Protein AF-Q5T9S5-2-F1 (afdb_monomer)

Radius of gyration: 119.72 Å; Cα contacts (8 Å, |Δi|>4): 24; chains: 1; bounding box: 313×130×358 Å

Sequence (1298 aa):
MESSSSDYYNKDNEEESLLANVASLRHELKITEWSLQSLGEELSSVSPSENSDYAPNPSRSEKLILDVQPSHPGLLNYSPYENVCKISGSSTDFQKKPRDKMFSSSAPVDQEIKSLREKLNKLRQQNACLVTQNHSLMTKFESIHFELTQSRAKVSMLESAQQQAASVPILEEQIINLEAEVSAQDKVLREAENKLEQSQKMVIEKEQSLQESKEECIKLKVDLLEQTKQGKRAERQRNEALYNAEELSKAFQQYKKKVAEKLEKVQAEEEILERNLTNCEKENKRLQERCGLYKSELEILKEKLRQLKEENNNGKEKLRIMAVKNSEVMAQLTESRQSILKLESELENKDEILRDKFSLMNENRELKVRVAAQNERLDLCQQEIESSRVELRSLEKIISQLPLKRELFGFKSYLSKYQMSSFSNKEDRCIGCCEANKLVISELRIKLAIKEAEIQKLHANLTANQLSQSLITCNDSQESSKLSSLETEPVKLGGHQVESVKDQNQHTMNKQYEKERQRLVTGIEELRTKLIQIEAENSDLKVNMAHRTSQFQLIQEELLEKASNSSKLESEMTKKCSQLLTLEKQLEEKIVAYSSIAAKNAELEQELMEKNEKIRSLETNINTEHEKICLAFEKAKKIHLEQHKEMEKQIERLEAQLEKKDQQFKEQEKTMSMLQQDIICKQHHLESLDRLLTESKGEMKKENMKKDEALKALQNQVSEETIKVRQLDSALEICKEELVLHLNQLEGNKEKFEKQLKKKSEEVYCLQKELKIKNHSLQETSEQNVILQHTLQQQQQMLQQETIRNGELEDTQTKLEKQVSKLEQELQKQRESSAEKLRKMEEKCESAAHEADLKRQKVIELTGTARQVKIEMDQYKEELSKMEKEIMHLKRDGENKAMHLSQLDMILDQTKTELEKKTNAVKELEKLQHSTETELTEALQKREVLETELQNAHGELKSTLRQLQELRDVLQKAQLSLEEKYTTIKDLTAELRECKMEIEDKKQELLEMDQALKERNWELKQRAAQVTHLDMTIREHRGEMEQKIIKLEGTLEKSELELKECNKQIESLNDKLQNAKEQLREKEFIMLQNEQEISQLKKEIERTQQRMKEMESVMKEQEQYIATQYKEAIDLGQELRLTREQVQNSHTELAEARHQQVQAQREIERLSSELEDMKQLSKEKDAHGNHLAEELGASKVREAHLEARMQAEIKKLSAEVESLKEAYHMEMISHQENHAKWKISADSQKSSVQQLNEQLEKAKLELEEAQDTVSNLHQQVQDRNEVIEAANEALLTKGENV

Solvent-accessible surface area (backbone atoms only — not comparable to full-atom values): 73096 Å² total; per-residue (Å²): 135,84,90,87,81,91,82,89,90,68,66,71,63,54,57,55,48,49,51,52,48,54,53,48,51,52,50,52,50,49,53,50,51,52,51,50,49,54,52,50,60,64,74,65,74,74,87,82,91,92,85,83,90,78,88,86,88,89,84,89,85,84,84,85,91,80,89,83,86,89,84,88,89,82,89,80,84,90,86,87,90,84,84,90,89,86,88,87,86,91,85,81,89,88,84,80,86,86,86,87,84,87,84,89,91,81,76,60,70,64,49,55,52,44,54,51,51,49,53,50,46,52,56,49,50,52,49,50,51,53,52,51,52,50,51,55,52,50,56,53,54,53,51,54,55,50,53,60,52,54,53,56,63,55,53,68,63,56,70,74,65,82,80,71,88,83,56,56,73,65,52,52,54,51,46,56,53,50,51,53,48,49,54,52,48,50,51,53,48,52,57,47,50,54,51,47,53,53,50,52,52,51,49,53,55,50,52,47,57,53,49,53,53,50,54,51,53,52,48,53,53,50,52,52,50,50,49,54,53,48,50,59,48,55,51,48,53,50,52,51,52,47,51,55,50,50,53,50,47,53,52,50,52,52,47,51,50,56,49,48,61,45,49,55,49,50,49,55,51,46,56,49,49,50,56,47,49,56,47,52,50,55,48,49,51,53,49,51,52,50,52,48,50,52,50,53,53,51,50,54,50,50,51,53,53,49,50,53,49,50,52,50,50,53,49,51,48,55,50,49,56,48,51,50,50,50,50,51,52,50,48,54,50,50,52,51,49,52,52,48,52,49,54,49,52,57,44,51,55,52,50,50,55,49,50,52,51,51,50,55,47,50,50,50,50,51,49,50,51,51,50,47,57,49,46,53,52,45,51,50,49,46,49,50,47,50,44,51,51,50,45,49,60,42,37,59,64,68,87,34,68,77,86,88,89,86,92,89,90,91,93,85,92,89,92,88,85,91,84,86,90,86,83,89,87,78,91,82,87,88,84,92,72,63,62,66,50,49,51,50,51,51,50,48,47,51,49,42,53,52,50,49,51,46,49,49,48,48,42,52,49,44,50,59,59,46,77,71,72,80,76,80,84,78,82,95,76,84,82,90,85,84,92,74,79,90,84,86,86,90,79,90,83,89,79,87,79,89,82,88,81,89,86,87,53,66,75,61,45,53,64,47,49,53,55,47,50,50,52,51,49,52,63,44,50,59,49,50,52,49,49,54,49,54,53,47,52,53,48,52,51,50,50,50,48,53,52,50,52,52,50,52,50,54,53,50,51,52,50,51,50,52,50,53,52,50,52,50,50,51,60,46,50,52,52,48,50,55,52,46,57,53,49,51,50,56,47,51,57,46,52,55,50,51,50,52,50,52,50,54,47,54,52,50,52,49,51,48,51,56,49,51,52,53,47,53,56,48,54,52,50,52,49,56,51,51,50,52,49,51,56,48,50,57,50,49,54,49,52,51,53,54,50,50,55,54,50,50,54,48,49,54,57,47,50,59,48,46,55,54,46,52,54,50,48,58,52,50,51,52,53,48,50,52,50,51,52,51,48,52,57,49,47,57,49,48,56,52,49,52,50,52,53,51,50,52,55,52,51,54,51,60,53,48,53,56,50,52,54,52,50,52,56,51,51,54,56,50,54,56,53,55,53,56,50,54,58,51,49,63,57,50,50,61,60,46,58,61,47,48,66,58,46,60,67,48,52,76,52,46,66,63,50,50,61,53,49,53,58,51,50,55,54,49,52,53,51,53,50,53,49,52,53,52,50,50,56,50,48,54,54,48,53,52,48,51,54,50,49,52,51,51,51,52,51,51,50,51,52,50,49,52,50,52,50,48,51,52,47,52,56,49,47,56,54,47,50,58,46,48,58,50,51,51,52,51,50,48,52,49,48,52,56,48,52,55,51,46,51,64,45,48,57,49,50,53,52,51,46,53,53,48,50,54,51,49,52,53,50,50,52,52,58,45,51,56,49,51,54,48,54,54,50,55,50,52,51,54,53,49,58,50,52,53,50,51,54,54,50,54,51,53,52,51,53,51,50,53,54,51,50,60,50,50,56,54,52,56,54,52,54,53,64,50,51,59,55,53,58,61,55,49,68,58,49,62,61,56,47,63,61,50,56,57,61,44,56,66,46,43,61,59,36,54,59,52,44,55,53,40,49,53,53,46,50,52,46,52,50,51,50,46,50,50,48,53,51,47,54,50,49,50,50,50,48,51,55,46,48,56,48,49,49,52,51,50,50,53,53,47,50,58,48,49,58,51,47,53,52,51,52,53,50,49,52,49,52,54,50,51,49,53,50,50,51,50,52,49,54,49,52,53,49,50,53,52,48,56,50,51,59,44,55,52,49,50,54,47,51,55,47,51,59,46,47,57,52,51,50,55,52,47,54,51,50,51,52,53,49,54,52,51,48,53,51,49,50,56,50,49,53,51,52,50,53,51,50,50,54,47,54,53,49,52,52,53,46,51,51,49,50,53,50,51,53,50,51,50,58,49,50,52,55,49,51,51,52,48,53,53,50,50,48,54,48,52,52,48,51,49,53,49,50,50,52,52,47,52,52,50,53,53,53,44,52,58,43,54,52,48,49,51,50,49,50,54,47,50,53,51,47,47,52,46,47,52,46,50,50,51,48,50,47,51,48,49,51,47,48,57,49,49,48,47,47,46,54,42,52,48,49,50,47,51,45,46,51,49,47,48,47,50,43,51,39,51,47,51,45,52,48,46,47,49,42,50,48,51,43,50,50,44,46,48,52,47,46,54,52,44,54,60,56,48,59,60,58,52,58,66,59,46,69,78,56,69,77,86,67,75,97,75,78,75,88,72,71,80,67,30,72,52,32,87,61,44,64,57,60,51,46,60,49,52,44,44,57,42,63,46,41,64,49,65,65,67,66,51,59,64,90,64,47,60,58,79,62,50,94,77,75,83,77,81,86,82,91,132

Mean predicted aligned error: 26.78 Å

pLDDT: mean 74.46, std 18.1, range [29.41, 93.44]

Structure (mmCIF, N/CA/C/O backbone):
data_AF-Q5T9S5-2-F1
#
_entry.id   AF-Q5T9S5-2-F1
#
loop_
_atom_site.group_PDB
_atom_site.id
_atom_site.type_symbol
_atom_site.label_atom_id
_atom_site.label_alt_id
_atom_site.label_comp_id
_atom_site.label_asym_id
_atom_site.label_entity_id
_atom_site.label_seq_id
_atom_site.pdbx_PDB_ins_code
_atom_site.Cartn_x
_atom_site.Cartn_y
_atom_site.Cartn_z
_atom_site.occupancy
_atom_site.B_iso_or_equiv
_atom_site.auth_seq_id
_atom_site.auth_comp_id
_atom_site.auth_asym_id
_atom_site.auth_atom_id
_atom_site.pdbx_PDB_model_num
ATOM 1 N N . MET A 1 1 ? -69.196 -12.943 17.173 1.00 39.44 1 MET A N 1
ATOM 2 C CA . MET A 1 1 ? -68.949 -11.527 16.821 1.00 39.44 1 MET A CA 1
ATOM 3 C C . MET A 1 1 ? -67.801 -11.450 15.801 1.00 39.44 1 MET A C 1
ATOM 5 O O . MET A 1 1 ? -66.684 -11.137 16.180 1.00 39.44 1 MET A O 1
ATOM 9 N N . GLU A 1 2 ? -67.888 -11.870 14.537 1.00 34.00 2 GLU A N 1
ATOM 10 C CA . GLU A 1 2 ? -68.991 -12.007 13.560 1.00 34.00 2 GLU A CA 1
ATOM 11 C C . GLU A 1 2 ? -69.529 -10.703 12.950 1.00 34.00 2 GLU A C 1
ATOM 13 O O . GLU A 1 2 ? -69.873 -9.766 13.662 1.00 34.00 2 GLU A O 1
ATOM 18 N N . SER A 1 3 ? -69.705 -10.768 11.624 1.00 38.34 3 SER A N 1
ATOM 19 C CA . SER A 1 3 ? -70.664 -10.009 10.806 1.00 38.34 3 SER A CA 1
ATOM 20 C C . SER A 1 3 ? -70.425 -8.515 10.558 1.00 38.34 3 SER A C 1
ATOM 22 O O . SER A 1 3 ? -71.129 -7.665 11.096 1.00 38.34 3 SER A O 1
ATOM 24 N N . SER A 1 4 ? -69.569 -8.209 9.574 1.00 42.38 4 SER A N 1
ATOM 25 C CA . SER A 1 4 ? -69.994 -7.520 8.332 1.00 42.38 4 SER A CA 1
ATOM 26 C C . SER A 1 4 ? -68.883 -7.551 7.274 1.00 42.38 4 SER A C 1
ATOM 28 O O . SER A 1 4 ? -67.741 -7.201 7.555 1.00 42.38 4 SER A O 1
ATOM 30 N N . SER A 1 5 ? -69.207 -7.982 6.054 1.00 38.28 5 SER A N 1
ATOM 31 C CA . SER A 1 5 ? -68.308 -7.998 4.891 1.00 38.28 5 SER A CA 1
ATOM 32 C C . SER A 1 5 ? -69.130 -7.837 3.605 1.00 38.28 5 SER A C 1
ATOM 34 O O . SER A 1 5 ? -70.352 -7.954 3.654 1.00 38.28 5 SER A O 1
ATOM 36 N N . SER A 1 6 ? -68.458 -7.625 2.470 1.00 41.75 6 SER A N 1
ATOM 37 C CA . SER A 1 6 ? -69.036 -7.382 1.138 1.00 41.75 6 SER A CA 1
ATOM 38 C C . SER A 1 6 ? -69.753 -6.038 0.946 1.00 41.75 6 SER A C 1
ATOM 40 O O . SER A 1 6 ? -70.968 -5.990 0.790 1.00 41.75 6 SER A O 1
ATOM 42 N N . ASP A 1 7 ? -68.962 -4.975 0.801 1.00 47.06 7 ASP A N 1
ATOM 43 C CA . ASP A 1 7 ? -69.175 -3.973 -0.253 1.00 47.06 7 ASP A CA 1
ATOM 44 C C . ASP A 1 7 ? -67.818 -3.341 -0.642 1.00 47.06 7 ASP A C 1
ATOM 46 O O . ASP A 1 7 ? -66.817 -3.579 0.035 1.00 47.06 7 ASP A O 1
ATOM 50 N N . TYR A 1 8 ? -67.772 -2.565 -1.734 1.00 44.16 8 TYR A N 1
ATOM 51 C CA . TYR A 1 8 ? -66.565 -1.966 -2.353 1.00 44.16 8 TYR A CA 1
ATOM 52 C C . TYR A 1 8 ? -65.617 -2.889 -3.153 1.00 44.16 8 TYR A C 1
ATOM 54 O O . TYR A 1 8 ? -64.402 -2.863 -2.980 1.00 44.16 8 TYR A O 1
ATOM 62 N N . TYR A 1 9 ? -66.155 -3.562 -4.173 1.00 45.06 9 TYR A N 1
ATOM 63 C CA . TYR A 1 9 ? -65.416 -3.844 -5.417 1.00 45.06 9 TYR A CA 1
ATOM 64 C C . TYR A 1 9 ? -66.117 -3.132 -6.587 1.00 45.06 9 TYR A C 1
ATOM 66 O O . TYR A 1 9 ? -67.040 -3.693 -7.168 1.00 45.06 9 TYR A O 1
ATOM 74 N N . ASN A 1 10 ? -65.741 -1.871 -6.867 1.00 50.25 10 ASN A N 1
ATOM 75 C CA . ASN A 1 10 ? -66.150 -1.116 -8.078 1.00 50.25 10 ASN A CA 1
ATOM 76 C C . ASN A 1 10 ? -65.540 0.303 -8.232 1.00 50.25 10 ASN A C 1
ATOM 78 O O . ASN A 1 10 ? -65.769 0.938 -9.258 1.00 50.25 10 ASN A O 1
ATOM 82 N N . LYS A 1 11 ? -64.812 0.843 -7.238 1.00 54.41 11 LYS A N 1
ATOM 83 C CA . LYS A 1 11 ? -64.494 2.288 -7.182 1.00 54.41 11 LYS A CA 1
ATOM 84 C C . LYS A 1 11 ? -63.459 2.790 -8.195 1.00 54.41 11 LYS A C 1
ATOM 86 O O . LYS A 1 11 ? -63.585 3.918 -8.657 1.00 54.41 11 LYS A O 1
ATOM 91 N N . ASP A 1 12 ? -62.494 1.964 -8.584 1.00 53.59 12 ASP A N 1
ATOM 92 C CA . ASP A 1 12 ? -61.368 2.396 -9.432 1.00 53.59 12 ASP A CA 1
ATOM 93 C C . ASP A 1 12 ? -61.827 2.877 -10.829 1.00 53.59 12 ASP A C 1
ATOM 95 O O . ASP A 1 12 ? -61.230 3.773 -11.423 1.00 53.59 12 ASP A O 1
ATOM 99 N N . ASN A 1 13 ? -62.964 2.358 -11.308 1.00 58.78 13 ASN A N 1
ATOM 100 C CA . ASN A 1 13 ? -63.597 2.760 -12.569 1.00 58.78 13 ASN A CA 1
ATOM 101 C C . ASN A 1 13 ? -64.174 4.194 -12.533 1.00 58.78 13 ASN A C 1
ATOM 103 O O . ASN A 1 13 ? -64.339 4.819 -13.581 1.00 58.78 13 ASN A O 1
ATOM 107 N N . GLU A 1 14 ? -64.502 4.735 -11.353 1.00 65.12 14 GLU A N 1
ATOM 108 C CA . GLU A 1 14 ? -64.994 6.115 -11.228 1.00 65.12 14 GLU A CA 1
ATOM 109 C C . GLU A 1 14 ? -63.853 7.133 -11.348 1.00 65.12 14 GLU A C 1
ATOM 111 O O . GLU A 1 14 ? -64.045 8.190 -11.948 1.00 65.12 14 GLU A O 1
ATOM 116 N N . GLU A 1 15 ? -62.657 6.820 -10.839 1.00 65.81 15 GLU A N 1
ATOM 117 C CA . GLU A 1 15 ? -61.513 7.740 -10.870 1.00 65.81 15 GLU A CA 1
ATOM 118 C C . GLU A 1 15 ? -60.874 7.812 -12.269 1.00 65.81 15 GLU A C 1
ATOM 120 O O . GLU A 1 15 ? -60.592 8.909 -12.759 1.00 65.81 15 GLU A O 1
ATOM 125 N N . GLU A 1 16 ? -60.760 6.683 -12.981 1.00 69.25 16 GLU A N 1
ATOM 126 C CA . GLU A 1 16 ? -60.330 6.677 -14.390 1.00 69.25 16 GLU A CA 1
ATOM 127 C C . GLU A 1 16 ? -61.375 7.343 -15.310 1.00 69.25 16 GLU A C 1
ATOM 129 O O . GLU A 1 16 ? -61.016 8.124 -16.195 1.00 69.25 16 GLU A O 1
ATOM 134 N N . SER A 1 17 ? -62.674 7.152 -15.044 1.00 75.12 17 SER A N 1
ATOM 135 C CA . SER A 1 17 ? -63.750 7.879 -15.738 1.00 75.12 17 SER A CA 1
ATOM 136 C C . SER A 1 17 ? -63.697 9.389 -15.469 1.00 75.12 17 SER A C 1
ATOM 138 O O . SER A 1 17 ? -63.842 10.191 -16.394 1.00 75.12 17 SER A O 1
ATOM 140 N N . LEU A 1 18 ? -63.440 9.824 -14.232 1.00 77.69 18 LEU A N 1
ATOM 141 C CA . LEU A 1 18 ? -63.255 11.244 -13.908 1.00 77.69 18 LEU A CA 1
ATOM 142 C C . LEU A 1 18 ? -62.027 11.836 -14.614 1.00 77.69 18 LEU A C 1
ATOM 144 O O . LEU A 1 18 ? -62.124 12.934 -15.166 1.00 77.69 18 LEU A O 1
ATOM 148 N N . LEU A 1 19 ? -60.909 11.109 -14.680 1.00 79.19 19 LEU A N 1
ATOM 149 C CA . LEU A 1 19 ? -59.724 11.523 -15.440 1.00 79.19 19 LEU A CA 1
ATOM 150 C C . LEU A 1 19 ? -60.006 11.625 -16.947 1.00 79.19 19 LEU A C 1
ATOM 152 O O . LEU A 1 19 ? -59.634 12.628 -17.561 1.00 79.19 19 LEU A O 1
ATOM 156 N N . ALA A 1 20 ? -60.719 10.662 -17.535 1.00 79.50 20 ALA A N 1
ATOM 157 C CA . ALA A 1 20 ? -61.137 10.705 -18.938 1.00 79.50 20 ALA A CA 1
ATOM 158 C C . ALA A 1 20 ? -62.096 11.877 -19.229 1.00 79.50 20 ALA A C 1
ATOM 160 O O . ALA A 1 20 ? -61.952 12.560 -20.248 1.00 79.50 20 ALA A O 1
ATOM 161 N N . ASN A 1 21 ? -63.025 12.173 -18.316 1.00 81.38 21 ASN A N 1
ATOM 162 C CA . ASN A 1 21 ? -63.923 13.327 -18.414 1.00 81.38 21 ASN A CA 1
ATOM 163 C C . ASN A 1 21 ? -63.163 14.661 -18.289 1.00 81.38 21 ASN A C 1
ATOM 165 O O . ASN A 1 21 ? -63.418 15.578 -19.066 1.00 81.38 21 ASN A O 1
ATOM 169 N N . VAL A 1 22 ? -62.188 14.775 -17.379 1.00 82.38 22 VAL A N 1
ATOM 170 C CA . VAL A 1 22 ? -61.333 15.973 -17.243 1.00 82.38 22 VAL A CA 1
ATOM 171 C C . VAL A 1 22 ? -60.414 16.153 -18.456 1.00 82.38 22 VAL A C 1
ATOM 173 O O . VAL A 1 22 ? -60.209 17.284 -18.900 1.00 82.38 22 VAL A O 1
ATOM 176 N N . ALA A 1 23 ? -59.884 15.070 -19.029 1.00 80.06 23 ALA A N 1
ATOM 177 C CA . ALA A 1 23 ? -59.110 15.116 -20.269 1.00 80.06 23 ALA A CA 1
ATOM 178 C C . ALA A 1 23 ? -59.974 15.566 -21.461 1.00 80.06 23 ALA A C 1
ATOM 180 O O . ALA A 1 23 ? -59.554 16.438 -22.222 1.00 80.06 23 ALA A O 1
ATOM 181 N N . SER A 1 24 ? -61.197 15.039 -21.573 1.00 82.06 24 SER A N 1
ATOM 182 C CA . SER A 1 24 ? -62.164 15.418 -22.613 1.00 82.06 24 SER A CA 1
ATOM 183 C C . SER A 1 24 ? -62.586 16.882 -22.483 1.00 82.06 24 SER A C 1
ATOM 185 O O . SER A 1 24 ? -62.482 17.629 -23.452 1.00 82.06 24 SER A O 1
ATOM 187 N N . LEU A 1 25 ? -62.938 17.335 -21.273 1.00 84.50 25 LEU A N 1
ATOM 188 C CA . LEU A 1 25 ? -63.237 18.743 -20.991 1.00 84.50 25 LEU A CA 1
ATOM 189 C C . LEU A 1 25 ? -62.061 19.657 -21.342 1.00 84.50 25 LEU A C 1
ATOM 191 O O . LEU A 1 25 ? -62.269 20.686 -21.970 1.00 84.50 25 LEU A O 1
ATOM 195 N N . ARG A 1 26 ? -60.817 19.289 -21.003 1.00 79.62 26 ARG A N 1
ATOM 196 C CA . ARG A 1 26 ? -59.627 20.062 -21.408 1.00 79.62 26 ARG A CA 1
ATOM 197 C C . ARG A 1 26 ? -59.441 20.101 -22.926 1.00 79.62 26 ARG A C 1
ATOM 199 O O . ARG A 1 26 ? -58.985 21.120 -23.441 1.00 79.62 26 ARG A O 1
ATOM 206 N N . HIS A 1 27 ? -59.792 19.034 -23.641 1.00 81.25 27 HIS A N 1
ATOM 207 C CA . HIS A 1 27 ? -59.724 19.003 -25.100 1.00 81.25 27 HIS A CA 1
ATOM 208 C C . HIS A 1 27 ? -60.815 19.874 -25.746 1.00 81.25 27 HIS A C 1
ATOM 210 O O . HIS A 1 27 ? -60.516 20.608 -26.688 1.00 81.25 27 HIS A O 1
ATOM 216 N N . GLU A 1 28 ? -62.051 19.853 -25.238 1.00 82.69 28 GLU A N 1
ATOM 217 C CA . GLU A 1 28 ? -63.123 20.749 -25.698 1.00 82.69 28 GLU A CA 1
ATOM 218 C C . GLU A 1 28 ? -62.823 22.214 -25.369 1.00 82.69 28 GLU A C 1
ATOM 220 O O . GLU A 1 28 ? -62.980 23.077 -26.231 1.00 82.69 28 GLU A O 1
ATOM 225 N N . LEU A 1 29 ? -62.323 22.509 -24.164 1.00 81.12 29 LEU A N 1
ATOM 226 C CA . LEU A 1 29 ? -61.962 23.871 -23.761 1.00 81.12 29 LEU A CA 1
ATOM 227 C C . LEU A 1 29 ? -60.823 24.409 -24.641 1.00 81.12 29 LEU A C 1
ATOM 229 O O . LEU A 1 29 ? -60.912 25.540 -25.102 1.00 81.12 29 LEU A O 1
ATOM 233 N N . LYS A 1 30 ? -59.827 23.581 -24.990 1.00 81.12 30 LYS A N 1
ATOM 234 C CA . LYS A 1 30 ? -58.754 23.965 -25.923 1.00 81.12 30 LYS A CA 1
ATOM 235 C C . LYS A 1 30 ? -59.231 24.133 -27.374 1.00 81.12 30 LYS A C 1
ATOM 237 O O . LYS A 1 30 ? -58.764 25.043 -28.052 1.00 81.12 30 LYS A O 1
ATOM 242 N N . ILE A 1 31 ? -60.173 23.312 -27.857 1.00 80.31 31 ILE A N 1
ATOM 243 C CA . ILE A 1 31 ? -60.834 23.549 -29.159 1.00 80.31 31 ILE A CA 1
ATOM 244 C C . ILE A 1 31 ? -61.607 24.872 -29.122 1.00 80.31 31 ILE A C 1
ATOM 246 O O . ILE A 1 31 ? -61.553 25.638 -30.081 1.00 80.31 31 ILE A O 1
ATOM 250 N N . THR A 1 32 ? -62.305 25.156 -28.022 1.00 83.12 32 THR A N 1
ATOM 251 C CA . THR A 1 32 ? -63.088 26.386 -27.842 1.00 83.12 32 THR A CA 1
ATOM 252 C C . THR A 1 32 ? -62.175 27.611 -27.778 1.00 83.12 32 THR A C 1
ATOM 254 O O . THR A 1 32 ? -62.466 28.615 -28.414 1.00 83.12 32 THR A O 1
ATOM 257 N N . GLU A 1 33 ? -61.039 27.516 -27.087 1.00 75.25 33 GLU A N 1
ATOM 258 C CA . GLU A 1 33 ? -60.004 28.551 -27.004 1.00 75.25 33 GLU A CA 1
ATOM 259 C C . GLU A 1 33 ? -59.375 28.838 -28.377 1.00 75.25 33 GLU A C 1
ATOM 261 O O . GLU A 1 33 ? -59.313 29.997 -28.780 1.00 75.25 33 GLU A O 1
ATOM 266 N N . TRP A 1 34 ? -59.023 27.805 -29.154 1.00 75.56 34 TRP A N 1
ATOM 267 C CA . TRP A 1 34 ? -58.596 27.966 -30.553 1.00 75.56 34 TRP A CA 1
ATOM 268 C C . TRP A 1 34 ? -59.691 28.566 -31.445 1.00 75.56 34 TRP A C 1
ATOM 270 O O . TRP A 1 34 ? -59.405 29.454 -32.240 1.00 75.56 34 TRP A O 1
ATOM 280 N N . SER A 1 35 ? -60.946 28.138 -31.284 1.00 78.12 35 SER A N 1
ATOM 281 C CA . SER A 1 35 ? -62.081 28.666 -32.059 1.00 78.12 35 SER A CA 1
ATOM 282 C C . SER A 1 35 ? -62.344 30.144 -31.747 1.00 78.12 35 SER A C 1
ATOM 284 O O . SER A 1 35 ? -62.646 30.929 -32.647 1.00 78.12 35 SER A O 1
ATOM 286 N N . LEU A 1 36 ? -62.200 30.540 -30.478 1.00 73.62 36 LEU A N 1
ATOM 287 C CA . LEU A 1 36 ? -62.299 31.928 -30.025 1.00 73.62 36 LEU A CA 1
ATOM 288 C C . LEU A 1 36 ? -61.099 32.770 -30.474 1.00 73.62 36 LEU A C 1
ATOM 290 O O . LEU A 1 36 ? -61.290 33.941 -30.788 1.00 73.62 36 LEU A O 1
ATOM 294 N N . GLN A 1 37 ? -59.896 32.195 -30.565 1.00 69.06 37 GLN A N 1
ATOM 295 C CA . GLN A 1 37 ? -58.743 32.868 -31.171 1.00 69.06 37 GLN A CA 1
ATOM 296 C C . GLN A 1 37 ? -58.969 33.112 -32.670 1.00 69.06 37 GLN A C 1
ATOM 298 O O . GLN A 1 37 ? -58.851 34.257 -33.098 1.00 69.06 37 GLN A O 1
ATOM 303 N N . SER A 1 38 ? -59.417 32.114 -33.444 1.00 65.69 38 SER A N 1
ATOM 304 C CA . SER A 1 38 ? -59.740 32.320 -34.867 1.00 65.69 38 SER A CA 1
ATOM 305 C C . SER A 1 38 ? -60.889 33.314 -35.085 1.00 65.69 38 SER A C 1
ATOM 307 O O . SER A 1 38 ? -60.814 34.145 -35.983 1.00 65.69 38 SER A O 1
ATOM 309 N N . LEU A 1 39 ? -61.920 33.311 -34.229 1.00 60.91 39 LEU A N 1
ATOM 310 C CA . LEU A 1 39 ? -62.985 34.325 -34.277 1.00 60.91 39 LEU A CA 1
ATOM 311 C C . LEU A 1 39 ? -62.493 35.722 -33.862 1.00 60.91 39 LEU A C 1
ATOM 313 O O . LEU A 1 39 ? -63.022 36.720 -34.346 1.00 60.91 39 LEU A O 1
ATOM 317 N N . GLY A 1 40 ? -61.477 35.816 -33.000 1.00 60.06 40 GLY A N 1
ATOM 318 C CA . GLY A 1 40 ? -60.798 37.073 -32.677 1.00 60.06 40 GLY A CA 1
ATOM 319 C C . GLY A 1 40 ? -59.980 37.625 -33.849 1.00 60.06 40 GLY A C 1
ATOM 320 O O . GLY A 1 40 ? -59.984 38.835 -34.083 1.00 60.06 40 GLY A O 1
ATOM 321 N N . GLU A 1 41 ? -59.330 36.754 -34.621 1.00 54.62 41 GLU A N 1
ATOM 322 C CA . GLU A 1 41 ? -58.612 37.122 -35.848 1.00 54.62 41 GLU A CA 1
ATOM 323 C C . GLU A 1 41 ? -59.579 37.528 -36.978 1.00 54.62 41 GLU A C 1
ATOM 325 O O . GLU A 1 41 ? -59.348 38.536 -37.644 1.00 54.62 41 GLU A O 1
ATOM 330 N N . GLU A 1 42 ? -60.714 36.840 -37.149 1.00 54.66 42 GLU A N 1
ATOM 331 C CA . GLU A 1 42 ? -61.727 37.226 -38.147 1.00 54.66 42 GLU A CA 1
ATOM 332 C C . GLU A 1 42 ? -62.427 38.558 -37.804 1.00 54.66 42 GLU A C 1
ATOM 334 O O . GLU A 1 42 ? -62.612 39.405 -38.684 1.00 54.66 42 GLU A O 1
ATOM 339 N N . LEU A 1 43 ? -62.766 38.798 -36.528 1.00 53.91 43 LEU A N 1
ATOM 340 C CA . LEU A 1 43 ? -63.492 40.003 -36.084 1.00 53.91 43 LEU A CA 1
ATOM 341 C C . LEU A 1 43 ? -62.620 41.258 -35.886 1.00 53.91 43 LEU A C 1
ATOM 343 O O . LEU A 1 43 ? -63.166 42.326 -35.611 1.00 53.91 43 LEU A O 1
ATOM 347 N N . SER A 1 44 ? -61.294 41.167 -36.027 1.00 47.69 44 SER A N 1
ATOM 348 C CA . SER A 1 44 ? -60.372 42.314 -35.895 1.00 47.69 44 SER A CA 1
ATOM 349 C C . SER A 1 44 ? -59.933 42.926 -37.235 1.00 47.69 44 SER A C 1
ATOM 351 O O . SER A 1 44 ? -59.161 43.887 -37.266 1.00 47.69 44 SER A O 1
ATOM 353 N N . SER A 1 45 ? -60.463 42.433 -38.357 1.00 42.38 45 SER A N 1
ATOM 354 C CA . SER A 1 45 ? -60.163 42.966 -39.688 1.00 42.38 45 SER A CA 1
ATOM 355 C C . SER A 1 45 ? -61.026 44.191 -40.054 1.00 42.38 45 SER A C 1
ATOM 357 O O . SER A 1 45 ? -62.172 44.040 -40.460 1.00 42.38 45 SER A O 1
ATOM 359 N N . VAL A 1 46 ? -60.465 45.410 -39.928 1.00 43.94 46 VAL A N 1
ATOM 360 C CA . VAL A 1 46 ? -60.589 46.569 -40.864 1.00 43.94 46 VAL A CA 1
ATOM 361 C C . VAL A 1 46 ? -59.992 47.863 -40.261 1.00 43.94 46 VAL A C 1
ATOM 363 O O . VAL A 1 46 ? -60.625 48.554 -39.469 1.00 43.94 46 VAL A O 1
ATOM 366 N N . SER A 1 47 ? -58.815 48.248 -40.778 1.00 40.50 47 SER A N 1
ATOM 367 C CA . SER A 1 47 ? -58.341 49.646 -40.930 1.00 40.50 47 SER A CA 1
ATOM 368 C C . SER A 1 47 ? -57.970 50.438 -39.630 1.00 40.50 47 SER A C 1
ATOM 370 O O . SER A 1 47 ? -58.132 49.919 -38.531 1.00 40.50 47 SER A O 1
ATOM 372 N N . PRO A 1 48 ? -57.240 51.581 -39.708 1.00 41.66 48 PRO A N 1
ATOM 373 C CA . PRO A 1 48 ? -55.780 51.486 -39.535 1.00 41.66 48 PRO A CA 1
ATOM 374 C C . PRO A 1 48 ? -55.116 52.612 -38.695 1.00 41.66 48 PRO A C 1
ATOM 376 O O . PRO A 1 48 ? -55.742 53.602 -38.345 1.00 41.66 48 PRO A O 1
ATOM 379 N N . SER A 1 49 ? -53.787 52.507 -38.528 1.00 37.44 49 SER A N 1
ATOM 380 C CA . SER A 1 49 ? -52.843 53.620 -38.278 1.00 37.44 49 SER A CA 1
ATOM 381 C C . SER A 1 49 ? -52.965 54.415 -36.964 1.00 37.44 49 SER A C 1
ATOM 383 O O . SER A 1 49 ? -53.693 55.396 -36.917 1.00 37.44 49 SER A O 1
ATOM 385 N N . GLU A 1 50 ? -52.131 54.078 -35.967 1.00 34.84 50 GLU A N 1
ATOM 386 C CA . GLU A 1 50 ? -51.167 54.994 -35.297 1.00 34.84 50 GLU A CA 1
ATOM 387 C C . GLU A 1 50 ? -50.563 54.352 -34.026 1.00 34.84 50 GLU A C 1
ATOM 389 O O . GLU A 1 50 ? -51.248 54.158 -33.031 1.00 34.84 50 GLU A O 1
ATOM 394 N N . ASN A 1 51 ? -49.266 54.021 -34.072 1.00 38.88 51 ASN A N 1
ATOM 395 C CA . ASN A 1 51 ? -48.350 53.755 -32.945 1.00 38.88 51 ASN A CA 1
ATOM 396 C C . ASN A 1 51 ? -46.930 53.763 -33.563 1.00 38.88 51 ASN A C 1
ATOM 398 O O . ASN A 1 51 ? -46.681 52.944 -34.439 1.00 38.88 51 ASN A O 1
ATOM 402 N N . SER A 1 52 ? -46.007 54.710 -33.347 1.00 44.97 52 SER A N 1
ATOM 403 C CA . SER A 1 52 ? -45.597 55.496 -32.162 1.00 44.97 52 SER A CA 1
ATOM 404 C C . SER A 1 52 ? -44.560 54.791 -31.273 1.00 44.97 52 SER A C 1
ATOM 406 O O . SER A 1 52 ? -44.782 54.597 -30.078 1.00 44.97 52 SER A O 1
ATOM 408 N N . ASP A 1 53 ? -43.403 54.451 -31.850 1.00 35.00 53 ASP A N 1
ATOM 409 C CA . ASP A 1 53 ? -42.236 53.950 -31.113 1.00 35.00 53 ASP A CA 1
ATOM 410 C C . ASP A 1 53 ? -41.732 54.953 -30.062 1.00 35.00 53 ASP A C 1
ATOM 412 O O . ASP A 1 53 ? -41.443 56.111 -30.373 1.00 35.00 53 ASP A O 1
ATOM 416 N N . TYR A 1 54 ? -41.550 54.486 -28.822 1.00 42.09 54 TYR A N 1
ATOM 417 C CA . TYR A 1 54 ? -40.898 55.244 -27.752 1.00 42.09 54 TYR A CA 1
ATOM 418 C C . TYR A 1 54 ? -39.871 54.384 -26.994 1.00 42.09 54 TYR A C 1
ATOM 420 O O . TYR A 1 54 ? -40.073 53.203 -26.729 1.00 42.09 54 TYR A O 1
ATOM 428 N N . ALA A 1 55 ? -38.738 55.021 -26.697 1.00 36.66 55 ALA A N 1
ATOM 429 C CA . ALA A 1 55 ? -37.473 54.486 -26.172 1.00 36.66 55 ALA A CA 1
ATOM 430 C C . ALA A 1 55 ? -37.563 54.020 -24.675 1.00 36.66 55 ALA A C 1
ATOM 432 O O . ALA A 1 55 ? -38.631 54.215 -24.091 1.00 36.66 55 ALA A O 1
ATOM 433 N N . PRO A 1 56 ? -36.491 53.515 -23.983 1.00 42.16 56 PRO A N 1
ATOM 434 C CA . PRO A 1 56 ? -35.068 53.633 -24.362 1.00 42.16 56 PRO A CA 1
ATOM 435 C C . PRO A 1 56 ? -34.020 52.553 -23.933 1.00 42.16 56 PRO A C 1
ATOM 437 O O . PRO A 1 56 ? -34.222 51.744 -23.035 1.00 42.16 56 PRO A O 1
ATOM 440 N N . ASN A 1 57 ? -32.799 52.775 -24.455 1.00 38.34 57 ASN A N 1
ATOM 441 C CA . ASN A 1 57 ? -31.463 52.579 -23.837 1.00 38.34 57 ASN A CA 1
ATOM 442 C C . ASN A 1 57 ? -30.679 51.236 -23.958 1.00 38.34 57 ASN A C 1
ATOM 444 O O . ASN A 1 57 ? -31.275 50.184 -24.164 1.00 38.34 57 ASN A O 1
ATOM 448 N N . PRO A 1 58 ? -29.313 51.289 -23.954 1.00 41.91 58 PRO A N 1
ATOM 449 C CA . PRO A 1 58 ? -28.512 50.471 -24.887 1.00 41.91 58 PRO A CA 1
ATOM 450 C C . PRO A 1 58 ? -27.266 49.775 -24.249 1.00 41.91 58 PRO A C 1
ATOM 452 O O . PRO A 1 58 ? -27.047 49.846 -23.043 1.00 41.91 58 PRO A O 1
ATOM 455 N N . SER A 1 59 ? -26.361 49.115 -24.996 1.00 40.47 59 SER A N 1
ATOM 456 C CA . SER A 1 59 ? -25.193 49.800 -25.604 1.00 40.47 59 SER A CA 1
ATOM 457 C C . SER A 1 59 ? -24.222 48.890 -26.398 1.00 40.47 59 SER A C 1
ATOM 459 O O . SER A 1 59 ? -23.932 47.773 -25.992 1.00 40.47 59 SER A O 1
ATOM 461 N N . ARG A 1 60 ? -23.633 49.474 -27.464 1.00 36.25 60 ARG A N 1
ATOM 462 C CA . ARG A 1 60 ? -22.302 49.195 -28.074 1.00 36.25 60 ARG A CA 1
ATOM 463 C C . ARG A 1 60 ? -22.084 47.811 -28.748 1.00 36.25 60 ARG A C 1
ATOM 465 O O . ARG A 1 60 ? -21.650 46.882 -28.088 1.00 36.25 60 ARG A O 1
ATOM 472 N N . SER A 1 61 ? -22.397 47.576 -30.032 1.00 35.03 61 SER A N 1
ATOM 473 C CA . SER A 1 61 ? -21.919 48.180 -31.311 1.00 35.03 61 SER A CA 1
ATOM 474 C C . SER A 1 61 ? -20.666 47.531 -31.939 1.00 35.03 61 SER A C 1
ATOM 476 O O . SER A 1 61 ? -19.550 47.998 -31.719 1.00 35.03 61 SER A O 1
ATOM 478 N N . GLU A 1 62 ? -20.879 46.554 -32.828 1.00 31.39 62 GLU A N 1
ATOM 479 C CA . GLU A 1 62 ? -19.970 46.215 -33.945 1.00 31.39 62 GLU A CA 1
ATOM 480 C C . GLU A 1 62 ? -20.221 47.132 -35.164 1.00 31.39 62 GLU A C 1
ATOM 482 O O . GLU A 1 62 ? -21.224 47.856 -35.196 1.00 31.39 62 GLU A O 1
ATOM 487 N N . LYS A 1 63 ? -19.327 47.143 -36.174 1.00 37.47 63 LYS A N 1
ATOM 488 C CA . LYS A 1 63 ? -19.508 47.984 -37.375 1.00 37.47 63 LYS A CA 1
ATOM 489 C C . LYS A 1 63 ? -18.709 47.532 -38.620 1.00 37.47 63 LYS A C 1
ATOM 491 O O . LYS A 1 63 ? -17.487 47.519 -38.563 1.00 37.47 63 LYS A O 1
ATOM 496 N N . LEU A 1 64 ? -19.424 47.375 -39.748 1.00 35.62 64 LEU A N 1
ATOM 497 C CA . LEU A 1 64 ? -18.969 47.184 -41.153 1.00 35.62 64 LEU A CA 1
ATOM 498 C C . LEU A 1 64 ? -18.256 45.831 -41.453 1.00 35.62 64 LEU A C 1
ATOM 500 O O . LEU A 1 64 ? -17.370 45.446 -40.707 1.00 35.62 64 LEU A O 1
ATOM 504 N N . ILE A 1 65 ? -18.652 44.991 -42.434 1.00 36.69 65 ILE A N 1
ATOM 505 C CA . ILE A 1 65 ? -18.980 45.184 -43.881 1.00 36.69 65 ILE A CA 1
ATOM 506 C C . ILE A 1 65 ? -17.680 45.419 -44.687 1.00 36.69 65 ILE A C 1
ATOM 508 O O . ILE A 1 65 ? -16.957 46.363 -44.384 1.00 36.69 65 ILE A O 1
ATOM 512 N N . LEU A 1 66 ? -17.298 44.570 -45.660 1.00 36.62 66 LEU A N 1
ATOM 513 C CA . LEU A 1 66 ? -17.939 44.411 -46.987 1.00 36.62 66 LEU A CA 1
ATOM 514 C C . LEU A 1 66 ? -17.658 43.040 -47.681 1.00 36.62 66 LEU A C 1
ATOM 516 O O . LEU A 1 66 ? -16.814 42.278 -47.223 1.00 36.62 66 LEU A O 1
ATOM 520 N N . ASP A 1 67 ? -18.387 42.783 -48.779 1.00 32.97 67 ASP A N 1
ATOM 521 C CA . ASP A 1 67 ? -18.359 41.688 -49.789 1.00 32.97 67 ASP A CA 1
ATOM 522 C C . ASP A 1 67 ? -16.969 41.092 -50.179 1.00 32.97 67 ASP A C 1
ATOM 524 O O . ASP A 1 67 ? -15.942 41.741 -50.000 1.00 32.97 67 ASP A O 1
ATOM 528 N N . VAL A 1 68 ? -16.831 39.872 -50.746 1.00 36.69 68 VAL A N 1
ATOM 529 C CA . VAL A 1 68 ? -17.348 39.430 -52.074 1.00 36.69 68 VAL A CA 1
ATOM 530 C C . VAL A 1 68 ? -17.564 37.903 -52.228 1.00 36.69 68 VAL A C 1
ATOM 532 O O . VAL A 1 68 ? -16.693 37.109 -51.900 1.00 36.69 68 VAL A O 1
ATOM 535 N N . GLN A 1 69 ? -18.729 37.568 -52.813 1.00 34.94 69 GLN A N 1
ATOM 536 C CA . GLN A 1 69 ? -19.227 36.374 -53.551 1.00 34.94 69 GLN A CA 1
ATOM 537 C C . GLN A 1 69 ? -18.690 34.921 -53.347 1.00 34.94 69 GLN A C 1
ATOM 539 O O . GLN A 1 69 ? -17.488 34.681 -53.303 1.00 34.94 69 GLN A O 1
ATOM 544 N N . PRO A 1 70 ? -19.593 33.906 -53.397 1.00 38.59 70 PRO A N 1
ATOM 545 C CA . PRO A 1 70 ? -19.267 32.472 -53.414 1.00 38.59 70 PRO A CA 1
ATOM 546 C C . PRO A 1 70 ? -19.243 31.850 -54.832 1.00 38.59 70 PRO A C 1
ATOM 548 O O . PRO A 1 70 ? -19.623 32.478 -55.820 1.00 38.59 70 PRO A O 1
ATOM 551 N N . SER A 1 71 ? -18.905 30.557 -54.935 1.00 36.91 71 SER A N 1
ATOM 552 C CA . SER A 1 71 ? -19.231 29.719 -56.105 1.00 36.91 71 SER A CA 1
ATOM 553 C C . SER A 1 71 ? -19.573 28.273 -55.713 1.00 36.91 71 SER A C 1
ATOM 555 O O . SER A 1 71 ? -18.849 27.623 -54.966 1.00 36.91 71 SER A O 1
ATOM 557 N N . HIS A 1 72 ? -20.730 27.814 -56.203 1.00 32.12 72 HIS A N 1
ATOM 558 C CA . HIS A 1 72 ? -21.374 26.516 -55.944 1.00 32.12 72 HIS A CA 1
ATOM 559 C C . HIS A 1 72 ? -20.835 25.386 -56.885 1.00 32.12 72 HIS A C 1
ATOM 561 O O . HIS A 1 72 ? -19.852 25.613 -57.584 1.00 32.12 72 HIS A O 1
ATOM 567 N N . PRO A 1 73 ? -21.478 24.197 -57.005 1.00 43.66 73 PRO A N 1
ATOM 568 C CA . PRO A 1 73 ? -21.415 23.064 -56.066 1.00 43.66 73 PRO A CA 1
ATOM 569 C C . PRO A 1 73 ? -21.154 21.719 -56.811 1.00 43.66 73 PRO A C 1
ATOM 571 O O . PRO A 1 73 ? -20.870 21.719 -58.007 1.00 43.66 73 PRO A O 1
ATOM 574 N N . GLY A 1 74 ? -21.363 20.549 -56.180 1.00 32.22 74 GLY A N 1
ATOM 575 C CA . GLY A 1 74 ? -21.511 19.309 -56.963 1.00 32.22 74 GLY A CA 1
ATOM 576 C C . GLY A 1 74 ? -21.772 17.988 -56.220 1.00 32.22 74 GLY A C 1
ATOM 577 O O . GLY A 1 74 ? -21.023 17.638 -55.320 1.00 32.22 74 GLY A O 1
ATOM 578 N N . LEU A 1 75 ? -22.751 17.227 -56.749 1.00 37.88 75 LEU A N 1
ATOM 579 C CA . LEU A 1 75 ? -22.983 15.768 -56.633 1.00 37.88 75 LEU A CA 1
ATOM 580 C C . LEU A 1 75 ? -23.439 15.198 -55.255 1.00 37.88 75 LEU A C 1
ATOM 582 O O . LEU A 1 75 ? -22.950 15.628 -54.222 1.00 37.88 75 LEU A O 1
ATOM 586 N N . LEU A 1 76 ? -24.326 14.183 -55.146 1.00 38.19 76 LEU A N 1
ATOM 587 C CA . LEU A 1 76 ? -25.306 13.557 -56.077 1.00 38.19 76 LEU A CA 1
ATOM 588 C C . LEU A 1 76 ? -26.337 12.669 -55.300 1.00 38.19 76 LEU A C 1
ATOM 590 O O . LEU A 1 76 ? -26.015 12.184 -54.223 1.00 38.19 76 LEU A O 1
ATOM 594 N N . ASN A 1 77 ? -27.483 12.350 -55.940 1.00 36.81 77 ASN A N 1
ATOM 595 C CA . ASN A 1 77 ? -28.440 11.229 -55.690 1.00 36.81 77 ASN A CA 1
ATOM 596 C C . ASN A 1 77 ? -29.353 11.271 -54.426 1.00 36.81 77 ASN A C 1
ATOM 598 O O . ASN A 1 77 ? -28.856 11.385 -53.315 1.00 36.81 77 ASN A O 1
ATOM 602 N N . TYR A 1 78 ? -30.702 11.330 -54.525 1.00 35.34 78 TYR A N 1
ATOM 603 C CA . TYR A 1 78 ? -31.747 10.348 -54.981 1.00 35.34 78 TYR A CA 1
ATOM 604 C C . TYR A 1 78 ? -32.091 9.262 -53.917 1.00 35.34 78 TYR A C 1
ATOM 606 O O . TYR A 1 78 ? -31.173 8.748 -53.293 1.00 35.34 78 TYR A O 1
ATOM 614 N N . SER A 1 79 ? -33.346 8.830 -53.652 1.00 37.38 79 SER A N 1
ATOM 615 C CA . SER A 1 79 ? -34.669 9.015 -54.319 1.00 37.38 79 SER A CA 1
ATOM 616 C C . SER A 1 79 ? -35.881 8.870 -53.324 1.00 37.38 79 SER A C 1
ATOM 618 O O . SER A 1 79 ? -35.630 8.440 -52.200 1.00 37.38 79 SER A O 1
ATOM 620 N N . PRO A 1 80 ? -37.160 9.206 -53.673 1.00 40.62 80 PRO A N 1
ATOM 621 C CA . PRO A 1 80 ? -38.284 9.405 -52.714 1.00 40.62 80 PRO A CA 1
ATOM 622 C C . PRO A 1 80 ? -39.528 8.460 -52.896 1.00 40.62 80 PRO A C 1
ATOM 624 O O . PRO A 1 80 ? -39.342 7.313 -53.288 1.00 40.62 80 PRO A O 1
ATOM 627 N N . TYR A 1 81 ? -40.768 8.973 -52.665 1.00 34.97 81 TYR A N 1
ATOM 628 C CA . TYR A 1 81 ? -42.137 8.358 -52.737 1.00 34.97 81 TYR A CA 1
ATOM 629 C C . TYR A 1 81 ? -42.593 7.562 -51.479 1.00 34.97 81 TYR A C 1
ATOM 631 O O . TYR A 1 81 ? -41.742 7.061 -50.755 1.00 34.97 81 TYR A O 1
ATOM 639 N N . GLU A 1 82 ? -43.878 7.417 -51.083 1.00 35.53 82 GLU A N 1
ATOM 640 C CA . GLU A 1 82 ? -45.214 7.939 -51.503 1.00 35.53 82 GLU A CA 1
ATOM 641 C C . GLU A 1 82 ? -46.147 7.916 -50.244 1.00 35.53 82 GLU A C 1
ATOM 643 O O . GLU A 1 82 ? -45.975 7.035 -49.408 1.00 35.53 82 GLU A O 1
ATOM 648 N N . ASN A 1 83 ? -47.011 8.868 -49.853 1.00 32.28 83 ASN A N 1
ATOM 649 C CA . ASN A 1 83 ? -48.157 9.595 -50.442 1.00 32.28 83 ASN A CA 1
ATOM 650 C C . ASN A 1 83 ? -49.524 8.838 -50.509 1.00 32.28 83 ASN A C 1
ATOM 652 O O . ASN A 1 83 ? -49.683 7.903 -51.276 1.00 32.28 83 ASN A O 1
ATOM 656 N N . VAL A 1 84 ? -50.534 9.373 -49.786 1.00 31.45 84 VAL A N 1
ATOM 657 C CA . VAL A 1 84 ? -52.004 9.356 -50.068 1.00 31.45 84 VAL A CA 1
ATOM 658 C C . VAL A 1 84 ? -52.793 8.018 -50.076 1.00 31.45 84 VAL A C 1
ATOM 660 O O . VAL A 1 84 ? -52.653 7.220 -50.990 1.00 31.45 84 VAL A O 1
ATOM 663 N N . CYS A 1 85 ? -53.820 7.885 -49.205 1.00 32.47 85 CYS A N 1
ATOM 664 C CA . CYS A 1 85 ? -55.245 8.055 -49.602 1.00 32.47 85 CYS A CA 1
ATOM 665 C C . CYS A 1 85 ? -56.256 8.082 -48.423 1.00 32.47 85 CYS A C 1
ATOM 667 O O . CYS A 1 85 ? -55.932 7.709 -47.299 1.00 32.47 85 CYS A O 1
ATOM 669 N N . LYS A 1 86 ? -57.497 8.526 -48.697 1.00 31.77 86 LYS A N 1
ATOM 670 C CA . LYS A 1 86 ? -58.664 8.559 -47.785 1.00 31.77 86 LYS A CA 1
ATOM 671 C C . LYS A 1 86 ? -59.735 7.569 -48.273 1.00 31.77 86 LYS A C 1
ATOM 673 O O . LYS A 1 86 ? -60.094 7.656 -49.443 1.00 31.77 86 LYS A O 1
ATOM 678 N N . ILE A 1 87 ? -60.338 6.754 -47.400 1.00 35.75 87 ILE A N 1
ATOM 679 C CA . ILE A 1 87 ? -61.637 6.080 -47.646 1.00 35.75 87 ILE A CA 1
ATOM 680 C C . ILE A 1 87 ? -62.471 6.082 -46.347 1.00 35.75 87 ILE A C 1
ATOM 682 O O . ILE A 1 87 ? -61.915 6.066 -45.251 1.00 35.75 87 ILE A O 1
ATOM 686 N N . SER A 1 88 ? -63.800 6.152 -46.472 1.00 34.09 88 SER A N 1
ATOM 687 C CA . SER A 1 88 ? -64.773 6.195 -45.368 1.00 34.09 88 SER A CA 1
ATOM 688 C C . SER A 1 88 ? -65.398 4.827 -45.048 1.00 34.09 88 SER A C 1
ATOM 690 O O . SER A 1 88 ? -65.559 4.000 -45.940 1.00 34.09 88 SER A O 1
ATOM 692 N N . GLY A 1 89 ? -65.850 4.648 -43.801 1.00 32.09 89 GLY A N 1
ATOM 693 C CA . GLY A 1 89 ? -66.754 3.571 -43.356 1.00 32.09 89 GLY A CA 1
ATOM 694 C C . GLY A 1 89 ? -66.409 3.111 -41.928 1.00 32.09 89 GLY A C 1
ATOM 695 O O . GLY A 1 89 ? -65.269 2.735 -41.700 1.00 32.09 89 GLY A O 1
ATOM 696 N N . SER A 1 90 ? -67.217 3.232 -40.864 1.00 32.84 90 SER A N 1
ATOM 697 C CA . SER A 1 90 ? -68.673 3.081 -40.622 1.00 32.84 90 SER A CA 1
ATOM 698 C C . SER A 1 90 ? -69.132 1.650 -40.274 1.00 32.84 90 SER A C 1
ATOM 700 O O . SER A 1 90 ? -69.618 0.934 -41.143 1.00 32.84 90 SER A O 1
ATOM 702 N N . SER A 1 91 ? -69.017 1.267 -38.994 1.00 34.75 91 SER A N 1
ATOM 703 C CA . SER A 1 91 ? -69.841 0.267 -38.270 1.00 34.75 91 SER A CA 1
ATOM 704 C C . SER A 1 91 ? -69.349 0.203 -36.806 1.00 34.75 91 SER A C 1
ATOM 706 O O . SER A 1 91 ? -68.142 0.275 -36.601 1.00 34.75 91 SER A O 1
ATOM 708 N N . THR A 1 92 ? -70.151 0.079 -35.741 1.00 36.44 92 THR A N 1
ATOM 709 C CA . THR A 1 92 ? -71.626 0.080 -35.603 1.00 36.44 92 THR A CA 1
ATOM 710 C C . THR A 1 92 ? -72.017 0.601 -34.205 1.00 36.44 92 THR A C 1
ATOM 712 O O . THR A 1 92 ? -71.170 0.678 -33.318 1.00 36.44 92 THR A O 1
ATOM 715 N N . ASP A 1 93 ? -73.293 0.939 -34.012 1.00 34.03 93 ASP A N 1
ATOM 716 C CA . ASP A 1 93 ? -73.920 1.395 -32.760 1.00 34.03 93 ASP A CA 1
ATOM 717 C C . ASP A 1 93 ? -73.717 0.489 -31.527 1.00 34.03 93 ASP A C 1
ATOM 719 O O . ASP A 1 93 ? -73.529 -0.716 -31.658 1.00 34.03 93 ASP A O 1
ATOM 723 N N . PHE A 1 94 ? -73.956 1.047 -30.328 1.00 34.81 94 PHE A N 1
ATOM 724 C CA . PHE A 1 94 ? -75.123 0.655 -29.509 1.00 34.81 94 PHE A CA 1
ATOM 725 C C . PHE A 1 94 ? -75.585 1.807 -28.586 1.00 34.81 94 PHE A C 1
ATOM 727 O O . PHE A 1 94 ? -74.814 2.707 -28.261 1.00 34.81 94 PHE A O 1
ATOM 734 N N . GLN A 1 95 ? -76.879 1.838 -28.231 1.00 33.97 95 GLN A N 1
ATOM 735 C CA . GLN A 1 95 ? -77.569 3.056 -27.763 1.00 33.97 95 GLN A CA 1
ATOM 736 C C . GLN A 1 95 ? -77.912 3.139 -26.259 1.00 33.97 95 GLN A C 1
ATOM 738 O O . GLN A 1 95 ? -77.912 2.170 -25.506 1.00 33.97 95 GLN A O 1
ATOM 743 N N . LYS A 1 96 ? -78.256 4.375 -25.867 1.00 36.44 96 LYS A N 1
ATOM 744 C CA . LYS A 1 96 ? -78.749 4.869 -24.568 1.00 36.44 96 LYS A CA 1
ATOM 745 C C . LYS A 1 96 ? -79.881 4.044 -23.921 1.00 36.44 96 LYS A C 1
ATOM 747 O O . LYS A 1 96 ? -80.844 3.725 -24.599 1.00 36.44 96 LYS A O 1
ATOM 752 N N . LYS A 1 97 ? -79.801 3.952 -22.579 1.00 35.84 97 LYS A N 1
ATOM 753 C CA . LYS A 1 97 ? -80.834 4.086 -21.505 1.00 35.84 97 LYS A CA 1
ATOM 754 C C . LYS A 1 97 ? -82.243 3.425 -21.636 1.00 35.84 97 LYS A C 1
ATOM 756 O O . LYS A 1 97 ? -82.757 3.218 -22.724 1.00 35.84 97 LYS A O 1
ATOM 761 N N . PRO A 1 98 ? -82.907 3.093 -20.503 1.00 37.91 98 PRO A N 1
ATOM 762 C CA . PRO A 1 98 ? -83.994 2.105 -20.493 1.00 37.91 98 PRO A CA 1
ATOM 763 C C . PRO A 1 98 ? -85.442 2.650 -20.491 1.00 37.91 98 PRO A C 1
ATOM 765 O O . PRO A 1 98 ? -85.702 3.776 -20.078 1.00 37.91 98 PRO A O 1
ATOM 768 N N . ARG A 1 99 ? -86.356 1.700 -20.762 1.00 36.03 99 ARG A N 1
ATOM 769 C CA . ARG A 1 99 ? -87.774 1.566 -20.340 1.00 36.03 99 ARG A CA 1
ATOM 770 C C . ARG A 1 99 ? -88.926 2.292 -21.076 1.00 36.03 99 ARG A C 1
ATOM 772 O O . ARG A 1 99 ? -89.133 3.489 -20.960 1.00 36.03 99 ARG A O 1
ATOM 779 N N . ASP A 1 100 ? -89.787 1.416 -21.612 1.00 37.81 100 ASP A N 1
ATOM 780 C CA . ASP A 1 100 ? -91.255 1.351 -21.468 1.00 37.81 100 ASP A CA 1
ATOM 781 C C . ASP A 1 100 ? -92.221 2.289 -22.248 1.00 37.81 100 ASP A C 1
ATOM 783 O O . ASP A 1 100 ? -92.497 3.421 -21.873 1.00 37.81 100 ASP A O 1
ATOM 787 N N . LYS A 1 101 ? -92.929 1.630 -23.188 1.00 37.97 101 LYS A N 1
ATOM 788 C CA . LYS A 1 101 ? -94.396 1.660 -23.432 1.00 37.97 101 LYS A CA 1
ATOM 789 C C . LYS A 1 101 ? -95.071 2.800 -24.233 1.00 37.97 101 LYS A C 1
ATOM 791 O O . LYS A 1 101 ? -95.622 3.742 -23.685 1.00 37.97 101 LYS A O 1
ATOM 796 N N . MET A 1 102 ? -95.285 2.456 -25.512 1.00 36.53 102 MET A N 1
ATOM 797 C CA . MET A 1 102 ? -96.606 2.280 -26.171 1.00 36.53 102 MET A CA 1
ATOM 798 C C . MET A 1 102 ? -97.498 3.475 -26.612 1.00 36.53 102 MET A C 1
ATOM 800 O O . MET A 1 102 ? -98.054 4.207 -25.807 1.00 36.53 102 MET A O 1
ATOM 804 N N . PHE A 1 103 ? -97.804 3.420 -27.921 1.00 36.34 103 PHE A N 1
ATOM 805 C CA . PHE A 1 103 ? -99.020 3.820 -28.668 1.00 36.34 103 PHE A CA 1
ATOM 806 C C . PHE A 1 103 ? -99.376 5.294 -28.989 1.00 36.34 103 PHE A C 1
ATOM 808 O O . PHE A 1 103 ? -99.661 6.108 -28.124 1.00 36.34 103 PHE A O 1
ATOM 815 N N . SER A 1 104 ? -99.497 5.524 -30.309 1.00 37.78 104 SER A N 1
ATOM 816 C CA . SER A 1 104 ? -100.474 6.333 -31.067 1.00 37.78 104 SER A CA 1
ATOM 817 C C . SER A 1 104 ? -100.872 7.750 -30.589 1.00 37.78 104 SER A C 1
ATOM 819 O O . SER A 1 104 ? -101.493 7.888 -29.546 1.00 37.78 104 SER A O 1
ATOM 821 N N . SER A 1 105 ? -100.634 8.884 -31.276 1.00 36.66 105 SER A N 1
ATOM 822 C CA . SER A 1 105 ? -100.514 9.285 -32.707 1.00 36.66 105 SER A CA 1
ATOM 823 C C . SER A 1 105 ? -101.700 10.142 -33.206 1.00 36.66 105 SER A C 1
ATOM 825 O O . SER A 1 105 ? -102.632 9.601 -33.796 1.00 36.66 105 SER A O 1
ATOM 827 N N . SER A 1 106 ? -101.620 11.475 -33.062 1.00 42.47 106 SER A N 1
ATOM 828 C CA . SER A 1 106 ? -102.050 12.462 -34.086 1.00 42.47 106 SER A CA 1
ATOM 829 C C . SER A 1 106 ? -101.841 13.924 -33.637 1.00 42.47 106 SER A C 1
ATOM 831 O O . SER A 1 106 ? -102.247 14.273 -32.535 1.00 42.47 106 SER A O 1
ATOM 833 N N . ALA A 1 107 ? -101.309 14.773 -34.532 1.00 43.97 107 ALA A N 1
ATOM 834 C CA . ALA A 1 107 ? -101.347 16.253 -34.521 1.00 43.97 107 ALA A CA 1
ATOM 835 C C . ALA A 1 107 ? -100.831 17.018 -33.261 1.00 43.97 107 ALA A C 1
ATOM 837 O O . ALA A 1 107 ? -101.597 17.284 -32.335 1.00 43.97 107 ALA A O 1
ATOM 838 N N . PRO A 1 108 ? -99.568 17.505 -33.252 1.00 51.09 108 PRO A N 1
ATOM 839 C CA . PRO A 1 108 ? -98.980 18.197 -32.098 1.00 51.09 108 PRO A CA 1
ATOM 840 C C . PRO A 1 108 ? -99.184 19.728 -32.035 1.00 51.09 108 PRO A C 1
ATOM 842 O O . PRO A 1 108 ? -98.692 20.348 -31.097 1.00 51.09 108 PRO A O 1
ATOM 845 N N . VAL A 1 109 ? -99.922 20.371 -32.951 1.00 54.91 109 VAL A N 1
ATOM 846 C CA . VAL A 1 109 ? -100.211 21.826 -32.836 1.00 54.91 109 VAL A CA 1
ATOM 847 C C . VAL A 1 109 ? -101.024 22.119 -31.562 1.00 54.91 109 VAL A C 1
ATOM 849 O O . VAL A 1 109 ? -100.698 23.023 -30.793 1.00 54.91 109 VAL A O 1
ATOM 852 N N . ASP A 1 110 ? -101.999 21.261 -31.246 1.00 56.72 110 ASP A N 1
ATOM 853 C CA . ASP A 1 110 ? -102.698 21.274 -29.954 1.00 56.72 110 ASP A CA 1
ATOM 854 C C . ASP A 1 110 ? -101.806 20.858 -28.771 1.00 56.72 110 ASP A C 1
ATOM 856 O O . ASP A 1 110 ? -102.139 21.136 -27.620 1.00 56.72 110 ASP A O 1
ATOM 860 N N . GLN A 1 111 ? -100.670 20.202 -29.016 1.00 61.66 111 GLN A N 1
ATOM 861 C CA . GLN A 1 111 ? -99.720 19.788 -27.981 1.00 61.66 111 GLN A CA 1
ATOM 862 C C . GLN A 1 111 ? -98.795 20.945 -27.574 1.00 61.66 111 GLN A C 1
ATOM 864 O O . GLN A 1 111 ? -98.530 21.124 -26.384 1.00 61.66 111 GLN A O 1
ATOM 869 N N . GLU A 1 112 ? -98.401 21.801 -28.518 1.00 61.28 112 GLU A N 1
ATOM 870 C CA . GLU A 1 112 ? -97.704 23.056 -28.221 1.00 61.28 112 GLU A CA 1
ATOM 871 C C . GLU A 1 112 ? -98.639 24.055 -27.514 1.00 61.28 112 GLU A C 1
ATOM 873 O O . GLU A 1 112 ? -98.283 24.591 -26.458 1.00 61.28 112 GLU A O 1
ATOM 878 N N . ILE A 1 113 ? -99.889 24.189 -27.982 1.00 71.38 113 ILE A N 1
ATOM 879 C CA . ILE A 1 113 ? -100.939 24.967 -27.298 1.00 71.38 113 ILE A CA 1
ATOM 880 C C . ILE A 1 113 ? -101.246 24.391 -25.903 1.00 71.38 113 ILE A C 1
ATOM 882 O O . ILE A 1 113 ? -101.406 25.164 -24.954 1.00 71.38 113 ILE A O 1
ATOM 886 N N . LYS A 1 114 ? -101.275 23.061 -25.721 1.00 75.38 114 LYS A N 1
ATOM 887 C CA . LYS A 1 114 ? -101.350 22.435 -24.386 1.00 75.38 114 LYS A CA 1
ATOM 888 C C . LYS A 1 114 ? -100.154 22.814 -23.518 1.00 75.38 114 LYS A C 1
ATOM 890 O O . LYS A 1 114 ? -100.378 23.203 -22.379 1.00 75.38 114 LYS A O 1
ATOM 895 N N . SER A 1 115 ? -98.924 22.790 -24.035 1.00 71.62 115 SER A N 1
ATOM 896 C CA . SER A 1 115 ? -97.731 23.153 -23.250 1.00 71.62 115 SER A CA 1
ATOM 897 C C . SER A 1 115 ? -97.780 24.605 -22.741 1.00 71.62 115 SER A C 1
ATOM 899 O O . SER A 1 115 ? -97.413 24.887 -21.597 1.00 71.62 115 SER A O 1
ATOM 901 N N . LEU A 1 116 ? -98.318 25.529 -23.549 1.00 74.06 116 LEU A N 1
ATOM 902 C CA . LEU A 1 116 ? -98.544 26.919 -23.151 1.00 74.06 116 LEU A CA 1
ATOM 903 C C . LEU A 1 116 ? -99.709 27.052 -22.160 1.00 74.06 116 LEU A C 1
ATOM 905 O O . LEU A 1 116 ? -99.592 27.801 -21.188 1.00 74.06 116 LEU A O 1
ATOM 909 N N . ARG A 1 117 ? -100.798 26.287 -22.329 1.00 78.38 117 ARG A N 1
ATOM 910 C CA . ARG A 1 117 ? -101.893 26.216 -21.342 1.00 78.38 117 ARG A CA 1
ATOM 911 C C . ARG A 1 117 ? -101.435 25.622 -20.007 1.00 78.38 117 ARG A C 1
ATOM 913 O O . ARG A 1 117 ? -101.871 26.110 -18.971 1.00 78.38 117 ARG A O 1
ATOM 920 N N . GLU A 1 118 ? -100.533 24.642 -19.997 1.00 74.88 118 GLU A N 1
ATOM 921 C CA . GLU A 1 118 ? -99.945 24.086 -18.771 1.00 74.88 118 GLU A CA 1
ATOM 922 C C . GLU A 1 118 ? -98.993 25.068 -18.083 1.00 74.88 118 GLU A C 1
ATOM 924 O O . GLU A 1 118 ? -99.074 25.231 -16.864 1.00 74.88 118 GLU A O 1
ATOM 929 N N . LYS A 1 119 ? -98.141 25.784 -18.833 1.00 75.25 119 LYS A N 1
ATOM 930 C CA . LYS A 1 119 ? -97.327 26.885 -18.281 1.00 75.25 119 LYS A CA 1
ATOM 931 C C . LYS A 1 119 ? -98.212 27.982 -17.673 1.00 75.25 119 LYS A C 1
ATOM 933 O O . LYS A 1 119 ? -97.954 28.422 -16.553 1.00 75.25 119 LYS A O 1
ATOM 938 N N . LEU A 1 120 ? -99.294 28.367 -18.356 1.00 80.19 120 LEU A N 1
ATOM 939 C CA . LEU A 1 120 ? -100.262 29.345 -17.850 1.00 80.19 120 LEU A CA 1
ATOM 940 C C . LEU A 1 120 ? -101.028 28.828 -16.619 1.00 80.19 120 LEU A C 1
ATOM 942 O O . LEU A 1 120 ? -101.241 29.591 -15.678 1.00 80.19 120 LEU A O 1
ATOM 946 N N . ASN A 1 121 ? -101.402 27.545 -16.579 1.00 81.56 121 ASN A N 1
ATOM 947 C CA . ASN A 1 121 ? -102.025 26.939 -15.399 1.00 81.56 121 ASN A CA 1
ATOM 948 C C . ASN A 1 121 ? -101.062 26.880 -14.208 1.00 81.56 121 ASN A C 1
ATOM 950 O O . ASN A 1 121 ? -101.483 27.212 -13.106 1.00 81.56 121 ASN A O 1
ATOM 954 N N . LYS A 1 122 ? -99.778 26.549 -14.404 1.00 80.94 122 LYS A N 1
ATOM 955 C CA . LYS A 1 122 ? -98.775 26.582 -13.323 1.00 80.94 122 LYS A CA 1
ATOM 956 C C . LYS A 1 122 ? -98.609 27.992 -12.741 1.00 80.94 122 LYS A C 1
ATOM 958 O O . LYS A 1 122 ? -98.638 28.141 -11.522 1.00 80.94 122 LYS A O 1
ATOM 963 N N . LEU A 1 123 ? -98.554 29.030 -13.582 1.00 76.06 123 LEU A N 1
ATOM 964 C CA . LEU A 1 123 ? -98.518 30.432 -13.130 1.00 76.06 123 LEU A CA 1
ATOM 965 C C . LEU A 1 123 ? -99.812 30.878 -12.422 1.00 76.06 123 LEU A C 1
ATOM 967 O O . LEU A 1 123 ? -99.759 31.624 -11.440 1.00 76.06 123 LEU A O 1
ATOM 971 N N . ARG A 1 124 ? -100.982 30.411 -12.879 1.00 81.88 124 ARG A N 1
ATOM 972 C CA . ARG A 1 124 ? -102.265 30.643 -12.189 1.00 81.88 124 ARG A CA 1
ATOM 973 C C . ARG A 1 124 ? -102.333 29.918 -10.845 1.00 81.88 124 ARG A C 1
ATOM 975 O O . ARG A 1 124 ? -102.826 30.496 -9.885 1.00 81.88 124 ARG A O 1
ATOM 982 N N . GLN A 1 125 ? -101.801 28.702 -10.757 1.00 81.50 125 GLN A N 1
ATOM 983 C CA . GLN A 1 125 ? -101.760 27.914 -9.527 1.00 81.50 125 GLN A CA 1
ATOM 984 C C . GLN A 1 125 ? -100.799 28.526 -8.495 1.00 81.50 125 GLN A C 1
ATOM 986 O O . GLN A 1 125 ? -101.165 28.636 -7.330 1.00 81.50 125 GLN A O 1
ATOM 991 N N . GLN A 1 126 ? -99.632 29.029 -8.916 1.00 77.94 126 GLN A N 1
ATOM 992 C CA . GLN A 1 126 ? -98.737 29.803 -8.043 1.00 77.94 126 GLN A CA 1
ATOM 993 C C . GLN A 1 126 ? -99.409 31.079 -7.507 1.00 77.94 126 GLN A C 1
ATOM 995 O O . GLN A 1 126 ? -99.360 31.330 -6.304 1.00 77.94 126 GLN A O 1
ATOM 1000 N N . ASN A 1 127 ? -100.103 31.845 -8.358 1.00 78.06 127 ASN A N 1
ATOM 1001 C CA . ASN A 1 127 ? -100.871 33.011 -7.901 1.00 78.06 127 ASN A CA 1
ATOM 1002 C C . ASN A 1 127 ? -102.024 32.629 -6.954 1.00 78.06 127 ASN A C 1
ATOM 1004 O O . ASN A 1 127 ? -102.237 33.312 -5.957 1.00 78.06 127 ASN A O 1
ATOM 1008 N N . ALA A 1 128 ? -102.731 31.522 -7.204 1.00 80.75 128 ALA A N 1
ATOM 1009 C CA . ALA A 1 128 ? -103.775 31.031 -6.303 1.00 80.75 128 ALA A CA 1
ATOM 1010 C C . ALA A 1 128 ? -103.218 30.655 -4.916 1.00 80.75 128 ALA A C 1
ATOM 1012 O O . ALA A 1 128 ? -103.824 30.999 -3.898 1.00 80.75 128 ALA A O 1
ATOM 1013 N N . CYS A 1 129 ? -102.038 30.027 -4.853 1.00 79.44 129 CYS A N 1
ATOM 1014 C CA . CYS A 1 129 ? -101.344 29.768 -3.588 1.00 79.44 129 CYS A CA 1
ATOM 1015 C C . CYS A 1 129 ? -100.995 31.072 -2.850 1.00 79.44 129 CYS A C 1
ATOM 1017 O O . CYS A 1 129 ? -101.272 31.177 -1.658 1.00 79.44 129 CYS A O 1
ATOM 1019 N N . LEU A 1 130 ? -100.471 32.087 -3.549 1.00 79.62 130 LEU A N 1
ATOM 1020 C CA . LEU A 1 130 ? -100.158 33.396 -2.953 1.00 79.62 130 LEU A CA 1
ATOM 1021 C C . LEU A 1 130 ? -101.411 34.130 -2.444 1.00 79.62 130 LEU A C 1
ATOM 1023 O O . LEU A 1 130 ? -101.381 34.712 -1.360 1.00 79.62 130 LEU A O 1
ATOM 1027 N N . VAL A 1 131 ? -102.533 34.080 -3.168 1.00 83.06 131 VAL A N 1
ATOM 1028 C CA . VAL A 1 131 ? -103.814 34.650 -2.700 1.00 83.06 131 VAL A CA 1
ATOM 1029 C C . VAL A 1 131 ? -104.318 33.914 -1.453 1.00 83.06 131 VAL A C 1
ATOM 1031 O O . VAL A 1 131 ? -104.733 34.558 -0.489 1.00 83.06 131 VAL A O 1
ATOM 1034 N N . THR A 1 132 ? -104.208 32.583 -1.422 1.00 82.62 132 THR A N 1
ATOM 1035 C CA . THR A 1 132 ? -104.591 31.762 -0.257 1.00 82.62 132 THR A CA 1
ATOM 1036 C C . THR A 1 132 ? -103.711 32.068 0.962 1.00 82.62 132 THR A C 1
ATOM 1038 O O . THR A 1 132 ? -104.211 32.187 2.081 1.00 82.62 132 THR A O 1
ATOM 1041 N N . GLN A 1 133 ? -102.406 32.269 0.754 1.00 82.94 133 GLN A N 1
ATOM 1042 C CA . GLN A 1 133 ? -101.459 32.646 1.806 1.00 82.94 133 GLN A CA 1
ATOM 1043 C C . GLN A 1 133 ? -101.766 34.038 2.384 1.00 82.94 133 GLN A C 1
ATOM 1045 O O . GLN A 1 133 ? -101.730 34.211 3.601 1.00 82.94 133 GLN A O 1
ATOM 1050 N N . ASN A 1 134 ? -102.147 35.006 1.542 1.00 84.12 134 ASN A N 1
ATOM 1051 C CA . ASN A 1 134 ? -102.590 36.327 1.999 1.00 84.12 134 ASN A CA 1
ATOM 1052 C C . ASN A 1 134 ? -103.910 36.264 2.789 1.00 84.12 134 ASN A C 1
ATOM 1054 O O . ASN A 1 134 ? -104.018 36.905 3.832 1.00 84.12 134 ASN A O 1
ATOM 1058 N N . HIS A 1 135 ? -104.883 35.446 2.368 1.00 84.44 135 HIS A N 1
ATOM 1059 C CA . HIS A 1 135 ? -106.098 35.204 3.162 1.00 84.44 135 HIS A CA 1
ATOM 1060 C C . HIS A 1 135 ? -105.772 34.597 4.539 1.00 84.44 135 HIS A C 1
ATOM 1062 O O . HIS A 1 135 ? -106.284 35.066 5.551 1.00 84.44 135 HIS A O 1
ATOM 1068 N N . SER A 1 136 ? -104.858 33.620 4.601 1.00 83.88 136 SER A N 1
ATOM 1069 C CA . SER A 1 136 ? -104.410 33.024 5.870 1.00 83.88 136 SER A CA 1
ATOM 1070 C C . SER A 1 136 ? -103.761 34.043 6.819 1.00 83.88 136 SER A C 1
ATOM 1072 O O . SER A 1 136 ? -103.960 33.961 8.032 1.00 83.88 136 SER A O 1
ATOM 1074 N N . LEU A 1 137 ? -103.012 35.017 6.290 1.00 83.00 137 LEU A N 1
ATOM 1075 C CA . LEU A 1 137 ? -102.455 36.117 7.084 1.00 83.00 137 LEU A CA 1
ATOM 1076 C C . LEU A 1 137 ? -103.547 37.070 7.595 1.00 83.00 137 LEU A C 1
ATOM 1078 O O . LEU A 1 137 ? -103.492 37.473 8.756 1.00 83.00 137 LEU A O 1
ATOM 1082 N N . MET A 1 138 ? -104.561 37.373 6.778 1.00 85.56 138 MET A N 1
ATOM 1083 C CA . MET A 1 138 ? -105.673 38.241 7.179 1.00 85.56 138 MET A CA 1
ATOM 1084 C C . MET A 1 138 ? -106.494 37.631 8.326 1.00 85.56 138 MET A C 1
ATOM 1086 O O . MET A 1 138 ? -106.690 38.285 9.349 1.00 85.56 138 MET A O 1
ATOM 1090 N N . THR A 1 139 ? -106.865 36.349 8.236 1.00 84.50 139 THR A N 1
ATOM 1091 C CA . THR A 1 139 ? -107.605 35.657 9.311 1.00 84.50 139 THR A CA 1
ATOM 1092 C C . THR A 1 139 ? -106.816 35.600 10.628 1.00 84.50 139 THR A C 1
ATOM 1094 O O . THR A 1 139 ? -107.399 35.695 11.708 1.00 84.50 139 THR A O 1
ATOM 1097 N N . LYS A 1 140 ? -105.478 35.503 10.577 1.00 84.94 140 LYS A N 1
ATOM 1098 C CA . LYS A 1 140 ? -104.632 35.601 11.783 1.00 84.94 140 LYS A CA 1
ATOM 1099 C C . LYS A 1 140 ? -104.694 36.990 12.423 1.00 84.94 140 LYS A C 1
ATOM 1101 O O . LYS A 1 140 ? -104.745 37.086 13.647 1.00 84.94 140 LYS A O 1
ATOM 1106 N N . PHE A 1 141 ? -104.714 38.050 11.617 1.00 84.75 141 PHE A N 1
ATOM 1107 C CA . PHE A 1 141 ? -104.829 39.427 12.104 1.00 84.75 141 PHE A CA 1
ATOM 1108 C C . PHE A 1 141 ? -106.195 39.685 12.768 1.00 84.75 141 PHE A C 1
ATOM 1110 O O . PHE A 1 141 ? -106.263 40.288 13.839 1.00 84.75 141 PHE A O 1
ATOM 1117 N N . GLU A 1 142 ? -107.275 39.154 12.188 1.00 84.31 142 GLU A N 1
ATOM 1118 C CA . GLU A 1 142 ? -108.630 39.214 12.759 1.00 84.31 142 GLU A CA 1
ATOM 1119 C C . GLU A 1 142 ? -108.732 38.471 14.104 1.00 84.31 142 GLU A C 1
ATOM 1121 O O . GLU A 1 142 ? -109.312 39.002 15.053 1.00 84.31 142 GLU A O 1
ATOM 1126 N N . SER A 1 143 ? -108.102 37.294 14.232 1.00 85.88 143 SER A N 1
ATOM 1127 C CA . SER A 1 143 ? -108.052 36.531 15.494 1.00 85.88 143 SER A CA 1
ATOM 1128 C C . SER A 1 143 ? -107.403 37.328 16.632 1.00 85.88 143 SER A C 1
ATOM 1130 O O . SER A 1 143 ? -107.965 37.426 17.723 1.00 85.88 143 SER A O 1
ATOM 1132 N N . ILE A 1 144 ? -106.261 37.973 16.364 1.00 83.38 144 ILE A N 1
ATOM 1133 C CA . ILE A 1 144 ? -105.549 38.805 17.350 1.00 83.38 144 ILE A CA 1
ATOM 1134 C C . ILE A 1 144 ? -106.417 40.000 17.784 1.00 83.38 144 ILE A C 1
ATOM 1136 O O . ILE A 1 144 ? -106.469 40.342 18.968 1.00 83.38 144 ILE A O 1
ATOM 1140 N N . HIS A 1 145 ? -107.154 40.616 16.853 1.00 82.19 145 HIS A N 1
ATOM 1141 C CA . HIS A 1 145 ? -108.066 41.716 17.176 1.00 82.19 145 HIS A CA 1
ATOM 1142 C C . HIS A 1 145 ? -109.257 41.257 18.045 1.00 82.19 145 HIS A C 1
ATOM 1144 O O . HIS A 1 145 ? -109.731 42.014 18.903 1.00 82.19 145 HIS A O 1
ATOM 1150 N N . PHE A 1 146 ? -109.735 40.021 17.875 1.00 83.62 146 PHE A N 1
ATOM 1151 C CA . PHE A 1 146 ? -110.774 39.445 18.733 1.00 83.62 146 PHE A CA 1
ATOM 1152 C C . PHE A 1 146 ? -110.263 39.192 20.162 1.00 83.62 146 PHE A C 1
ATOM 1154 O O . PHE A 1 146 ? -110.908 39.610 21.127 1.00 83.62 146 PHE A O 1
ATOM 1161 N N . GLU A 1 147 ? -109.077 38.598 20.315 1.00 83.56 147 GLU A N 1
ATOM 1162 C CA . GLU A 1 147 ? -108.448 38.355 21.624 1.00 83.56 147 GLU A CA 1
ATOM 1163 C C . GLU A 1 147 ? -108.201 39.658 22.405 1.00 83.56 147 GLU A C 1
ATOM 1165 O O . GLU A 1 147 ? -108.544 39.746 23.588 1.00 83.56 147 GLU A O 1
ATOM 1170 N N . LEU A 1 148 ? -107.718 40.710 21.729 1.00 79.94 148 LEU A N 1
ATOM 1171 C CA . LEU A 1 148 ? -107.539 42.053 22.302 1.00 79.94 148 LEU A CA 1
ATOM 1172 C C . LEU A 1 148 ? -108.865 42.693 22.767 1.00 79.94 148 LEU A C 1
ATOM 1174 O O . LEU A 1 148 ? -108.891 43.516 23.684 1.00 79.94 148 LEU A O 1
ATOM 1178 N N . THR A 1 149 ? -109.981 42.322 22.138 1.00 80.06 149 THR A N 1
ATOM 1179 C CA . THR A 1 149 ? -111.316 42.807 22.518 1.00 80.06 149 THR A CA 1
ATOM 1180 C C . THR A 1 149 ? -111.854 42.030 23.724 1.00 80.06 149 THR A C 1
ATOM 1182 O O . THR A 1 149 ? -112.418 42.627 24.642 1.00 80.06 149 THR A O 1
ATOM 1185 N N . GLN A 1 150 ? -111.616 40.715 23.780 1.00 81.38 150 GLN A N 1
ATOM 1186 C CA . GLN A 1 150 ? -111.995 39.878 24.922 1.00 81.38 150 GLN A CA 1
ATOM 1187 C C . GLN A 1 150 ? -111.208 40.236 26.196 1.00 81.38 150 GLN A C 1
ATOM 1189 O O . GLN A 1 150 ? -111.777 40.217 27.289 1.00 81.38 150 GLN A O 1
ATOM 1194 N N . SER A 1 151 ? -109.919 40.576 26.085 1.00 76.69 151 SER A N 1
ATOM 1195 C CA . SER A 1 151 ? -109.103 40.953 27.247 1.00 76.69 151 SER A CA 1
ATOM 1196 C C . SER A 1 151 ? -109.597 42.247 27.902 1.00 76.69 151 SER A C 1
ATOM 1198 O O . SER A 1 151 ? -109.747 42.282 29.122 1.00 76.69 151 SER A O 1
ATOM 1200 N N . ARG A 1 152 ? -109.973 43.267 27.114 1.00 77.75 152 ARG A N 1
ATOM 1201 C CA . ARG A 1 152 ? -110.605 44.498 27.629 1.00 77.75 152 ARG A CA 1
ATOM 1202 C C . ARG A 1 152 ? -111.888 44.221 28.417 1.00 77.75 152 ARG A C 1
ATOM 1204 O O . ARG A 1 152 ? -112.055 44.776 29.496 1.00 77.75 152 ARG A O 1
ATOM 1211 N N . ALA A 1 153 ? -112.752 43.328 27.932 1.00 71.25 153 ALA A N 1
ATOM 1212 C CA . ALA A 1 153 ? -113.990 42.972 28.630 1.00 71.25 153 ALA A CA 1
ATOM 1213 C C . ALA A 1 153 ? -113.752 42.283 29.993 1.00 71.25 153 ALA A C 1
ATOM 1215 O O . ALA A 1 153 ? -114.576 42.411 30.896 1.00 71.25 153 ALA A O 1
ATOM 1216 N N . LYS A 1 154 ? -112.622 41.582 30.167 1.00 76.19 154 LYS A N 1
ATOM 1217 C CA . LYS A 1 154 ? -112.239 40.965 31.450 1.00 76.19 154 LYS A CA 1
ATOM 1218 C C . LYS A 1 154 ? -111.755 41.985 32.488 1.00 76.19 154 LYS A C 1
ATOM 1220 O O . LYS A 1 154 ? -111.956 41.748 33.673 1.00 76.19 154 LYS A O 1
ATOM 1225 N N . VAL A 1 155 ? -111.167 43.112 32.072 1.00 64.06 155 VAL A N 1
ATOM 1226 C CA . VAL A 1 155 ? -110.673 44.150 33.002 1.00 64.06 155 VAL A CA 1
ATOM 1227 C C . VAL A 1 155 ? -111.829 44.801 33.767 1.00 64.06 155 VAL A C 1
ATOM 1229 O O . VAL A 1 155 ? -111.804 44.822 34.994 1.00 64.06 155 VAL A O 1
ATOM 1232 N N . SER A 1 156 ? -112.894 45.221 33.077 1.00 67.94 156 SER A N 1
ATOM 1233 C CA . SER A 1 156 ? -114.038 45.892 33.720 1.00 67.94 156 SER A CA 1
ATOM 1234 C C . SER A 1 156 ? -114.867 45.008 34.661 1.00 67.94 156 SER A C 1
ATOM 1236 O O . SER A 1 156 ? -115.670 45.526 35.428 1.00 67.94 156 SER A O 1
ATOM 1238 N N . MET A 1 157 ? -114.664 43.684 34.651 1.00 66.75 157 MET A N 1
ATOM 1239 C CA . MET A 1 157 ? -115.244 42.771 35.650 1.00 66.75 157 MET A CA 1
ATOM 1240 C C . MET A 1 157 ? -114.494 42.805 36.994 1.00 66.75 157 MET A C 1
ATOM 1242 O O . MET A 1 157 ? -115.076 42.475 38.029 1.00 66.75 157 MET A O 1
ATOM 1246 N N . LEU A 1 158 ? -113.211 43.184 36.999 1.00 60.62 158 LEU A N 1
ATOM 1247 C CA . LEU A 1 158 ? -112.379 43.225 38.208 1.00 60.62 158 LEU A CA 1
ATOM 1248 C C . LEU A 1 158 ? -112.584 44.525 39.000 1.00 60.62 158 LEU A C 1
ATOM 1250 O O . LEU A 1 158 ? -112.601 44.494 40.229 1.00 60.62 158 LEU A O 1
ATOM 1254 N N . GLU A 1 159 ? -112.835 45.642 38.311 1.00 54.84 159 GLU A N 1
ATOM 1255 C CA . GLU A 1 159 ? -113.123 46.951 38.925 1.00 54.84 159 GLU A CA 1
ATOM 1256 C C . GLU A 1 159 ? -114.369 46.909 39.841 1.00 54.84 159 GLU A C 1
ATOM 1258 O O . GLU A 1 159 ? -114.442 47.616 40.845 1.00 54.84 159 GLU A O 1
ATOM 1263 N N . SER A 1 160 ? -115.328 46.015 39.566 1.00 60.88 160 SER A N 1
ATOM 1264 C CA . SER A 1 160 ? -116.538 45.820 40.382 1.00 60.88 160 SER A CA 1
ATOM 1265 C C . SER A 1 160 ? -116.331 45.142 41.750 1.00 60.88 160 SER A C 1
ATOM 1267 O O . SER A 1 160 ? -117.272 45.106 42.541 1.00 60.88 160 SER A O 1
ATOM 1269 N N . ALA A 1 161 ? -115.144 44.613 42.072 1.00 57.84 161 ALA A N 1
ATOM 1270 C CA . ALA A 1 161 ? -114.913 43.866 43.320 1.00 57.84 161 ALA A CA 1
ATOM 1271 C C . ALA A 1 161 ? -114.546 44.741 44.546 1.00 57.84 161 ALA A C 1
ATOM 1273 O O . ALA A 1 161 ? -114.485 44.250 45.673 1.00 57.84 161 ALA A O 1
ATOM 1274 N N . GLN A 1 162 ? -114.292 46.038 44.354 1.00 54.91 162 GLN A N 1
ATOM 1275 C CA . GLN A 1 162 ? -113.476 46.865 45.259 1.00 54.91 162 GLN A CA 1
ATOM 1276 C C . GLN A 1 162 ? -114.204 47.455 46.499 1.00 54.91 162 GLN A C 1
ATOM 1278 O O . GLN A 1 162 ? -113.793 48.491 47.015 1.00 54.91 162 GLN A O 1
ATOM 1283 N N . GLN A 1 163 ? -115.295 46.848 46.995 1.00 55.72 163 GLN A N 1
ATOM 1284 C CA . GLN A 1 163 ? -116.186 47.473 48.004 1.00 55.72 163 GLN A CA 1
ATOM 1285 C C . GLN A 1 163 ? -116.365 46.728 49.349 1.00 55.72 163 GLN A C 1
ATOM 1287 O O . GLN A 1 163 ? -117.274 47.062 50.108 1.00 55.72 163 GLN A O 1
ATOM 1292 N N . GLN A 1 164 ? -115.505 45.766 49.712 1.00 51.91 164 GLN A N 1
ATOM 1293 C CA . GLN A 1 164 ? -115.557 45.099 51.033 1.00 51.91 164 GLN A CA 1
ATOM 1294 C C . GLN A 1 164 ? -114.282 45.324 51.865 1.00 51.91 164 GLN A C 1
ATOM 1296 O O . GLN A 1 164 ? -113.356 44.522 51.863 1.00 51.91 164 GLN A O 1
ATOM 1301 N N . ALA A 1 165 ? -114.255 46.419 52.630 1.00 54.66 165 ALA A N 1
ATOM 1302 C CA . ALA A 1 165 ? -113.079 46.895 53.373 1.00 54.66 165 ALA A CA 1
ATOM 1303 C C . ALA A 1 165 ? -112.817 46.201 54.736 1.00 54.66 165 ALA A C 1
ATOM 1305 O O . ALA A 1 165 ? -112.225 46.805 55.627 1.00 54.66 165 ALA A O 1
ATOM 1306 N N . ALA A 1 166 ? -113.271 44.957 54.933 1.00 59.50 166 ALA A N 1
ATOM 1307 C CA . ALA A 1 166 ? -113.219 44.265 56.234 1.00 59.50 166 ALA A CA 1
ATOM 1308 C C . ALA A 1 166 ? -112.100 43.208 56.370 1.00 59.50 166 ALA A C 1
ATOM 1310 O O . ALA A 1 166 ? -111.845 42.735 57.474 1.00 59.50 166 ALA A O 1
ATOM 1311 N N . SER A 1 167 ? -111.433 42.831 55.274 1.00 61.00 167 SER A N 1
ATOM 1312 C CA . SER A 1 167 ? -110.394 41.783 55.230 1.00 61.00 167 SER A CA 1
ATOM 1313 C C . SER A 1 167 ? -108.971 42.309 54.989 1.00 61.00 167 SER A C 1
ATOM 1315 O O . SER A 1 167 ? -108.035 41.516 54.897 1.00 61.00 167 SER A O 1
ATOM 1317 N N . VAL A 1 168 ? -108.802 43.632 54.883 1.00 60.56 168 VAL A N 1
ATOM 1318 C CA . VAL A 1 168 ? -107.591 44.279 54.346 1.00 60.56 168 VAL A CA 1
ATOM 1319 C C . VAL A 1 168 ? -106.290 43.876 55.070 1.00 60.56 168 VAL A C 1
ATOM 1321 O O . VAL A 1 168 ? -105.387 43.420 54.372 1.00 60.56 168 VAL A O 1
ATOM 1324 N N . PRO A 1 169 ? -106.179 43.900 56.417 1.00 69.81 169 PRO A N 1
ATOM 1325 C CA . PRO A 1 169 ? -104.894 43.644 57.087 1.00 69.81 169 PRO A CA 1
ATOM 1326 C C . PRO A 1 169 ? -104.346 42.221 56.894 1.00 69.81 169 PRO A C 1
ATOM 1328 O O . PRO A 1 169 ? -103.138 42.012 56.882 1.00 69.81 169 PRO A O 1
ATOM 1331 N N . ILE A 1 170 ? -105.232 41.233 56.716 1.00 69.00 170 ILE A N 1
ATOM 1332 C CA . ILE A 1 170 ? -104.840 39.830 56.491 1.00 69.00 170 ILE A CA 1
ATOM 1333 C C . ILE A 1 170 ? -104.309 39.651 55.061 1.00 69.00 170 ILE A C 1
ATOM 1335 O O . ILE A 1 170 ? -103.392 38.867 54.828 1.00 69.00 170 ILE A O 1
ATOM 1339 N N . LEU A 1 171 ? -104.863 40.399 54.101 1.00 69.94 171 LEU A N 1
ATOM 1340 C CA . LEU A 1 171 ? -104.376 40.411 52.723 1.00 69.94 171 LEU A CA 1
ATOM 1341 C C . LEU A 1 171 ? -103.042 41.161 52.609 1.00 69.94 171 LEU A C 1
ATOM 1343 O O . LEU A 1 171 ? -102.176 40.708 51.872 1.00 69.94 171 LEU A O 1
ATOM 1347 N N . GLU A 1 172 ? -102.838 42.243 53.366 1.00 77.69 172 GLU A N 1
ATOM 1348 C CA . GLU A 1 172 ? -101.555 42.962 53.427 1.00 77.69 172 GLU A CA 1
ATOM 1349 C C . GLU A 1 172 ? -100.414 42.053 53.923 1.00 77.69 172 GLU A C 1
ATOM 1351 O O . GLU A 1 172 ? -99.365 41.982 53.284 1.00 77.69 172 GLU A O 1
ATOM 1356 N N . GLU A 1 173 ? -100.626 41.279 54.995 1.00 77.56 173 GLU A N 1
ATOM 1357 C CA . GLU A 1 173 ? -99.627 40.315 55.484 1.00 77.56 173 GLU A CA 1
ATOM 1358 C C . GLU A 1 173 ? -99.369 39.175 54.478 1.00 77.56 173 GLU A C 1
ATOM 1360 O O . GLU A 1 173 ? -98.222 38.771 54.273 1.00 77.56 173 GLU A O 1
ATOM 1365 N N . GLN A 1 174 ? -100.403 38.673 53.794 1.00 81.38 174 GLN A N 1
ATOM 1366 C CA . GLN A 1 174 ? -100.235 37.659 52.744 1.00 81.38 174 GLN A CA 1
ATOM 1367 C C . GLN A 1 174 ? -99.491 38.201 51.514 1.00 81.38 174 GLN A C 1
ATOM 1369 O O . GLN A 1 174 ? -98.656 37.489 50.955 1.00 81.38 174 GLN A O 1
ATOM 1374 N N . ILE A 1 175 ? -99.737 39.455 51.123 1.00 80.56 175 ILE A N 1
ATOM 1375 C CA . ILE A 1 175 ? -99.023 40.125 50.029 1.00 80.56 175 ILE A CA 1
ATOM 1376 C C . ILE A 1 175 ? -97.542 40.281 50.380 1.00 80.56 175 ILE A C 1
ATOM 1378 O O . ILE A 1 175 ? -96.712 39.854 49.588 1.00 80.56 175 ILE A O 1
ATOM 1382 N N . ILE A 1 176 ? -97.196 40.774 51.574 1.00 84.62 176 ILE A N 1
ATOM 1383 C CA . ILE A 1 176 ? -95.790 40.943 51.994 1.00 84.62 176 ILE A CA 1
ATOM 1384 C C . ILE A 1 176 ? -95.026 39.606 51.971 1.00 84.62 176 ILE A C 1
ATOM 1386 O O . ILE A 1 176 ? -93.874 39.554 51.535 1.00 84.62 176 ILE A O 1
ATOM 1390 N N . ASN A 1 177 ? -95.661 38.508 52.394 1.00 83.69 177 ASN A N 1
ATOM 1391 C CA . ASN A 1 177 ? -95.049 37.178 52.334 1.00 83.69 177 ASN A CA 1
ATOM 1392 C C . ASN A 1 177 ? -94.870 36.676 50.886 1.00 83.69 177 ASN A C 1
ATOM 1394 O O . ASN A 1 177 ? -93.814 36.133 50.559 1.00 83.69 177 ASN A O 1
ATOM 1398 N N . LEU A 1 178 ? -95.851 36.896 50.003 1.00 84.06 178 LEU A N 1
ATOM 1399 C CA . LEU A 1 178 ? -95.748 36.536 48.583 1.00 84.06 178 LEU A CA 1
ATOM 1400 C C . LEU A 1 178 ? -94.739 37.414 47.824 1.00 84.06 178 LEU A C 1
ATOM 1402 O O . LEU A 1 178 ? -94.018 36.906 46.972 1.00 84.06 178 LEU A O 1
ATOM 1406 N N . GLU A 1 179 ? -94.627 38.702 48.147 1.00 86.31 179 GLU A N 1
ATOM 1407 C CA . GLU A 1 179 ? -93.603 39.601 47.601 1.00 86.31 179 GLU A CA 1
ATOM 1408 C C . GLU A 1 179 ? -92.194 39.168 48.032 1.00 86.31 179 GLU A C 1
ATOM 1410 O O . GLU A 1 179 ? -91.270 39.177 47.216 1.00 86.31 179 GLU A O 1
ATOM 1415 N N . ALA A 1 180 ? -92.027 38.719 49.281 1.00 83.81 180 ALA A N 1
ATOM 1416 C CA . ALA A 1 180 ? -90.773 38.139 49.755 1.00 83.81 180 ALA A CA 1
ATOM 1417 C C . ALA A 1 180 ? -90.434 36.819 49.036 1.00 83.81 180 ALA A C 1
ATOM 1419 O O . ALA A 1 180 ? -89.278 36.617 48.653 1.00 83.81 180 ALA A O 1
ATOM 1420 N N . GLU A 1 181 ? -91.419 35.945 48.796 1.00 85.38 181 GLU A N 1
ATOM 1421 C CA . GLU A 1 181 ? -91.212 34.702 48.042 1.00 85.38 181 GLU A CA 1
ATOM 1422 C C . GLU A 1 181 ? -90.875 34.978 46.566 1.00 85.38 181 GLU A C 1
ATOM 1424 O O . GLU A 1 181 ? -89.899 34.433 46.052 1.00 85.38 181 GLU A O 1
ATOM 1429 N N . VAL A 1 182 ? -91.605 35.874 45.896 1.00 86.75 182 VAL A N 1
ATOM 1430 C CA . VAL A 1 182 ? -91.328 36.283 44.507 1.00 86.75 182 VAL A CA 1
ATOM 1431 C C . VAL A 1 182 ? -89.954 36.947 44.387 1.00 86.75 182 VAL A C 1
ATOM 1433 O O . VAL A 1 182 ? -89.223 36.655 43.444 1.00 86.75 182 VAL A O 1
ATOM 1436 N N . SER A 1 183 ? -89.550 37.773 45.355 1.00 88.62 183 SER A N 1
ATOM 1437 C CA . SER A 1 183 ? -88.209 38.378 45.404 1.00 88.62 183 SER A CA 1
ATOM 1438 C C . SER A 1 183 ? -87.102 37.327 45.587 1.00 88.62 183 SER A C 1
ATOM 1440 O O . SER A 1 183 ? -86.048 37.401 44.948 1.00 88.62 183 SER A O 1
ATOM 1442 N N . ALA A 1 184 ? -87.350 36.287 46.392 1.00 85.00 184 ALA A N 1
ATOM 1443 C CA . ALA A 1 184 ? -86.444 35.145 46.508 1.00 85.00 184 ALA A CA 1
ATOM 1444 C C . ALA A 1 184 ? -86.376 34.321 45.206 1.00 85.00 184 ALA A C 1
ATOM 1446 O O . ALA A 1 184 ? -85.283 33.918 44.799 1.00 85.00 184 ALA A O 1
ATOM 1447 N N . GLN A 1 185 ? -87.508 34.107 44.527 1.00 87.25 185 GLN A N 1
ATOM 1448 C CA . GLN A 1 185 ? -87.566 33.393 43.248 1.00 87.25 185 GLN A CA 1
ATOM 1449 C C . GLN A 1 185 ? -86.896 34.183 42.105 1.00 87.25 185 GLN A C 1
ATOM 1451 O O . GLN A 1 185 ? -86.116 33.582 41.368 1.00 87.25 185 GLN A O 1
ATOM 1456 N N . ASP A 1 186 ? -87.095 35.507 41.993 1.00 88.25 186 ASP A N 1
ATOM 1457 C CA . ASP A 1 186 ? -86.367 36.360 41.029 1.00 88.25 186 ASP A CA 1
ATOM 1458 C C . ASP A 1 186 ? -84.861 36.250 41.259 1.00 88.25 186 ASP A C 1
ATOM 1460 O O . ASP A 1 186 ? -84.116 35.959 40.328 1.00 88.25 186 ASP A O 1
ATOM 1464 N N . LYS A 1 187 ? -84.398 36.358 42.512 1.00 89.81 187 LYS A N 1
ATOM 1465 C CA . LYS A 1 187 ? -82.973 36.207 42.824 1.00 89.81 187 LYS A CA 1
ATOM 1466 C C . LYS A 1 187 ? -82.419 34.840 42.393 1.00 89.81 187 LYS A C 1
ATOM 1468 O O . LYS A 1 187 ? -81.327 34.781 41.828 1.00 89.81 187 LYS A O 1
ATOM 1473 N N . VAL A 1 188 ? -83.152 33.748 42.622 1.00 89.25 188 VAL A N 1
ATOM 1474 C CA . VAL A 1 188 ? -82.735 32.400 42.190 1.00 89.25 188 VAL A CA 1
ATOM 1475 C C . VAL A 1 188 ? -82.726 32.273 40.662 1.00 89.25 188 VAL A C 1
ATOM 1477 O O . VAL A 1 188 ? -81.791 31.683 40.116 1.00 89.25 188 VAL A O 1
ATOM 1480 N N . LEU A 1 189 ? -83.700 32.862 39.960 1.00 89.19 189 LEU A N 1
ATOM 1481 C CA . LEU A 1 189 ? -83.727 32.910 38.495 1.00 89.19 189 LEU A CA 1
ATOM 1482 C C . LEU A 1 189 ? -82.548 33.718 37.941 1.00 89.19 189 LEU A C 1
ATOM 1484 O O . LEU A 1 189 ? -81.810 33.198 37.111 1.00 89.19 189 LEU A O 1
ATOM 1488 N N . ARG A 1 190 ? -82.276 34.912 38.476 1.00 90.81 190 ARG A N 1
ATOM 1489 C CA . ARG A 1 190 ? -81.095 35.730 38.139 1.00 90.81 190 ARG A CA 1
ATOM 1490 C C . ARG A 1 190 ? -79.794 34.958 38.341 1.00 90.81 190 ARG A C 1
ATOM 1492 O O . ARG A 1 190 ? -78.892 35.026 37.508 1.00 90.81 190 ARG A O 1
ATOM 1499 N N . GLU A 1 191 ? -79.666 34.216 39.440 1.00 89.75 191 GLU A N 1
ATOM 1500 C CA . GLU A 1 191 ? -78.494 33.373 39.690 1.00 89.75 191 GLU A CA 1
ATOM 1501 C C . GLU A 1 191 ? -78.396 32.186 38.716 1.00 89.75 191 GLU A C 1
ATOM 1503 O O . GLU A 1 191 ? -77.283 31.747 38.424 1.00 89.75 191 GLU A O 1
ATOM 1508 N N . ALA A 1 192 ? -79.514 31.666 38.203 1.00 89.56 192 ALA A N 1
ATOM 1509 C CA . ALA A 1 192 ? -79.539 30.627 37.173 1.00 89.56 192 ALA A CA 1
ATOM 1510 C C . ALA A 1 192 ? -79.217 31.184 35.773 1.00 89.56 192 ALA A C 1
ATOM 1512 O O . ALA A 1 192 ? -78.429 30.574 35.052 1.00 89.56 192 ALA A O 1
ATOM 1513 N N . GLU A 1 193 ? -79.742 32.358 35.414 1.00 90.00 193 GLU A N 1
ATOM 1514 C CA . GLU A 1 193 ? -79.440 33.075 34.168 1.00 90.00 193 GLU A CA 1
ATOM 1515 C C . GLU A 1 193 ? -77.948 33.417 34.070 1.00 90.00 193 GLU A C 1
ATOM 1517 O O . GLU A 1 193 ? -77.305 33.067 33.083 1.00 90.00 193 GLU A O 1
ATOM 1522 N N . ASN A 1 194 ? -77.359 33.987 35.130 1.00 90.94 194 ASN A N 1
ATOM 1523 C CA . ASN A 1 194 ? -75.918 34.267 35.183 1.00 90.94 194 ASN A CA 1
ATOM 1524 C C . ASN A 1 194 ? -75.068 32.987 35.031 1.00 90.94 194 ASN A C 1
ATOM 1526 O O . ASN A 1 194 ? -74.027 33.009 34.375 1.00 90.94 194 ASN A O 1
ATOM 1530 N N . LYS A 1 195 ? -75.498 31.855 35.612 1.00 91.19 195 LYS A N 1
ATOM 1531 C CA . LYS A 1 195 ? -74.814 30.555 35.450 1.00 91.19 195 LYS A CA 1
ATOM 1532 C C . LYS A 1 195 ? -74.964 30.010 34.024 1.00 91.19 195 LYS A C 1
ATOM 1534 O O . LYS A 1 195 ? -74.008 29.449 33.490 1.00 91.19 195 LYS A O 1
ATOM 1539 N N . LEU A 1 196 ? -76.121 30.207 33.389 1.00 90.38 196 LEU A N 1
ATOM 1540 C CA . LEU A 1 196 ? -76.353 29.834 31.994 1.00 90.38 196 LEU A CA 1
ATOM 1541 C C . LEU A 1 196 ? -75.476 30.665 31.047 1.00 90.38 196 LEU A C 1
ATOM 1543 O O . LEU A 1 196 ? -74.785 30.078 30.218 1.00 90.38 196 LEU A O 1
ATOM 1547 N N . GLU A 1 197 ? -75.423 31.988 31.208 1.00 90.69 197 GLU A N 1
ATOM 1548 C CA . GLU A 1 197 ? -74.572 32.879 30.405 1.00 90.69 197 GLU A CA 1
ATOM 1549 C C . GLU A 1 197 ? -73.079 32.536 30.564 1.00 90.69 197 GLU A C 1
ATOM 1551 O O . GLU A 1 197 ? -72.363 32.397 29.569 1.00 90.69 197 GLU A O 1
ATOM 1556 N N . GLN A 1 198 ? -72.615 32.279 31.794 1.00 90.38 198 GLN A N 1
ATOM 1557 C CA . GLN A 1 198 ? -71.252 31.789 32.043 1.00 90.38 198 GLN A CA 1
ATOM 1558 C C . GLN A 1 198 ? -70.978 30.446 31.347 1.00 90.38 198 GLN A C 1
ATOM 1560 O O . GLN A 1 198 ? -69.901 30.264 30.776 1.00 90.38 198 GLN A O 1
ATOM 1565 N N . SER A 1 199 ? -71.942 29.517 31.341 1.00 84.12 199 SER A N 1
ATOM 1566 C CA . SER A 1 199 ? -71.794 28.236 30.636 1.00 84.12 199 SER A CA 1
ATOM 1567 C C . SER A 1 199 ? -71.750 28.406 29.112 1.00 84.12 199 SER A C 1
ATOM 1569 O O . SER A 1 199 ? -70.913 27.788 28.458 1.00 84.12 199 SER A O 1
ATOM 1571 N N . GLN A 1 200 ? -72.568 29.298 28.543 1.00 88.94 200 GLN A N 1
ATOM 1572 C CA . GLN A 1 200 ? -72.572 29.604 27.109 1.00 88.94 200 GLN A CA 1
ATOM 1573 C C . GLN A 1 200 ? -71.258 30.261 26.676 1.00 88.94 200 GLN A C 1
ATOM 1575 O O . GLN A 1 200 ? -70.674 29.856 25.671 1.00 88.94 200 GLN A O 1
ATOM 1580 N N . LYS A 1 201 ? -70.734 31.207 27.467 1.00 91.12 201 LYS A N 1
ATOM 1581 C CA . LYS A 1 201 ? -69.420 31.815 27.221 1.00 91.12 201 LYS A CA 1
ATOM 1582 C C . LYS A 1 201 ? -68.296 30.776 27.258 1.00 91.12 201 LYS A C 1
ATOM 1584 O O . LYS A 1 201 ? -67.457 30.772 26.362 1.00 91.12 201 LYS A O 1
ATOM 1589 N N . MET A 1 202 ? -68.316 29.858 28.229 1.00 90.81 202 MET A N 1
ATOM 1590 C CA . MET A 1 202 ? -67.346 28.758 28.300 1.00 90.81 202 MET A CA 1
ATOM 1591 C C . MET A 1 202 ? -67.428 27.839 27.070 1.00 90.81 202 MET A C 1
ATOM 1593 O O . MET A 1 202 ? -66.390 27.432 26.554 1.00 90.81 202 MET A O 1
ATOM 1597 N N . VAL A 1 203 ? -68.633 27.520 26.580 1.00 90.44 203 VAL A N 1
ATOM 1598 C CA . VAL A 1 203 ? -68.806 26.719 25.355 1.00 90.44 203 VAL A CA 1
ATOM 1599 C C . VAL A 1 203 ? -68.187 27.431 24.152 1.00 90.44 203 VAL A C 1
ATOM 1601 O O . VAL A 1 203 ? -67.382 26.815 23.463 1.00 90.44 203 VAL A O 1
ATOM 1604 N N . ILE A 1 204 ? -68.458 28.725 23.954 1.00 90.62 204 ILE A N 1
ATOM 1605 C CA . ILE A 1 204 ? -67.881 29.512 22.848 1.00 90.62 204 ILE A CA 1
ATOM 1606 C C . ILE A 1 204 ? -66.345 29.544 22.929 1.00 90.62 204 ILE A C 1
ATOM 1608 O O . ILE A 1 204 ? -65.672 29.319 21.924 1.00 90.62 204 ILE A O 1
ATOM 1612 N N . GLU A 1 205 ? -65.774 29.753 24.119 1.00 89.94 205 GLU A N 1
ATOM 1613 C CA . GLU A 1 205 ? -64.318 29.713 24.332 1.00 89.94 205 GLU A CA 1
ATOM 1614 C C . GLU A 1 205 ? -63.723 28.328 24.001 1.00 89.94 205 GLU A C 1
ATOM 1616 O O . GLU A 1 205 ? -62.647 28.239 23.408 1.00 89.94 205 GLU A O 1
ATOM 1621 N N . LYS A 1 206 ? -64.427 27.230 24.315 1.00 89.56 206 LYS A N 1
ATOM 1622 C CA . LYS A 1 206 ? -63.990 25.867 23.958 1.00 89.56 206 LYS A CA 1
ATOM 1623 C C . LYS A 1 206 ? -64.185 25.525 22.483 1.00 89.56 206 LYS A C 1
ATOM 1625 O O . LYS A 1 206 ? -63.353 24.808 21.931 1.00 89.56 206 LYS A O 1
ATOM 1630 N N . GLU A 1 207 ? -65.224 26.038 21.831 1.00 87.81 207 GLU A N 1
ATOM 1631 C CA . GLU A 1 207 ? -65.421 25.892 20.386 1.00 87.81 207 GLU A CA 1
ATOM 1632 C C . GLU A 1 207 ? -64.339 26.638 19.594 1.00 87.81 207 GLU A C 1
ATOM 1634 O O . GLU A 1 207 ? -63.831 26.095 18.612 1.00 87.81 207 GLU A O 1
ATOM 1639 N N . GLN A 1 208 ? -63.916 27.818 20.064 1.00 89.81 208 GLN A N 1
ATOM 1640 C CA . GLN A 1 208 ? -62.789 28.566 19.497 1.00 89.81 208 GLN A CA 1
ATOM 1641 C C . GLN A 1 208 ? -61.473 27.784 19.618 1.00 89.81 208 GLN A C 1
ATOM 1643 O O . GLN A 1 208 ? -60.864 27.486 18.591 1.00 89.81 208 GLN A O 1
ATOM 1648 N N . SER A 1 209 ? -61.085 27.327 20.817 1.00 87.94 209 SER A N 1
ATOM 1649 C CA . SER A 1 209 ? -59.865 26.511 20.975 1.00 87.94 209 SER A CA 1
ATOM 1650 C C . SER A 1 209 ? -59.904 25.192 20.190 1.00 87.94 209 SER A C 1
ATOM 1652 O O . SER A 1 209 ? -58.873 24.715 19.709 1.00 87.94 209 SER A O 1
ATOM 1654 N N . LEU A 1 210 ? -61.085 24.587 20.020 1.00 89.69 210 LEU A N 1
ATOM 1655 C CA . LEU A 1 210 ? -61.263 23.402 19.176 1.00 89.69 210 LEU A CA 1
ATOM 1656 C C . LEU A 1 210 ? -61.099 23.727 17.682 1.00 89.69 210 LEU A C 1
ATOM 1658 O O . LEU A 1 210 ? -60.623 22.878 16.928 1.00 89.69 210 LEU A O 1
ATOM 1662 N N . GLN A 1 211 ? -61.491 24.921 17.236 1.00 90.88 211 GLN A N 1
ATOM 1663 C CA . GLN A 1 211 ? -61.294 25.366 15.858 1.00 90.88 211 GLN A CA 1
ATOM 1664 C C . GLN A 1 211 ? -59.818 25.675 15.571 1.00 90.88 211 GLN A C 1
ATOM 1666 O O . GLN A 1 211 ? -59.284 25.157 14.591 1.00 90.88 211 GLN A O 1
ATOM 1671 N N . GLU A 1 212 ? -59.134 26.387 16.468 1.00 89.75 212 GLU A N 1
ATOM 1672 C CA . GLU A 1 212 ? -57.680 26.616 16.405 1.00 89.75 212 GLU A CA 1
ATOM 1673 C C . GLU A 1 212 ? -56.914 25.281 16.316 1.00 89.75 212 GLU A C 1
ATOM 1675 O O . GLU A 1 212 ? -56.095 25.081 15.418 1.00 89.75 212 GLU A O 1
ATOM 1680 N N . SER A 1 213 ? -57.271 24.310 17.167 1.00 81.38 213 SER A N 1
ATOM 1681 C CA . SER A 1 213 ? -56.679 22.961 17.166 1.00 81.38 213 SER A CA 1
ATOM 1682 C C . SER A 1 213 ? -56.906 22.195 15.851 1.00 81.38 213 SER A C 1
ATOM 1684 O O . SER A 1 213 ? -56.047 21.422 15.420 1.00 81.38 213 SER A O 1
ATOM 1686 N N . LYS A 1 214 ? -58.056 22.386 15.184 1.00 89.19 214 LYS A N 1
ATOM 1687 C CA . LYS A 1 214 ? -58.329 21.786 13.863 1.00 89.19 214 LYS A CA 1
ATOM 1688 C C . LYS A 1 214 ? -57.486 22.435 12.772 1.00 89.19 214 LYS A C 1
ATOM 1690 O O . LYS A 1 214 ? -56.980 21.724 11.906 1.00 89.19 214 LYS A O 1
ATOM 1695 N N . GLU A 1 215 ? -57.337 23.755 12.799 1.00 88.94 215 GLU A N 1
ATOM 1696 C CA . GLU A 1 215 ? -56.555 24.500 11.809 1.00 88.94 215 GLU A CA 1
ATOM 1697 C C . GLU A 1 215 ? -55.057 24.193 11.932 1.00 88.94 215 GLU A C 1
ATOM 1699 O O . GLU A 1 215 ? -54.403 23.939 10.917 1.00 88.94 215 GLU A O 1
ATOM 1704 N N . GLU A 1 216 ? -54.531 24.070 13.154 1.00 88.06 216 GLU A N 1
ATOM 1705 C CA . GLU A 1 216 ? -53.167 23.582 13.387 1.00 88.06 216 GLU A CA 1
ATOM 1706 C C . GLU A 1 216 ? -52.990 22.125 12.925 1.00 88.06 216 GLU A C 1
ATOM 1708 O O . GLU A 1 216 ? -52.018 21.813 12.236 1.00 88.06 216 GLU A O 1
ATOM 1713 N N . CYS A 1 217 ? -53.956 21.238 13.192 1.00 85.19 217 CYS A N 1
ATOM 1714 C CA . CYS A 1 217 ? -53.924 19.857 12.695 1.00 85.19 217 CYS A CA 1
ATOM 1715 C C . CYS A 1 217 ? -53.920 19.782 11.153 1.00 85.19 217 CYS A C 1
ATOM 1717 O O . CYS A 1 217 ? -53.175 18.991 10.566 1.00 85.19 217 CYS A O 1
ATOM 1719 N N . ILE A 1 218 ? -54.705 20.630 10.476 1.00 90.31 218 ILE A N 1
ATOM 1720 C CA . ILE A 1 218 ? -54.707 20.748 9.009 1.00 90.31 218 ILE A CA 1
ATOM 1721 C C . ILE A 1 218 ? -53.347 21.249 8.509 1.00 90.31 218 ILE A C 1
ATOM 1723 O O . ILE A 1 218 ? -52.796 20.665 7.573 1.00 90.31 218 ILE A O 1
ATOM 1727 N N . LYS A 1 219 ? -52.777 22.277 9.147 1.00 90.25 219 LYS A N 1
ATOM 1728 C CA . LYS A 1 219 ? -51.462 22.830 8.801 1.00 90.25 219 LYS A CA 1
ATOM 1729 C C . LYS A 1 219 ? -50.350 21.786 8.947 1.00 90.25 219 LYS A C 1
ATOM 1731 O O . LYS A 1 219 ? -49.658 21.510 7.971 1.00 90.25 219 LYS A O 1
ATOM 1736 N N . LEU A 1 220 ? -50.257 21.117 10.098 1.00 88.25 220 LEU A N 1
ATOM 1737 C CA . LEU A 1 220 ? -49.292 20.036 10.343 1.00 88.25 220 LEU A CA 1
ATOM 1738 C C . LEU A 1 220 ? -49.429 18.893 9.325 1.00 88.25 220 LEU A C 1
ATOM 1740 O O . LEU A 1 220 ? -48.429 18.324 8.887 1.00 88.25 220 LEU A O 1
ATOM 1744 N N . LYS A 1 221 ? -50.656 18.575 8.892 1.00 87.50 221 LYS A N 1
ATOM 1745 C CA . LYS A 1 221 ? -50.912 17.571 7.849 1.00 87.50 221 LYS A CA 1
ATOM 1746 C C . LYS A 1 221 ? -50.441 18.023 6.459 1.00 87.50 221 LYS A C 1
ATOM 1748 O O . LYS A 1 221 ? -49.985 17.183 5.683 1.00 87.50 221 LYS A O 1
ATOM 1753 N N . VAL A 1 222 ? -50.514 19.316 6.140 1.00 89.00 222 VAL A N 1
ATOM 1754 C CA . VAL A 1 222 ? -49.930 19.890 4.912 1.00 89.00 222 VAL A CA 1
ATOM 1755 C C . VAL A 1 222 ? -48.401 19.885 4.985 1.00 89.00 222 VAL A C 1
ATOM 1757 O O . VAL A 1 222 ? -47.760 19.427 4.037 1.00 89.00 222 VAL A O 1
ATOM 1760 N N . ASP A 1 223 ? -47.822 20.297 6.113 1.00 88.81 223 ASP A N 1
ATOM 1761 C CA . ASP A 1 223 ? -46.370 20.331 6.324 1.00 88.81 223 ASP A CA 1
ATOM 1762 C C . ASP A 1 223 ? -45.756 18.918 6.243 1.00 88.81 223 ASP A C 1
ATOM 1764 O O . ASP A 1 223 ? -44.762 18.714 5.543 1.00 88.81 223 ASP A O 1
ATOM 1768 N N . LEU A 1 224 ? -46.400 17.906 6.840 1.00 86.75 224 LEU A N 1
ATOM 1769 C CA . LEU A 1 224 ? -46.026 16.488 6.701 1.00 86.75 224 LEU A CA 1
ATOM 1770 C C . LEU A 1 224 ? -46.101 15.990 5.249 1.00 86.75 224 LEU A C 1
ATOM 1772 O O . LEU A 1 224 ? -45.240 15.221 4.810 1.00 86.75 224 LEU A O 1
ATOM 1776 N N . LEU A 1 225 ? -47.107 16.417 4.478 1.00 88.31 225 LEU A N 1
ATOM 1777 C CA . LEU A 1 225 ? -47.225 16.055 3.064 1.00 88.31 225 LEU A CA 1
ATOM 1778 C C . LEU A 1 225 ? -46.145 16.727 2.207 1.00 88.31 225 LEU A C 1
ATOM 1780 O O . LEU A 1 225 ? -45.621 16.084 1.295 1.00 88.31 225 LEU A O 1
ATOM 1784 N N . GLU A 1 226 ? -45.773 17.980 2.479 1.00 83.31 226 GLU A N 1
ATOM 1785 C CA . GLU A 1 226 ? -44.696 18.644 1.738 1.00 83.31 226 GLU A CA 1
ATOM 1786 C C . GLU A 1 226 ? -43.313 18.114 2.145 1.00 83.31 226 GLU A C 1
ATOM 1788 O O . GLU A 1 226 ? -42.506 17.831 1.258 1.00 83.31 226 GLU A O 1
ATOM 1793 N N . GLN A 1 227 ? -43.065 17.829 3.431 1.00 85.69 227 GLN A N 1
ATOM 1794 C CA . GLN A 1 227 ? -41.873 17.082 3.857 1.00 85.69 227 GLN A CA 1
ATOM 1795 C C . GLN A 1 227 ? -41.806 15.700 3.195 1.00 85.69 227 GLN A C 1
ATOM 1797 O O . GLN A 1 227 ? -40.751 15.320 2.692 1.00 85.69 227 GLN A O 1
ATOM 1802 N N . THR A 1 228 ? -42.923 14.972 3.083 1.00 84.31 228 THR A N 1
ATOM 1803 C CA . THR A 1 228 ? -42.962 13.677 2.376 1.00 84.31 228 THR A CA 1
ATOM 1804 C C . THR A 1 228 ? -42.606 13.826 0.890 1.00 84.31 228 THR A C 1
ATOM 1806 O O . THR A 1 228 ? -41.901 12.979 0.333 1.00 84.31 228 THR A O 1
ATOM 1809 N N . LYS A 1 229 ? -43.040 14.909 0.225 1.00 86.94 229 LYS A N 1
ATOM 1810 C CA . LYS A 1 229 ? -42.632 15.216 -1.160 1.00 86.94 229 LYS A CA 1
ATOM 1811 C C . LYS A 1 229 ? -41.148 15.579 -1.249 1.00 86.94 229 LYS A C 1
ATOM 1813 O O . LYS A 1 229 ? -40.488 15.137 -2.185 1.00 86.94 229 LYS A O 1
ATOM 1818 N N . GLN A 1 230 ? -40.620 16.367 -0.311 1.00 82.12 230 GLN A N 1
ATOM 1819 C CA . GLN A 1 230 ? -39.204 16.752 -0.265 1.00 82.12 230 GLN A CA 1
ATOM 1820 C C . GLN A 1 230 ? -38.296 15.547 0.014 1.00 82.12 230 GLN A C 1
ATOM 1822 O O . GLN A 1 230 ? -37.355 15.324 -0.743 1.00 82.12 230 GLN A O 1
ATOM 1827 N N . GLY A 1 231 ? -38.636 14.703 0.992 1.00 83.06 231 GLY A N 1
ATOM 1828 C CA . GLY A 1 231 ? -37.947 13.442 1.272 1.00 83.06 231 GLY A CA 1
ATOM 1829 C C . GLY A 1 231 ? -37.887 12.542 0.038 1.00 83.06 231 GLY A C 1
ATOM 1830 O O . GLY A 1 231 ? -36.804 12.143 -0.372 1.00 83.06 231 GLY A O 1
ATOM 1831 N N . LYS A 1 232 ? -39.014 12.342 -0.661 1.00 84.62 232 LYS A N 1
ATOM 1832 C CA . LYS A 1 232 ? -39.053 11.583 -1.927 1.00 84.62 232 LYS A CA 1
ATOM 1833 C C . LYS A 1 232 ? -38.315 12.262 -3.097 1.00 84.62 232 LYS A C 1
ATOM 1835 O O . LYS A 1 232 ? -38.066 11.605 -4.108 1.00 84.62 232 LYS A O 1
ATOM 1840 N N . ARG A 1 233 ? -37.985 13.559 -3.035 1.00 81.94 233 ARG A N 1
ATOM 1841 C CA . ARG A 1 233 ? -37.101 14.225 -4.019 1.00 81.94 233 ARG A CA 1
ATOM 1842 C C . ARG A 1 233 ? -35.632 13.973 -3.666 1.00 81.94 233 ARG A C 1
ATOM 1844 O O . ARG A 1 233 ? -34.895 13.493 -4.522 1.00 81.94 233 ARG A O 1
ATOM 1851 N N . ALA A 1 234 ? -35.252 14.196 -2.407 1.00 83.44 234 ALA A N 1
ATOM 1852 C CA . ALA A 1 234 ? -33.908 13.929 -1.898 1.00 83.44 234 ALA A CA 1
ATOM 1853 C C . ALA A 1 234 ? -33.520 12.445 -2.031 1.00 83.44 234 ALA A C 1
ATOM 1855 O O . ALA A 1 234 ? -32.408 12.134 -2.439 1.00 83.44 234 ALA A O 1
ATOM 1856 N N . GLU A 1 235 ? -34.450 11.521 -1.776 1.00 81.50 235 GLU A N 1
ATOM 1857 C CA . GLU A 1 235 ? -34.267 10.080 -1.973 1.00 81.50 235 GLU A CA 1
ATOM 1858 C C . GLU A 1 235 ? -33.957 9.733 -3.436 1.00 81.50 235 GLU A C 1
ATOM 1860 O O . GLU A 1 235 ? -33.018 8.987 -3.701 1.00 81.50 235 GLU A O 1
ATOM 1865 N N . ARG A 1 236 ? -34.690 10.311 -4.401 1.00 83.88 236 ARG A N 1
ATOM 1866 C CA . ARG A 1 236 ? -34.407 10.112 -5.833 1.00 83.88 236 ARG A CA 1
ATOM 1867 C C . ARG A 1 236 ? -33.033 10.658 -6.211 1.00 83.88 236 ARG A C 1
ATOM 1869 O O . ARG A 1 236 ? -32.264 9.925 -6.817 1.00 83.88 236 ARG A O 1
ATOM 1876 N N . GLN A 1 237 ? -32.705 11.880 -5.792 1.00 82.56 237 GLN A N 1
ATOM 1877 C CA . GLN A 1 237 ? -31.392 12.491 -6.041 1.00 82.56 237 GLN A CA 1
ATOM 1878 C C . GLN A 1 237 ? -30.251 11.680 -5.407 1.00 82.56 237 GLN A C 1
ATOM 1880 O O . GLN A 1 237 ? -29.206 11.502 -6.024 1.00 82.56 237 GLN A O 1
ATOM 1885 N N . ARG A 1 238 ? -30.459 11.122 -4.208 1.00 88.00 238 ARG A N 1
ATOM 1886 C CA . ARG A 1 238 ? -29.517 10.209 -3.544 1.00 88.00 238 ARG A CA 1
ATOM 1887 C C . ARG A 1 238 ? -29.347 8.906 -4.326 1.00 88.00 238 ARG A C 1
ATOM 1889 O O . ARG A 1 238 ? -28.225 8.441 -4.479 1.00 88.00 238 ARG A O 1
ATOM 1896 N N . ASN A 1 239 ? -30.436 8.315 -4.815 1.00 85.94 239 ASN A N 1
ATOM 1897 C CA . ASN A 1 239 ? -30.400 7.069 -5.586 1.00 85.94 239 ASN A CA 1
ATOM 1898 C C . ASN A 1 239 ? -29.739 7.276 -6.963 1.00 85.94 239 ASN A C 1
ATOM 1900 O O . ASN A 1 239 ? -28.969 6.430 -7.402 1.00 85.94 239 ASN A O 1
ATOM 1904 N N . GLU A 1 240 ? -29.984 8.416 -7.608 1.00 86.44 240 GLU A N 1
ATOM 1905 C CA . GLU A 1 240 ? -29.341 8.836 -8.859 1.00 86.44 240 GLU A CA 1
ATOM 1906 C C . GLU A 1 240 ? -27.843 9.127 -8.659 1.00 86.44 240 GLU A C 1
ATOM 1908 O O . GLU A 1 240 ? -27.011 8.658 -9.433 1.00 86.44 240 GLU A O 1
ATOM 1913 N N . ALA A 1 241 ? -27.470 9.812 -7.572 1.00 84.44 241 ALA A N 1
ATOM 1914 C CA . ALA A 1 241 ? -26.071 10.024 -7.200 1.00 84.44 241 ALA A CA 1
ATOM 1915 C C . ALA A 1 241 ? -25.341 8.709 -6.868 1.00 84.44 241 ALA A C 1
ATOM 1917 O O . ALA A 1 241 ? -24.189 8.545 -7.263 1.00 84.44 241 ALA A O 1
ATOM 1918 N N . LEU A 1 242 ? -26.005 7.761 -6.193 1.00 85.44 242 LEU A N 1
ATOM 1919 C CA . LEU A 1 242 ? -25.466 6.421 -5.937 1.00 85.44 242 LEU A CA 1
ATOM 1920 C C . LEU A 1 242 ? -25.274 5.631 -7.235 1.00 85.44 242 LEU A C 1
ATOM 1922 O O . LEU A 1 242 ? -24.192 5.098 -7.444 1.00 85.44 242 LEU A O 1
ATOM 1926 N N . TYR A 1 243 ? -26.260 5.624 -8.136 1.00 86.75 243 TYR A N 1
ATOM 1927 C CA . TYR A 1 243 ? -26.135 4.984 -9.450 1.00 86.75 243 TYR A CA 1
ATOM 1928 C C . TYR A 1 243 ? -24.962 5.567 -10.256 1.00 86.75 243 TYR A C 1
ATOM 1930 O O . TYR A 1 243 ? -24.120 4.828 -10.763 1.00 86.75 243 TYR A O 1
ATOM 1938 N N . ASN A 1 244 ? -24.841 6.896 -10.303 1.00 86.50 244 ASN A N 1
ATOM 1939 C CA . ASN A 1 244 ? -23.731 7.569 -10.979 1.00 86.50 244 ASN A CA 1
ATOM 1940 C C . ASN A 1 244 ? -22.369 7.266 -10.319 1.00 86.50 244 ASN A C 1
ATOM 1942 O O . ASN A 1 244 ? -21.363 7.152 -11.019 1.00 86.50 244 ASN A O 1
ATOM 1946 N N . ALA A 1 245 ? -22.321 7.093 -8.993 1.00 83.25 245 ALA A N 1
ATOM 1947 C CA . ALA A 1 245 ? -21.115 6.679 -8.275 1.00 83.25 245 ALA A CA 1
ATOM 1948 C C . ALA A 1 245 ? -20.760 5.197 -8.510 1.00 83.25 245 ALA A C 1
ATOM 1950 O O . ALA A 1 245 ? -19.580 4.871 -8.641 1.00 83.25 245 ALA A O 1
ATOM 1951 N N . GLU A 1 246 ? -21.749 4.306 -8.615 1.00 83.19 246 GLU A N 1
ATOM 1952 C CA . GLU A 1 246 ? -21.553 2.896 -8.975 1.00 83.19 246 GLU A CA 1
ATOM 1953 C C . GLU A 1 246 ? -21.027 2.751 -10.409 1.00 83.19 246 GLU A C 1
ATOM 1955 O O . GLU A 1 246 ? -20.049 2.036 -10.625 1.00 83.19 246 GLU A O 1
ATOM 1960 N N . GLU A 1 247 ? -21.601 3.466 -11.380 1.00 83.75 247 GLU A N 1
ATOM 1961 C CA . GLU A 1 247 ? -21.111 3.468 -12.765 1.00 83.75 247 GLU A CA 1
ATOM 1962 C C . GLU A 1 247 ? -19.705 4.084 -12.878 1.00 83.75 247 GLU A C 1
ATOM 1964 O O . GLU A 1 247 ? -18.847 3.534 -13.573 1.00 83.75 247 GLU A O 1
ATOM 1969 N N . LEU A 1 248 ? -19.409 5.158 -12.133 1.00 82.88 248 LEU A N 1
ATOM 1970 C CA . LEU A 1 248 ? -18.055 5.719 -12.054 1.00 82.88 248 LEU A CA 1
ATOM 1971 C C . LEU A 1 248 ? -17.062 4.733 -11.413 1.00 82.88 248 LEU A C 1
ATOM 1973 O O . LEU A 1 248 ? -15.926 4.617 -11.877 1.00 82.88 248 LEU A O 1
ATOM 1977 N N . SER A 1 249 ? -17.487 3.984 -10.391 1.00 84.69 249 SER A N 1
ATOM 1978 C CA . SER A 1 249 ? -16.683 2.939 -9.749 1.00 84.69 249 SER A CA 1
ATOM 1979 C C . SER A 1 249 ? -16.388 1.782 -10.711 1.00 84.69 249 SER A C 1
ATOM 1981 O O . SER A 1 249 ? -15.227 1.399 -10.872 1.00 84.69 249 SER A O 1
ATOM 1983 N N . LYS A 1 250 ? -17.394 1.295 -11.454 1.00 88.19 250 LYS A N 1
ATOM 1984 C CA . LYS A 1 250 ? -17.220 0.290 -12.521 1.00 88.19 250 LYS A CA 1
ATOM 1985 C C . LYS A 1 250 ? -16.277 0.793 -13.614 1.00 88.19 250 LYS A C 1
ATOM 1987 O O . LYS A 1 250 ? -15.375 0.061 -14.020 1.00 88.19 250 LYS A O 1
ATOM 1992 N N . ALA A 1 251 ? -16.422 2.044 -14.055 1.00 84.94 251 ALA A N 1
ATOM 1993 C CA . ALA A 1 251 ? -15.526 2.657 -15.035 1.00 84.94 251 ALA A CA 1
ATOM 1994 C C . ALA A 1 251 ? -14.078 2.748 -14.516 1.00 84.94 251 ALA A C 1
ATOM 1996 O O . ALA A 1 251 ? -13.140 2.419 -15.246 1.00 84.94 251 ALA A O 1
ATOM 1997 N N . PHE A 1 252 ? -13.881 3.111 -13.245 1.00 83.12 252 PHE A N 1
ATOM 1998 C CA . PHE A 1 252 ? -12.563 3.142 -12.606 1.00 83.12 252 PHE A CA 1
ATOM 1999 C C . PHE A 1 252 ? -11.966 1.735 -12.421 1.00 83.12 252 PHE A C 1
ATOM 2001 O O . PHE A 1 252 ? -10.768 1.539 -12.626 1.00 83.12 252 PHE A O 1
ATOM 2008 N N . GLN A 1 253 ? -12.785 0.728 -12.113 1.00 85.56 253 GLN A N 1
ATOM 2009 C CA . GLN A 1 253 ? -12.362 -0.670 -12.014 1.00 85.56 253 GLN A CA 1
ATOM 2010 C C . GLN A 1 253 ? -11.985 -1.251 -13.387 1.00 85.56 253 GLN A C 1
ATOM 2012 O O . GLN A 1 253 ? -10.955 -1.916 -13.501 1.00 85.56 253 GLN A O 1
ATOM 2017 N N . GLN A 1 254 ? -12.736 -0.935 -14.449 1.00 85.25 254 GLN A N 1
ATOM 2018 C CA . GLN A 1 254 ? -12.358 -1.261 -15.830 1.00 85.25 254 GLN A CA 1
ATOM 2019 C C . GLN A 1 254 ? -11.081 -0.534 -16.268 1.00 85.25 254 GLN A C 1
ATOM 2021 O O . GLN A 1 254 ? -10.240 -1.134 -16.937 1.00 85.25 254 GLN A O 1
ATOM 2026 N N . TYR A 1 255 ? -10.903 0.735 -15.886 1.00 84.00 255 TYR A N 1
ATOM 2027 C CA . TYR A 1 255 ? -9.661 1.472 -16.124 1.00 84.00 255 TYR A CA 1
ATOM 2028 C C . TYR A 1 255 ? -8.481 0.795 -15.415 1.00 84.00 255 TYR A C 1
ATOM 2030 O O . TYR A 1 255 ? -7.468 0.517 -16.052 1.00 84.00 255 TYR A O 1
ATOM 2038 N N . LYS A 1 256 ? -8.634 0.426 -14.137 1.00 84.56 256 LYS A N 1
ATOM 2039 C CA . LYS A 1 256 ? -7.618 -0.299 -13.362 1.00 84.56 256 LYS A CA 1
ATOM 2040 C C . LYS A 1 256 ? -7.277 -1.665 -13.975 1.00 84.56 256 LYS A C 1
ATOM 2042 O O . LYS A 1 256 ? -6.095 -1.977 -14.088 1.00 84.56 256 LYS A O 1
ATOM 2047 N N . LYS A 1 257 ? -8.273 -2.434 -14.438 1.00 86.75 257 LYS A N 1
ATOM 2048 C CA . LYS A 1 257 ? -8.078 -3.700 -15.176 1.00 86.75 257 LYS A CA 1
ATOM 2049 C C . LYS A 1 257 ? -7.292 -3.467 -16.477 1.00 86.75 257 LYS A C 1
ATOM 2051 O O . LYS A 1 257 ? -6.256 -4.088 -16.676 1.00 86.75 257 LYS A O 1
ATOM 2056 N N . LYS A 1 258 ? -7.680 -2.476 -17.290 1.00 85.44 258 LYS A N 1
ATOM 2057 C CA . LYS A 1 258 ? -6.973 -2.093 -18.532 1.00 85.44 258 LYS A CA 1
ATOM 2058 C C . LYS A 1 258 ? -5.568 -1.519 -18.307 1.00 85.44 258 LYS A C 1
ATOM 2060 O O . LYS A 1 258 ? -4.740 -1.599 -19.210 1.00 85.44 258 LYS A O 1
ATOM 2065 N N . VAL A 1 259 ? -5.287 -0.924 -17.147 1.00 84.25 259 VAL A N 1
ATOM 2066 C CA . VAL A 1 259 ? -3.932 -0.496 -16.758 1.00 84.25 259 VAL A CA 1
ATOM 2067 C C . VAL A 1 259 ? -3.091 -1.698 -16.325 1.00 84.25 259 VAL A C 1
ATOM 2069 O O . VAL A 1 259 ? -1.952 -1.796 -16.766 1.00 84.25 259 VAL A O 1
ATOM 2072 N N . ALA A 1 260 ? -3.644 -2.643 -15.557 1.00 85.50 260 ALA A N 1
ATOM 2073 C CA . ALA A 1 260 ? -2.952 -3.881 -15.187 1.00 85.50 260 ALA A CA 1
ATOM 2074 C C . ALA A 1 260 ? -2.617 -4.747 -16.417 1.00 85.50 260 ALA A C 1
ATOM 2076 O O . ALA A 1 260 ? -1.456 -5.079 -16.623 1.00 85.50 260 ALA A O 1
ATOM 2077 N N . GLU A 1 261 ? -3.584 -4.991 -17.308 1.00 85.00 261 GLU A N 1
ATOM 2078 C CA . GLU A 1 261 ? -3.374 -5.725 -18.571 1.00 85.00 261 GLU A CA 1
ATOM 2079 C C . GLU A 1 261 ? -2.351 -5.050 -19.504 1.00 85.00 261 GLU A C 1
ATOM 2081 O O . GLU A 1 261 ? -1.744 -5.711 -20.346 1.00 85.00 261 GLU A O 1
ATOM 2086 N N . LYS A 1 262 ? -2.176 -3.725 -19.402 1.00 85.81 262 LYS A N 1
ATOM 2087 C CA . LYS A 1 262 ? -1.103 -2.997 -20.095 1.00 85.81 262 LYS A CA 1
ATOM 2088 C C . LYS A 1 262 ? 0.235 -3.147 -19.384 1.00 85.81 262 LYS A C 1
ATOM 2090 O O . LYS A 1 262 ? 1.237 -3.289 -20.070 1.00 85.81 262 LYS A O 1
ATOM 2095 N N . LEU A 1 263 ? 0.257 -3.117 -18.052 1.00 81.50 263 LEU A N 1
ATOM 2096 C CA . LEU A 1 263 ? 1.472 -3.295 -17.261 1.00 81.50 263 LEU A CA 1
ATOM 2097 C C . LEU A 1 263 ? 2.067 -4.692 -17.483 1.00 81.50 263 LEU A C 1
ATOM 2099 O O . LEU A 1 263 ? 3.250 -4.794 -17.768 1.00 81.50 263 LEU A O 1
ATOM 2103 N N . GLU A 1 264 ? 1.241 -5.742 -17.462 1.00 86.62 264 GLU A N 1
ATOM 2104 C CA . GLU A 1 264 ? 1.663 -7.122 -17.751 1.00 86.62 264 GLU A CA 1
ATOM 2105 C C . GLU A 1 264 ? 2.208 -7.274 -19.181 1.00 86.62 264 GLU A C 1
ATOM 2107 O O . GLU A 1 264 ? 3.208 -7.956 -19.396 1.00 86.62 264 GLU A O 1
ATOM 2112 N N . LYS A 1 265 ? 1.600 -6.598 -20.169 1.00 85.62 265 LYS A N 1
ATOM 2113 C CA . LYS A 1 265 ? 2.113 -6.573 -21.552 1.00 85.62 265 LYS A CA 1
ATOM 2114 C C . LYS A 1 265 ? 3.439 -5.827 -21.659 1.00 85.62 265 LYS A C 1
ATOM 2116 O O . LYS A 1 265 ? 4.351 -6.339 -22.294 1.00 85.62 265 LYS A O 1
ATOM 2121 N N . VAL A 1 266 ? 3.571 -4.674 -21.000 1.00 84.06 266 VAL A N 1
ATOM 2122 C CA . VAL A 1 266 ? 4.833 -3.921 -20.941 1.00 84.06 266 VAL A CA 1
ATOM 2123 C C . VAL A 1 266 ? 5.919 -4.731 -20.235 1.00 84.06 266 VAL A C 1
ATOM 2125 O O . VAL A 1 266 ? 7.034 -4.749 -20.729 1.00 84.06 266 VAL A O 1
ATOM 2128 N N . GLN A 1 267 ? 5.607 -5.468 -19.166 1.00 83.69 267 GLN A N 1
ATOM 2129 C CA . GLN A 1 267 ? 6.555 -6.366 -18.496 1.00 83.69 267 GLN A CA 1
ATOM 2130 C C . GLN A 1 267 ? 6.969 -7.542 -19.394 1.00 83.69 267 GLN A C 1
ATOM 2132 O O . GLN A 1 267 ? 8.150 -7.859 -19.487 1.00 83.69 267 GLN A O 1
ATOM 2137 N N . ALA A 1 268 ? 6.034 -8.158 -20.125 1.00 86.81 268 ALA A N 1
ATOM 2138 C CA . ALA A 1 268 ? 6.367 -9.203 -21.095 1.00 86.81 268 ALA A CA 1
ATOM 2139 C C . ALA A 1 268 ? 7.220 -8.669 -22.266 1.00 86.81 268 ALA A C 1
ATOM 2141 O O . ALA A 1 268 ? 8.149 -9.343 -22.715 1.00 86.81 268 ALA A O 1
ATOM 2142 N N . GLU A 1 269 ? 6.937 -7.454 -22.747 1.00 83.69 269 GLU A N 1
ATOM 2143 C CA . GLU A 1 269 ? 7.748 -6.750 -23.748 1.00 83.69 269 GLU A CA 1
ATOM 2144 C C . GLU A 1 269 ? 9.127 -6.356 -23.187 1.00 83.69 269 GLU A C 1
ATOM 2146 O O . GLU A 1 269 ? 10.125 -6.522 -23.883 1.00 83.69 269 GLU A O 1
ATOM 2151 N N . GLU A 1 270 ? 9.213 -5.927 -21.926 1.00 84.06 270 GLU A N 1
ATOM 2152 C CA . GLU A 1 270 ? 10.448 -5.604 -21.201 1.00 84.06 270 GLU A CA 1
ATOM 2153 C C . GLU A 1 270 ? 11.339 -6.841 -21.043 1.00 84.06 270 GLU A C 1
ATOM 2155 O O . GLU A 1 270 ? 12.500 -6.795 -21.438 1.00 84.06 270 GLU A O 1
ATOM 2160 N N . GLU A 1 271 ? 10.805 -7.987 -20.608 1.00 87.69 271 GLU A N 1
ATOM 2161 C CA . GLU A 1 271 ? 11.565 -9.244 -20.579 1.00 87.69 271 GLU A CA 1
ATOM 2162 C C . GLU A 1 271 ? 12.017 -9.683 -21.990 1.00 87.69 271 GLU A C 1
ATOM 2164 O O . GLU A 1 271 ? 13.050 -10.337 -22.157 1.00 87.69 271 GLU A O 1
ATOM 2169 N N . ILE A 1 272 ? 11.233 -9.416 -23.042 1.00 88.06 272 ILE A N 1
ATOM 2170 C CA . ILE A 1 272 ? 11.637 -9.711 -24.429 1.00 88.06 272 ILE A CA 1
ATOM 2171 C C . ILE A 1 272 ? 12.768 -8.766 -24.857 1.00 88.06 272 ILE A C 1
ATOM 2173 O O . ILE A 1 272 ? 13.748 -9.220 -25.453 1.00 88.06 272 ILE A O 1
ATOM 2177 N N . LEU A 1 273 ? 12.676 -7.481 -24.517 1.00 85.31 273 LEU A N 1
ATOM 2178 C CA . LEU A 1 273 ? 13.704 -6.478 -24.777 1.00 85.31 273 LEU A CA 1
ATOM 2179 C C . LEU A 1 273 ? 14.985 -6.746 -23.978 1.00 85.31 273 LEU A C 1
ATOM 2181 O O . LEU A 1 273 ? 16.059 -6.615 -24.552 1.00 85.31 273 LEU A O 1
ATOM 2185 N N . GLU A 1 274 ? 14.910 -7.208 -22.730 1.00 87.69 274 GLU A N 1
ATOM 2186 C CA . GLU A 1 274 ? 16.071 -7.599 -21.920 1.00 87.69 274 GLU A CA 1
ATOM 2187 C C . GLU A 1 274 ? 16.775 -8.829 -22.515 1.00 87.69 274 GLU A C 1
ATOM 2189 O O . GLU A 1 274 ? 17.998 -8.826 -22.692 1.00 87.69 274 GLU A O 1
ATOM 2194 N N . ARG A 1 275 ? 16.021 -9.865 -22.915 1.00 88.62 275 ARG A N 1
ATOM 2195 C CA . ARG A 1 275 ? 16.578 -11.033 -23.629 1.00 88.62 275 ARG A CA 1
ATOM 2196 C C . ARG A 1 275 ? 17.223 -10.625 -24.956 1.00 88.62 275 ARG A C 1
ATOM 2198 O O . ARG A 1 275 ? 18.302 -11.123 -25.286 1.00 88.62 275 ARG A O 1
ATOM 2205 N N . ASN A 1 276 ? 16.593 -9.716 -25.701 1.00 89.06 276 ASN A N 1
ATOM 2206 C CA . ASN A 1 276 ? 17.120 -9.197 -26.963 1.00 89.06 276 ASN A CA 1
ATOM 2207 C C . ASN A 1 276 ? 18.376 -8.345 -26.743 1.00 89.06 276 ASN A C 1
ATOM 2209 O O . ASN A 1 276 ? 19.373 -8.581 -27.416 1.00 89.06 276 ASN A O 1
ATOM 2213 N N . LEU A 1 277 ? 18.386 -7.438 -25.763 1.00 86.44 277 LEU A N 1
ATOM 2214 C CA . LEU A 1 277 ? 19.546 -6.632 -25.377 1.00 86.44 277 LEU A CA 1
ATOM 2215 C C . LEU A 1 277 ? 20.711 -7.527 -24.940 1.00 86.44 277 LEU A C 1
ATOM 2217 O O . LEU A 1 277 ? 21.826 -7.375 -25.430 1.00 86.44 277 LEU A O 1
ATOM 2221 N N . THR A 1 278 ? 20.435 -8.539 -24.118 1.00 87.81 278 THR A N 1
ATOM 2222 C CA . THR A 1 278 ? 21.410 -9.554 -23.694 1.00 87.81 278 THR A CA 1
ATOM 2223 C C . THR A 1 278 ? 21.971 -10.352 -24.881 1.00 87.81 278 THR A C 1
ATOM 2225 O O . THR A 1 278 ? 23.128 -10.780 -24.855 1.00 87.81 278 THR A O 1
ATOM 2228 N N . ASN A 1 279 ? 21.187 -10.567 -25.942 1.00 88.19 279 ASN A N 1
ATOM 2229 C CA . ASN A 1 279 ? 21.662 -11.193 -27.178 1.00 88.19 279 ASN A CA 1
ATOM 2230 C C . ASN A 1 279 ? 22.470 -10.216 -28.048 1.00 88.19 279 ASN A C 1
ATOM 2232 O O . ASN A 1 279 ? 23.550 -10.595 -28.500 1.00 88.19 279 ASN A O 1
ATOM 2236 N N . CYS A 1 280 ? 22.031 -8.964 -28.195 1.00 83.81 280 CYS A N 1
ATOM 2237 C CA . CYS A 1 280 ? 22.783 -7.894 -28.854 1.00 83.81 280 CYS A CA 1
ATOM 2238 C C . CYS A 1 280 ? 24.130 -7.636 -28.164 1.00 83.81 280 CYS A C 1
ATOM 2240 O O . CYS A 1 280 ? 25.131 -7.432 -28.840 1.00 83.81 280 CYS A O 1
ATOM 2242 N N . GLU A 1 281 ? 24.210 -7.720 -26.834 1.00 85.38 281 GLU A N 1
ATOM 2243 C CA . GLU A 1 281 ? 25.475 -7.666 -26.097 1.00 85.38 281 GLU A CA 1
ATOM 2244 C C . GLU A 1 281 ? 26.398 -8.843 -26.422 1.00 85.38 281 GLU A C 1
ATOM 2246 O O . GLU A 1 281 ? 27.600 -8.650 -26.601 1.00 85.38 281 GLU A O 1
ATOM 2251 N N . LYS A 1 282 ? 25.864 -10.070 -26.478 1.00 89.06 282 LYS A N 1
ATOM 2252 C CA . LYS A 1 282 ? 26.642 -11.268 -26.844 1.00 89.06 282 LYS A CA 1
ATOM 2253 C C . LYS A 1 282 ? 27.124 -11.189 -28.292 1.00 89.06 282 LYS A C 1
ATOM 2255 O O . LYS A 1 282 ? 28.243 -11.604 -28.581 1.00 89.06 282 LYS A O 1
ATOM 2260 N N . GLU A 1 283 ? 26.309 -10.653 -29.195 1.00 85.12 283 GLU A N 1
ATOM 2261 C CA . GLU A 1 283 ? 26.696 -10.404 -30.582 1.00 85.12 283 GLU A CA 1
ATOM 2262 C C . GLU A 1 283 ? 27.741 -9.289 -30.686 1.00 85.12 283 GLU A C 1
ATOM 2264 O O . GLU A 1 283 ? 28.768 -9.492 -31.324 1.00 85.12 283 GLU A O 1
ATOM 2269 N N . ASN A 1 284 ? 27.562 -8.169 -29.984 1.00 87.56 284 ASN A N 1
ATOM 2270 C CA . ASN A 1 284 ? 28.534 -7.078 -29.950 1.00 87.56 284 ASN A CA 1
ATOM 2271 C C . ASN A 1 284 ? 29.879 -7.540 -29.357 1.00 87.56 284 ASN A C 1
ATOM 2273 O O . ASN A 1 284 ? 30.925 -7.224 -29.912 1.00 87.56 284 ASN A O 1
ATOM 2277 N N . LYS A 1 285 ? 29.877 -8.387 -28.316 1.00 89.06 285 LYS A N 1
ATOM 2278 C CA . LYS A 1 285 ? 31.094 -9.037 -27.786 1.00 89.06 285 LYS A CA 1
ATOM 2279 C C . LYS A 1 285 ? 31.783 -9.904 -28.855 1.00 89.06 285 LYS A C 1
ATOM 2281 O O . LYS A 1 285 ? 32.971 -9.712 -29.100 1.00 89.06 285 LYS A O 1
ATOM 2286 N N . ARG A 1 286 ? 31.045 -10.745 -29.595 1.00 89.19 286 ARG A N 1
ATOM 2287 C CA . ARG A 1 286 ? 31.585 -11.521 -30.740 1.00 89.19 286 ARG A CA 1
ATOM 2288 C C . ARG A 1 286 ? 32.107 -10.633 -31.880 1.00 89.19 286 ARG A C 1
ATOM 2290 O O . ARG A 1 286 ? 33.112 -10.958 -32.510 1.00 89.19 286 ARG A O 1
ATOM 2297 N N . LEU A 1 287 ? 31.438 -9.517 -32.172 1.00 86.44 287 LEU A N 1
ATOM 2298 C CA . LEU A 1 287 ? 31.876 -8.542 -33.176 1.00 86.44 287 LEU A CA 1
ATOM 2299 C C . LEU A 1 287 ? 33.126 -7.785 -32.711 1.00 86.44 287 LEU A C 1
ATOM 2301 O O . LEU A 1 287 ? 34.014 -7.533 -33.521 1.00 86.44 287 LEU A O 1
ATOM 2305 N N . GLN A 1 288 ? 33.243 -7.478 -31.420 1.00 86.75 288 GLN A N 1
ATOM 2306 C CA . GLN A 1 288 ? 34.420 -6.863 -30.810 1.00 86.75 288 GLN A CA 1
ATOM 2307 C C . GLN A 1 288 ? 35.620 -7.822 -30.820 1.00 86.75 288 GLN A C 1
ATOM 2309 O O . GLN A 1 288 ? 36.712 -7.410 -31.210 1.00 86.75 288 GLN A O 1
ATOM 2314 N N . GLU A 1 289 ? 35.416 -9.102 -30.490 1.00 88.75 289 GLU A N 1
ATOM 2315 C CA . GLU A 1 289 ? 36.404 -10.182 -30.645 1.00 88.75 289 GLU A CA 1
ATOM 2316 C C . GLU A 1 289 ? 36.872 -10.299 -32.104 1.00 88.75 289 GLU A C 1
ATOM 2318 O O . GLU A 1 289 ? 38.072 -10.260 -32.382 1.00 88.75 289 GLU A O 1
ATOM 2323 N N . ARG A 1 290 ? 35.934 -10.350 -33.059 1.00 89.19 290 ARG A N 1
ATOM 2324 C CA . ARG A 1 290 ? 36.223 -10.425 -34.501 1.00 89.19 290 ARG A CA 1
ATOM 2325 C C . ARG A 1 290 ? 36.936 -9.176 -35.032 1.00 89.19 290 ARG A C 1
ATOM 2327 O O . ARG A 1 290 ? 37.841 -9.296 -35.852 1.00 89.19 290 ARG A O 1
ATOM 2334 N N . CYS A 1 291 ? 36.600 -7.989 -34.531 1.00 81.69 291 CYS A N 1
ATOM 2335 C CA . CYS A 1 291 ? 37.337 -6.754 -34.806 1.00 81.69 291 CYS A CA 1
ATOM 2336 C C . CYS A 1 291 ? 38.732 -6.745 -34.159 1.00 81.69 291 CYS A C 1
ATOM 2338 O O . CYS A 1 291 ? 39.643 -6.118 -34.698 1.00 81.69 291 CYS A O 1
ATOM 2340 N N . GLY A 1 292 ? 38.925 -7.441 -33.036 1.00 89.25 292 GLY A N 1
ATOM 2341 C CA . GLY A 1 292 ? 40.241 -7.732 -32.467 1.00 89.25 292 GLY A CA 1
ATOM 2342 C C . GLY A 1 292 ? 41.078 -8.595 -33.412 1.00 89.25 292 GLY A C 1
ATOM 2343 O O . GLY A 1 292 ? 42.178 -8.190 -33.784 1.00 89.25 292 GLY A O 1
ATOM 2344 N N . LEU A 1 293 ? 40.519 -9.716 -33.882 1.00 89.62 293 LEU A N 1
ATOM 2345 C CA . LEU A 1 293 ? 41.163 -10.599 -34.864 1.00 89.62 293 LEU A CA 1
ATOM 2346 C C . LEU A 1 293 ? 41.537 -9.848 -36.150 1.00 89.62 293 LEU A C 1
ATOM 2348 O O . LEU A 1 293 ? 42.697 -9.885 -36.552 1.00 89.62 293 LEU A O 1
ATOM 2352 N N . TYR A 1 294 ? 40.615 -9.084 -36.744 1.00 88.31 294 TYR A N 1
ATOM 2353 C CA . TYR A 1 294 ? 40.911 -8.296 -37.946 1.00 88.31 294 TYR A CA 1
ATOM 2354 C C . TYR A 1 294 ? 41.956 -7.194 -37.712 1.00 88.31 294 TYR A C 1
ATOM 2356 O O . TYR A 1 294 ? 42.743 -6.912 -38.614 1.00 88.31 294 TYR A O 1
ATOM 2364 N N . LYS A 1 295 ? 42.037 -6.594 -36.514 1.00 89.31 295 LYS A N 1
ATOM 2365 C CA . LYS A 1 295 ? 43.144 -5.684 -36.163 1.00 89.31 295 LYS A CA 1
ATOM 2366 C C . LYS A 1 295 ? 44.482 -6.428 -36.112 1.00 89.31 295 LYS A C 1
ATOM 2368 O O . LYS A 1 295 ? 45.461 -5.920 -36.651 1.00 89.31 295 LYS A O 1
ATOM 2373 N N . SER A 1 296 ? 44.528 -7.627 -35.531 1.00 87.69 296 SER A N 1
ATOM 2374 C CA . SER A 1 296 ? 45.735 -8.465 -35.517 1.00 87.69 296 SER A CA 1
ATOM 2375 C C . SER A 1 296 ? 46.154 -8.915 -36.921 1.00 87.69 296 SER A C 1
ATOM 2377 O O . SER A 1 296 ? 47.328 -8.801 -37.265 1.00 87.69 296 SER A O 1
ATOM 2379 N N . GLU A 1 297 ? 45.218 -9.361 -37.762 1.00 89.38 297 GLU A N 1
ATOM 2380 C CA . GLU A 1 297 ? 45.482 -9.715 -39.166 1.00 89.38 297 GLU A CA 1
ATOM 2381 C C . GLU A 1 297 ? 46.002 -8.516 -39.970 1.00 89.38 297 GLU A C 1
ATOM 2383 O O . GLU A 1 297 ? 46.977 -8.643 -40.712 1.00 89.38 297 GLU A O 1
ATOM 2388 N N . LEU A 1 298 ? 45.402 -7.336 -39.786 1.00 87.38 298 LEU A N 1
ATOM 2389 C CA . LEU A 1 298 ? 45.814 -6.100 -40.449 1.00 87.38 298 LEU A CA 1
ATOM 2390 C C . LEU A 1 298 ? 47.208 -5.638 -39.994 1.00 87.38 298 LEU A C 1
ATOM 2392 O O . LEU A 1 298 ? 47.985 -5.164 -40.823 1.00 87.38 298 LEU A O 1
ATOM 2396 N N . GLU A 1 299 ? 47.573 -5.821 -38.722 1.00 89.25 299 GLU A N 1
ATOM 2397 C CA . GLU A 1 299 ? 48.929 -5.524 -38.241 1.00 89.25 299 GLU A CA 1
ATOM 2398 C C . GLU A 1 299 ? 49.964 -6.542 -38.754 1.00 89.25 299 GLU A C 1
ATOM 2400 O O . GLU A 1 299 ? 51.049 -6.149 -39.180 1.00 89.25 299 GLU A O 1
ATOM 2405 N N . ILE A 1 300 ? 49.607 -7.828 -38.849 1.00 91.25 300 ILE A N 1
ATOM 2406 C CA . ILE A 1 300 ? 50.433 -8.857 -39.510 1.00 91.25 300 ILE A CA 1
ATOM 2407 C C . ILE A 1 300 ? 50.626 -8.533 -41.003 1.00 91.25 300 ILE A C 1
ATOM 2409 O O . ILE A 1 300 ? 51.719 -8.719 -41.544 1.00 91.25 300 ILE A O 1
ATOM 2413 N N . LEU A 1 301 ? 49.595 -8.026 -41.687 1.00 89.75 301 LEU A N 1
ATOM 2414 C CA . LEU A 1 301 ? 49.686 -7.593 -43.085 1.00 89.75 301 LEU A CA 1
ATOM 2415 C C . LEU A 1 301 ? 50.537 -6.326 -43.249 1.00 89.75 301 LEU A C 1
ATOM 2417 O O . LEU A 1 301 ? 51.342 -6.269 -44.179 1.00 89.75 301 LEU A O 1
ATOM 2421 N N . LYS A 1 302 ? 50.439 -5.346 -42.339 1.00 89.06 302 LYS A N 1
ATOM 2422 C CA . LYS A 1 302 ? 51.361 -4.196 -42.294 1.00 89.06 302 LYS A CA 1
ATOM 2423 C C . LYS A 1 302 ? 52.807 -4.637 -42.084 1.00 89.06 302 LYS A C 1
ATOM 2425 O O . LYS A 1 302 ? 53.688 -4.104 -42.753 1.00 89.06 302 LYS A O 1
ATOM 2430 N N . GLU A 1 303 ? 53.058 -5.597 -41.194 1.00 87.88 303 GLU A N 1
ATOM 2431 C CA . GLU A 1 303 ? 54.403 -6.115 -40.925 1.00 87.88 303 GLU A CA 1
ATOM 2432 C C . GLU A 1 303 ? 54.990 -6.799 -42.167 1.00 87.88 303 GLU A C 1
ATOM 2434 O O . GLU A 1 303 ? 56.080 -6.441 -42.611 1.00 87.88 303 GLU A O 1
ATOM 2439 N N . LYS A 1 304 ? 54.221 -7.676 -42.825 1.00 88.88 304 LYS A N 1
ATOM 2440 C CA . LYS A 1 304 ? 54.601 -8.263 -44.124 1.00 88.88 304 LYS A CA 1
ATOM 2441 C C . LYS A 1 304 ? 54.848 -7.194 -45.193 1.00 88.88 304 LYS A C 1
ATOM 2443 O O . LYS A 1 304 ? 55.794 -7.301 -45.966 1.00 88.88 304 LYS A O 1
ATOM 2448 N N . LEU A 1 305 ? 54.039 -6.135 -45.235 1.00 84.94 305 LEU A N 1
ATOM 2449 C CA . LEU A 1 305 ? 54.208 -5.027 -46.182 1.00 84.94 305 LEU A CA 1
ATOM 2450 C C . LEU A 1 305 ? 55.425 -4.141 -45.843 1.00 84.94 305 LEU A C 1
ATOM 2452 O O . LEU A 1 305 ? 56.006 -3.538 -46.747 1.00 84.94 305 LEU A O 1
ATOM 2456 N N . ARG A 1 306 ? 55.853 -4.088 -44.575 1.00 87.25 306 ARG A N 1
ATOM 2457 C CA . ARG A 1 306 ? 57.119 -3.475 -44.142 1.00 87.25 306 ARG A CA 1
ATOM 2458 C C . ARG A 1 306 ? 58.309 -4.319 -44.601 1.00 87.25 306 ARG A C 1
ATOM 2460 O O . ARG A 1 306 ? 59.191 -3.779 -45.262 1.00 87.25 306 ARG A O 1
ATOM 2467 N N . GLN A 1 307 ? 58.268 -5.630 -44.360 1.00 88.25 307 GLN A N 1
ATOM 2468 C CA . GLN A 1 307 ? 59.277 -6.595 -44.815 1.00 88.25 307 GLN A CA 1
ATOM 2469 C C . GLN A 1 307 ? 59.446 -6.551 -46.344 1.00 88.25 307 GLN A C 1
ATOM 2471 O O . GLN A 1 307 ? 60.549 -6.333 -46.831 1.00 88.25 307 GLN A O 1
ATOM 2476 N N . LEU A 1 308 ? 58.353 -6.606 -47.114 1.00 86.25 308 LEU A N 1
ATOM 2477 C CA . LEU A 1 308 ? 58.389 -6.497 -48.582 1.00 86.25 308 LEU A CA 1
ATOM 2478 C C . LEU A 1 308 ? 58.927 -5.141 -49.082 1.00 86.25 308 LEU A C 1
ATOM 2480 O O . LEU A 1 308 ? 59.558 -5.074 -50.139 1.00 86.25 308 LEU A O 1
ATOM 2484 N N . LYS A 1 309 ? 58.709 -4.040 -48.346 1.00 86.56 309 LYS A N 1
ATOM 2485 C CA . LYS A 1 309 ? 59.331 -2.737 -48.656 1.00 86.56 309 LYS A CA 1
ATOM 2486 C C . LYS A 1 309 ? 60.837 -2.752 -48.398 1.00 86.56 309 LYS A C 1
ATOM 2488 O O . LYS A 1 309 ? 61.586 -2.189 -49.195 1.00 86.56 309 LYS A O 1
ATOM 2493 N N . GLU A 1 310 ? 61.278 -3.396 -47.325 1.00 85.56 310 GLU A N 1
ATOM 2494 C CA . GLU A 1 310 ? 62.692 -3.549 -46.983 1.00 85.56 310 GLU A CA 1
ATOM 2495 C C . GLU A 1 310 ? 63.419 -4.468 -47.979 1.00 85.56 310 GLU A C 1
ATOM 2497 O O . GLU A 1 310 ? 64.468 -4.096 -48.500 1.00 85.56 310 GLU A O 1
ATOM 2502 N N . GLU A 1 311 ? 62.819 -5.595 -48.369 1.00 86.00 311 GLU A N 1
ATOM 2503 C CA . GLU A 1 311 ? 63.306 -6.464 -49.450 1.00 86.00 311 GLU A CA 1
ATOM 2504 C C . GLU A 1 311 ? 63.412 -5.724 -50.793 1.00 86.00 311 GLU A C 1
ATOM 2506 O O . GLU A 1 311 ? 64.433 -5.826 -51.476 1.00 86.00 311 GLU A O 1
ATOM 2511 N N . ASN A 1 312 ? 62.406 -4.922 -51.158 1.00 88.25 312 ASN A N 1
ATOM 2512 C CA . ASN A 1 312 ? 62.421 -4.090 -52.367 1.00 88.25 312 ASN A CA 1
ATOM 2513 C C . ASN A 1 312 ? 63.541 -3.032 -52.318 1.00 88.25 312 ASN A C 1
ATOM 2515 O O . ASN A 1 312 ? 64.252 -2.832 -53.304 1.00 88.25 312 ASN A O 1
ATOM 2519 N N . ASN A 1 313 ? 63.760 -2.392 -51.166 1.00 87.06 313 ASN A N 1
ATOM 2520 C CA . ASN A 1 313 ? 64.868 -1.454 -50.978 1.00 87.06 313 ASN A CA 1
ATOM 2521 C C . ASN A 1 313 ? 66.233 -2.159 -51.071 1.00 87.06 313 ASN A C 1
ATOM 2523 O O . ASN A 1 313 ? 67.110 -1.682 -51.788 1.00 87.06 313 ASN A O 1
ATOM 2527 N N . ASN A 1 314 ? 66.386 -3.334 -50.457 1.00 86.69 314 ASN A N 1
ATOM 2528 C CA . ASN A 1 314 ? 67.586 -4.168 -50.570 1.00 86.69 314 ASN A CA 1
ATOM 2529 C C . ASN A 1 314 ? 67.827 -4.654 -52.016 1.00 86.69 314 ASN A C 1
ATOM 2531 O O . ASN A 1 314 ? 68.972 -4.740 -52.464 1.00 86.69 314 ASN A O 1
ATOM 2535 N N . GLY A 1 315 ? 66.765 -4.933 -52.778 1.00 84.69 315 GLY A N 1
ATOM 2536 C CA . GLY A 1 315 ? 66.830 -5.237 -54.210 1.00 84.69 315 GLY A CA 1
ATOM 2537 C C . GLY A 1 315 ? 67.280 -4.039 -55.052 1.00 84.69 315 GLY A C 1
ATOM 2538 O O . GLY A 1 315 ? 68.169 -4.174 -55.893 1.00 84.69 315 GLY A O 1
ATOM 2539 N N . LYS A 1 316 ? 66.731 -2.848 -54.785 1.00 86.31 316 LYS A N 1
ATOM 2540 C CA . LYS A 1 316 ? 67.154 -1.585 -55.415 1.00 86.31 316 LYS A CA 1
ATOM 2541 C C . LYS A 1 316 ? 68.604 -1.231 -55.096 1.00 86.31 316 LYS A C 1
ATOM 2543 O O . LYS A 1 316 ? 69.309 -0.765 -55.984 1.00 86.31 316 LYS A O 1
ATOM 2548 N N . GLU A 1 317 ? 69.071 -1.487 -53.877 1.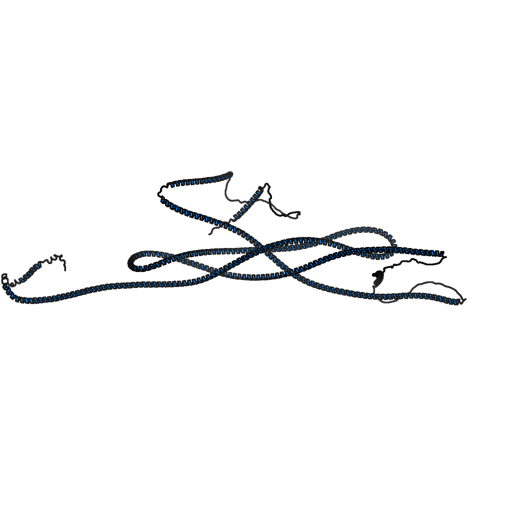00 83.88 317 GLU A N 1
ATOM 2549 C CA . GLU A 1 317 ? 70.464 -1.226 -53.509 1.00 83.88 317 GLU A CA 1
ATOM 2550 C C . GLU A 1 317 ? 71.422 -2.208 -54.200 1.00 83.88 317 GLU A C 1
ATOM 2552 O O . GLU A 1 317 ? 72.426 -1.790 -54.770 1.00 83.88 317 GLU A O 1
ATOM 2557 N N . LYS A 1 318 ? 71.061 -3.496 -54.305 1.00 86.94 318 LYS A N 1
ATOM 2558 C CA . LYS A 1 318 ? 71.791 -4.456 -55.157 1.00 86.94 318 LYS A CA 1
ATOM 2559 C C . LYS A 1 318 ? 71.841 -4.007 -56.625 1.00 86.94 318 LYS A C 1
ATOM 2561 O O . LYS A 1 318 ? 72.883 -4.155 -57.263 1.00 86.94 318 LYS A O 1
ATOM 2566 N N . LEU A 1 319 ? 70.759 -3.428 -57.155 1.00 85.44 319 LEU A N 1
ATOM 2567 C CA . LEU A 1 319 ? 70.729 -2.849 -58.505 1.00 85.44 319 LEU A CA 1
ATOM 2568 C C . LEU A 1 319 ? 71.617 -1.600 -58.634 1.00 85.44 319 LEU A C 1
ATOM 2570 O O . LEU A 1 319 ? 72.313 -1.482 -59.639 1.00 85.44 319 LEU A O 1
ATOM 2574 N N . ARG A 1 320 ? 71.671 -0.712 -57.631 1.00 87.31 320 ARG A N 1
ATOM 2575 C CA . ARG A 1 320 ? 72.624 0.419 -57.599 1.00 87.31 320 ARG A CA 1
ATOM 2576 C C . ARG A 1 320 ? 74.072 -0.063 -57.579 1.00 87.31 320 ARG A C 1
ATOM 2578 O O . ARG A 1 320 ? 74.868 0.399 -58.388 1.00 87.31 320 ARG A O 1
ATOM 2585 N N . ILE A 1 321 ? 74.401 -1.030 -56.723 1.00 86.44 321 ILE A N 1
ATOM 2586 C CA . ILE A 1 321 ? 75.746 -1.620 -56.638 1.00 86.44 321 ILE A CA 1
ATOM 2587 C C . ILE A 1 321 ? 76.139 -2.273 -57.976 1.00 86.44 321 ILE A C 1
ATOM 2589 O O . ILE A 1 321 ? 77.272 -2.111 -58.428 1.00 86.44 321 ILE A O 1
ATOM 2593 N N . MET A 1 322 ? 75.208 -2.950 -58.661 1.00 86.69 322 MET A N 1
ATOM 2594 C CA . MET A 1 322 ? 75.441 -3.457 -60.021 1.00 86.69 322 MET A CA 1
ATOM 2595 C C . MET A 1 322 ? 75.568 -2.343 -61.068 1.00 86.69 322 MET A C 1
ATOM 2597 O O . MET A 1 322 ? 76.405 -2.462 -61.955 1.00 86.69 322 MET A O 1
ATOM 2601 N N . ALA A 1 323 ? 74.811 -1.248 -60.969 1.00 84.56 323 ALA A N 1
ATOM 2602 C CA . ALA A 1 323 ? 74.950 -0.105 -61.873 1.00 84.56 323 ALA A CA 1
ATOM 2603 C C . ALA A 1 323 ? 76.312 0.601 -61.705 1.00 84.56 323 ALA A C 1
ATOM 2605 O O . ALA A 1 323 ? 76.938 0.965 -62.702 1.00 84.56 323 ALA A O 1
ATOM 2606 N N . VAL A 1 324 ? 76.811 0.724 -60.468 1.00 87.69 324 VAL A N 1
ATOM 2607 C CA . VAL A 1 324 ? 78.163 1.235 -60.174 1.00 87.69 324 VAL A CA 1
ATOM 2608 C C . VAL A 1 324 ? 79.225 0.305 -60.762 1.00 87.69 324 VAL A C 1
ATOM 2610 O O . VAL A 1 324 ? 80.075 0.776 -61.511 1.00 87.69 324 VAL A O 1
ATOM 2613 N N . LYS A 1 325 ? 79.130 -1.015 -60.539 1.00 88.06 325 LYS A N 1
ATOM 2614 C CA . LYS A 1 325 ? 80.052 -1.991 -61.151 1.00 88.06 325 LYS A CA 1
ATOM 2615 C C . LYS A 1 325 ? 80.000 -2.001 -62.680 1.00 88.06 325 LYS A C 1
ATOM 2617 O O . LYS A 1 325 ? 81.041 -2.082 -63.318 1.00 88.06 325 LYS A O 1
ATOM 2622 N N . ASN A 1 326 ? 78.822 -1.871 -63.286 1.00 86.62 326 ASN A N 1
ATOM 2623 C CA . ASN A 1 326 ? 78.708 -1.742 -64.740 1.00 86.62 326 ASN A CA 1
ATOM 2624 C C . ASN A 1 326 ? 79.349 -0.439 -65.240 1.00 86.62 326 ASN A C 1
ATOM 2626 O O . ASN A 1 326 ? 79.961 -0.440 -66.302 1.00 86.62 326 ASN A O 1
ATOM 2630 N N . SER A 1 327 ? 79.258 0.653 -64.477 1.00 85.69 327 SER A N 1
ATOM 2631 C CA . SER A 1 327 ? 79.922 1.922 -64.809 1.00 85.69 327 SER A CA 1
ATOM 2632 C C . SER A 1 327 ? 81.446 1.820 -64.670 1.00 85.69 327 SER A C 1
ATOM 2634 O O . SER A 1 327 ? 82.163 2.334 -65.519 1.00 85.69 327 SER A O 1
ATOM 2636 N N . GLU A 1 328 ? 81.941 1.106 -63.657 1.00 85.31 328 GLU A N 1
ATOM 2637 C CA . GLU A 1 328 ? 83.363 0.784 -63.464 1.00 85.31 328 GLU A CA 1
ATOM 2638 C C . GLU A 1 328 ? 83.909 -0.088 -64.611 1.00 85.31 328 GLU A C 1
ATOM 2640 O O . GLU A 1 328 ? 84.928 0.244 -65.212 1.00 85.31 328 GLU A O 1
ATOM 2645 N N . VAL A 1 329 ? 83.191 -1.151 -64.990 1.00 87.25 329 VAL A N 1
ATOM 2646 C CA . VAL A 1 329 ? 83.538 -2.010 -66.137 1.00 87.25 329 VAL A CA 1
ATOM 2647 C C . VAL A 1 329 ? 83.484 -1.231 -67.455 1.00 87.25 329 VAL A C 1
ATOM 2649 O O . VAL A 1 329 ? 84.367 -1.395 -68.294 1.00 87.25 329 VAL A O 1
ATOM 2652 N N . MET A 1 330 ? 82.501 -0.345 -67.643 1.00 86.62 330 MET A N 1
ATOM 2653 C CA . MET A 1 330 ? 82.444 0.534 -68.817 1.00 86.62 330 MET A CA 1
ATOM 2654 C C . MET A 1 330 ? 83.588 1.555 -68.832 1.00 86.62 330 MET A C 1
ATOM 2656 O O . MET A 1 330 ? 84.135 1.810 -69.903 1.00 86.62 330 MET A O 1
ATOM 2660 N N . ALA A 1 331 ? 83.996 2.088 -67.675 1.00 84.75 331 ALA A N 1
ATOM 2661 C CA . ALA A 1 331 ? 85.150 2.978 -67.560 1.00 84.75 331 ALA A CA 1
ATOM 2662 C C . ALA A 1 331 ? 86.449 2.253 -67.952 1.00 84.75 331 ALA A C 1
ATOM 2664 O O . ALA A 1 331 ? 87.166 2.733 -68.834 1.00 84.75 331 ALA A O 1
ATOM 2665 N N . GLN A 1 332 ? 86.691 1.056 -67.403 1.00 86.38 332 GLN A N 1
ATOM 2666 C CA . GLN A 1 332 ? 87.816 0.186 -67.781 1.00 86.38 332 GLN A CA 1
ATOM 2667 C C . GLN A 1 332 ? 87.785 -0.171 -69.278 1.00 86.38 332 GLN A C 1
ATOM 2669 O O . GLN A 1 332 ? 88.821 -0.161 -69.943 1.00 86.38 332 GLN A O 1
ATOM 2674 N N . LEU A 1 333 ? 86.601 -0.423 -69.848 1.00 85.00 333 LEU A N 1
ATOM 2675 C CA . LEU A 1 333 ? 86.436 -0.678 -71.281 1.00 85.00 333 LEU A CA 1
ATOM 2676 C C . LEU A 1 333 ? 86.771 0.563 -72.128 1.00 85.00 333 LEU A C 1
ATOM 2678 O O . LEU A 1 333 ? 87.402 0.429 -73.176 1.00 85.00 333 LEU A O 1
ATOM 2682 N N . THR A 1 334 ? 86.404 1.772 -71.687 1.00 84.62 334 THR A N 1
ATOM 2683 C CA . THR A 1 334 ? 86.804 3.015 -72.370 1.00 84.62 334 THR A CA 1
ATOM 2684 C C . THR A 1 334 ? 88.287 3.339 -72.218 1.00 84.62 334 THR A C 1
ATOM 2686 O O . THR A 1 334 ? 88.884 3.795 -73.187 1.00 84.62 334 THR A O 1
ATOM 2689 N N . GLU A 1 335 ? 88.909 3.062 -71.072 1.00 85.00 335 GLU A N 1
ATOM 2690 C CA . GLU A 1 335 ? 90.353 3.234 -70.862 1.00 85.00 335 GLU A CA 1
ATOM 2691 C C . GLU A 1 335 ? 91.163 2.237 -71.709 1.00 85.00 335 GLU A C 1
ATOM 2693 O O . GLU A 1 335 ? 92.123 2.614 -72.389 1.00 85.00 335 GLU A O 1
ATOM 2698 N N . SER A 1 336 ? 90.713 0.980 -71.767 1.00 83.44 336 SER A N 1
ATOM 2699 C CA . SER A 1 336 ? 91.235 -0.034 -72.686 1.00 83.44 336 SER A CA 1
ATOM 2700 C C . SER A 1 336 ? 91.082 0.411 -74.146 1.00 83.44 336 SER A C 1
ATOM 2702 O O . SER A 1 336 ? 92.060 0.402 -74.891 1.00 83.44 336 SER A O 1
ATOM 2704 N N . ARG A 1 337 ? 89.905 0.914 -74.548 1.00 88.50 337 ARG A N 1
ATOM 2705 C CA . ARG A 1 337 ? 89.666 1.438 -75.905 1.00 88.50 337 ARG A CA 1
ATOM 2706 C C . ARG A 1 337 ? 90.516 2.672 -76.227 1.00 88.50 337 ARG A C 1
ATOM 2708 O O . ARG A 1 337 ? 90.999 2.774 -77.347 1.00 88.50 337 ARG A O 1
ATOM 2715 N N . GLN A 1 338 ? 90.743 3.585 -75.282 1.00 84.69 338 GLN A N 1
ATOM 2716 C CA . GLN A 1 338 ? 91.669 4.711 -75.466 1.00 84.69 338 GLN A CA 1
ATOM 2717 C C . GLN A 1 338 ? 93.126 4.246 -75.585 1.00 84.69 338 GLN A C 1
ATOM 2719 O O . GLN A 1 338 ? 93.892 4.833 -76.345 1.00 84.69 338 GLN A O 1
ATOM 2724 N N . SER A 1 339 ? 93.514 3.190 -74.868 1.00 86.50 339 SER A N 1
ATOM 2725 C CA . SER A 1 339 ? 94.850 2.594 -74.984 1.00 86.50 339 SER A CA 1
ATOM 2726 C C . SER A 1 339 ? 95.036 1.894 -76.333 1.00 86.50 339 SER A C 1
ATOM 2728 O O . SER A 1 339 ? 96.079 2.055 -76.959 1.00 86.50 339 SER A O 1
ATOM 2730 N N . ILE A 1 340 ? 94.004 1.200 -76.824 1.00 82.44 340 ILE A N 1
ATOM 2731 C CA . ILE A 1 340 ? 93.963 0.634 -78.178 1.00 82.44 340 ILE A CA 1
ATOM 2732 C C . ILE A 1 340 ? 94.071 1.753 -79.221 1.00 82.44 340 ILE A C 1
ATOM 2734 O O . ILE A 1 340 ? 94.975 1.692 -80.041 1.00 82.44 340 ILE A O 1
ATOM 2738 N N . LEU A 1 341 ? 93.268 2.820 -79.133 1.00 84.00 341 LEU A N 1
ATOM 2739 C CA . LEU A 1 341 ? 93.334 3.960 -80.065 1.00 84.00 341 LEU A CA 1
ATOM 2740 C C . LEU A 1 341 ? 94.712 4.649 -80.078 1.00 84.00 341 LEU A C 1
ATOM 2742 O O . LEU A 1 341 ? 95.183 5.060 -81.137 1.00 84.00 341 LEU A O 1
ATOM 2746 N N . LYS A 1 342 ? 95.394 4.749 -78.927 1.00 83.88 342 LYS A N 1
ATOM 2747 C CA . LYS A 1 342 ? 96.788 5.228 -78.867 1.00 83.88 342 LYS A CA 1
ATOM 2748 C C . LYS A 1 342 ? 97.724 4.295 -79.638 1.00 83.88 342 LYS A C 1
ATOM 2750 O O . LYS A 1 342 ? 98.453 4.771 -80.503 1.00 83.88 342 LYS A O 1
ATOM 2755 N N . LEU A 1 343 ? 97.659 2.986 -79.387 1.00 82.19 343 LEU A N 1
ATOM 2756 C CA . LEU A 1 343 ? 98.467 1.977 -80.085 1.00 82.19 343 LEU A CA 1
ATOM 2757 C C . LEU A 1 343 ? 98.164 1.907 -81.594 1.00 82.19 343 LEU A C 1
ATOM 2759 O O . LEU A 1 343 ? 99.086 1.736 -82.388 1.00 82.19 343 LEU A O 1
ATOM 2763 N N . GLU A 1 344 ? 96.905 2.091 -81.996 1.00 81.94 344 GLU A N 1
ATOM 2764 C CA . GLU A 1 344 ? 96.474 2.208 -83.394 1.00 81.94 344 GLU A CA 1
ATOM 2765 C C . GLU A 1 344 ? 97.053 3.476 -84.039 1.00 81.94 344 GLU A C 1
ATOM 2767 O O . GLU A 1 344 ? 97.635 3.390 -85.115 1.00 81.94 344 GLU A O 1
ATOM 2772 N N . SER A 1 345 ? 97.012 4.631 -83.362 1.00 80.81 345 SER A N 1
ATOM 2773 C CA . SER A 1 345 ? 97.638 5.865 -83.868 1.00 80.81 345 SER A CA 1
ATOM 2774 C C . SER A 1 345 ? 99.167 5.766 -83.948 1.00 80.81 345 SER A C 1
ATOM 2776 O O . SER A 1 345 ? 99.784 6.282 -84.877 1.00 80.81 345 SER A O 1
ATOM 2778 N N . GLU A 1 346 ? 99.804 5.053 -83.019 1.00 83.62 346 GLU A N 1
ATOM 2779 C CA . GLU A 1 346 ? 101.230 4.740 -83.080 1.00 83.62 346 GLU A CA 1
ATOM 2780 C C . GLU A 1 346 ? 101.579 3.784 -84.227 1.00 83.62 346 GLU A C 1
ATOM 2782 O O . GLU A 1 346 ? 102.704 3.831 -84.725 1.00 83.62 346 GLU A O 1
ATOM 2787 N N . LEU A 1 347 ? 100.657 2.901 -84.617 1.00 81.31 347 LEU A N 1
ATOM 2788 C CA . LEU A 1 347 ? 100.786 2.026 -85.780 1.00 81.31 347 LEU A CA 1
ATOM 2789 C C . LEU A 1 347 ? 100.614 2.816 -87.078 1.00 81.31 347 LEU A C 1
ATOM 2791 O O . LEU A 1 347 ? 101.497 2.735 -87.922 1.00 81.31 347 LEU A O 1
ATOM 2795 N N . GLU A 1 348 ? 99.568 3.638 -87.199 1.00 83.56 348 GLU A N 1
ATOM 2796 C CA . GLU A 1 348 ? 99.326 4.523 -88.351 1.00 83.56 348 GLU A CA 1
ATOM 2797 C C . GLU A 1 348 ? 100.539 5.434 -88.613 1.00 83.56 348 GLU A C 1
ATOM 2799 O O . GLU A 1 348 ? 101.053 5.464 -89.726 1.00 83.56 348 GLU A O 1
ATOM 2804 N N . ASN A 1 349 ? 101.091 6.083 -87.577 1.00 80.62 349 ASN A N 1
ATOM 2805 C CA . ASN A 1 349 ? 102.307 6.899 -87.704 1.00 80.62 349 ASN A CA 1
ATOM 2806 C C . ASN A 1 349 ? 103.532 6.082 -88.170 1.00 80.62 349 ASN A C 1
ATOM 2808 O O . ASN A 1 349 ? 104.355 6.581 -88.937 1.00 80.62 349 ASN A O 1
ATOM 2812 N N . LYS A 1 350 ? 103.680 4.827 -87.722 1.00 81.69 350 LYS A N 1
ATOM 2813 C CA . LYS A 1 350 ? 104.764 3.937 -88.184 1.00 81.69 350 LYS A CA 1
ATOM 2814 C C . LYS A 1 350 ? 104.540 3.502 -89.636 1.00 81.69 350 LYS A C 1
ATOM 2816 O O . LYS A 1 350 ? 105.513 3.397 -90.378 1.00 81.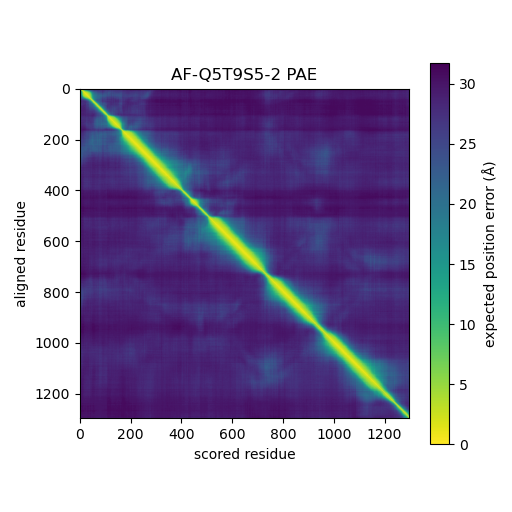69 350 LYS A O 1
ATOM 2821 N N . ASP A 1 351 ? 103.292 3.299 -90.044 1.00 81.00 351 ASP A N 1
ATOM 2822 C CA . ASP A 1 351 ? 102.913 2.935 -91.409 1.00 81.00 351 ASP A CA 1
ATOM 2823 C C . ASP A 1 351 ? 103.082 4.118 -92.381 1.00 81.00 351 ASP A C 1
ATOM 2825 O O . ASP A 1 351 ? 103.596 3.932 -93.479 1.00 81.00 351 ASP A O 1
ATOM 2829 N N . GLU A 1 352 ? 102.787 5.347 -91.949 1.00 80.00 352 GLU A N 1
ATOM 2830 C CA . GLU A 1 352 ? 103.092 6.595 -92.668 1.00 80.00 352 GLU A CA 1
ATOM 2831 C C . GLU A 1 352 ? 104.606 6.751 -92.895 1.00 80.00 352 GLU A C 1
ATOM 2833 O O . GLU A 1 352 ? 105.063 6.908 -94.026 1.00 80.00 352 GLU A O 1
ATOM 2838 N N . ILE A 1 353 ? 105.414 6.578 -91.841 1.00 81.62 353 ILE A N 1
ATOM 2839 C CA . ILE A 1 353 ? 106.885 6.592 -91.930 1.00 81.62 353 ILE A CA 1
ATOM 2840 C C . ILE A 1 353 ? 107.400 5.478 -92.862 1.00 81.62 353 ILE A C 1
ATOM 2842 O O . ILE A 1 353 ? 108.408 5.660 -93.552 1.00 81.62 353 ILE A O 1
ATOM 2846 N N . LEU A 1 354 ? 106.727 4.324 -92.922 1.00 80.81 354 LEU A N 1
ATOM 2847 C CA . LEU A 1 354 ? 107.043 3.260 -93.878 1.00 80.81 354 LEU A CA 1
ATOM 2848 C C . LEU A 1 354 ? 106.631 3.624 -95.315 1.00 80.81 354 LEU A C 1
ATOM 2850 O O . LEU A 1 354 ? 107.405 3.330 -96.228 1.00 80.81 354 LEU A O 1
ATOM 2854 N N . ARG A 1 355 ? 105.490 4.297 -95.528 1.00 82.50 355 ARG A N 1
ATOM 2855 C CA . ARG A 1 355 ? 105.048 4.827 -96.835 1.00 82.50 355 ARG A CA 1
ATOM 2856 C C . ARG A 1 355 ? 106.019 5.882 -97.370 1.00 82.50 355 ARG A C 1
ATOM 2858 O O . ARG A 1 355 ? 106.476 5.755 -98.510 1.00 82.50 355 ARG A O 1
ATOM 2865 N N . ASP A 1 356 ? 106.423 6.848 -96.550 1.00 80.44 356 ASP A N 1
ATOM 2866 C CA . ASP A 1 356 ? 107.421 7.866 -96.909 1.00 80.44 356 ASP A CA 1
ATOM 2867 C C . ASP A 1 356 ? 108.781 7.237 -97.211 1.00 80.44 356 ASP A C 1
ATOM 2869 O O . ASP A 1 356 ? 109.403 7.534 -98.233 1.00 80.44 356 ASP A O 1
ATOM 2873 N N . LYS A 1 357 ? 109.226 6.284 -96.385 1.00 82.31 357 LYS A N 1
ATOM 2874 C CA . LYS A 1 357 ? 110.452 5.515 -96.638 1.00 82.31 357 LYS A CA 1
ATOM 2875 C C . LYS A 1 357 ? 110.380 4.728 -97.951 1.00 82.31 357 LYS A C 1
ATOM 2877 O O . LYS A 1 357 ? 111.398 4.616 -98.634 1.00 82.31 357 LYS A O 1
ATOM 2882 N N . PHE A 1 358 ? 109.216 4.196 -98.325 1.00 80.62 358 PHE A N 1
ATOM 2883 C CA . PHE A 1 358 ? 109.026 3.497 -99.600 1.00 80.62 358 PHE A CA 1
ATOM 2884 C C . PHE A 1 358 ? 109.027 4.468 -100.791 1.00 80.62 358 PHE A C 1
ATOM 2886 O O . PHE A 1 358 ? 109.633 4.172 -101.823 1.00 80.62 358 PHE A O 1
ATOM 2893 N N . SER A 1 359 ? 108.428 5.649 -100.630 1.00 80.88 359 SER A N 1
ATOM 2894 C CA . SER A 1 359 ? 108.439 6.730 -101.623 1.00 80.88 359 SER A CA 1
ATOM 2895 C C . SER A 1 359 ? 109.858 7.252 -101.862 1.00 80.88 359 SER A C 1
ATOM 2897 O O . SER A 1 359 ? 110.333 7.225 -102.995 1.00 80.88 359 SER A O 1
ATOM 2899 N N . LEU A 1 360 ? 110.595 7.584 -100.797 1.00 80.25 360 LEU A N 1
ATOM 2900 C CA . LEU A 1 360 ? 112.006 7.988 -100.852 1.00 80.25 360 LEU A CA 1
ATOM 2901 C C . LEU A 1 360 ? 112.923 6.884 -101.398 1.00 80.25 360 LEU A C 1
ATOM 2903 O O . LEU A 1 360 ? 113.937 7.187 -102.031 1.00 80.25 360 LEU A O 1
ATOM 2907 N N . MET A 1 361 ? 112.587 5.606 -101.184 1.00 82.06 361 MET A N 1
ATOM 2908 C CA . MET A 1 361 ? 113.297 4.464 -101.774 1.00 82.06 361 MET A CA 1
ATOM 2909 C C . MET A 1 361 ? 113.029 4.341 -103.282 1.00 82.06 361 MET A C 1
ATOM 2911 O O . MET A 1 361 ? 113.966 4.074 -104.037 1.00 82.06 361 MET A O 1
ATOM 2915 N N . ASN A 1 362 ? 111.791 4.564 -103.732 1.00 80.12 362 ASN A N 1
ATOM 2916 C CA . ASN A 1 362 ? 111.445 4.623 -105.154 1.00 80.12 362 ASN A CA 1
ATOM 2917 C C . ASN A 1 362 ? 112.087 5.834 -105.843 1.00 80.12 362 ASN A C 1
ATOM 2919 O O . ASN A 1 362 ? 112.670 5.675 -106.913 1.00 80.12 362 ASN A O 1
ATOM 2923 N N . GLU A 1 363 ? 112.077 7.009 -105.216 1.00 81.62 363 GLU A N 1
ATOM 2924 C CA . GLU A 1 363 ? 112.740 8.201 -105.748 1.00 81.62 363 GLU A CA 1
ATOM 2925 C C . GLU A 1 363 ? 114.267 8.023 -105.785 1.00 81.62 363 GLU A C 1
ATOM 2927 O O . GLU A 1 363 ? 114.893 8.320 -106.800 1.00 81.62 363 GLU A O 1
ATOM 2932 N N . ASN A 1 364 ? 114.882 7.409 -104.764 1.00 79.75 364 ASN A N 1
ATOM 2933 C CA . ASN A 1 364 ? 116.294 6.998 -104.823 1.00 79.75 364 ASN A CA 1
ATOM 2934 C C . ASN A 1 364 ? 116.572 5.991 -105.945 1.00 79.75 364 ASN A C 1
ATOM 2936 O O . ASN A 1 364 ? 117.649 6.015 -106.539 1.00 79.75 364 ASN A O 1
ATOM 2940 N N . ARG A 1 365 ? 115.640 5.074 -106.219 1.00 83.88 365 ARG A N 1
ATOM 2941 C CA . ARG A 1 365 ? 115.750 4.089 -107.301 1.00 83.88 365 ARG A CA 1
ATOM 2942 C C . ARG A 1 365 ? 115.648 4.771 -108.668 1.00 83.88 365 ARG A C 1
ATOM 2944 O O . ARG A 1 365 ? 116.468 4.470 -109.530 1.00 83.88 365 ARG A O 1
ATOM 2951 N N . GLU A 1 366 ? 114.731 5.717 -108.856 1.00 80.00 366 GLU A N 1
ATOM 2952 C CA . GLU A 1 366 ? 114.666 6.540 -110.069 1.00 80.00 366 GLU A CA 1
ATOM 2953 C C . GLU A 1 366 ? 115.899 7.429 -110.235 1.00 80.00 366 GLU A C 1
ATOM 2955 O O . GLU A 1 366 ? 116.480 7.453 -111.317 1.00 80.00 366 GLU A O 1
ATOM 2960 N N . LEU A 1 367 ? 116.346 8.112 -109.179 1.00 78.50 367 LEU A N 1
ATOM 2961 C CA . LEU A 1 367 ? 117.567 8.917 -109.200 1.00 78.50 367 LEU A CA 1
ATOM 2962 C C . LEU A 1 367 ? 118.788 8.058 -109.529 1.00 78.50 367 LEU A C 1
ATOM 2964 O O . LEU A 1 367 ? 119.586 8.463 -110.365 1.00 78.50 367 LEU A O 1
ATOM 2968 N N . LYS A 1 368 ? 118.911 6.845 -108.975 1.00 81.44 368 LYS A N 1
ATOM 2969 C CA . LYS A 1 368 ? 119.981 5.903 -109.347 1.00 81.44 368 LYS A CA 1
ATOM 2970 C C . LYS A 1 368 ? 119.889 5.449 -110.802 1.00 81.44 368 LYS A C 1
ATOM 2972 O O . LYS A 1 368 ? 120.930 5.332 -111.434 1.00 81.44 368 LYS A O 1
ATOM 2977 N N . VAL A 1 369 ? 118.693 5.245 -111.358 1.00 79.06 369 VAL A N 1
ATOM 2978 C CA . VAL A 1 369 ? 118.519 4.937 -112.791 1.00 79.06 369 VAL A CA 1
ATOM 2979 C C . VAL A 1 369 ? 118.871 6.144 -113.671 1.00 79.06 369 VAL A C 1
ATOM 2981 O O . VAL A 1 369 ? 119.560 5.977 -114.673 1.00 79.06 369 VAL A O 1
ATOM 2984 N N . ARG A 1 370 ? 118.481 7.368 -113.289 1.00 80.00 370 ARG A N 1
ATOM 2985 C CA . ARG A 1 370 ? 118.852 8.599 -114.013 1.00 80.00 370 ARG A CA 1
ATOM 2986 C C . ARG A 1 370 ? 120.355 8.874 -113.933 1.00 80.00 370 ARG A C 1
ATOM 2988 O O . ARG A 1 370 ? 120.944 9.208 -114.952 1.00 80.00 370 ARG A O 1
ATOM 2995 N N . VAL A 1 371 ? 120.978 8.681 -112.769 1.00 78.25 371 VAL A N 1
ATOM 2996 C CA . VAL A 1 371 ? 122.434 8.791 -112.579 1.00 78.25 371 VAL A CA 1
ATOM 2997 C C . VAL A 1 371 ? 123.168 7.686 -113.333 1.00 78.25 371 VAL A C 1
ATOM 2999 O O . VAL A 1 371 ? 124.182 7.980 -113.946 1.00 78.25 371 VAL A O 1
ATOM 3002 N N . ALA A 1 372 ? 122.657 6.452 -113.380 1.00 78.88 372 ALA A N 1
ATOM 3003 C CA . ALA A 1 372 ? 123.235 5.393 -114.208 1.00 78.88 372 ALA A CA 1
ATOM 3004 C C . ALA A 1 372 ? 123.177 5.754 -115.701 1.00 78.88 372 ALA A C 1
ATOM 3006 O O . ALA A 1 372 ? 124.210 5.738 -116.354 1.00 78.88 372 ALA A O 1
ATOM 3007 N N . ALA A 1 373 ? 122.026 6.189 -116.222 1.00 76.69 373 ALA A N 1
ATOM 3008 C CA . ALA A 1 373 ? 121.894 6.617 -117.619 1.00 76.69 373 ALA A CA 1
ATOM 3009 C C . ALA A 1 373 ? 122.689 7.904 -117.941 1.00 76.69 373 ALA A C 1
ATOM 3011 O O . ALA A 1 373 ? 123.132 8.108 -119.071 1.00 76.69 373 ALA A O 1
ATOM 3012 N N . GLN A 1 374 ? 122.886 8.791 -116.961 1.00 77.31 374 GLN A N 1
ATOM 3013 C CA . GLN A 1 374 ? 123.752 9.964 -117.095 1.00 77.31 374 GLN A CA 1
ATOM 3014 C C . GLN A 1 374 ? 125.235 9.580 -117.039 1.00 77.31 374 GLN A C 1
ATOM 3016 O O . GLN A 1 374 ? 126.021 10.172 -117.774 1.00 77.31 374 GLN A O 1
ATOM 3021 N N . ASN A 1 375 ? 125.602 8.576 -116.242 1.00 79.19 375 ASN A N 1
ATOM 3022 C CA . ASN A 1 375 ? 126.942 8.003 -116.210 1.00 79.19 375 ASN A CA 1
ATOM 3023 C C . ASN A 1 375 ? 127.236 7.215 -117.487 1.00 79.19 375 ASN A C 1
ATOM 3025 O O . ASN A 1 375 ? 128.284 7.442 -118.054 1.00 79.19 375 ASN A O 1
ATOM 3029 N N . GLU A 1 376 ? 126.313 6.420 -118.034 1.00 77.12 376 GLU A N 1
ATOM 3030 C CA . GLU A 1 376 ? 126.479 5.795 -119.357 1.00 77.12 376 GLU A CA 1
ATOM 3031 C C . GLU A 1 376 ? 126.644 6.849 -120.460 1.00 77.12 376 GLU A C 1
ATOM 3033 O O . GLU A 1 376 ? 127.473 6.687 -121.349 1.00 77.12 376 GLU A O 1
ATOM 3038 N N . ARG A 1 377 ? 125.923 7.979 -120.392 1.00 75.88 377 ARG A N 1
ATOM 3039 C CA . ARG A 1 377 ? 126.150 9.115 -121.303 1.00 75.88 377 ARG A CA 1
ATOM 3040 C C . ARG A 1 377 ? 127.473 9.841 -121.050 1.00 75.88 377 ARG A C 1
ATOM 3042 O O . ARG A 1 377 ? 128.030 10.379 -122.003 1.00 75.88 377 ARG A O 1
ATOM 3049 N N . LEU A 1 378 ? 127.969 9.882 -119.815 1.00 75.88 378 LEU A N 1
ATOM 3050 C CA . LEU A 1 378 ? 129.285 10.430 -119.485 1.00 75.88 378 LEU A CA 1
ATOM 3051 C C . LEU A 1 378 ? 130.411 9.477 -119.874 1.00 75.88 378 LEU A C 1
ATOM 3053 O O . LEU A 1 378 ? 131.410 9.968 -120.363 1.00 75.88 378 LEU A O 1
ATOM 3057 N N . ASP A 1 379 ? 130.244 8.165 -119.743 1.00 77.88 379 ASP A N 1
ATOM 3058 C CA . ASP A 1 379 ? 131.194 7.130 -120.152 1.00 77.88 379 ASP A CA 1
ATOM 3059 C C . ASP A 1 379 ? 131.217 6.987 -121.674 1.00 77.88 379 ASP A C 1
ATOM 3061 O O . ASP A 1 379 ? 132.290 6.828 -122.242 1.00 77.88 379 ASP A O 1
ATOM 3065 N N . LEU A 1 380 ? 130.077 7.138 -122.360 1.00 74.88 380 LEU A N 1
ATOM 3066 C CA . LEU A 1 380 ? 130.038 7.305 -123.816 1.00 74.88 380 LEU A CA 1
ATOM 3067 C C . LEU A 1 380 ? 130.716 8.610 -124.234 1.00 74.88 380 LEU A C 1
ATOM 3069 O O . LEU A 1 380 ? 131.549 8.573 -125.122 1.00 74.88 380 LEU A O 1
ATOM 3073 N N . CYS A 1 381 ? 130.454 9.739 -123.568 1.00 71.94 381 CYS A N 1
ATOM 3074 C CA . CYS A 1 381 ? 131.147 11.003 -123.849 1.00 71.94 381 CYS A CA 1
ATOM 3075 C C . CYS A 1 381 ? 132.652 10.926 -123.514 1.00 71.94 381 CYS A C 1
ATOM 3077 O O . CYS A 1 381 ? 133.480 11.480 -124.225 1.00 71.94 381 CYS A O 1
ATOM 3079 N N . GLN A 1 382 ? 133.039 10.191 -122.468 1.00 75.50 382 GLN A N 1
ATOM 3080 C CA . GLN A 1 382 ? 134.423 9.953 -122.064 1.00 75.50 382 GLN A CA 1
ATOM 3081 C C . GLN A 1 382 ? 135.102 9.005 -123.051 1.00 75.50 382 GLN A C 1
ATOM 3083 O O . GLN A 1 382 ? 136.234 9.270 -123.425 1.00 75.50 382 GLN A O 1
ATOM 3088 N N . GLN A 1 383 ? 134.428 7.958 -123.536 1.00 75.56 383 GLN A N 1
ATOM 3089 C CA . GLN A 1 383 ? 134.913 7.101 -124.621 1.00 75.56 383 GLN A CA 1
ATOM 3090 C C . GLN A 1 383 ? 134.947 7.841 -125.956 1.00 75.56 383 GLN A C 1
ATOM 3092 O O . GLN A 1 383 ? 135.878 7.614 -126.716 1.00 75.56 383 GLN A O 1
ATOM 3097 N N . GLU A 1 384 ? 134.019 8.752 -126.243 1.00 68.56 384 GLU A N 1
ATOM 3098 C CA . GLU A 1 384 ? 134.072 9.652 -127.397 1.00 68.56 384 GLU A CA 1
ATOM 3099 C C . GLU A 1 384 ? 135.217 10.657 -127.249 1.00 68.56 384 GLU A C 1
ATOM 3101 O O . GLU A 1 384 ? 135.858 10.958 -128.244 1.00 68.56 384 GLU A O 1
ATOM 3106 N N . ILE A 1 385 ? 135.549 11.126 -126.041 1.00 72.06 385 ILE A N 1
ATOM 3107 C CA . ILE A 1 385 ? 136.700 12.002 -125.763 1.00 72.06 385 ILE A CA 1
ATOM 3108 C C . ILE A 1 385 ? 138.020 11.230 -125.827 1.00 72.06 385 ILE A C 1
ATOM 3110 O O . ILE A 1 385 ? 138.969 11.721 -126.426 1.00 72.06 385 ILE A O 1
ATOM 3114 N N . GLU A 1 386 ? 138.116 10.033 -125.251 1.00 75.25 386 GLU A N 1
ATOM 3115 C CA . GLU A 1 386 ? 139.320 9.197 -125.288 1.00 75.25 386 GLU A CA 1
ATOM 3116 C C . GLU A 1 386 ? 139.538 8.609 -126.686 1.00 75.25 386 GLU A C 1
ATOM 3118 O O . GLU A 1 386 ? 140.670 8.628 -127.167 1.00 75.25 386 GLU A O 1
ATOM 3123 N N . SER A 1 387 ? 138.473 8.210 -127.389 1.00 67.69 387 SER A N 1
ATOM 3124 C CA . SER A 1 387 ? 138.524 7.888 -128.820 1.00 67.69 387 SER A CA 1
ATOM 3125 C C . SER A 1 387 ? 138.875 9.135 -129.613 1.00 67.69 387 SER A C 1
ATOM 3127 O O . SER A 1 387 ? 139.856 9.085 -130.329 1.00 67.69 387 SER A O 1
ATOM 3129 N N . SER A 1 388 ? 138.256 10.297 -129.386 1.00 60.56 388 SER A N 1
ATOM 3130 C CA . SER A 1 388 ? 138.681 11.563 -130.013 1.00 60.56 388 SER A CA 1
ATOM 3131 C C . SER A 1 388 ? 140.104 11.974 -129.633 1.00 60.56 388 SER A C 1
ATOM 3133 O O . SER A 1 388 ? 140.692 12.757 -130.358 1.00 60.56 388 SER A O 1
ATOM 3135 N N . ARG A 1 389 ? 140.704 11.463 -128.550 1.00 73.44 389 ARG A N 1
ATOM 3136 C CA . ARG A 1 389 ? 142.114 11.676 -128.159 1.00 73.44 389 ARG A CA 1
ATOM 3137 C C . ARG A 1 389 ? 143.056 10.590 -128.675 1.00 73.44 389 ARG A C 1
ATOM 3139 O O . ARG A 1 389 ? 144.266 10.791 -128.624 1.00 73.44 389 ARG A O 1
ATOM 3146 N N . VAL A 1 390 ? 142.560 9.440 -129.119 1.00 70.25 390 VAL A N 1
ATOM 3147 C CA . VAL A 1 390 ? 143.335 8.367 -129.773 1.00 70.25 390 VAL A CA 1
ATOM 3148 C C . VAL A 1 390 ? 143.248 8.523 -131.289 1.00 70.25 390 VAL A C 1
ATOM 3150 O O . VAL A 1 390 ? 144.264 8.423 -131.971 1.00 70.25 390 VAL A O 1
ATOM 3153 N N . GLU A 1 391 ? 142.083 8.910 -131.795 1.00 59.59 391 GLU A N 1
ATOM 3154 C CA . GLU A 1 391 ? 141.875 9.585 -133.067 1.00 59.59 391 GLU A CA 1
ATOM 3155 C C . GLU A 1 391 ? 142.688 10.873 -133.092 1.00 59.59 391 GLU A C 1
ATOM 3157 O O . GLU A 1 391 ? 143.612 10.897 -133.875 1.00 59.59 391 GLU A O 1
ATOM 3162 N N . LEU A 1 392 ? 142.556 11.876 -132.211 1.00 58.03 392 LEU A N 1
ATOM 3163 C CA . LEU A 1 392 ? 143.484 13.027 -132.265 1.00 58.03 392 LEU A CA 1
ATOM 3164 C C . LEU A 1 392 ? 144.963 12.634 -132.132 1.00 58.03 392 LEU A C 1
ATOM 3166 O O . LEU A 1 392 ? 145.767 13.323 -132.727 1.00 58.03 392 LEU A O 1
ATOM 3170 N N . ARG A 1 393 ? 145.347 11.503 -131.511 1.00 63.91 393 ARG A N 1
ATOM 3171 C CA . ARG A 1 393 ? 146.746 11.000 -131.517 1.00 63.91 393 ARG A CA 1
ATOM 3172 C C . ARG A 1 393 ? 147.126 10.073 -132.689 1.00 63.91 393 ARG A C 1
ATOM 3174 O O . ARG A 1 393 ? 148.268 9.617 -132.767 1.00 63.91 393 ARG A O 1
ATOM 3181 N N . SER A 1 394 ? 146.215 9.815 -133.627 1.00 59.91 394 SER A N 1
ATOM 3182 C CA . SER A 1 394 ? 146.454 9.095 -134.896 1.00 59.91 394 SER A CA 1
ATOM 3183 C C . SER A 1 394 ? 146.144 9.969 -136.122 1.00 59.91 394 SER A C 1
ATOM 3185 O O . SER A 1 394 ? 146.919 9.990 -137.070 1.00 59.91 394 SER A O 1
ATOM 3187 N N . LEU A 1 395 ? 145.135 10.830 -136.024 1.00 48.72 395 LEU A N 1
ATOM 3188 C CA . LEU A 1 395 ? 144.972 12.127 -136.686 1.00 48.72 395 LEU A CA 1
ATOM 3189 C C . LEU A 1 395 ? 146.027 13.176 -136.263 1.00 48.72 395 LEU A C 1
ATOM 3191 O O . LEU A 1 395 ? 146.057 14.250 -136.855 1.00 48.72 395 LEU A O 1
ATOM 3195 N N . GLU A 1 396 ? 146.915 12.902 -135.300 1.00 54.69 396 GLU A N 1
ATOM 3196 C CA . GLU A 1 396 ? 148.208 13.607 -135.146 1.00 54.69 396 GLU A CA 1
ATOM 3197 C C . GLU A 1 396 ? 149.348 12.882 -135.899 1.00 54.69 396 GLU A C 1
ATOM 3199 O O . GLU A 1 396 ? 150.481 13.361 -135.913 1.00 54.69 396 GLU A O 1
ATOM 3204 N N . LYS A 1 397 ? 149.067 11.759 -136.585 1.00 52.78 397 LYS A N 1
ATOM 3205 C CA . LYS A 1 397 ? 150.066 10.750 -136.995 1.00 52.78 397 LYS A CA 1
ATOM 3206 C C . LYS A 1 397 ? 149.981 10.254 -138.456 1.00 52.78 397 LYS A C 1
ATOM 3208 O O . LYS A 1 397 ? 150.680 9.301 -138.791 1.00 52.78 397 LYS A O 1
ATOM 3213 N N . ILE A 1 398 ? 149.165 10.865 -139.323 1.00 46.81 398 ILE A N 1
ATOM 3214 C CA . ILE A 1 398 ? 149.048 10.519 -140.758 1.00 46.81 398 ILE A CA 1
ATOM 3215 C C . ILE A 1 398 ? 149.635 11.627 -141.660 1.00 46.81 398 ILE A C 1
ATOM 3217 O O . ILE A 1 398 ? 150.790 11.514 -142.054 1.00 46.81 398 ILE A O 1
ATOM 3221 N N . ILE A 1 399 ? 148.894 12.706 -141.974 1.00 45.81 399 ILE A N 1
ATOM 3222 C CA . ILE A 1 399 ? 149.450 13.901 -142.660 1.00 45.81 399 ILE A CA 1
ATOM 3223 C C . ILE A 1 399 ? 150.079 14.962 -141.737 1.00 45.81 399 ILE A C 1
ATOM 3225 O O . ILE A 1 399 ? 151.044 15.602 -142.132 1.00 45.81 399 ILE A O 1
ATOM 3229 N N . SER A 1 400 ? 149.543 15.308 -140.563 1.00 52.91 400 SER A N 1
ATOM 3230 C CA . SER A 1 400 ? 148.872 14.484 -139.553 1.00 52.91 400 SER A CA 1
ATOM 3231 C C . SER A 1 400 ? 147.427 13.975 -139.749 1.00 52.91 400 SER A C 1
ATOM 3233 O O . SER A 1 400 ? 147.172 12.854 -139.321 1.00 52.91 400 SER A O 1
ATOM 3235 N N . GLN A 1 401 ? 146.477 14.686 -140.373 1.00 41.84 401 GLN A N 1
ATOM 3236 C CA . GLN A 1 401 ? 145.036 14.401 -140.130 1.00 41.84 401 GLN A CA 1
ATOM 3237 C C . GLN A 1 401 ? 144.289 13.720 -141.305 1.00 41.84 401 GLN A C 1
ATOM 3239 O O . GLN A 1 401 ? 144.184 14.315 -142.374 1.00 41.84 401 GLN A O 1
ATOM 3244 N N . LEU A 1 402 ? 143.705 12.520 -141.117 1.00 41.59 402 LEU A N 1
ATOM 3245 C CA . LEU A 1 402 ? 142.858 11.822 -142.116 1.00 41.59 402 LEU A CA 1
ATOM 3246 C C . LEU A 1 402 ? 141.774 10.904 -141.483 1.00 41.59 402 LEU A C 1
ATOM 3248 O O . LEU A 1 402 ? 142.146 10.034 -140.706 1.00 41.59 402 LEU A O 1
ATOM 3252 N N . PRO A 1 403 ? 140.505 10.912 -141.957 1.00 41.97 403 PRO A N 1
ATOM 3253 C CA . PRO A 1 403 ? 139.512 11.996 -141.758 1.00 41.97 403 PRO A CA 1
ATOM 3254 C C . PRO A 1 403 ? 138.033 11.502 -141.527 1.00 41.97 403 PRO A C 1
ATOM 3256 O O . PRO A 1 403 ? 137.763 10.318 -141.668 1.00 41.97 403 PRO A O 1
ATOM 3259 N N . LEU A 1 404 ? 137.058 12.435 -141.365 1.00 44.94 404 LEU A N 1
ATOM 3260 C CA . LEU A 1 404 ? 135.572 12.338 -141.628 1.00 44.94 404 LEU A CA 1
ATOM 3261 C C . LEU A 1 404 ? 134.521 11.840 -140.559 1.00 44.94 404 LEU A C 1
ATOM 3263 O O . LEU A 1 404 ? 134.392 10.653 -140.321 1.00 44.94 404 LEU A O 1
ATOM 3267 N N . LYS A 1 405 ? 133.575 12.748 -140.190 1.00 43.03 405 LYS A N 1
ATOM 3268 C CA . LYS A 1 405 ? 132.059 12.673 -140.195 1.00 43.03 405 LYS A CA 1
ATOM 3269 C C . LYS A 1 405 ? 131.159 11.706 -139.323 1.00 43.03 405 LYS A C 1
ATOM 3271 O O . LYS A 1 405 ? 131.037 10.538 -139.654 1.00 43.03 405 LYS A O 1
ATOM 3276 N N . ARG A 1 406 ? 130.228 12.328 -138.541 1.00 42.72 406 ARG A N 1
ATOM 3277 C CA . ARG A 1 406 ? 128.705 12.290 -138.593 1.00 42.72 406 ARG A CA 1
ATOM 3278 C C . ARG A 1 406 ? 127.798 11.125 -138.022 1.00 42.72 406 ARG A C 1
ATOM 3280 O O . ARG A 1 406 ? 127.570 10.155 -138.726 1.00 42.72 406 ARG A O 1
ATOM 3287 N N . GLU A 1 407 ? 127.099 11.382 -136.884 1.00 35.22 407 GLU A N 1
ATOM 3288 C CA . GLU A 1 407 ? 125.605 11.572 -136.651 1.00 35.22 407 GLU A CA 1
ATOM 3289 C C . GLU A 1 407 ? 124.475 10.483 -136.925 1.00 35.22 407 GLU A C 1
ATOM 3291 O O . GLU A 1 407 ? 124.423 9.947 -138.026 1.00 35.22 407 GLU A O 1
ATOM 3296 N N . LEU A 1 408 ? 123.463 10.342 -135.999 1.00 39.12 408 LEU A N 1
ATOM 3297 C CA . LEU A 1 408 ? 121.960 10.098 -136.156 1.00 39.12 408 LEU A CA 1
ATOM 3298 C C . LEU A 1 408 ? 121.156 8.836 -135.600 1.00 39.12 408 LEU A C 1
ATOM 3300 O O . LEU A 1 408 ? 121.451 7.700 -135.939 1.00 39.12 408 LEU A O 1
ATOM 3304 N N . PHE A 1 409 ? 119.990 9.118 -134.937 1.00 35.94 409 PHE A N 1
ATOM 3305 C CA . PHE A 1 409 ? 118.616 8.458 -134.862 1.00 35.94 409 PHE A CA 1
ATOM 3306 C C . PHE A 1 409 ? 118.219 7.088 -134.172 1.00 35.94 409 PHE A C 1
ATOM 3308 O O . PHE A 1 409 ? 118.823 6.062 -134.449 1.00 35.94 409 PHE A O 1
ATOM 3315 N N . GLY A 1 410 ? 117.033 7.018 -133.474 1.00 37.06 410 GLY A N 1
ATOM 3316 C CA . GLY A 1 410 ? 116.105 5.821 -133.502 1.00 37.06 410 GLY A CA 1
ATOM 3317 C C . GLY A 1 410 ? 115.101 5.384 -132.350 1.00 37.06 410 GLY A C 1
ATOM 3318 O O . GLY A 1 410 ? 115.475 4.595 -131.498 1.00 37.06 410 GLY A O 1
ATOM 3319 N N . PHE A 1 411 ? 113.782 5.700 -132.452 1.00 36.38 411 PHE A N 1
ATOM 3320 C CA . PHE A 1 411 ? 112.531 4.904 -132.106 1.00 36.38 411 PHE A CA 1
ATOM 3321 C C . PHE A 1 411 ? 112.055 4.430 -130.665 1.00 36.38 411 PHE A C 1
ATOM 3323 O O . PHE A 1 411 ? 112.463 5.014 -129.669 1.00 36.38 411 PHE A O 1
ATOM 3330 N N . LYS A 1 412 ? 110.990 3.568 -130.551 1.00 33.06 412 LYS A N 1
ATOM 3331 C CA . LYS A 1 412 ? 109.915 3.553 -129.482 1.00 33.06 412 LYS A CA 1
ATOM 3332 C C . LYS A 1 412 ? 109.406 2.176 -128.902 1.00 33.06 412 LYS A C 1
ATOM 3334 O O . LYS A 1 412 ? 109.174 1.267 -129.686 1.00 33.06 412 LYS A O 1
ATOM 3339 N N . SER A 1 413 ? 108.956 2.183 -127.618 1.00 36.53 413 SER A N 1
ATOM 3340 C CA . SER A 1 413 ? 107.823 1.439 -126.935 1.00 36.53 413 SER A CA 1
ATOM 3341 C C . SER A 1 413 ? 107.813 -0.110 -126.711 1.00 36.53 413 SER A C 1
ATOM 3343 O O . SER A 1 413 ? 108.341 -0.827 -127.546 1.00 36.53 413 SER A O 1
ATOM 3345 N N . TYR A 1 414 ? 107.181 -0.606 -125.604 1.00 35.47 414 TYR A N 1
ATOM 3346 C CA . 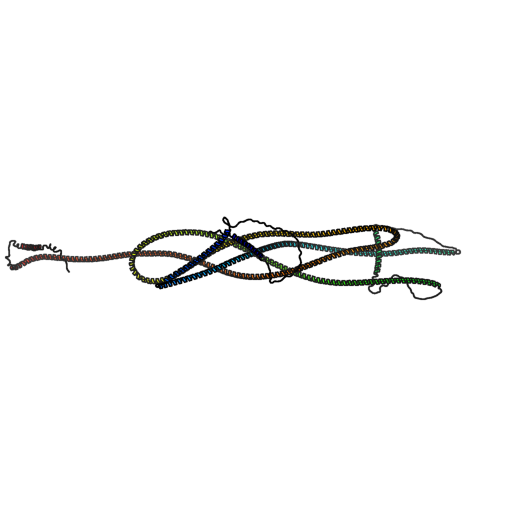TYR A 1 414 ? 106.166 -1.719 -125.500 1.00 35.47 414 TYR A CA 1
ATOM 3347 C C . TYR A 1 414 ? 106.019 -2.458 -124.113 1.00 35.47 414 TYR A C 1
ATOM 3349 O O . TYR A 1 414 ? 106.985 -2.994 -123.587 1.00 35.47 414 TYR A O 1
ATOM 3357 N N . LEU A 1 415 ? 104.760 -2.624 -123.641 1.00 32.22 415 LEU A N 1
ATOM 3358 C CA . LEU A 1 415 ? 104.134 -3.730 -122.834 1.00 32.22 415 LEU A CA 1
ATOM 3359 C C . LEU A 1 415 ? 104.575 -4.147 -121.382 1.00 32.22 415 LEU A C 1
ATOM 3361 O O . LEU A 1 415 ? 105.391 -3.496 -120.745 1.00 32.22 415 LEU A O 1
ATOM 3365 N N . SER A 1 416 ? 103.889 -5.168 -120.805 1.00 34.97 416 SER A N 1
ATOM 3366 C CA . SER A 1 416 ? 103.749 -5.507 -119.352 1.00 34.97 416 SER A CA 1
ATOM 3367 C C . SER A 1 416 ? 103.513 -7.023 -119.071 1.00 34.97 416 SER A C 1
ATOM 3369 O O . SER A 1 416 ? 103.026 -7.693 -119.987 1.00 34.97 416 SER A O 1
ATOM 3371 N N . LYS A 1 417 ? 103.811 -7.552 -117.845 1.00 31.77 417 LYS A N 1
ATOM 3372 C CA . LYS A 1 417 ? 103.210 -8.750 -117.141 1.00 31.77 417 LYS A CA 1
ATOM 3373 C C . LYS A 1 417 ? 103.964 -9.191 -115.834 1.00 31.77 417 LYS A C 1
ATOM 3375 O O . LYS A 1 417 ? 105.051 -8.690 -115.584 1.00 31.77 417 LYS A O 1
ATOM 3380 N N . TYR A 1 418 ? 103.421 -10.212 -115.118 1.00 34.16 418 TYR A N 1
ATOM 3381 C CA . TYR A 1 418 ? 103.995 -11.085 -114.032 1.00 34.16 418 TYR A CA 1
ATOM 3382 C C . TYR A 1 418 ? 104.044 -10.543 -112.566 1.00 34.16 418 TYR A C 1
ATOM 3384 O O . TYR A 1 418 ? 104.340 -9.372 -112.383 1.00 34.16 418 TYR A O 1
ATOM 3392 N N . GLN A 1 419 ? 103.822 -11.317 -111.468 1.00 31.62 419 GLN A N 1
ATOM 3393 C CA . GLN A 1 419 ? 103.065 -12.586 -111.240 1.00 31.62 419 GLN A CA 1
ATOM 3394 C C . GLN A 1 419 ? 102.801 -12.922 -109.725 1.00 31.62 419 GLN A C 1
ATOM 3396 O O . GLN A 1 419 ? 103.684 -12.752 -108.900 1.00 31.62 419 GLN A O 1
ATOM 3401 N N . MET A 1 420 ? 101.609 -13.470 -109.414 1.00 31.61 420 MET A N 1
ATOM 3402 C CA . MET A 1 420 ? 101.228 -14.582 -108.483 1.00 31.61 420 MET A CA 1
ATOM 3403 C C . MET A 1 420 ? 101.916 -14.915 -107.114 1.00 31.61 420 MET A C 1
ATOM 3405 O O . MET A 1 420 ? 103.083 -15.283 -107.080 1.00 31.61 420 MET A O 1
ATOM 3409 N N . SER A 1 421 ? 101.054 -15.165 -106.093 1.00 31.61 421 SER A N 1
ATOM 3410 C CA . SER A 1 421 ? 101.066 -16.293 -105.090 1.00 31.61 421 SER A CA 1
ATOM 3411 C C . SER A 1 421 ? 102.165 -16.400 -103.996 1.00 31.61 421 SER A C 1
ATOM 3413 O O . SER A 1 421 ? 103.220 -15.806 -104.150 1.00 31.61 421 SER A O 1
ATOM 3415 N N . SER A 1 422 ? 102.070 -17.214 -102.916 1.00 32.56 422 SER A N 1
ATOM 3416 C CA . SER A 1 422 ? 101.009 -17.598 -101.922 1.00 32.56 422 SER A CA 1
ATOM 3417 C C . SER A 1 422 ? 101.677 -18.374 -100.737 1.00 32.56 422 SER A C 1
ATOM 3419 O O . SER A 1 422 ? 102.852 -18.703 -100.853 1.00 32.56 422 SER A O 1
ATOM 3421 N N . PHE A 1 423 ? 101.069 -18.642 -99.559 1.00 35.31 423 PHE A N 1
ATOM 3422 C CA . PHE A 1 423 ? 100.328 -19.894 -99.230 1.00 35.31 423 PHE A CA 1
ATOM 3423 C C . PHE A 1 423 ? 100.001 -20.052 -97.716 1.00 35.31 423 PHE A C 1
ATOM 3425 O O . PHE A 1 423 ? 100.905 -19.867 -96.909 1.00 35.31 423 PHE A O 1
ATOM 3432 N N . SER A 1 424 ? 98.831 -20.643 -97.383 1.00 39.31 424 SER A N 1
ATOM 3433 C CA . SER A 1 424 ? 98.531 -21.456 -96.159 1.00 39.31 424 SER A CA 1
ATOM 3434 C C . SER A 1 424 ? 98.630 -20.749 -94.775 1.00 39.31 424 SER A C 1
ATOM 3436 O O . SER A 1 424 ? 99.340 -19.768 -94.645 1.00 39.31 424 SER A O 1
ATOM 3438 N N . ASN A 1 425 ? 97.983 -21.128 -93.662 1.00 37.06 425 ASN A N 1
ATOM 3439 C CA . ASN A 1 425 ? 97.021 -22.181 -93.259 1.00 37.06 425 ASN A CA 1
ATOM 3440 C C . ASN A 1 425 ? 96.360 -21.691 -91.913 1.00 37.06 425 ASN A C 1
ATOM 3442 O O . ASN A 1 425 ? 96.725 -20.604 -91.475 1.00 37.06 425 ASN A O 1
ATOM 3446 N N . LYS A 1 426 ? 95.444 -22.321 -91.147 1.00 38.91 426 LYS A N 1
ATOM 3447 C CA . LYS A 1 426 ? 94.747 -23.634 -91.085 1.00 38.91 426 LYS A CA 1
ATOM 3448 C C . LYS A 1 426 ? 93.557 -23.486 -90.086 1.00 38.91 426 LYS A C 1
ATOM 3450 O O . LYS A 1 426 ? 93.766 -22.772 -89.117 1.00 38.91 426 LYS A O 1
ATOM 3455 N N . GLU A 1 427 ? 92.435 -24.217 -90.245 1.00 36.50 427 GLU A N 1
ATOM 3456 C CA . GLU A 1 427 ? 91.427 -24.575 -89.187 1.00 36.50 427 GLU A CA 1
ATOM 3457 C C . GLU A 1 427 ? 90.703 -23.457 -88.356 1.00 36.50 427 GLU A C 1
ATOM 3459 O O . GLU A 1 427 ? 91.272 -22.421 -88.051 1.00 36.50 427 GLU A O 1
ATOM 3464 N N . ASP A 1 428 ? 89.446 -23.582 -87.882 1.00 37.88 428 ASP A N 1
ATOM 3465 C CA . ASP A 1 428 ? 88.295 -24.432 -88.267 1.00 37.88 428 ASP A CA 1
ATOM 3466 C C . ASP A 1 428 ? 86.946 -23.870 -87.705 1.00 37.88 428 ASP A C 1
ATOM 3468 O O . ASP A 1 428 ? 86.920 -23.314 -86.612 1.00 37.88 428 ASP A O 1
ATOM 3472 N N . ARG A 1 429 ? 85.828 -24.141 -88.409 1.00 40.28 429 ARG A N 1
ATOM 3473 C CA . ARG A 1 429 ? 84.412 -24.257 -87.939 1.00 40.28 429 ARG A CA 1
ATOM 3474 C C . ARG A 1 429 ? 83.609 -23.062 -87.341 1.00 40.28 429 ARG A C 1
ATOM 3476 O O . ARG A 1 429 ? 84.138 -22.088 -86.836 1.00 40.28 429 ARG A O 1
ATOM 3483 N N . CYS A 1 430 ? 82.270 -23.234 -87.356 1.00 38.50 430 CYS A N 1
ATOM 3484 C CA . CYS A 1 430 ? 81.181 -22.405 -86.771 1.00 38.50 430 CYS A CA 1
ATOM 3485 C C . CYS A 1 430 ? 80.959 -20.982 -87.352 1.00 38.50 430 CYS A C 1
ATOM 3487 O O . CYS A 1 430 ? 81.607 -20.027 -86.952 1.00 38.50 430 CYS A O 1
ATOM 3489 N N . ILE A 1 431 ? 80.113 -20.788 -88.378 1.00 45.91 431 ILE A N 1
ATOM 3490 C CA . ILE A 1 431 ? 78.619 -20.743 -88.392 1.00 45.91 431 ILE A CA 1
ATOM 3491 C C . ILE A 1 431 ? 78.011 -19.354 -88.049 1.00 45.91 431 ILE A C 1
ATOM 3493 O O . ILE A 1 431 ? 77.743 -19.017 -86.904 1.00 45.91 431 ILE A O 1
ATOM 3497 N N . GLY A 1 432 ? 77.715 -18.586 -89.108 1.00 39.53 432 GLY A N 1
ATOM 3498 C CA . GLY A 1 432 ? 76.380 -18.017 -89.368 1.00 39.53 432 GLY A CA 1
ATOM 3499 C C . GLY A 1 432 ? 75.731 -16.991 -88.422 1.00 39.53 432 GLY A C 1
ATOM 3500 O O . GLY A 1 432 ? 74.658 -17.282 -87.907 1.00 39.53 432 GLY A O 1
ATOM 3501 N N . CYS A 1 433 ? 76.256 -15.758 -88.317 1.00 44.12 433 CYS A N 1
ATOM 3502 C CA . CYS A 1 433 ? 75.410 -14.561 -88.059 1.00 44.12 433 CYS A CA 1
ATOM 3503 C C . CYS A 1 433 ? 76.034 -13.199 -88.483 1.00 44.12 433 CYS A C 1
ATOM 3505 O O . CYS A 1 433 ? 75.599 -12.128 -88.062 1.00 44.12 433 CYS A O 1
ATOM 3507 N N . CYS A 1 434 ? 77.117 -13.198 -89.268 1.00 42.72 434 CYS A N 1
ATOM 3508 C CA . CYS A 1 434 ? 78.071 -12.077 -89.244 1.00 42.72 434 CYS A CA 1
ATOM 3509 C C . CYS A 1 434 ? 77.870 -10.974 -90.301 1.00 42.72 434 CYS A C 1
ATOM 3511 O O . CYS A 1 434 ? 78.478 -9.913 -90.168 1.00 42.72 434 CYS A O 1
ATOM 3513 N N . GLU A 1 435 ? 77.042 -11.168 -91.330 1.00 51.56 435 GLU A N 1
ATOM 3514 C CA . GLU A 1 435 ? 76.861 -10.155 -92.389 1.00 51.56 435 GLU A CA 1
ATOM 3515 C C . GLU A 1 435 ? 75.849 -9.071 -92.017 1.00 51.56 435 GLU A C 1
ATOM 3517 O O . GLU A 1 435 ? 76.108 -7.897 -92.282 1.00 51.56 435 GLU A O 1
ATOM 3522 N N . ALA A 1 436 ? 74.794 -9.422 -91.272 1.00 54.47 436 ALA A N 1
ATOM 3523 C CA . ALA A 1 436 ? 73.947 -8.438 -90.599 1.00 54.47 436 ALA A CA 1
ATOM 3524 C C . ALA A 1 436 ? 74.792 -7.539 -89.681 1.00 54.47 436 ALA A C 1
ATOM 3526 O O . ALA A 1 436 ? 74.700 -6.321 -89.767 1.00 54.47 436 ALA A O 1
ATOM 3527 N N . ASN A 1 437 ? 75.711 -8.119 -88.897 1.00 56.47 437 ASN A N 1
ATOM 3528 C CA . ASN A 1 437 ? 76.634 -7.339 -88.070 1.00 56.47 437 ASN A CA 1
ATOM 3529 C C . ASN A 1 437 ? 77.685 -6.561 -88.880 1.00 56.47 437 ASN A C 1
ATOM 3531 O O . ASN A 1 437 ? 78.074 -5.490 -88.438 1.00 56.47 437 ASN A O 1
ATOM 3535 N N . LYS A 1 438 ? 78.124 -7.002 -90.069 1.00 65.88 438 LYS A N 1
ATOM 3536 C CA . LYS A 1 438 ? 78.980 -6.165 -90.938 1.00 65.88 438 LYS A CA 1
ATOM 3537 C C . LYS A 1 438 ? 78.228 -4.964 -91.505 1.00 65.88 438 LYS A C 1
ATOM 3539 O O . LYS A 1 438 ? 78.785 -3.867 -91.501 1.00 65.88 438 LYS A O 1
ATOM 3544 N N . LEU A 1 439 ? 76.988 -5.145 -91.961 1.00 71.31 439 LEU A N 1
ATOM 3545 C CA . LEU A 1 439 ? 76.149 -4.035 -92.416 1.00 71.31 439 LEU A CA 1
ATOM 3546 C C . LEU A 1 439 ? 75.804 -3.104 -91.254 1.00 71.31 439 LEU A C 1
ATOM 3548 O O . LEU A 1 439 ? 76.042 -1.914 -91.380 1.00 71.31 439 LEU A O 1
ATOM 3552 N N . VAL A 1 440 ? 75.391 -3.625 -90.097 1.00 71.25 440 VAL A N 1
ATOM 3553 C CA . VAL A 1 440 ? 75.121 -2.824 -88.893 1.00 71.25 440 VAL A CA 1
ATOM 3554 C C . VAL A 1 440 ? 76.384 -2.140 -88.363 1.00 71.25 440 VAL A C 1
ATOM 3556 O O . VAL A 1 440 ? 76.291 -0.995 -87.956 1.00 71.25 440 VAL A O 1
ATOM 3559 N N . ILE A 1 441 ? 77.581 -2.737 -88.419 1.00 72.62 441 ILE A N 1
ATOM 3560 C CA . ILE A 1 441 ? 78.835 -2.041 -88.060 1.00 72.62 441 ILE A CA 1
ATOM 3561 C C . ILE A 1 441 ? 79.200 -0.977 -89.103 1.00 72.62 441 ILE A C 1
ATOM 3563 O O . ILE A 1 441 ? 79.719 0.070 -88.732 1.00 72.62 441 ILE A O 1
ATOM 3567 N N . SER A 1 442 ? 78.915 -1.193 -90.388 1.00 76.12 442 SER A N 1
ATOM 3568 C CA . SER A 1 442 ? 79.144 -0.188 -91.438 1.00 76.12 442 SER A CA 1
ATOM 3569 C C . SER A 1 442 ? 78.152 0.971 -91.326 1.00 76.12 442 SER A C 1
ATOM 3571 O O . SER A 1 442 ? 78.541 2.130 -91.393 1.00 76.12 442 SER A O 1
ATOM 3573 N N . GLU A 1 443 ? 76.885 0.670 -91.060 1.00 74.56 443 GLU A N 1
ATOM 3574 C CA . GLU A 1 443 ? 75.813 1.630 -90.822 1.00 74.56 443 GLU A CA 1
ATOM 3575 C C . GLU A 1 443 ? 75.993 2.346 -89.476 1.00 74.56 443 GLU A C 1
ATOM 3577 O O . GLU A 1 443 ? 75.724 3.535 -89.395 1.00 74.56 443 GLU A O 1
ATOM 3582 N N . LEU A 1 444 ? 76.515 1.684 -88.437 1.00 77.69 444 LEU A N 1
ATOM 3583 C CA . LEU A 1 444 ? 76.923 2.317 -87.178 1.00 77.69 444 LEU A CA 1
ATOM 3584 C C . LEU A 1 444 ? 78.212 3.121 -87.326 1.00 77.69 444 LEU A C 1
ATOM 3586 O O . LEU A 1 444 ? 78.346 4.104 -86.618 1.00 77.69 444 LEU A O 1
ATOM 3590 N N . ARG A 1 445 ? 79.130 2.777 -88.239 1.00 79.81 445 ARG A N 1
ATOM 3591 C CA . ARG A 1 445 ? 80.282 3.626 -88.598 1.00 79.81 445 ARG A CA 1
ATOM 3592 C C . ARG A 1 445 ? 79.851 4.852 -89.392 1.00 79.81 445 ARG A C 1
ATOM 3594 O O . ARG A 1 445 ? 80.366 5.926 -89.132 1.00 79.81 445 ARG A O 1
ATOM 3601 N N . ILE A 1 446 ? 78.883 4.721 -90.299 1.00 80.38 446 ILE A N 1
ATOM 3602 C CA . ILE A 1 446 ? 78.290 5.853 -91.025 1.00 80.38 446 ILE A CA 1
ATOM 3603 C C . ILE A 1 446 ? 77.434 6.703 -90.076 1.00 80.38 446 ILE A C 1
ATOM 3605 O O . ILE A 1 446 ? 77.531 7.921 -90.110 1.00 80.38 446 ILE A O 1
ATOM 3609 N N . LYS A 1 447 ? 76.659 6.098 -89.168 1.00 77.75 447 LYS A N 1
ATOM 3610 C CA . LYS A 1 447 ? 75.925 6.818 -88.115 1.00 77.75 447 LYS A CA 1
ATOM 3611 C C . LYS A 1 447 ? 76.858 7.414 -87.065 1.00 77.75 447 LYS A C 1
ATOM 3613 O O . LYS A 1 447 ? 76.518 8.479 -86.575 1.00 77.75 447 LYS A O 1
ATOM 3618 N N . LEU A 1 448 ? 78.012 6.811 -86.752 1.00 78.25 448 LEU A N 1
ATOM 3619 C CA . LEU A 1 448 ? 79.057 7.472 -85.963 1.00 78.25 448 LEU A CA 1
ATOM 3620 C C . LEU A 1 448 ? 79.625 8.638 -86.754 1.00 78.25 448 LEU A C 1
ATOM 3622 O O . LEU A 1 448 ? 79.502 9.739 -86.271 1.00 78.25 448 LEU A O 1
ATOM 3626 N N . ALA A 1 449 ? 80.095 8.462 -87.989 1.00 81.00 449 ALA A N 1
ATOM 3627 C CA . ALA A 1 449 ? 80.634 9.556 -88.796 1.00 81.00 449 ALA A CA 1
ATOM 3628 C C . ALA A 1 449 ? 79.627 10.704 -89.005 1.00 81.00 449 ALA A C 1
ATOM 3630 O O . ALA A 1 449 ? 80.012 11.864 -88.954 1.00 81.00 449 ALA A O 1
ATOM 3631 N N . ILE A 1 450 ? 78.331 10.412 -89.166 1.00 79.88 450 ILE A N 1
ATOM 3632 C CA . ILE A 1 450 ? 77.260 11.419 -89.220 1.00 79.88 450 ILE A CA 1
ATOM 3633 C C . ILE A 1 450 ? 76.998 12.020 -87.835 1.00 79.88 450 ILE A C 1
ATOM 3635 O O . ILE A 1 450 ? 76.819 13.227 -87.748 1.00 79.88 450 ILE A O 1
ATOM 3639 N N . LYS A 1 451 ? 77.009 11.243 -86.744 1.00 79.69 451 LYS A N 1
ATOM 3640 C CA . LYS A 1 451 ? 76.855 11.775 -85.377 1.00 79.69 451 LYS A CA 1
ATOM 3641 C C . LYS A 1 451 ? 78.101 12.484 -84.863 1.00 79.69 451 LYS A C 1
ATOM 3643 O O . LYS A 1 451 ? 77.965 13.344 -84.016 1.00 79.69 451 LYS A O 1
ATOM 3648 N N . GLU A 1 452 ? 79.281 12.196 -85.386 1.00 76.94 452 GLU A N 1
ATOM 3649 C CA . GLU A 1 452 ? 80.556 12.846 -85.102 1.00 76.94 452 GLU A CA 1
ATOM 3650 C C . GLU A 1 452 ? 80.706 14.078 -85.990 1.00 76.94 452 GLU A C 1
ATOM 3652 O O . GLU A 1 452 ? 81.145 15.097 -85.486 1.00 76.94 452 GLU A O 1
ATOM 3657 N N . ALA A 1 453 ? 80.215 14.069 -87.233 1.00 78.94 453 ALA A N 1
ATOM 3658 C CA . ALA A 1 453 ? 80.011 15.285 -88.019 1.00 78.94 453 ALA A CA 1
ATOM 3659 C C . ALA A 1 453 ? 78.912 16.176 -87.414 1.00 78.94 453 ALA A C 1
ATOM 3661 O O . ALA A 1 453 ? 79.071 17.390 -87.387 1.00 78.94 453 ALA A O 1
ATOM 3662 N N . GLU A 1 454 ? 77.830 15.620 -86.861 1.00 77.19 454 GLU A N 1
ATOM 3663 C CA . GLU A 1 454 ? 76.838 16.380 -86.093 1.00 77.19 454 GLU A CA 1
ATOM 3664 C C . GLU A 1 454 ? 77.381 16.827 -84.736 1.00 77.19 454 GLU A C 1
ATOM 3666 O O . GLU A 1 454 ? 77.057 17.930 -84.337 1.00 77.19 454 GLU A O 1
ATOM 3671 N N . ILE A 1 455 ? 78.215 16.057 -84.031 1.00 74.81 455 ILE A N 1
ATOM 3672 C CA . ILE A 1 455 ? 78.836 16.465 -82.756 1.00 74.81 455 ILE A CA 1
ATOM 3673 C C . ILE A 1 455 ? 79.989 17.443 -82.996 1.00 74.81 455 ILE A C 1
ATOM 3675 O O . ILE A 1 455 ? 80.211 18.294 -82.145 1.00 74.81 455 ILE A O 1
ATOM 3679 N N . GLN A 1 456 ? 80.668 17.402 -84.144 1.00 77.00 456 GLN A N 1
ATOM 3680 C CA . GLN A 1 456 ? 81.624 18.419 -84.595 1.00 77.00 456 GLN A CA 1
ATOM 3681 C C . GLN A 1 456 ? 80.915 19.650 -85.159 1.00 77.00 456 GLN A C 1
ATOM 3683 O O . GLN A 1 456 ? 81.423 20.745 -84.978 1.00 77.00 456 GLN A O 1
ATOM 3688 N N . LYS A 1 457 ? 79.731 19.525 -85.769 1.00 76.81 457 LYS A N 1
ATOM 3689 C CA . LYS A 1 457 ? 78.881 20.661 -86.168 1.00 76.81 457 LYS A CA 1
ATOM 3690 C C . LYS A 1 457 ? 78.161 21.269 -84.966 1.00 76.81 457 LYS A C 1
ATOM 3692 O O . LYS A 1 457 ? 77.996 22.477 -84.911 1.00 76.81 457 LYS A O 1
ATOM 3697 N N . LEU A 1 458 ? 77.792 20.467 -83.970 1.00 71.69 458 LEU A N 1
ATOM 3698 C CA . LEU A 1 458 ? 77.257 20.914 -82.687 1.00 71.69 458 LEU A CA 1
ATOM 3699 C C . LEU A 1 458 ? 78.362 21.393 -81.752 1.00 71.69 458 LEU A C 1
ATOM 3701 O O . LEU A 1 458 ? 78.057 22.265 -80.965 1.00 71.69 458 LEU A O 1
ATOM 3705 N N . HIS A 1 459 ? 79.619 20.943 -81.853 1.00 68.81 459 HIS A N 1
ATOM 3706 C CA . HIS A 1 459 ? 80.759 21.617 -81.214 1.00 68.81 459 HIS A CA 1
ATOM 3707 C C . HIS A 1 459 ? 81.187 22.857 -81.991 1.00 68.81 459 HIS A C 1
ATOM 3709 O O . HIS A 1 459 ? 81.492 23.851 -81.362 1.00 68.81 459 HIS A O 1
ATOM 3715 N N . ALA A 1 460 ? 81.148 22.884 -83.323 1.00 67.56 460 ALA A N 1
ATOM 3716 C CA . ALA A 1 460 ? 81.377 24.117 -84.073 1.00 67.56 460 ALA A CA 1
ATOM 3717 C C . ALA A 1 460 ? 80.311 25.157 -83.705 1.00 67.56 460 ALA A C 1
ATOM 3719 O O . ALA A 1 460 ? 80.654 26.290 -83.393 1.00 67.56 460 ALA A O 1
ATOM 3720 N N . ASN A 1 461 ? 79.038 24.756 -83.624 1.00 67.62 461 ASN A N 1
ATOM 3721 C CA . ASN A 1 461 ? 77.943 25.630 -83.214 1.00 67.62 461 ASN A CA 1
ATOM 3722 C C . ASN A 1 461 ? 77.948 25.926 -81.703 1.00 67.62 461 ASN A C 1
ATOM 3724 O O . ASN A 1 461 ? 77.698 27.065 -81.332 1.00 67.62 461 ASN A O 1
ATOM 3728 N N . LEU A 1 462 ? 78.242 24.966 -80.814 1.00 53.41 462 LEU A N 1
ATOM 3729 C CA . LEU A 1 462 ? 78.346 25.226 -79.370 1.00 53.41 462 LEU A CA 1
ATOM 3730 C C . LEU A 1 462 ? 79.569 26.073 -79.064 1.00 53.41 462 LEU A C 1
ATOM 3732 O O . LEU A 1 462 ? 79.419 27.050 -78.361 1.00 53.41 462 LEU A O 1
ATOM 3736 N N . THR A 1 463 ? 80.745 25.787 -79.614 1.00 59.19 463 THR A N 1
ATOM 3737 C CA . THR A 1 463 ? 81.945 26.604 -79.412 1.00 59.19 463 THR A CA 1
ATOM 3738 C C . THR A 1 463 ? 81.812 27.977 -80.082 1.00 59.19 463 THR A C 1
ATOM 3740 O O . THR A 1 463 ? 82.219 28.957 -79.469 1.00 59.19 463 THR A O 1
ATOM 3743 N N . ALA A 1 464 ? 81.144 28.118 -81.236 1.00 58.19 464 ALA A N 1
ATOM 3744 C CA . ALA A 1 464 ? 80.788 29.440 -81.779 1.00 58.19 464 ALA A CA 1
ATOM 3745 C C . ALA A 1 464 ? 79.771 30.202 -80.898 1.00 58.19 464 ALA A C 1
ATOM 3747 O O . ALA A 1 464 ? 79.894 31.417 -80.729 1.00 58.19 464 ALA A O 1
ATOM 3748 N N . ASN A 1 465 ? 78.816 29.500 -80.276 1.00 56.09 465 ASN A N 1
ATOM 3749 C CA . ASN A 1 465 ? 77.823 30.087 -79.363 1.00 56.09 465 ASN A CA 1
ATOM 3750 C C . ASN A 1 465 ? 78.319 30.224 -77.901 1.00 56.09 465 ASN A C 1
ATOM 3752 O O . ASN A 1 465 ? 77.697 30.914 -77.101 1.00 56.09 465 ASN A O 1
ATOM 3756 N N . GLN A 1 466 ? 79.434 29.587 -77.531 1.00 46.88 466 GLN A N 1
ATOM 3757 C CA . GLN A 1 466 ? 80.077 29.667 -76.210 1.00 46.88 466 GLN A CA 1
ATOM 3758 C C . GLN A 1 466 ? 81.189 30.720 -76.204 1.00 46.88 466 GLN A C 1
ATOM 3760 O O . GLN A 1 466 ? 81.332 31.439 -75.218 1.00 46.88 466 GLN A O 1
ATOM 3765 N N . LEU A 1 467 ? 81.888 30.916 -77.332 1.00 47.16 467 LEU A N 1
ATOM 3766 C CA . LEU A 1 467 ? 82.787 32.060 -77.558 1.00 47.16 467 LEU A CA 1
ATOM 3767 C C . LEU A 1 467 ? 82.054 33.417 -77.616 1.00 47.16 467 LEU A C 1
ATOM 3769 O O . LEU A 1 467 ? 82.697 34.451 -77.771 1.00 47.16 467 LEU A O 1
ATOM 3773 N N . SER A 1 468 ? 80.726 33.427 -77.476 1.00 50.59 468 SER A N 1
ATOM 3774 C CA . SER A 1 468 ? 79.872 34.619 -77.502 1.00 50.59 468 SER A CA 1
ATOM 3775 C C . SER A 1 468 ? 79.055 34.843 -76.215 1.00 50.59 468 SER A C 1
ATOM 3777 O O . SER A 1 468 ? 78.224 35.748 -76.186 1.00 50.59 468 SER A O 1
ATOM 3779 N N . GLN A 1 469 ? 79.307 34.089 -75.129 1.00 43.03 469 GLN A N 1
ATOM 3780 C CA . GLN A 1 469 ? 78.634 34.304 -73.829 1.00 43.03 469 GLN A CA 1
ATOM 3781 C C . GLN A 1 469 ? 79.517 34.185 -72.568 1.00 43.03 469 GLN A C 1
ATOM 3783 O O . GLN A 1 469 ? 78.996 34.223 -71.456 1.00 43.03 469 GLN A O 1
ATOM 3788 N N . SER A 1 470 ? 80.847 34.098 -72.700 1.00 39.00 470 SER A N 1
ATOM 3789 C CA . SER A 1 470 ? 81.777 34.030 -71.555 1.00 39.00 470 SER A CA 1
ATOM 3790 C C . SER A 1 470 ? 82.727 35.236 -71.438 1.00 39.00 470 SER A C 1
ATOM 3792 O O . SER A 1 470 ? 83.921 35.051 -71.195 1.00 39.00 470 SER A O 1
ATOM 3794 N N . LEU A 1 471 ? 82.230 36.469 -71.618 1.00 37.81 471 LEU A N 1
ATOM 3795 C CA . LEU A 1 471 ? 83.009 37.688 -71.358 1.00 37.81 471 LEU A CA 1
ATOM 3796 C C . LEU A 1 471 ? 82.124 38.892 -70.955 1.00 37.81 471 LEU A C 1
ATOM 3798 O O . LEU A 1 471 ? 81.181 39.230 -71.657 1.00 37.81 471 LEU A O 1
ATOM 3802 N N . ILE A 1 472 ? 82.486 39.540 -69.839 1.00 42.38 472 ILE A N 1
ATOM 3803 C CA . ILE A 1 472 ? 82.060 40.878 -69.361 1.00 42.38 472 ILE A CA 1
ATOM 3804 C C . ILE A 1 472 ? 80.544 41.087 -69.132 1.00 42.38 472 ILE A C 1
ATOM 3806 O O . ILE A 1 472 ? 79.824 41.757 -69.862 1.00 42.38 472 ILE A O 1
ATOM 3810 N N . THR A 1 473 ? 80.094 40.680 -67.950 1.00 34.88 473 THR A N 1
ATOM 3811 C CA . THR A 1 473 ? 79.991 41.644 -66.835 1.00 34.88 473 THR A CA 1
ATOM 3812 C C . THR A 1 473 ? 80.598 40.956 -65.607 1.00 34.88 473 THR A C 1
ATOM 3814 O O . THR A 1 473 ? 80.397 39.762 -65.416 1.00 34.88 473 THR A O 1
ATOM 3817 N N . CYS A 1 474 ? 81.424 41.593 -64.780 1.00 31.70 474 CYS A N 1
ATOM 3818 C CA . CYS A 1 474 ? 81.543 43.028 -64.509 1.00 31.70 474 CYS A CA 1
ATOM 3819 C C . CYS A 1 474 ? 82.676 43.782 -65.248 1.00 31.70 474 CYS A C 1
ATOM 3821 O O . CYS A 1 474 ? 83.639 43.181 -65.712 1.00 31.70 474 CYS A O 1
ATOM 3823 N N . ASN A 1 475 ? 82.560 45.116 -65.204 1.00 33.12 475 ASN A N 1
ATOM 3824 C CA . ASN A 1 475 ? 83.584 46.160 -65.384 1.00 33.12 475 ASN A CA 1
ATOM 3825 C C . ASN A 1 475 ? 84.177 46.406 -66.792 1.00 33.12 475 ASN A C 1
ATOM 3827 O O . ASN A 1 475 ? 85.126 45.763 -67.227 1.00 33.12 475 ASN A O 1
ATOM 3831 N N . ASP A 1 476 ? 83.701 47.494 -67.402 1.00 29.73 476 ASP A N 1
ATOM 3832 C CA . ASP A 1 476 ? 84.532 48.625 -67.841 1.00 29.73 476 ASP A CA 1
ATOM 3833 C C . ASP A 1 476 ? 85.749 48.356 -68.752 1.00 29.73 476 ASP A C 1
ATOM 3835 O O . ASP A 1 476 ? 86.883 48.677 -68.394 1.00 29.73 476 ASP A O 1
ATOM 3839 N N . SER A 1 477 ? 85.532 47.896 -69.991 1.00 35.41 477 SER A N 1
ATOM 3840 C CA . SER A 1 477 ? 86.196 48.517 -71.164 1.00 35.41 477 SER A CA 1
ATOM 3841 C C . SER A 1 477 ? 85.682 48.029 -72.530 1.00 35.41 477 SER A C 1
ATOM 3843 O O . SER A 1 477 ? 85.880 46.887 -72.921 1.00 35.41 477 SER A O 1
ATOM 3845 N N . GLN A 1 478 ? 85.124 48.979 -73.289 1.00 36.81 478 GLN A N 1
ATOM 3846 C CA . GLN A 1 478 ? 85.210 49.095 -74.753 1.00 36.81 478 GLN A CA 1
ATOM 3847 C C . GLN A 1 478 ? 84.853 47.854 -75.603 1.00 36.81 478 GLN A C 1
ATOM 3849 O O . GLN A 1 478 ? 85.715 47.133 -76.106 1.00 36.81 478 GLN A O 1
ATOM 3854 N N . GLU A 1 479 ? 83.555 47.685 -75.862 1.00 29.41 479 GLU A N 1
ATOM 3855 C CA . GLU A 1 479 ? 83.028 46.721 -76.833 1.00 29.41 479 GLU A CA 1
ATOM 3856 C C . GLU A 1 479 ? 83.497 46.974 -78.286 1.00 29.41 479 GLU A C 1
ATOM 3858 O O . GLU A 1 479 ? 83.657 48.108 -78.737 1.00 29.41 479 GLU A O 1
ATOM 3863 N N . SER A 1 480 ? 83.607 45.878 -79.045 1.00 31.55 480 SER A N 1
ATOM 3864 C CA . SER A 1 480 ? 83.317 45.766 -80.488 1.00 31.55 480 SER A CA 1
ATOM 3865 C C . SER A 1 480 ? 83.785 46.866 -81.469 1.00 31.55 480 SER A C 1
ATOM 3867 O O . SER A 1 480 ? 83.019 47.756 -81.836 1.00 31.55 480 SER A O 1
ATOM 3869 N N . SER A 1 481 ? 84.954 46.671 -82.095 1.00 30.05 481 SER A N 1
ATOM 3870 C CA . SER A 1 481 ? 85.218 47.115 -83.484 1.00 30.05 481 SER A CA 1
ATOM 3871 C C . SER A 1 481 ? 86.534 46.526 -84.019 1.00 30.05 481 SER A C 1
ATOM 3873 O O . SER A 1 481 ? 87.571 46.756 -83.408 1.00 30.05 481 SER A O 1
ATOM 3875 N N . LYS A 1 482 ? 86.607 45.801 -85.145 1.00 37.34 482 LYS A N 1
ATOM 3876 C CA . LYS A 1 482 ? 85.575 45.158 -85.985 1.00 37.34 482 LYS A CA 1
ATOM 3877 C C . LYS A 1 482 ? 86.133 43.809 -86.463 1.00 37.34 482 LYS A C 1
ATOM 3879 O O . LYS A 1 482 ? 87.310 43.742 -86.803 1.00 37.34 482 LYS A O 1
ATOM 3884 N N . LEU A 1 483 ? 85.284 42.790 -86.599 1.00 33.12 483 LEU A N 1
ATOM 3885 C CA . LEU A 1 483 ? 85.546 41.669 -87.507 1.00 33.12 483 LEU A CA 1
ATOM 3886 C C . LEU A 1 483 ? 84.560 41.786 -88.672 1.00 33.12 483 LEU A C 1
ATOM 3888 O O . LEU A 1 483 ? 83.372 41.520 -88.517 1.00 33.12 483 LEU A O 1
ATOM 3892 N N . SER A 1 484 ? 85.057 42.235 -89.819 1.00 32.09 484 SER A N 1
ATOM 3893 C CA . SER A 1 484 ? 84.340 42.233 -91.093 1.00 32.09 484 SER A CA 1
ATOM 3894 C C . SER A 1 484 ? 85.191 41.492 -92.115 1.00 32.09 484 SER A C 1
ATOM 3896 O O . SER A 1 484 ? 86.396 41.727 -92.212 1.00 32.09 484 SER A O 1
ATOM 3898 N N . SER A 1 485 ? 84.569 40.580 -92.852 1.00 33.09 485 SER A N 1
ATOM 3899 C CA . SER A 1 485 ? 85.176 39.915 -94.002 1.00 33.09 485 SER A CA 1
ATOM 3900 C C . SER A 1 485 ? 85.546 40.913 -95.104 1.00 33.09 485 SER A C 1
ATOM 3902 O O . SER A 1 485 ? 84.937 41.972 -95.195 1.00 33.09 485 SER A O 1
ATOM 3904 N N . LEU A 1 486 ? 86.516 40.515 -95.935 1.00 30.45 486 LEU A N 1
ATOM 3905 C CA . LEU A 1 486 ? 86.626 40.804 -97.375 1.00 30.45 486 LEU A CA 1
ATOM 3906 C C . LEU A 1 486 ? 85.872 42.045 -97.901 1.00 30.45 486 LEU A C 1
ATOM 3908 O O . LEU A 1 486 ? 84.667 41.952 -98.099 1.00 30.45 486 LEU A O 1
ATOM 3912 N N . GLU A 1 487 ? 86.601 43.102 -98.286 1.00 29.44 487 GLU A N 1
ATOM 3913 C CA . GLU A 1 487 ? 86.535 43.625 -99.666 1.00 29.44 487 GLU A CA 1
ATOM 3914 C C . GLU A 1 487 ? 87.697 44.582 -100.022 1.00 29.44 487 GLU A C 1
ATOM 3916 O O . GLU A 1 487 ? 88.663 44.718 -99.267 1.00 29.44 487 GLU A O 1
ATOM 3921 N N . THR A 1 488 ? 87.700 45.086 -101.260 1.00 33.34 488 THR A N 1
ATOM 3922 C CA . THR A 1 488 ? 88.915 45.197 -102.092 1.00 33.34 488 THR A CA 1
ATOM 3923 C C . THR A 1 488 ? 89.456 46.617 -102.338 1.00 33.34 488 THR A C 1
ATOM 3925 O O . THR A 1 488 ? 88.780 47.457 -102.928 1.00 33.34 488 THR A O 1
ATOM 3928 N N . GLU A 1 489 ? 90.777 46.774 -102.152 1.00 35.56 489 GLU A N 1
ATOM 3929 C CA . GLU A 1 489 ? 91.648 47.612 -103.014 1.00 35.56 489 GLU A CA 1
ATOM 3930 C C . GLU A 1 489 ? 91.446 49.166 -102.819 1.00 35.56 489 GLU A C 1
ATOM 3932 O O . GLU A 1 489 ? 91.060 49.555 -101.720 1.00 35.56 489 GLU A O 1
ATOM 3937 N N . PRO A 1 490 ? 91.903 50.117 -103.672 1.00 47.66 490 PRO A N 1
ATOM 3938 C CA . PRO A 1 490 ? 92.869 51.138 -103.244 1.00 47.66 490 PRO A CA 1
ATOM 3939 C C . PRO A 1 490 ? 92.366 52.592 -103.366 1.00 47.66 490 PRO A C 1
ATOM 3941 O O . PRO A 1 490 ? 91.318 52.834 -103.955 1.00 47.66 490 PRO A O 1
ATOM 3944 N N . VAL A 1 491 ? 93.193 53.564 -102.929 1.00 36.72 491 VAL A N 1
ATOM 3945 C CA . VAL A 1 491 ? 93.437 54.908 -103.538 1.00 36.72 491 VAL A CA 1
ATOM 3946 C C . VAL A 1 491 ? 94.395 55.699 -102.619 1.00 36.72 491 VAL A C 1
ATOM 3948 O O . VAL A 1 491 ? 94.159 55.797 -101.423 1.00 36.72 491 VAL A O 1
ATOM 3951 N N . LYS A 1 492 ? 95.628 56.027 -103.055 1.00 38.47 492 LYS A N 1
ATOM 3952 C CA . LYS A 1 492 ? 96.034 57.269 -103.772 1.00 38.47 492 LYS A CA 1
ATOM 3953 C C . LYS A 1 492 ? 95.687 58.537 -102.948 1.00 38.47 492 LYS A C 1
ATOM 3955 O O . LYS A 1 492 ? 94.526 58.743 -102.646 1.00 38.47 492 LYS A O 1
ATOM 3960 N N . LEU A 1 493 ? 96.589 59.462 -102.595 1.00 39.09 493 LEU A N 1
ATOM 3961 C CA . LEU A 1 493 ? 97.995 59.734 -102.964 1.00 39.09 493 LEU A CA 1
ATOM 3962 C C . LEU A 1 493 ? 98.795 60.159 -101.698 1.00 39.09 493 LEU A C 1
ATOM 3964 O O . LEU A 1 493 ? 98.194 60.470 -100.679 1.00 39.09 493 LEU A O 1
ATOM 3968 N N . GLY A 1 494 ? 100.132 60.217 -101.660 1.00 33.53 494 GLY A N 1
ATOM 3969 C CA . GLY A 1 494 ? 101.116 60.138 -102.750 1.00 33.53 494 GLY A CA 1
ATOM 3970 C C . GLY A 1 494 ? 101.677 61.515 -103.139 1.00 33.53 494 GLY A C 1
ATOM 3971 O O . GLY A 1 494 ? 101.431 61.984 -104.247 1.00 33.53 494 GLY A O 1
ATOM 3972 N N . GLY A 1 495 ? 102.403 62.178 -102.233 1.00 31.73 495 GLY A N 1
ATOM 3973 C CA . GLY A 1 495 ? 102.976 63.507 -102.470 1.00 31.73 495 GLY A CA 1
ATOM 3974 C C . GLY A 1 495 ? 104.495 63.500 -102.662 1.00 31.73 495 GLY A C 1
ATOM 3975 O O . GLY A 1 495 ? 105.193 63.156 -101.721 1.00 31.73 495 GLY A O 1
ATOM 3976 N N . HIS A 1 496 ? 104.944 63.982 -103.833 1.00 35.34 496 HIS A N 1
ATOM 3977 C CA . HIS A 1 496 ? 106.222 64.683 -104.104 1.00 35.34 496 HIS A CA 1
ATOM 3978 C C . HIS A 1 496 ? 107.574 63.953 -103.812 1.00 35.34 496 HIS A C 1
ATOM 3980 O O . HIS A 1 496 ? 107.681 63.139 -102.910 1.00 35.34 496 HIS A O 1
ATOM 3986 N N . GLN A 1 497 ? 108.677 64.177 -104.549 1.00 31.58 497 GLN A N 1
ATOM 3987 C CA . GLN A 1 497 ? 109.001 65.203 -105.562 1.00 31.58 497 GLN A CA 1
ATOM 3988 C C . GLN A 1 497 ? 110.219 64.787 -106.441 1.00 31.58 497 GLN A C 1
ATOM 3990 O O . GLN A 1 497 ? 111.054 64.033 -105.962 1.00 31.58 497 GLN A O 1
ATOM 3995 N N . VAL A 1 498 ? 110.364 65.408 -107.632 1.00 36.88 498 VAL A N 1
ATOM 3996 C CA . VAL A 1 498 ? 111.645 65.824 -108.294 1.00 36.88 498 VAL A CA 1
ATOM 3997 C C . VAL A 1 498 ? 112.645 64.756 -108.833 1.00 36.88 498 VAL A C 1
ATOM 3999 O O . VAL A 1 498 ? 112.897 63.757 -108.178 1.00 36.88 498 VAL A O 1
ATOM 4002 N N . GLU A 1 499 ? 113.336 64.915 -109.985 1.00 37.22 499 GLU A N 1
ATOM 4003 C CA . GLU A 1 499 ? 113.130 65.743 -111.208 1.00 37.22 499 GLU A CA 1
ATOM 4004 C C . GLU A 1 499 ? 114.125 65.366 -112.352 1.00 37.22 499 GLU A C 1
ATOM 4006 O O . GLU A 1 499 ? 115.186 64.802 -112.092 1.00 37.22 499 GLU A O 1
ATOM 4011 N N . SER A 1 500 ? 113.841 65.829 -113.587 1.00 40.25 500 SER A N 1
ATOM 4012 C CA . SER A 1 500 ? 114.790 66.111 -114.702 1.00 40.25 500 SER A CA 1
ATOM 4013 C C . SER A 1 500 ? 115.255 64.928 -115.601 1.00 40.25 500 SER A C 1
ATOM 4015 O O . SER A 1 500 ? 115.386 63.808 -115.128 1.00 40.25 500 SER A O 1
ATOM 4017 N N . VAL A 1 501 ? 115.511 65.082 -116.919 1.00 44.66 501 VAL A N 1
ATOM 4018 C CA . VAL A 1 501 ? 115.300 66.233 -117.835 1.00 44.66 501 VAL A CA 1
ATOM 4019 C C . VAL A 1 501 ? 115.102 65.793 -119.314 1.00 44.66 501 VAL A C 1
ATOM 4021 O O . VAL A 1 501 ? 115.719 64.836 -119.768 1.00 44.66 501 VAL A O 1
ATOM 4024 N N . LYS A 1 502 ? 114.223 66.529 -120.017 1.00 41.09 502 LYS A N 1
ATOM 4025 C CA . LYS A 1 502 ? 114.159 66.986 -121.438 1.00 41.09 502 LYS A CA 1
ATOM 4026 C C . LYS A 1 502 ? 115.207 66.527 -122.482 1.00 41.09 502 LYS A C 1
ATOM 4028 O O . LYS A 1 502 ? 116.356 66.291 -122.146 1.00 41.09 502 LYS A O 1
ATOM 4033 N N . ASP A 1 503 ? 114.984 66.604 -123.804 1.00 37.41 503 ASP A N 1
ATOM 4034 C CA . ASP A 1 503 ? 113.767 66.632 -124.652 1.00 37.41 503 ASP A CA 1
ATOM 4035 C C . ASP A 1 503 ? 114.182 66.388 -126.124 1.00 37.41 503 ASP A C 1
ATOM 4037 O O . ASP A 1 503 ? 114.531 67.314 -126.854 1.00 37.41 503 ASP A O 1
ATOM 4041 N N . GLN A 1 504 ? 114.136 65.138 -126.594 1.00 44.91 504 GLN A N 1
ATOM 4042 C CA . GLN A 1 504 ? 114.145 64.841 -128.043 1.00 44.91 504 GLN A CA 1
ATOM 4043 C C . GLN A 1 504 ? 113.292 63.608 -128.408 1.00 44.91 504 GLN A C 1
ATOM 4045 O O . GLN A 1 504 ? 113.298 63.125 -129.536 1.00 44.91 504 GLN A O 1
ATOM 4050 N N . ASN A 1 505 ? 112.500 63.119 -127.445 1.00 51.62 505 ASN A N 1
ATOM 4051 C CA . ASN A 1 505 ? 111.703 61.892 -127.530 1.00 51.62 505 ASN A CA 1
ATOM 4052 C C . ASN A 1 505 ? 110.241 62.125 -127.961 1.00 51.62 505 ASN A C 1
ATOM 4054 O O . ASN A 1 505 ? 109.436 61.207 -127.841 1.00 51.62 505 ASN A O 1
ATOM 4058 N N . GLN A 1 506 ? 109.869 63.321 -128.440 1.00 45.34 506 GLN A N 1
ATOM 4059 C CA . GLN A 1 506 ? 108.474 63.790 -128.577 1.00 45.34 506 GLN A CA 1
ATOM 4060 C C . GLN A 1 506 ? 107.499 62.759 -129.185 1.00 45.34 506 GLN A C 1
ATOM 4062 O O . GLN A 1 506 ? 106.407 62.540 -128.660 1.00 45.34 506 GLN A O 1
ATOM 4067 N N . HIS A 1 507 ? 107.892 62.090 -130.275 1.00 52.69 507 HIS A N 1
ATOM 4068 C CA . HIS A 1 507 ? 107.006 61.159 -130.980 1.00 52.69 507 HIS A CA 1
ATOM 4069 C C . HIS A 1 507 ? 106.847 59.814 -130.247 1.00 52.69 507 HIS A C 1
ATOM 4071 O O . HIS A 1 507 ? 105.758 59.234 -130.245 1.00 52.69 507 HIS A O 1
ATOM 4077 N N . THR A 1 508 ? 107.906 59.356 -129.573 1.00 56.47 508 THR A N 1
ATOM 4078 C CA . THR A 1 508 ? 107.902 58.187 -128.681 1.00 56.47 508 THR A CA 1
ATOM 4079 C C . THR A 1 508 ? 107.129 58.493 -127.397 1.00 56.47 508 THR A C 1
ATOM 4081 O O . THR A 1 508 ? 106.314 57.675 -126.970 1.00 56.47 508 THR A O 1
ATOM 4084 N N . MET A 1 509 ? 107.302 59.702 -126.842 1.00 50.72 509 MET A N 1
ATOM 4085 C CA . MET A 1 509 ? 106.545 60.200 -125.693 1.00 50.72 509 MET A CA 1
ATOM 4086 C C . MET A 1 509 ? 105.048 60.224 -125.975 1.00 50.72 509 MET A C 1
ATOM 4088 O O . MET A 1 509 ? 104.310 59.702 -125.155 1.00 50.72 509 MET A O 1
ATOM 4092 N N . ASN A 1 510 ? 104.568 60.707 -127.128 1.00 59.84 510 ASN A N 1
ATOM 4093 C CA . ASN A 1 510 ? 103.127 60.646 -127.427 1.00 59.84 510 ASN A CA 1
ATOM 4094 C C . ASN A 1 510 ? 102.577 59.206 -127.382 1.00 59.84 510 ASN A C 1
ATOM 4096 O O . ASN A 1 510 ? 101.488 58.983 -126.863 1.00 59.84 510 ASN A O 1
ATOM 4100 N N . LYS A 1 511 ? 103.345 58.205 -127.835 1.00 67.75 511 LYS A N 1
ATOM 4101 C CA . LYS A 1 511 ? 102.946 56.785 -127.756 1.00 67.75 511 LYS A CA 1
ATOM 4102 C C . LYS A 1 511 ? 103.036 56.204 -126.333 1.00 67.75 511 LYS A C 1
ATOM 4104 O O . LYS A 1 511 ? 102.406 55.184 -126.049 1.00 67.75 511 LYS A O 1
ATOM 4109 N N . GLN A 1 512 ? 103.792 56.843 -125.442 1.00 65.06 512 GLN A N 1
ATOM 4110 C CA . GLN A 1 512 ? 103.878 56.515 -124.018 1.00 65.06 512 GLN A CA 1
ATOM 4111 C C . GLN A 1 512 ? 102.770 57.219 -123.215 1.00 65.06 512 GLN A C 1
ATOM 4113 O O . GLN A 1 512 ? 102.077 56.547 -122.456 1.00 65.06 512 GLN A O 1
ATOM 4118 N N . TYR A 1 513 ? 102.506 58.504 -123.476 1.00 71.88 513 TYR A N 1
ATOM 4119 C CA . TYR A 1 513 ? 101.359 59.262 -122.970 1.00 71.88 513 TYR A CA 1
ATOM 4120 C C . TYR A 1 513 ? 100.023 58.623 -123.356 1.00 71.88 513 TYR A C 1
ATOM 4122 O O . TYR A 1 513 ? 99.119 58.602 -122.531 1.00 71.88 513 TYR A O 1
ATOM 4130 N N . GLU A 1 514 ? 99.888 58.039 -124.551 1.00 73.31 514 GLU A N 1
ATOM 4131 C CA . GLU A 1 514 ? 98.665 57.316 -124.932 1.00 73.31 514 GLU A CA 1
ATOM 4132 C C . GLU A 1 514 ? 98.425 56.094 -124.019 1.00 73.31 514 GLU A C 1
ATOM 4134 O O . GLU A 1 514 ? 97.321 55.900 -123.508 1.00 73.31 514 GLU A O 1
ATOM 4139 N N . LYS A 1 515 ? 99.486 55.328 -123.714 1.00 76.06 515 LYS A N 1
ATOM 4140 C CA . LYS A 1 515 ? 99.455 54.210 -122.748 1.00 76.06 515 LYS A CA 1
ATOM 4141 C C . LYS A 1 515 ? 99.293 54.667 -121.293 1.00 76.06 515 LYS A C 1
ATOM 4143 O O . LYS A 1 515 ? 98.764 53.923 -120.469 1.00 76.06 515 LYS A O 1
ATOM 4148 N N . GLU A 1 516 ? 99.790 55.851 -120.946 1.00 72.44 516 GLU A N 1
ATOM 4149 C CA . GLU A 1 516 ? 99.606 56.471 -119.628 1.00 72.44 516 GLU A CA 1
ATOM 4150 C C . GLU A 1 516 ? 98.151 56.929 -119.460 1.00 72.44 516 GLU A C 1
ATOM 4152 O O . GLU A 1 516 ? 97.528 56.606 -118.454 1.00 72.44 516 GLU A O 1
ATOM 4157 N N . ARG A 1 517 ? 97.561 57.569 -120.482 1.00 81.38 517 ARG A N 1
ATOM 4158 C CA . ARG A 1 517 ? 96.145 57.955 -120.506 1.00 81.38 517 ARG A CA 1
ATOM 4159 C C . ARG A 1 517 ? 95.237 56.730 -120.437 1.00 81.38 517 ARG A C 1
ATOM 4161 O O . ARG A 1 517 ? 94.262 56.767 -119.702 1.00 81.38 517 ARG A O 1
ATOM 4168 N N . GLN A 1 518 ? 95.572 55.635 -121.122 1.00 81.50 518 GLN A N 1
ATOM 4169 C CA . GLN A 1 518 ? 94.831 54.371 -121.008 1.00 81.50 518 GLN A CA 1
ATOM 4170 C C . GLN A 1 518 ? 94.899 53.775 -119.588 1.00 81.50 518 GLN A C 1
ATOM 4172 O O . GLN A 1 518 ? 93.859 53.408 -119.040 1.00 81.50 518 GLN A O 1
ATOM 4177 N N . ARG A 1 519 ? 96.076 53.755 -118.940 1.00 82.62 519 ARG A N 1
ATOM 4178 C CA . ARG A 1 519 ? 96.193 53.353 -117.521 1.00 82.62 519 ARG A CA 1
ATOM 4179 C C . ARG A 1 519 ? 95.439 54.291 -116.572 1.00 82.62 519 ARG A C 1
ATOM 4181 O O . ARG A 1 519 ? 94.843 53.817 -115.613 1.00 82.62 519 ARG A O 1
ATOM 4188 N N . LEU A 1 520 ? 95.430 55.598 -116.838 1.00 81.94 520 LEU A N 1
ATOM 4189 C CA . LEU A 1 520 ? 94.672 56.572 -116.046 1.00 81.94 520 LEU A CA 1
ATOM 4190 C C . LEU A 1 520 ? 93.155 56.430 -116.233 1.00 81.94 520 LEU A C 1
ATOM 4192 O O . LEU A 1 520 ? 92.436 56.575 -115.255 1.00 81.94 520 LEU A O 1
ATOM 4196 N N . VAL A 1 521 ? 92.671 56.110 -117.438 1.00 85.00 521 VAL A N 1
ATOM 4197 C CA . VAL A 1 521 ? 91.249 55.811 -117.696 1.00 85.00 521 VAL A CA 1
ATOM 4198 C C . VAL A 1 521 ? 90.825 54.545 -116.950 1.00 85.00 521 VAL A C 1
ATOM 4200 O O . VAL A 1 521 ? 89.902 54.616 -116.143 1.00 85.00 521 VAL A O 1
ATOM 4203 N N . THR A 1 522 ? 91.575 53.447 -117.097 1.00 82.31 522 THR A N 1
ATOM 4204 C CA . THR A 1 522 ? 91.303 52.187 -116.372 1.00 82.31 522 THR A CA 1
ATOM 4205 C C . THR A 1 522 ? 91.292 52.428 -114.855 1.00 82.31 522 THR A C 1
ATOM 4207 O O . THR A 1 522 ? 90.330 52.099 -114.168 1.00 82.31 522 THR A O 1
ATOM 4210 N N . GLY A 1 523 ? 92.296 53.151 -114.343 1.00 85.81 523 GLY A N 1
ATOM 4211 C CA . GLY A 1 523 ? 92.407 53.538 -112.933 1.00 85.81 523 GLY A CA 1
ATOM 4212 C C . GLY A 1 523 ? 91.461 54.647 -112.450 1.00 85.81 523 GLY A C 1
ATOM 4213 O O . GLY A 1 523 ? 91.579 55.059 -111.291 1.00 85.81 523 GLY A O 1
ATOM 4214 N N . ILE A 1 524 ? 90.571 55.150 -113.314 1.00 83.31 524 ILE A N 1
ATOM 4215 C CA . ILE A 1 524 ? 89.399 55.986 -112.996 1.00 83.31 524 ILE A CA 1
ATOM 4216 C C . ILE A 1 524 ? 88.121 55.134 -113.044 1.00 83.31 524 ILE A C 1
ATOM 4218 O O . ILE A 1 524 ? 87.205 55.366 -112.260 1.00 83.31 524 ILE A O 1
ATOM 4222 N N . GLU A 1 525 ? 88.054 54.132 -113.918 1.00 84.44 525 GLU A N 1
ATOM 4223 C CA . GLU A 1 525 ? 86.936 53.187 -114.033 1.00 84.44 525 GLU A CA 1
ATOM 4224 C C . GLU A 1 525 ? 86.905 52.206 -112.847 1.00 84.44 525 GLU A C 1
ATOM 4226 O O . GLU A 1 525 ? 85.857 52.043 -112.221 1.00 84.44 525 GLU A O 1
ATOM 4231 N N . GLU A 1 526 ? 88.059 51.680 -112.425 1.00 84.25 526 GLU A N 1
ATOM 4232 C CA . GLU A 1 526 ? 88.243 50.968 -111.144 1.00 84.25 526 GLU A CA 1
ATOM 4233 C C . GLU A 1 526 ? 87.759 51.814 -109.952 1.00 84.25 526 GLU A C 1
ATOM 4235 O O . GLU A 1 526 ? 87.093 51.320 -109.043 1.00 84.25 526 GLU A O 1
ATOM 4240 N N . LEU A 1 527 ? 88.072 53.113 -109.984 1.00 85.38 527 LEU A N 1
ATOM 4241 C CA . LEU A 1 527 ? 87.753 54.088 -108.939 1.00 85.38 527 LEU A CA 1
ATOM 4242 C C . LEU A 1 527 ? 86.246 54.387 -108.876 1.00 85.38 527 LEU A C 1
ATOM 4244 O O . LEU A 1 527 ? 85.670 54.448 -107.794 1.00 85.38 527 LEU A O 1
ATOM 4248 N N . ARG A 1 528 ? 85.594 54.526 -110.036 1.00 89.50 528 ARG A N 1
ATOM 4249 C CA . ARG A 1 528 ? 84.133 54.671 -110.158 1.00 89.50 528 ARG A CA 1
ATOM 4250 C C . ARG A 1 528 ? 83.396 53.414 -109.719 1.00 89.50 528 ARG A C 1
ATOM 4252 O O . ARG A 1 528 ? 82.375 53.528 -109.054 1.00 89.50 528 ARG A O 1
ATOM 4259 N N . THR A 1 529 ? 83.921 52.237 -110.055 1.00 85.06 529 THR A N 1
ATOM 4260 C CA . THR A 1 529 ? 83.335 50.954 -109.640 1.00 85.06 529 THR A CA 1
ATOM 4261 C C . THR A 1 529 ? 83.337 50.842 -108.115 1.00 85.06 529 THR A C 1
ATOM 4263 O O . THR A 1 529 ? 82.306 50.537 -107.526 1.00 85.06 529 THR A O 1
ATOM 4266 N N . LYS A 1 530 ? 84.450 51.212 -107.464 1.00 88.94 530 LYS A N 1
ATOM 4267 C CA . LYS A 1 530 ? 84.545 51.270 -105.997 1.00 88.94 530 LYS A CA 1
ATOM 4268 C C . LYS A 1 530 ? 83.682 52.358 -105.365 1.00 88.94 530 LYS A C 1
ATOM 4270 O O . LYS A 1 530 ? 83.135 52.130 -104.296 1.00 88.94 530 LYS A O 1
ATOM 4275 N N . LEU A 1 531 ? 83.520 53.513 -106.014 1.00 86.94 531 LEU A N 1
ATOM 4276 C CA . LEU A 1 531 ? 82.592 54.539 -105.534 1.00 86.94 531 LEU A CA 1
ATOM 4277 C C . LEU A 1 531 ? 81.152 54.005 -105.518 1.00 86.94 531 LEU A C 1
ATOM 4279 O O . LEU A 1 531 ? 80.492 54.107 -104.495 1.00 86.94 531 LEU A O 1
ATOM 4283 N N . ILE A 1 532 ? 80.708 53.361 -106.604 1.00 87.62 532 ILE A N 1
ATOM 4284 C CA . ILE A 1 532 ? 79.375 52.743 -106.707 1.00 87.62 532 ILE A CA 1
ATOM 4285 C C . ILE A 1 532 ? 79.197 51.626 -105.666 1.00 87.62 532 ILE A C 1
ATOM 4287 O O . ILE A 1 532 ? 78.136 51.522 -105.057 1.00 87.62 532 ILE A O 1
ATOM 4291 N N . GLN A 1 533 ? 80.232 50.816 -105.430 1.00 88.88 533 GLN A N 1
ATOM 4292 C CA . GLN A 1 533 ? 80.234 49.767 -104.406 1.00 88.88 533 GLN A CA 1
ATOM 4293 C C . GLN A 1 533 ? 80.076 50.354 -102.993 1.00 88.88 533 GLN A C 1
ATOM 4295 O O . GLN A 1 533 ? 79.151 49.981 -102.278 1.00 88.88 533 GLN A O 1
ATOM 4300 N N . ILE A 1 534 ? 80.866 51.372 -102.644 1.00 87.25 534 ILE A N 1
ATOM 4301 C CA . ILE A 1 534 ? 80.781 52.063 -101.349 1.00 87.25 534 ILE A CA 1
ATOM 4302 C C . ILE A 1 534 ? 79.457 52.841 -101.207 1.00 87.25 534 ILE A C 1
ATOM 4304 O O . ILE A 1 534 ? 78.908 52.931 -100.109 1.00 87.25 534 ILE A O 1
ATOM 4308 N N . GLU A 1 535 ? 78.897 53.393 -102.286 1.00 89.62 535 GLU A N 1
ATOM 4309 C CA . GLU A 1 535 ? 77.569 54.029 -102.288 1.00 89.62 535 GLU A CA 1
ATOM 4310 C C . GLU A 1 535 ? 76.438 53.003 -102.080 1.00 89.62 535 GLU A C 1
ATOM 4312 O O . GLU A 1 535 ? 75.464 53.299 -101.377 1.00 89.62 535 GLU A O 1
ATOM 4317 N N . ALA A 1 536 ? 76.584 51.781 -102.605 1.00 87.44 536 ALA A N 1
ATOM 4318 C CA . ALA A 1 536 ? 75.685 50.662 -102.328 1.00 87.44 536 ALA A CA 1
ATOM 4319 C C . ALA A 1 536 ? 75.820 50.174 -100.873 1.00 87.44 536 ALA A C 1
ATOM 4321 O O . ALA A 1 536 ? 74.813 50.110 -100.172 1.00 87.44 536 ALA A O 1
ATOM 4322 N N . GLU A 1 537 ? 77.039 49.946 -100.370 1.00 89.94 537 GLU A N 1
ATOM 4323 C CA . GLU A 1 537 ? 77.303 49.590 -98.964 1.00 89.94 537 GLU A CA 1
ATOM 4324 C C . GLU A 1 537 ? 76.727 50.623 -97.984 1.00 89.94 537 GLU A C 1
ATOM 4326 O O . GLU A 1 537 ? 76.107 50.261 -96.985 1.00 89.94 537 GLU A O 1
ATOM 4331 N N . ASN A 1 538 ? 76.888 51.923 -98.262 1.00 89.50 538 ASN A N 1
ATOM 4332 C CA . ASN A 1 538 ? 76.303 52.987 -97.440 1.00 89.50 538 ASN A CA 1
ATOM 4333 C C . ASN A 1 538 ? 74.769 53.011 -97.522 1.00 89.50 538 ASN A C 1
ATOM 4335 O O . ASN A 1 538 ? 74.111 53.364 -96.540 1.00 89.50 538 ASN A O 1
ATOM 4339 N N . SER A 1 539 ? 74.189 52.630 -98.662 1.00 90.00 539 SER A N 1
ATOM 4340 C CA . SER A 1 539 ? 72.737 52.500 -98.817 1.00 90.00 539 SER A CA 1
ATOM 4341 C C . SER A 1 539 ? 72.199 51.317 -98.007 1.00 90.00 539 SER A C 1
ATOM 4343 O O . SER A 1 539 ? 71.256 51.496 -97.234 1.00 90.00 539 SER A O 1
ATOM 4345 N N . ASP A 1 540 ? 72.854 50.158 -98.078 1.00 89.50 540 ASP A N 1
ATOM 4346 C CA . ASP A 1 540 ? 72.522 48.972 -97.282 1.00 89.50 540 ASP A CA 1
ATOM 4347 C C . ASP A 1 540 ? 72.737 49.210 -95.783 1.00 89.50 540 ASP A C 1
ATOM 4349 O O . ASP A 1 540 ? 71.878 48.859 -94.974 1.00 89.50 540 ASP A O 1
ATOM 4353 N N . LEU A 1 541 ? 73.822 49.874 -95.374 1.00 91.50 541 LEU A N 1
ATOM 4354 C CA . LEU A 1 541 ? 74.028 50.289 -93.981 1.00 91.50 541 LEU A CA 1
ATOM 4355 C C . LEU A 1 541 ? 72.921 51.233 -93.503 1.00 91.50 541 LEU A C 1
ATOM 4357 O O . LEU A 1 541 ? 72.446 51.091 -92.377 1.00 91.50 541 LEU A O 1
ATOM 4361 N N . LYS A 1 542 ? 72.455 52.158 -94.348 1.00 92.44 542 LYS A N 1
ATOM 4362 C CA . LYS A 1 542 ? 71.355 53.074 -94.016 1.00 92.44 542 LYS A CA 1
ATOM 4363 C C . LYS A 1 542 ? 70.009 52.349 -93.888 1.00 92.44 542 LYS A C 1
ATOM 4365 O O . LYS A 1 542 ? 69.244 52.671 -92.978 1.00 92.44 542 LYS A O 1
ATOM 4370 N N . VAL A 1 543 ? 69.737 51.353 -94.735 1.00 89.62 543 VAL A N 1
ATOM 4371 C CA . VAL A 1 543 ? 68.561 50.468 -94.615 1.00 89.62 543 VAL A CA 1
ATOM 4372 C C . VAL A 1 543 ? 68.650 49.622 -93.342 1.00 89.62 543 VAL A C 1
ATOM 4374 O O . VAL A 1 543 ? 67.696 49.589 -92.565 1.00 89.62 543 VAL A O 1
ATOM 4377 N N . ASN A 1 544 ? 69.807 49.020 -93.060 1.00 92.06 544 ASN A N 1
ATOM 4378 C CA . ASN A 1 544 ? 70.042 48.245 -91.841 1.00 92.06 544 ASN A CA 1
ATOM 4379 C C . ASN A 1 544 ? 69.929 49.108 -90.571 1.00 92.06 544 ASN A C 1
ATOM 4381 O O . ASN A 1 544 ? 69.341 48.664 -89.587 1.00 92.06 544 ASN A O 1
ATOM 4385 N N . MET A 1 545 ? 70.403 50.359 -90.585 1.00 91.31 545 MET A N 1
ATOM 4386 C CA . MET A 1 545 ? 70.189 51.306 -89.483 1.00 91.31 545 MET A CA 1
ATOM 4387 C C . MET A 1 545 ? 68.706 51.646 -89.298 1.00 91.31 545 MET A C 1
ATOM 4389 O O . MET A 1 545 ? 68.229 51.638 -88.166 1.00 91.31 545 MET A O 1
ATOM 4393 N N . ALA A 1 546 ? 67.954 51.896 -90.376 1.00 91.31 546 ALA A N 1
ATOM 4394 C CA . ALA A 1 546 ? 66.512 52.138 -90.288 1.00 91.31 546 ALA A CA 1
ATOM 4395 C C . ALA A 1 546 ? 65.758 50.916 -89.724 1.00 91.31 546 ALA A C 1
ATOM 4397 O O . ALA A 1 546 ? 64.917 51.065 -88.835 1.00 91.31 546 ALA A O 1
ATOM 4398 N N . HIS A 1 547 ? 66.122 49.706 -90.160 1.00 91.81 547 HIS A N 1
ATOM 4399 C CA . HIS A 1 547 ? 65.600 48.452 -89.613 1.00 91.81 547 HIS A CA 1
ATOM 4400 C C . HIS A 1 547 ? 65.948 48.293 -88.122 1.00 91.81 547 HIS A C 1
ATOM 4402 O O . HIS A 1 547 ? 65.095 47.874 -87.335 1.00 91.81 547 HIS A O 1
ATOM 4408 N N . ARG A 1 548 ? 67.168 48.656 -87.704 1.00 92.44 548 ARG A N 1
ATOM 4409 C CA . ARG A 1 548 ? 67.602 48.600 -86.299 1.00 92.44 548 ARG A CA 1
ATOM 4410 C C . ARG A 1 548 ? 66.823 49.588 -85.425 1.00 92.44 548 ARG A C 1
ATOM 4412 O O . ARG A 1 548 ? 66.380 49.212 -84.345 1.00 92.44 548 ARG A O 1
ATOM 4419 N N . THR A 1 549 ? 66.590 50.809 -85.908 1.00 91.81 549 THR A N 1
ATOM 4420 C CA . THR A 1 549 ? 65.739 51.808 -85.235 1.00 91.81 549 THR A CA 1
ATOM 4421 C C . THR A 1 549 ? 64.301 51.309 -85.087 1.00 91.81 549 THR A C 1
ATOM 4423 O O . THR A 1 549 ? 63.743 51.396 -83.998 1.00 91.81 549 THR A O 1
ATOM 4426 N N . SER A 1 550 ? 63.724 50.714 -86.137 1.00 91.12 550 SER A N 1
ATOM 4427 C CA . SER A 1 550 ? 62.375 50.133 -86.081 1.00 91.12 550 SER A CA 1
ATOM 4428 C C . SER A 1 550 ? 62.283 48.955 -85.098 1.00 91.12 550 SER A C 1
ATOM 4430 O O . SER A 1 550 ? 61.331 48.892 -84.322 1.00 91.12 550 SER A O 1
ATOM 4432 N N . GLN A 1 551 ? 63.297 48.080 -85.037 1.00 93.12 551 GLN A N 1
ATOM 4433 C CA . GLN A 1 551 ? 63.386 47.035 -84.005 1.00 93.12 551 GLN A CA 1
ATOM 4434 C C . GLN A 1 551 ? 63.421 47.623 -82.588 1.00 93.12 551 GLN A C 1
ATOM 4436 O O . GLN A 1 551 ? 62.711 47.132 -81.714 1.00 93.12 551 GLN A O 1
ATOM 4441 N N . PHE A 1 552 ? 64.205 48.678 -82.348 1.00 91.50 552 PHE A N 1
ATOM 4442 C CA . PHE A 1 552 ? 64.249 49.320 -81.032 1.00 91.50 552 PHE A CA 1
ATOM 4443 C C . PHE A 1 552 ? 62.921 49.987 -80.646 1.00 91.50 552 PHE A C 1
ATOM 4445 O O . PHE A 1 552 ? 62.545 49.912 -79.479 1.00 91.50 552 PHE A O 1
ATOM 4452 N N . GLN A 1 553 ? 62.184 50.572 -81.597 1.00 92.62 553 GLN A N 1
ATOM 4453 C CA . GLN A 1 553 ? 60.843 51.109 -81.332 1.00 92.62 553 GLN A CA 1
ATOM 4454 C C . GLN A 1 553 ? 59.855 50.002 -80.937 1.00 92.62 553 GLN A C 1
ATOM 4456 O O . GLN A 1 553 ? 59.207 50.131 -79.903 1.00 92.62 553 GLN A O 1
ATOM 4461 N N . LEU A 1 554 ? 59.813 48.884 -81.671 1.00 91.56 554 LEU A N 1
ATOM 4462 C CA . LEU A 1 554 ? 58.958 47.736 -81.328 1.00 91.56 554 LEU A CA 1
ATOM 4463 C C . LEU A 1 554 ? 59.295 47.154 -79.943 1.00 91.56 554 LEU A C 1
ATOM 4465 O O . LEU A 1 554 ? 58.398 46.881 -79.150 1.00 91.56 554 LEU A O 1
ATOM 4469 N N . ILE A 1 555 ? 60.584 47.029 -79.606 1.00 90.31 555 ILE A N 1
ATOM 4470 C CA . ILE A 1 555 ? 61.024 46.581 -78.273 1.00 90.31 555 ILE A CA 1
ATOM 4471 C C . ILE A 1 555 ? 60.604 47.585 -77.184 1.00 90.31 555 ILE A C 1
ATOM 4473 O O . ILE A 1 555 ? 60.224 47.176 -76.086 1.00 90.31 555 ILE A O 1
ATOM 4477 N N . GLN A 1 556 ? 60.643 48.890 -77.464 1.00 91.69 556 GLN A N 1
ATOM 4478 C CA . GLN A 1 556 ? 60.202 49.923 -76.525 1.00 91.69 556 GLN A CA 1
ATOM 4479 C C . GLN A 1 556 ? 58.676 49.911 -76.323 1.00 91.69 556 GLN A C 1
ATOM 4481 O O . GLN A 1 556 ? 58.218 50.066 -75.191 1.00 91.69 556 GLN A O 1
ATOM 4486 N N . GLU A 1 557 ? 57.896 49.675 -77.379 1.00 91.69 557 GLU A N 1
ATOM 4487 C CA . GLU A 1 557 ? 56.440 49.492 -77.307 1.00 91.69 557 GLU A CA 1
ATOM 4488 C C . GLU A 1 557 ? 56.076 48.223 -76.518 1.00 91.69 557 GLU A C 1
ATOM 4490 O O . GLU A 1 557 ? 55.291 48.304 -75.571 1.00 91.69 557 GLU A O 1
ATOM 4495 N N . GLU A 1 558 ? 56.727 47.085 -76.794 1.00 91.00 558 GLU A N 1
ATOM 4496 C CA . GLU A 1 558 ? 56.570 45.852 -76.008 1.00 91.00 558 GLU A CA 1
ATOM 4497 C C . GLU A 1 558 ? 56.900 46.052 -74.520 1.00 91.00 558 GLU A C 1
ATOM 4499 O O . GLU A 1 558 ? 56.221 45.496 -73.655 1.00 91.00 558 GLU A O 1
ATOM 4504 N N . LEU A 1 559 ? 57.947 46.818 -74.193 1.00 90.94 559 LEU A N 1
ATOM 4505 C CA . LEU A 1 559 ? 58.322 47.105 -72.804 1.00 90.94 559 LEU A CA 1
ATOM 4506 C C . LEU A 1 559 ? 57.296 48.005 -72.104 1.00 90.94 559 LEU A C 1
ATOM 4508 O O . LEU A 1 559 ? 56.984 47.764 -70.936 1.00 90.94 559 LEU A O 1
ATOM 4512 N N . LEU A 1 560 ? 56.734 48.997 -72.801 1.00 92.25 560 LEU A N 1
ATOM 4513 C CA . LEU A 1 560 ? 55.662 49.845 -72.270 1.00 92.25 560 LEU A CA 1
ATOM 4514 C C . LEU A 1 560 ? 54.359 49.059 -72.066 1.00 92.25 560 LEU A C 1
ATOM 4516 O O . LEU A 1 560 ? 53.699 49.231 -71.037 1.00 92.25 560 LEU A O 1
ATOM 4520 N N . GLU A 1 561 ? 54.007 48.152 -72.979 1.00 90.94 561 GLU A N 1
ATOM 4521 C CA . GLU A 1 561 ? 52.854 47.266 -72.802 1.00 90.94 561 GLU A CA 1
ATOM 4522 C C . GLU A 1 561 ? 53.069 46.284 -71.638 1.00 90.94 561 GLU A C 1
ATOM 4524 O O . GLU A 1 561 ? 52.192 46.146 -70.779 1.00 90.94 561 GLU A O 1
ATOM 4529 N N . LYS A 1 562 ? 54.248 45.656 -71.537 1.00 92.44 562 LYS A N 1
ATOM 4530 C CA . LYS A 1 562 ? 54.600 44.770 -70.412 1.00 92.44 562 LYS A CA 1
ATOM 4531 C C . LYS A 1 562 ? 54.575 45.519 -69.075 1.00 92.44 562 LYS A C 1
ATOM 4533 O O . LYS A 1 562 ? 54.026 44.989 -68.110 1.00 92.44 562 LYS A O 1
ATOM 4538 N N . ALA A 1 563 ? 55.059 46.761 -69.018 1.00 90.31 563 ALA A N 1
ATOM 4539 C CA . ALA A 1 563 ? 54.958 47.609 -67.828 1.00 90.31 563 ALA A CA 1
ATOM 4540 C C . ALA A 1 563 ? 53.496 47.955 -67.477 1.00 90.31 563 ALA A C 1
ATOM 4542 O O . ALA A 1 563 ? 53.094 47.830 -66.318 1.00 90.31 563 ALA A O 1
ATOM 4543 N N . SER A 1 564 ? 52.671 48.314 -68.470 1.00 91.06 564 SER A N 1
ATOM 4544 C CA . SER A 1 564 ? 51.234 48.565 -68.278 1.00 91.06 564 SER A CA 1
ATOM 4545 C C . SER A 1 564 ? 50.507 47.329 -67.739 1.00 91.06 564 SER A C 1
ATOM 4547 O O . SER A 1 564 ? 49.731 47.424 -66.788 1.00 91.06 564 SER A O 1
ATOM 4549 N N . ASN A 1 565 ? 50.784 46.153 -68.304 1.00 93.44 565 ASN A N 1
ATOM 4550 C CA . ASN A 1 565 ? 50.163 44.896 -67.896 1.00 93.44 565 ASN A CA 1
ATOM 4551 C C . ASN A 1 565 ? 50.657 44.423 -66.516 1.00 93.44 565 ASN A C 1
ATOM 4553 O O . ASN A 1 565 ? 49.846 43.943 -65.725 1.00 93.44 565 ASN A O 1
ATOM 4557 N N . SER A 1 566 ? 51.928 44.659 -66.171 1.00 89.94 566 SER A N 1
ATOM 4558 C CA . SER A 1 566 ? 52.453 44.443 -64.815 1.00 89.94 566 SER A CA 1
ATOM 4559 C C . SER A 1 566 ? 51.745 45.328 -63.782 1.00 89.94 566 SER A C 1
ATOM 4561 O O . SER A 1 566 ? 51.319 44.831 -62.743 1.00 89.94 566 SER A O 1
ATOM 4563 N N . SER A 1 567 ? 51.545 46.617 -64.079 1.00 89.31 567 SER A N 1
ATOM 4564 C CA . SER A 1 567 ? 50.844 47.544 -63.177 1.00 89.31 567 SER A CA 1
ATOM 4565 C C . SER A 1 567 ? 49.361 47.178 -62.992 1.00 89.31 567 SER A C 1
ATOM 4567 O O . SER A 1 567 ? 48.836 47.255 -61.879 1.00 89.31 567 SER A O 1
ATOM 4569 N N . LYS A 1 568 ? 48.683 46.690 -64.046 1.00 92.81 568 LYS A N 1
ATOM 4570 C CA . LYS A 1 568 ? 47.320 46.132 -63.934 1.00 92.81 568 LYS A CA 1
ATOM 4571 C C . LYS A 1 568 ? 47.294 44.937 -62.976 1.00 92.81 568 LYS A C 1
ATOM 4573 O O . LYS A 1 568 ? 46.496 44.957 -62.039 1.00 92.81 568 LYS A O 1
ATOM 4578 N N . LEU A 1 569 ? 48.192 43.964 -63.167 1.00 90.25 569 LEU A N 1
ATOM 4579 C CA . LEU A 1 569 ? 48.346 42.778 -62.312 1.00 90.25 569 LEU A CA 1
ATOM 4580 C C . LEU A 1 569 ? 48.622 43.142 -60.847 1.00 90.25 569 LEU A C 1
ATOM 4582 O O . LEU A 1 569 ? 47.991 42.591 -59.951 1.00 90.25 569 LEU A O 1
ATOM 4586 N N . GLU A 1 570 ? 49.496 44.112 -60.588 1.00 89.31 570 GLU A N 1
ATOM 4587 C CA . GLU A 1 570 ? 49.778 44.622 -59.240 1.00 89.31 570 GLU A CA 1
ATOM 4588 C C . GLU A 1 570 ? 48.538 45.289 -58.607 1.00 89.31 570 GLU A C 1
ATOM 4590 O O . GLU A 1 570 ? 48.225 45.066 -57.432 1.00 89.31 570 GLU A O 1
ATOM 4595 N N . SER A 1 571 ? 47.751 46.022 -59.405 1.00 89.94 571 SER A N 1
ATOM 4596 C CA . SER A 1 571 ? 46.469 46.605 -58.978 1.00 89.94 571 SER A CA 1
ATOM 4597 C C . SER A 1 571 ? 45.368 45.566 -58.716 1.00 89.94 571 SER A C 1
ATOM 4599 O O . SER A 1 571 ? 44.372 45.881 -58.064 1.00 89.94 571 SER A O 1
ATOM 4601 N N . GLU A 1 572 ? 45.482 44.354 -59.259 1.00 90.12 572 GLU A N 1
ATOM 4602 C CA . GLU A 1 572 ? 44.567 43.242 -58.977 1.00 90.12 572 GLU A CA 1
ATOM 4603 C C . GLU A 1 572 ? 45.051 42.418 -57.786 1.00 90.12 572 GLU A C 1
ATOM 4605 O O . GLU A 1 572 ? 44.245 42.091 -56.915 1.00 90.12 572 GLU A O 1
ATOM 4610 N N . MET A 1 573 ? 46.359 42.172 -57.684 1.00 89.88 573 MET A N 1
ATOM 4611 C CA . MET A 1 573 ? 46.991 41.509 -56.544 1.00 89.88 573 MET A CA 1
ATOM 4612 C C . MET A 1 573 ? 46.692 42.258 -55.241 1.00 89.88 573 MET A C 1
ATOM 4614 O O . MET A 1 573 ? 46.200 41.661 -54.289 1.00 89.88 573 MET A O 1
ATOM 4618 N N . THR A 1 574 ? 46.880 43.580 -55.216 1.00 91.06 574 THR A N 1
ATOM 4619 C CA . THR A 1 574 ? 46.559 44.419 -54.046 1.00 91.06 574 THR A CA 1
ATOM 4620 C C . THR A 1 574 ? 45.079 44.342 -53.658 1.00 91.06 574 THR A C 1
ATOM 4622 O O . THR A 1 574 ? 44.773 44.097 -52.490 1.00 91.06 574 THR A O 1
ATOM 4625 N N . LYS A 1 575 ? 44.147 44.432 -54.622 1.00 92.38 575 LYS A N 1
ATOM 4626 C CA . LYS A 1 575 ? 42.704 44.215 -54.376 1.00 92.38 575 LYS A CA 1
ATOM 4627 C C . LYS A 1 575 ? 42.420 42.815 -53.818 1.00 92.38 575 LYS A C 1
ATOM 4629 O O . LYS A 1 575 ? 41.574 42.676 -52.934 1.00 92.38 575 LYS A O 1
ATOM 4634 N N . LYS A 1 576 ? 43.108 41.780 -54.310 1.00 92.69 576 LYS A N 1
ATOM 4635 C CA . LYS A 1 576 ? 42.959 40.396 -53.834 1.00 92.69 576 LYS A CA 1
ATOM 4636 C C . LYS A 1 576 ? 43.510 40.205 -52.424 1.00 92.69 576 LYS A C 1
ATOM 4638 O O . LYS A 1 576 ? 42.833 39.573 -51.621 1.00 92.69 576 LYS A O 1
ATOM 4643 N N . CYS A 1 577 ? 44.636 40.824 -52.076 1.00 88.62 577 CYS A N 1
ATOM 4644 C CA . CYS A 1 577 ? 45.144 40.854 -50.703 1.00 88.62 577 CYS A CA 1
ATOM 4645 C C . CYS A 1 577 ? 44.164 41.553 -49.744 1.00 88.62 577 CYS A C 1
ATOM 4647 O O . CYS A 1 577 ? 43.899 41.027 -48.667 1.00 88.62 577 CYS A O 1
ATOM 4649 N N . SER A 1 578 ? 43.545 42.676 -50.135 1.00 90.44 578 SER A N 1
ATOM 4650 C CA . SER A 1 578 ? 42.498 43.318 -49.319 1.00 90.44 578 SER A CA 1
ATOM 4651 C C . SER A 1 578 ? 41.247 42.441 -49.148 1.00 90.44 578 SER A C 1
ATOM 4653 O O . SER A 1 578 ? 40.652 42.423 -48.069 1.00 90.44 578 SER A O 1
ATOM 4655 N N . GLN A 1 579 ? 40.853 41.691 -50.185 1.00 92.94 579 GLN A N 1
ATOM 4656 C CA . GLN A 1 579 ? 39.756 40.717 -50.102 1.00 92.94 579 GLN A CA 1
ATOM 4657 C C . GLN A 1 579 ? 40.106 39.548 -49.164 1.00 92.94 579 GLN A C 1
ATOM 4659 O O . GLN A 1 579 ? 39.277 39.185 -48.332 1.00 92.94 579 GLN A O 1
ATOM 4664 N N . LEU A 1 580 ? 41.328 39.010 -49.243 1.00 90.81 580 LEU A N 1
ATOM 4665 C CA . LEU A 1 580 ? 41.814 37.944 -48.359 1.00 90.81 580 LEU A CA 1
ATOM 4666 C C . LEU A 1 580 ? 41.846 38.390 -46.892 1.00 90.81 580 LEU A C 1
ATOM 4668 O O . LEU A 1 580 ? 41.178 37.759 -46.083 1.00 90.81 580 LEU A O 1
ATOM 4672 N N . LEU A 1 581 ? 42.475 39.526 -46.570 1.00 92.00 581 LEU A N 1
ATOM 4673 C CA . LEU A 1 581 ? 42.519 40.075 -45.202 1.00 92.00 581 LEU A CA 1
ATOM 4674 C C . LEU A 1 581 ? 41.118 40.291 -44.595 1.00 92.00 581 LEU A C 1
ATOM 4676 O O . LEU A 1 581 ? 40.915 40.133 -43.391 1.00 92.00 581 LEU A O 1
ATOM 4680 N N . THR A 1 582 ? 40.130 40.635 -45.428 1.00 90.00 582 THR A N 1
ATOM 4681 C CA . THR A 1 582 ? 38.733 40.786 -44.989 1.00 90.00 582 THR A CA 1
ATOM 4682 C C . THR A 1 582 ? 38.093 39.431 -44.662 1.00 90.00 582 THR A C 1
ATOM 4684 O O . THR A 1 582 ? 37.371 39.319 -43.672 1.00 90.00 582 THR A O 1
ATOM 4687 N N . LEU A 1 583 ? 38.366 38.396 -45.463 1.00 92.00 583 LEU A N 1
ATOM 4688 C CA . LEU A 1 583 ? 37.873 37.032 -45.237 1.00 92.00 583 LEU A CA 1
ATOM 4689 C C . LEU A 1 583 ? 38.581 36.347 -44.060 1.00 92.00 583 LEU A C 1
ATOM 4691 O O . LEU A 1 583 ? 37.918 35.678 -43.273 1.00 92.00 583 LEU A O 1
ATOM 4695 N N . GLU A 1 584 ? 39.887 36.557 -43.898 1.00 89.12 584 GLU A N 1
ATOM 4696 C CA . GLU A 1 584 ? 40.677 36.095 -42.750 1.00 89.12 584 GLU A CA 1
ATOM 4697 C C . GLU A 1 584 ? 40.114 36.667 -41.445 1.00 89.12 584 GLU A C 1
ATOM 4699 O O . GLU A 1 584 ? 39.815 35.909 -40.527 1.00 89.12 584 GLU A O 1
ATOM 4704 N N . LYS A 1 585 ? 39.835 37.979 -41.387 1.00 91.81 585 LYS A N 1
ATOM 4705 C CA . LYS A 1 585 ? 39.196 38.593 -40.211 1.00 91.81 585 LYS A CA 1
ATOM 4706 C C . LYS A 1 585 ? 37.805 38.014 -39.919 1.00 91.81 585 LYS A C 1
ATOM 4708 O O . LYS A 1 585 ? 37.487 37.765 -38.760 1.00 91.81 585 LYS A O 1
ATOM 4713 N N . GLN A 1 586 ? 36.987 37.768 -40.946 1.00 90.56 586 GLN A N 1
ATOM 4714 C CA . GLN A 1 586 ? 35.667 37.140 -40.775 1.00 90.56 586 GLN A CA 1
ATOM 4715 C C . GLN A 1 586 ? 35.744 35.661 -40.364 1.00 90.56 586 GLN A C 1
ATOM 4717 O O . GLN A 1 586 ? 34.813 35.157 -39.733 1.00 90.56 586 GLN A O 1
ATOM 4722 N N . LEU A 1 587 ? 36.818 34.954 -40.725 1.00 89.69 587 LEU A N 1
ATOM 4723 C CA . LEU A 1 587 ? 37.100 33.606 -40.236 1.00 89.69 587 LEU A CA 1
ATOM 4724 C C . LEU A 1 587 ? 37.518 33.647 -38.767 1.00 89.69 587 LEU A C 1
ATOM 4726 O O . LEU A 1 587 ? 36.923 32.926 -37.975 1.00 89.69 587 LEU A O 1
ATOM 4730 N N . GLU A 1 588 ? 38.437 34.532 -38.385 1.00 90.56 588 GLU A N 1
ATOM 4731 C CA . GLU A 1 588 ? 38.885 34.703 -36.996 1.00 90.56 588 GLU A CA 1
ATOM 4732 C C . GLU A 1 588 ? 37.709 35.047 -36.060 1.00 90.56 588 GLU A C 1
ATOM 4734 O O . GLU A 1 588 ? 37.490 34.380 -35.049 1.00 90.56 588 GLU A O 1
ATOM 4739 N N . GLU A 1 589 ? 36.863 36.009 -36.449 1.00 89.94 589 GLU A N 1
ATOM 4740 C CA . GLU A 1 589 ? 35.641 36.376 -35.713 1.00 89.94 589 GLU A CA 1
ATOM 4741 C C . GLU A 1 589 ? 34.674 35.188 -35.549 1.00 89.94 589 GLU A C 1
ATOM 4743 O O . GLU A 1 589 ? 34.085 35.006 -34.479 1.00 89.94 589 GLU A O 1
ATOM 4748 N N . LYS A 1 590 ? 34.542 34.331 -36.571 1.00 92.81 590 LYS A N 1
ATOM 4749 C CA . LYS A 1 590 ? 33.734 33.101 -36.495 1.00 92.81 590 LYS A CA 1
ATOM 4750 C C . LYS A 1 590 ? 34.385 32.018 -35.637 1.00 92.81 590 LYS A C 1
ATOM 4752 O O . LYS A 1 590 ? 33.667 31.333 -34.917 1.00 92.81 590 LYS A O 1
ATOM 4757 N N . ILE A 1 591 ? 35.706 31.856 -35.682 1.00 90.50 591 ILE A N 1
ATOM 4758 C CA . ILE A 1 591 ? 36.448 30.879 -34.868 1.00 90.50 591 ILE A CA 1
ATOM 4759 C C . ILE A 1 591 ? 36.329 31.236 -33.383 1.00 90.50 591 ILE A C 1
ATOM 4761 O O . ILE A 1 591 ? 36.039 30.357 -32.569 1.00 90.50 591 ILE A O 1
ATOM 4765 N N . VAL A 1 592 ? 36.451 32.519 -33.029 1.00 92.06 592 VAL A N 1
ATOM 4766 C CA . VAL A 1 592 ? 36.219 33.012 -31.662 1.00 92.06 592 VAL A CA 1
ATOM 4767 C C . VAL A 1 592 ? 34.769 32.767 -31.225 1.00 92.06 592 VAL A C 1
ATOM 4769 O O . VAL A 1 592 ? 34.547 32.250 -30.129 1.00 92.06 592 VAL A O 1
ATOM 4772 N N . ALA A 1 593 ? 33.782 33.050 -32.084 1.00 90.38 593 ALA A N 1
ATOM 4773 C CA . ALA A 1 593 ? 32.373 32.783 -31.784 1.00 90.38 593 ALA A CA 1
ATOM 4774 C C . ALA A 1 593 ? 32.085 31.283 -31.571 1.00 90.38 593 ALA A C 1
ATOM 4776 O O . ALA A 1 593 ? 31.481 30.914 -30.564 1.00 90.38 593 ALA A O 1
ATOM 4777 N N . TYR A 1 594 ? 32.564 30.403 -32.459 1.00 89.75 594 TYR A N 1
ATOM 4778 C CA . TYR A 1 594 ? 32.415 28.952 -32.299 1.00 89.75 594 TYR A CA 1
ATOM 4779 C C . TYR A 1 594 ? 33.143 28.421 -31.060 1.00 89.75 594 TYR A C 1
ATOM 4781 O O . TYR A 1 594 ? 32.602 27.557 -30.376 1.00 89.75 594 TYR A O 1
ATOM 4789 N N . SER A 1 595 ? 34.319 28.957 -30.726 1.00 91.44 595 SER A N 1
ATOM 4790 C CA . SER A 1 595 ? 35.057 28.576 -29.512 1.00 91.44 595 SER A CA 1
ATOM 4791 C C . SER A 1 595 ? 34.313 28.990 -28.239 1.00 91.44 595 SER A C 1
ATOM 4793 O O . SER A 1 595 ? 34.249 28.220 -27.283 1.00 91.44 595 SER A O 1
ATOM 4795 N N . SER A 1 596 ? 33.686 30.172 -28.236 1.00 91.44 596 SER A N 1
ATOM 4796 C CA . SER A 1 596 ? 32.839 30.634 -27.130 1.00 91.44 596 SER A CA 1
ATOM 4797 C C . SER A 1 596 ? 31.571 29.783 -26.975 1.00 91.44 596 SER A C 1
ATOM 4799 O O . SER A 1 596 ? 31.217 29.427 -25.851 1.00 91.44 596 SER A O 1
ATOM 4801 N N . ILE A 1 597 ? 30.928 29.395 -28.082 1.00 90.75 597 ILE A N 1
ATOM 4802 C CA . ILE A 1 597 ? 29.772 28.483 -28.068 1.00 90.75 597 ILE A CA 1
ATOM 4803 C C . ILE A 1 597 ? 30.189 27.085 -27.588 1.00 90.75 597 ILE A C 1
ATOM 4805 O O . ILE A 1 597 ? 29.501 26.503 -26.757 1.00 90.75 597 ILE A O 1
ATOM 4809 N N . ALA A 1 598 ? 31.331 26.559 -28.041 1.00 90.00 598 ALA A N 1
ATOM 4810 C CA . ALA A 1 598 ? 31.848 25.264 -27.597 1.00 90.00 598 ALA A CA 1
ATOM 4811 C C . ALA A 1 598 ? 32.164 25.251 -26.091 1.00 90.00 598 ALA A C 1
ATOM 4813 O O . ALA A 1 598 ? 31.804 24.297 -25.404 1.00 90.00 598 ALA A O 1
ATOM 4814 N N . ALA A 1 599 ? 32.757 26.326 -25.558 1.00 90.56 599 ALA A N 1
ATOM 4815 C CA . ALA A 1 599 ? 32.977 26.481 -24.121 1.00 90.56 599 ALA A CA 1
ATOM 4816 C C . ALA A 1 599 ? 31.651 26.531 -23.337 1.00 90.56 599 ALA A C 1
ATOM 4818 O O . ALA A 1 599 ? 31.488 25.797 -22.365 1.00 90.56 599 ALA A O 1
ATOM 4819 N N . LYS A 1 600 ? 30.665 27.319 -23.793 1.00 91.50 600 LYS A N 1
ATOM 4820 C CA . LYS A 1 600 ? 29.344 27.391 -23.144 1.00 91.50 600 LYS A CA 1
ATOM 4821 C C . LYS A 1 600 ? 28.574 26.066 -23.234 1.00 91.50 600 LYS A C 1
ATOM 4823 O O . LYS A 1 600 ? 27.862 25.729 -22.293 1.00 91.50 600 LYS A O 1
ATOM 4828 N N . ASN A 1 601 ? 28.743 25.290 -24.305 1.00 88.56 601 ASN A N 1
ATOM 4829 C CA . ASN A 1 601 ? 28.189 23.939 -24.400 1.00 88.56 601 ASN A CA 1
ATOM 4830 C C . ASN A 1 601 ? 28.851 22.992 -23.390 1.00 88.56 601 ASN A C 1
ATOM 4832 O O . ASN A 1 601 ? 28.131 22.311 -22.672 1.00 88.56 601 ASN A O 1
ATOM 4836 N N . ALA A 1 602 ? 30.181 23.006 -23.255 1.00 90.44 602 ALA A N 1
ATOM 4837 C CA . ALA A 1 602 ? 30.884 22.196 -22.254 1.00 90.44 602 ALA A CA 1
ATOM 4838 C C . ALA A 1 602 ? 30.476 22.557 -20.808 1.00 90.44 602 ALA A C 1
ATOM 4840 O O . ALA A 1 602 ? 30.296 21.670 -19.975 1.00 90.44 602 ALA A O 1
ATOM 4841 N N . GLU A 1 603 ? 30.257 23.845 -20.511 1.00 89.75 603 GLU A N 1
ATOM 4842 C CA . GLU A 1 603 ? 29.682 24.286 -19.229 1.00 89.75 603 GLU A CA 1
ATOM 4843 C C . GLU A 1 603 ? 28.265 23.720 -19.012 1.00 89.75 603 GLU A C 1
ATOM 4845 O O . GLU A 1 603 ? 27.961 23.219 -17.932 1.00 89.75 603 GLU A O 1
ATOM 4850 N N . LEU A 1 604 ? 27.397 23.758 -20.032 1.00 91.31 604 LEU A N 1
ATOM 4851 C CA . LEU A 1 604 ? 26.029 23.225 -19.950 1.00 91.31 604 LEU A CA 1
ATOM 4852 C C . LEU A 1 604 ? 25.993 21.691 -19.855 1.00 91.31 604 LEU A C 1
ATOM 4854 O O . LEU A 1 604 ? 25.129 21.147 -19.169 1.00 91.31 604 LEU A O 1
ATOM 4858 N N . GLU A 1 605 ? 26.927 20.995 -20.501 1.00 89.31 605 GLU A N 1
ATOM 4859 C CA . GLU A 1 605 ? 27.122 19.548 -20.375 1.00 89.31 605 GLU A CA 1
ATOM 4860 C C . GLU A 1 605 ? 27.574 19.175 -18.956 1.00 89.31 605 GLU A C 1
ATOM 4862 O O . GLU A 1 605 ? 27.030 18.233 -18.375 1.00 89.31 605 GLU A O 1
ATOM 4867 N N . GLN A 1 606 ? 28.493 19.940 -18.350 1.00 91.12 606 GLN A N 1
ATOM 4868 C CA . GLN A 1 606 ? 28.867 19.747 -16.946 1.00 91.12 606 GLN A CA 1
ATOM 4869 C C . GLN A 1 606 ? 27.691 20.043 -16.001 1.00 91.12 606 GLN A C 1
ATOM 4871 O O . GLN A 1 606 ? 27.397 19.221 -15.131 1.00 91.12 606 GLN A O 1
ATOM 4876 N N . GLU A 1 607 ? 26.976 21.160 -16.182 1.00 90.44 607 GLU A N 1
ATOM 4877 C CA . GLU A 1 607 ? 25.784 21.469 -15.380 1.00 90.44 607 GLU A CA 1
ATOM 4878 C C . GLU A 1 607 ? 24.739 20.345 -15.483 1.00 90.44 607 GLU A C 1
ATOM 4880 O O . GLU A 1 607 ? 24.202 19.920 -14.458 1.00 90.44 607 GLU A O 1
ATOM 4885 N N . LEU A 1 608 ? 24.483 19.810 -16.685 1.00 88.94 608 LEU A N 1
ATOM 4886 C CA . LEU A 1 608 ? 23.593 18.663 -16.895 1.00 88.94 608 LEU A CA 1
ATOM 4887 C C . LEU A 1 608 ? 24.085 17.403 -16.181 1.00 88.94 608 LEU A C 1
ATOM 4889 O O . LEU A 1 608 ? 23.276 16.722 -15.554 1.00 88.94 608 LEU A O 1
ATOM 4893 N N . MET A 1 609 ? 25.382 17.097 -16.223 1.00 90.62 609 MET A N 1
ATOM 4894 C CA . MET A 1 609 ? 25.958 15.964 -15.490 1.00 90.62 609 MET A CA 1
ATOM 4895 C C . MET A 1 609 ? 25.783 16.119 -13.972 1.00 90.62 609 MET A C 1
ATOM 4897 O O . MET A 1 609 ? 25.381 15.164 -13.306 1.00 90.62 609 MET A O 1
ATOM 4901 N N . GLU A 1 610 ? 25.985 17.319 -13.424 1.00 90.06 610 GLU A N 1
ATOM 4902 C CA . GLU A 1 610 ? 25.755 17.611 -12.002 1.00 90.06 610 GLU A CA 1
ATOM 4903 C C . GLU A 1 610 ? 24.263 17.558 -11.619 1.00 90.06 610 GLU A C 1
ATOM 4905 O O . GLU A 1 610 ? 23.919 17.053 -10.544 1.00 90.06 610 GLU A O 1
ATOM 4910 N N . LYS A 1 611 ? 23.346 18.020 -12.488 1.00 91.81 611 LYS A N 1
ATOM 4911 C CA . LYS A 1 611 ? 21.896 17.839 -12.271 1.00 91.81 611 LYS A CA 1
ATOM 4912 C C . LYS A 1 611 ? 21.508 16.363 -12.324 1.00 91.81 611 LYS A C 1
ATOM 4914 O O . LYS A 1 611 ? 20.765 15.925 -11.452 1.00 91.81 611 LYS A O 1
ATOM 4919 N N . ASN A 1 612 ? 22.015 15.606 -13.295 1.00 91.19 612 ASN A N 1
ATOM 4920 C CA . ASN A 1 612 ? 21.722 14.182 -13.461 1.00 91.19 612 ASN A CA 1
ATOM 4921 C C . ASN A 1 612 ? 22.242 13.361 -12.276 1.00 91.19 612 ASN A C 1
ATOM 4923 O O . ASN A 1 612 ? 21.525 12.499 -11.778 1.00 91.19 612 ASN A O 1
ATOM 4927 N N . GLU A 1 613 ? 23.432 13.665 -11.754 1.00 90.00 613 GLU A N 1
ATOM 4928 C CA . GLU A 1 613 ? 23.923 13.037 -10.523 1.00 90.00 613 GLU A CA 1
ATOM 4929 C C . GLU A 1 613 ? 23.021 13.358 -9.329 1.00 90.00 613 GLU A C 1
ATOM 4931 O O . GLU A 1 613 ? 22.649 12.468 -8.561 1.00 90.00 613 GLU A O 1
ATOM 4936 N N . LYS A 1 614 ? 22.574 14.613 -9.205 1.00 91.38 614 LYS A N 1
ATOM 4937 C CA . LYS A 1 614 ? 21.637 14.994 -8.147 1.00 91.38 614 LYS A CA 1
ATOM 4938 C C . LYS A 1 614 ? 20.264 14.329 -8.306 1.00 91.38 614 LYS A C 1
ATOM 4940 O O . LYS A 1 614 ? 19.687 13.944 -7.292 1.00 91.38 614 LYS A O 1
ATOM 4945 N N . ILE A 1 615 ? 19.774 14.138 -9.531 1.00 88.62 615 ILE A N 1
ATOM 4946 C CA . ILE A 1 615 ? 18.549 13.380 -9.827 1.00 88.62 615 ILE A CA 1
ATOM 4947 C C . ILE A 1 615 ? 18.725 11.921 -9.395 1.00 88.62 615 ILE A C 1
ATOM 4949 O O . ILE A 1 615 ? 17.953 11.472 -8.553 1.00 88.62 615 ILE A O 1
ATOM 4953 N N . ARG A 1 616 ? 19.803 11.238 -9.808 1.00 91.50 616 ARG A N 1
ATOM 4954 C CA . ARG A 1 616 ? 20.115 9.865 -9.356 1.00 91.50 616 ARG A CA 1
ATOM 4955 C C . ARG A 1 616 ? 20.211 9.753 -7.833 1.00 91.50 616 ARG A C 1
ATOM 4957 O O . ARG A 1 616 ? 19.730 8.781 -7.248 1.00 91.50 616 ARG A O 1
ATOM 4964 N N . SER A 1 617 ? 20.771 10.766 -7.165 1.00 90.44 617 SER A N 1
ATOM 4965 C CA . SER A 1 617 ? 20.829 10.826 -5.696 1.00 90.44 617 SER A CA 1
ATOM 4966 C C . SER A 1 617 ? 19.438 10.956 -5.051 1.00 90.44 617 SER A C 1
ATOM 4968 O O . SER A 1 617 ? 19.200 10.428 -3.968 1.00 90.44 617 SER A O 1
ATOM 4970 N N . LEU A 1 618 ? 18.491 11.633 -5.706 1.00 89.88 618 LEU A N 1
ATOM 4971 C CA . LEU A 1 618 ? 17.115 11.770 -5.227 1.00 89.88 618 LEU A CA 1
ATOM 4972 C C . LEU A 1 618 ? 16.285 10.520 -5.538 1.00 89.88 618 LEU A C 1
ATOM 4974 O O . LEU A 1 618 ? 15.558 10.068 -4.663 1.00 89.88 618 LEU A O 1
ATOM 4978 N N . GLU A 1 619 ? 16.442 9.922 -6.718 1.00 88.50 619 GLU A N 1
ATOM 4979 C CA . GLU A 1 619 ? 15.810 8.654 -7.111 1.00 88.50 619 GLU A CA 1
ATOM 4980 C C . GLU A 1 619 ? 16.206 7.513 -6.167 1.00 88.50 619 GLU A C 1
ATOM 4982 O O . GLU A 1 619 ? 15.344 6.812 -5.642 1.00 88.50 619 GLU A O 1
ATOM 4987 N N . THR A 1 620 ? 17.500 7.367 -5.870 1.00 89.50 620 THR A N 1
ATOM 4988 C CA . THR A 1 620 ? 17.984 6.367 -4.904 1.00 89.50 620 THR A CA 1
ATOM 4989 C C . THR A 1 620 ? 17.455 6.624 -3.491 1.00 89.50 620 THR A C 1
ATOM 4991 O O . THR A 1 620 ? 16.962 5.692 -2.858 1.00 89.50 620 THR A O 1
ATOM 4994 N N . ASN A 1 621 ? 17.458 7.872 -3.006 1.00 90.62 621 ASN A N 1
ATOM 4995 C CA . ASN A 1 621 ? 16.853 8.205 -1.711 1.00 90.62 621 ASN A CA 1
ATOM 4996 C C . ASN A 1 621 ? 15.344 7.885 -1.674 1.00 90.62 621 ASN A C 1
ATOM 4998 O O . ASN A 1 621 ? 14.900 7.191 -0.758 1.00 90.62 621 ASN A O 1
ATOM 5002 N N . ILE A 1 622 ? 14.573 8.315 -2.682 1.00 88.44 622 ILE A N 1
ATOM 5003 C CA . ILE A 1 622 ? 13.129 8.044 -2.809 1.00 88.44 622 ILE A CA 1
ATOM 5004 C C . ILE A 1 622 ? 12.856 6.537 -2.835 1.00 88.44 622 ILE A C 1
ATOM 5006 O O . ILE A 1 622 ? 11.964 6.081 -2.122 1.00 88.44 622 ILE A O 1
ATOM 5010 N N . ASN A 1 623 ? 13.651 5.757 -3.570 1.00 88.56 623 ASN A N 1
ATOM 5011 C CA . ASN A 1 623 ? 13.521 4.302 -3.603 1.00 88.56 623 ASN A CA 1
ATOM 5012 C C . ASN A 1 623 ? 13.793 3.677 -2.223 1.00 88.56 623 ASN A C 1
ATOM 5014 O O . ASN A 1 623 ? 12.993 2.861 -1.772 1.00 88.56 623 ASN A O 1
ATOM 5018 N N . THR A 1 624 ? 14.833 4.103 -1.493 1.00 89.44 624 THR A N 1
ATOM 5019 C CA . THR A 1 624 ? 15.083 3.566 -0.137 1.00 89.44 624 THR A CA 1
ATOM 5020 C C . THR A 1 624 ? 14.012 3.960 0.886 1.00 89.44 624 THR A C 1
ATOM 5022 O O . THR A 1 624 ? 13.727 3.178 1.792 1.00 89.44 624 THR A O 1
ATOM 5025 N N . GLU A 1 625 ? 13.381 5.133 0.767 1.00 87.62 625 GLU A N 1
ATOM 5026 C CA . GLU A 1 625 ? 12.220 5.484 1.601 1.00 87.62 625 GLU A CA 1
ATOM 5027 C C . GLU A 1 625 ? 10.966 4.703 1.185 1.00 87.62 625 GLU A C 1
ATOM 5029 O O . GLU A 1 625 ? 10.225 4.228 2.045 1.00 87.62 625 GLU A O 1
ATOM 5034 N N . HIS A 1 626 ? 10.757 4.474 -0.114 1.00 88.44 626 HIS A N 1
ATOM 5035 C CA . HIS A 1 626 ? 9.672 3.631 -0.613 1.00 88.44 626 HIS A CA 1
ATOM 5036 C C . HIS A 1 626 ? 9.803 2.180 -0.118 1.00 88.44 626 HIS A C 1
ATOM 5038 O O . HIS A 1 626 ? 8.823 1.609 0.361 1.00 88.44 626 HIS A O 1
ATOM 5044 N N . GLU A 1 627 ? 11.011 1.608 -0.129 1.00 88.94 627 GLU A N 1
ATOM 5045 C CA . GLU A 1 627 ? 11.308 0.298 0.465 1.00 88.94 627 GLU A CA 1
ATOM 5046 C C . GLU A 1 627 ? 11.013 0.267 1.972 1.00 88.94 627 GLU A C 1
ATOM 5048 O O . GLU A 1 627 ? 10.342 -0.654 2.446 1.00 88.94 627 GLU A O 1
ATOM 5053 N N . LYS A 1 628 ? 11.448 1.281 2.737 1.00 89.75 628 LYS A N 1
ATOM 5054 C CA . LYS A 1 628 ? 11.150 1.389 4.181 1.00 89.75 628 LYS A CA 1
ATOM 5055 C C . LYS A 1 628 ? 9.645 1.450 4.444 1.00 89.75 628 LYS A C 1
ATOM 5057 O O . LYS A 1 628 ? 9.162 0.750 5.336 1.00 89.75 628 LYS A O 1
ATOM 5062 N N . ILE A 1 629 ? 8.904 2.234 3.660 1.00 85.19 629 ILE A N 1
ATOM 5063 C CA . ILE A 1 629 ? 7.442 2.357 3.754 1.00 85.19 629 ILE A CA 1
ATOM 5064 C C . ILE A 1 629 ? 6.764 1.025 3.403 1.00 85.19 629 ILE A C 1
ATOM 5066 O O . ILE A 1 629 ? 5.894 0.580 4.151 1.00 85.19 629 ILE A O 1
ATOM 5070 N N . CYS A 1 630 ? 7.193 0.333 2.345 1.00 87.00 630 CYS A N 1
ATOM 5071 C CA . CYS A 1 630 ? 6.654 -0.981 1.977 1.00 87.00 630 CYS A CA 1
ATOM 5072 C C . CYS A 1 630 ? 6.936 -2.045 3.052 1.00 87.00 630 CYS A C 1
ATOM 5074 O O . CYS A 1 630 ? 6.042 -2.809 3.421 1.00 87.00 630 CYS A O 1
ATOM 5076 N N . LEU A 1 631 ? 8.145 -2.062 3.624 1.00 89.25 631 LEU A N 1
ATOM 5077 C CA . LEU A 1 631 ? 8.509 -2.949 4.734 1.00 89.25 631 LEU A CA 1
ATOM 5078 C C . LEU A 1 631 ? 7.734 -2.629 6.022 1.00 89.25 631 LEU A C 1
ATOM 5080 O O . LEU A 1 631 ? 7.427 -3.546 6.787 1.00 89.25 631 LEU A O 1
ATOM 5084 N N . ALA A 1 632 ? 7.407 -1.361 6.279 1.00 87.75 632 ALA A N 1
ATOM 5085 C CA . ALA A 1 632 ? 6.540 -0.962 7.386 1.00 87.75 632 ALA A CA 1
ATOM 5086 C C . ALA A 1 632 ? 5.080 -1.387 7.145 1.00 87.75 632 ALA A C 1
ATOM 5088 O O . ALA A 1 632 ? 4.450 -1.942 8.045 1.00 87.75 632 ALA A O 1
ATOM 5089 N N . PHE A 1 633 ? 4.570 -1.210 5.924 1.00 86.25 633 PHE A N 1
ATOM 5090 C CA . PHE A 1 633 ? 3.216 -1.600 5.532 1.00 86.25 633 PHE A CA 1
ATOM 5091 C C . PHE A 1 633 ? 3.005 -3.120 5.607 1.00 86.25 633 PHE A C 1
ATOM 5093 O O . PHE A 1 633 ? 2.040 -3.572 6.218 1.00 86.25 633 PHE A O 1
ATOM 5100 N N . GLU A 1 634 ? 3.937 -3.931 5.095 1.00 86.50 634 GLU A N 1
ATOM 5101 C CA . GLU A 1 634 ? 3.865 -5.396 5.218 1.00 86.50 634 GLU A CA 1
ATOM 5102 C C . GLU A 1 634 ? 4.018 -5.885 6.671 1.00 86.50 634 GLU A C 1
ATOM 5104 O O . GLU A 1 634 ? 3.413 -6.891 7.048 1.00 86.50 634 GLU A O 1
ATOM 5109 N N . LYS A 1 635 ? 4.756 -5.167 7.532 1.00 89.44 635 LYS A N 1
ATOM 5110 C CA . LYS A 1 635 ? 4.766 -5.441 8.982 1.00 89.44 635 LYS A CA 1
ATOM 5111 C C . LYS A 1 635 ? 3.410 -5.134 9.624 1.00 89.44 635 LYS A C 1
ATOM 5113 O O . LYS A 1 635 ? 2.893 -5.983 10.345 1.00 89.44 635 LYS A O 1
ATOM 5118 N N . ALA A 1 636 ? 2.815 -3.974 9.340 1.00 84.88 636 ALA A N 1
ATOM 5119 C CA . ALA A 1 636 ? 1.496 -3.598 9.855 1.00 84.88 636 ALA A CA 1
ATOM 5120 C C . ALA A 1 636 ? 0.403 -4.578 9.392 1.00 84.88 636 ALA A C 1
ATOM 5122 O O . ALA A 1 636 ? -0.372 -5.079 10.201 1.00 84.88 636 ALA A O 1
ATOM 5123 N N . LYS A 1 637 ? 0.407 -4.945 8.108 1.00 86.94 637 LYS A N 1
ATOM 5124 C CA . LYS A 1 637 ? -0.491 -5.940 7.502 1.00 86.94 637 LYS A CA 1
ATOM 5125 C C . LYS A 1 637 ? -0.370 -7.325 8.152 1.00 86.94 637 LYS A C 1
ATOM 5127 O O . LYS A 1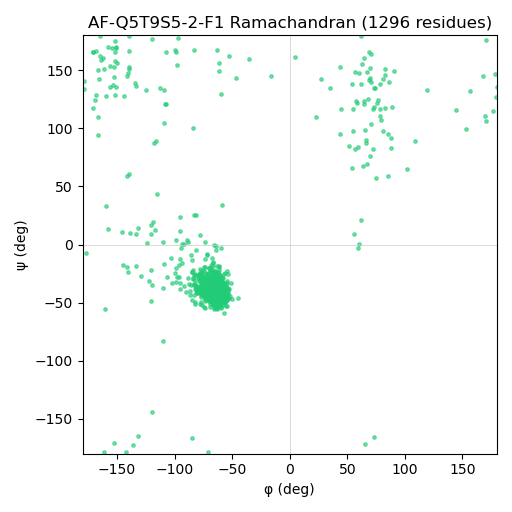 637 ? -1.391 -7.969 8.382 1.00 86.94 637 LYS A O 1
ATOM 5132 N N . LYS A 1 638 ? 0.843 -7.769 8.510 1.00 88.62 638 LYS A N 1
ATOM 5133 C CA . LYS A 1 638 ? 1.045 -9.003 9.294 1.00 88.62 638 LYS A CA 1
ATOM 5134 C C . LYS A 1 638 ? 0.484 -8.887 10.711 1.00 88.62 638 LYS A C 1
ATOM 5136 O O . LYS A 1 638 ? -0.226 -9.789 11.136 1.00 88.62 638 LYS A O 1
ATOM 5141 N N . ILE A 1 639 ? 0.732 -7.774 11.406 1.00 86.50 639 ILE A N 1
ATOM 5142 C CA . ILE A 1 639 ? 0.183 -7.524 12.752 1.00 86.50 639 ILE A CA 1
ATOM 5143 C C . ILE A 1 639 ? -1.353 -7.528 12.724 1.00 86.50 639 ILE A C 1
ATOM 5145 O O . ILE A 1 639 ? -1.968 -8.190 13.556 1.00 86.50 639 ILE A O 1
ATOM 5149 N N . HIS A 1 640 ? -1.978 -6.872 11.743 1.00 85.75 640 HIS A N 1
ATOM 5150 C CA . HIS A 1 640 ? -3.432 -6.892 11.582 1.00 85.75 640 HIS A CA 1
ATOM 5151 C C . HIS A 1 640 ? -3.973 -8.290 11.252 1.00 85.75 640 HIS A C 1
ATOM 5153 O O . HIS A 1 640 ? -5.000 -8.677 11.799 1.00 85.75 640 HIS A O 1
ATOM 5159 N N . LEU A 1 641 ? -3.281 -9.089 10.432 1.00 87.94 641 LEU A N 1
ATOM 5160 C CA . LEU A 1 641 ? -3.675 -10.481 10.179 1.00 87.94 641 LEU A CA 1
ATOM 5161 C C . LEU A 1 641 ? -3.597 -11.348 11.452 1.00 87.94 641 LEU A C 1
ATOM 5163 O O . LEU A 1 641 ? -4.463 -12.192 11.670 1.00 87.94 641 LEU A O 1
ATOM 5167 N N . GLU A 1 642 ? -2.594 -11.130 12.305 1.00 86.69 642 GLU A N 1
ATOM 5168 C CA . GLU A 1 642 ? -2.481 -11.793 13.612 1.00 86.69 642 GLU A CA 1
ATOM 5169 C C . GLU A 1 642 ? -3.608 -11.355 14.570 1.00 86.69 642 GLU A C 1
ATOM 5171 O O . GLU A 1 642 ? -4.196 -12.188 15.261 1.00 86.69 642 GLU A O 1
ATOM 5176 N N . GLN A 1 643 ? -3.958 -10.061 14.570 1.00 86.50 643 GLN A N 1
ATOM 5177 C CA . GLN A 1 643 ? -5.078 -9.505 15.341 1.00 86.50 643 GLN A CA 1
ATOM 5178 C C . GLN A 1 643 ? -6.427 -10.073 14.884 1.00 86.50 643 GLN A C 1
ATOM 5180 O O . GLN A 1 643 ? -7.209 -10.505 15.728 1.00 86.50 643 GLN A O 1
ATOM 5185 N N . HIS A 1 644 ? -6.689 -10.131 13.573 1.00 83.62 644 HIS A N 1
ATOM 5186 C CA . HIS A 1 644 ? -7.900 -10.749 13.027 1.00 83.62 644 HIS A CA 1
ATOM 5187 C C . HIS A 1 644 ? -8.028 -12.210 13.470 1.00 83.62 644 HIS A C 1
ATOM 5189 O O . HIS A 1 644 ? -9.065 -12.573 14.015 1.00 83.62 644 HIS A O 1
ATOM 5195 N N . LYS A 1 645 ? -6.954 -13.004 13.382 1.00 89.31 645 LYS A N 1
ATOM 5196 C CA . LYS A 1 645 ? -6.949 -14.403 13.847 1.00 89.31 645 LYS A CA 1
ATOM 5197 C C . LYS A 1 645 ? -7.187 -14.577 15.343 1.00 89.31 645 LYS A C 1
ATOM 5199 O O . LYS A 1 645 ? -7.688 -15.617 15.759 1.00 89.31 645 LYS A O 1
ATOM 5204 N N . GLU A 1 646 ? -6.796 -13.622 16.185 1.00 84.50 646 GLU A N 1
ATOM 5205 C CA . GLU A 1 646 ? -7.101 -13.698 17.619 1.00 84.50 646 GLU A CA 1
ATOM 5206 C C . GLU A 1 646 ? -8.509 -13.175 17.944 1.00 84.50 646 GLU A C 1
ATOM 5208 O O . GLU A 1 646 ? -9.106 -13.649 18.908 1.00 84.50 646 GLU A O 1
ATOM 5213 N N . MET A 1 647 ? -9.077 -12.278 17.129 1.00 85.25 647 MET A N 1
ATOM 5214 C CA . MET A 1 647 ? -10.503 -11.929 17.196 1.00 85.25 647 MET A CA 1
ATOM 5215 C C . MET A 1 647 ? -11.391 -13.091 16.729 1.00 85.25 647 MET A C 1
ATOM 5217 O O . MET A 1 647 ? -12.356 -13.409 17.414 1.00 85.25 647 MET A O 1
ATOM 5221 N N . GLU A 1 648 ? -11.028 -13.786 15.646 1.00 86.94 648 GLU A N 1
ATOM 5222 C CA . GLU A 1 648 ? -11.697 -15.008 15.168 1.00 86.94 648 GLU A CA 1
ATOM 5223 C C . GLU A 1 648 ? -11.764 -16.064 16.283 1.00 86.94 648 GLU A C 1
ATOM 5225 O O . GLU A 1 648 ? -12.852 -16.470 16.681 1.00 86.94 648 GLU A O 1
ATOM 5230 N N . LYS A 1 649 ? -10.632 -16.406 16.916 1.00 89.69 649 LYS A N 1
ATOM 5231 C CA . LYS A 1 649 ? -10.625 -17.333 18.06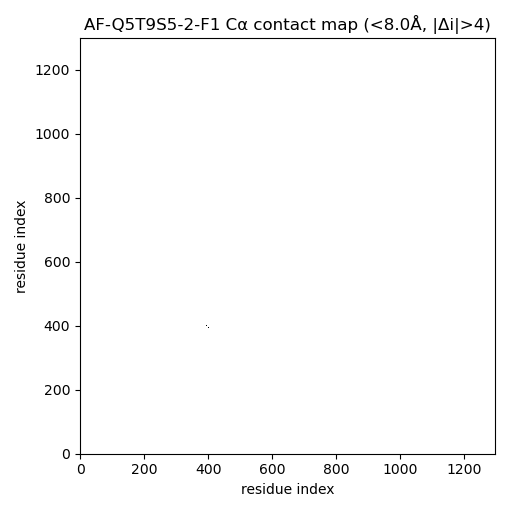6 1.00 89.69 649 LYS A CA 1
ATOM 5232 C C . LYS A 1 649 ? -11.386 -16.818 19.291 1.00 89.69 649 LYS A C 1
ATOM 5234 O O . LYS A 1 649 ? -11.788 -17.616 20.134 1.00 89.69 649 LYS A O 1
ATOM 5239 N N . GLN A 1 650 ? -11.518 -15.503 19.479 1.00 88.50 650 GLN A N 1
ATOM 5240 C CA . GLN A 1 650 ? -12.344 -14.952 20.559 1.00 88.50 650 GLN A CA 1
ATOM 5241 C C . GLN A 1 650 ? -13.833 -15.111 20.245 1.00 88.50 650 GLN A C 1
ATOM 5243 O O . GLN A 1 650 ? -14.588 -15.462 21.149 1.00 88.50 650 GLN A O 1
ATOM 5248 N N . ILE A 1 651 ? -14.233 -14.945 18.982 1.00 84.69 651 ILE A N 1
ATOM 5249 C CA . ILE A 1 651 ? -15.587 -15.237 18.501 1.00 84.69 651 ILE A CA 1
ATOM 5250 C C . ILE A 1 651 ? -15.885 -16.734 18.675 1.00 84.69 651 ILE A C 1
ATOM 5252 O O . ILE A 1 651 ? -16.831 -17.052 19.386 1.00 84.69 651 ILE A O 1
ATOM 5256 N N . GLU A 1 652 ? -15.019 -17.643 18.210 1.00 89.50 652 GLU A N 1
ATOM 5257 C CA . GLU A 1 652 ? -15.169 -19.100 18.413 1.00 89.50 652 GLU A CA 1
ATOM 5258 C C . GLU A 1 652 ? -15.348 -19.475 19.904 1.00 89.50 652 GLU A C 1
ATOM 5260 O O . GLU A 1 652 ? -16.193 -20.297 20.268 1.00 89.50 652 GLU A O 1
ATOM 5265 N N . ARG A 1 653 ? -14.573 -18.848 20.808 1.00 89.12 653 ARG A N 1
ATOM 5266 C CA . ARG A 1 653 ? -14.693 -19.046 22.269 1.00 89.12 653 ARG A CA 1
ATOM 5267 C C . ARG A 1 653 ? -16.004 -18.507 22.842 1.00 89.12 653 ARG A C 1
ATOM 5269 O O . ARG A 1 653 ? -16.446 -19.017 23.874 1.00 89.12 653 ARG A O 1
ATOM 5276 N N . LEU A 1 654 ? -16.580 -17.459 22.258 1.00 88.12 654 LEU A N 1
ATOM 5277 C CA . LEU A 1 654 ? -17.856 -16.878 22.682 1.00 88.12 654 LEU A CA 1
ATOM 5278 C C . LEU A 1 654 ? -19.034 -17.684 22.126 1.00 88.12 654 LEU A C 1
ATOM 5280 O O . LEU A 1 654 ? -19.947 -17.998 22.882 1.00 88.12 654 LEU A O 1
ATOM 5284 N N . GLU A 1 655 ? -18.974 -18.115 20.868 1.00 88.00 655 GLU A N 1
ATOM 5285 C CA . GLU A 1 655 ? -19.945 -19.019 20.242 1.00 88.00 655 GLU A CA 1
ATOM 5286 C C . GLU A 1 655 ? -20.033 -20.347 21.007 1.00 88.00 655 GLU A C 1
ATOM 5288 O O . GLU A 1 655 ? -21.119 -20.743 21.424 1.00 88.00 655 GLU A O 1
ATOM 5293 N N . ALA A 1 656 ? -18.899 -20.973 21.342 1.00 88.94 656 ALA A N 1
ATOM 5294 C CA . ALA A 1 656 ? -18.875 -22.186 22.165 1.00 88.94 656 ALA A CA 1
ATOM 5295 C C . ALA A 1 656 ? -19.421 -21.977 23.599 1.00 88.94 656 ALA A C 1
ATOM 5297 O O . ALA A 1 656 ? -19.902 -22.923 24.231 1.00 88.94 656 ALA A O 1
ATOM 5298 N N . GLN A 1 657 ? -19.366 -20.751 24.133 1.00 87.81 657 GLN A N 1
ATOM 5299 C CA . GLN A 1 657 ? -20.003 -20.404 25.410 1.00 87.81 657 GLN A CA 1
ATOM 5300 C C . GLN A 1 657 ? -21.508 -20.152 25.260 1.00 87.81 657 GLN A C 1
ATOM 5302 O O . GLN A 1 657 ? -22.263 -20.539 26.154 1.00 87.81 657 GLN A O 1
ATOM 5307 N N . LEU A 1 658 ? -21.947 -19.556 24.149 1.00 86.62 658 LEU A N 1
ATOM 5308 C CA . LEU A 1 658 ? -23.357 -19.353 23.814 1.00 86.62 658 LEU A CA 1
ATOM 5309 C C . LEU A 1 658 ? -24.063 -20.687 23.549 1.00 86.62 658 LEU A C 1
ATOM 5311 O O . LEU A 1 658 ? -25.091 -20.932 24.166 1.00 86.62 658 LEU A O 1
ATOM 5315 N N . GLU A 1 659 ? -23.474 -21.591 22.764 1.00 88.12 659 GLU A N 1
ATOM 5316 C CA . GLU A 1 659 ? -23.967 -22.963 22.538 1.00 88.12 659 GLU A CA 1
ATOM 5317 C C . GLU A 1 659 ? -24.145 -23.711 23.875 1.00 88.12 659 GLU A C 1
ATOM 5319 O O . GLU A 1 659 ? -25.198 -24.280 24.171 1.00 88.12 659 GLU A O 1
ATOM 5324 N N . LYS A 1 660 ? -23.144 -23.627 24.763 1.00 89.44 660 LYS A N 1
ATOM 5325 C CA . LYS A 1 660 ? -23.222 -24.208 26.112 1.00 89.44 660 LYS A CA 1
ATOM 5326 C C . LYS A 1 660 ? -24.297 -23.545 26.984 1.00 89.44 660 LYS A C 1
ATOM 5328 O O . LYS A 1 660 ? -24.871 -24.214 27.844 1.00 89.44 660 LYS A O 1
ATOM 5333 N N . LYS A 1 661 ? -24.565 -22.249 26.803 1.00 88.19 661 LYS A N 1
ATOM 5334 C CA . LYS A 1 661 ? -25.621 -21.522 27.525 1.00 88.19 661 LYS A CA 1
ATOM 5335 C C . LYS A 1 661 ? -27.011 -21.863 27.009 1.00 88.19 661 LYS A C 1
ATOM 5337 O O . LYS A 1 661 ? -27.894 -22.107 27.821 1.00 88.19 661 LYS A O 1
ATOM 5342 N N . ASP A 1 662 ? -27.185 -21.953 25.701 1.00 89.31 662 ASP A N 1
ATOM 5343 C CA . ASP A 1 662 ? -28.422 -22.376 25.053 1.00 89.31 662 ASP A CA 1
ATOM 5344 C C . ASP A 1 662 ? -28.777 -23.828 25.423 1.00 89.31 662 ASP A C 1
ATOM 5346 O O . ASP A 1 662 ? -29.912 -24.115 25.799 1.00 89.31 662 ASP A O 1
ATOM 5350 N N . GLN A 1 663 ? -27.793 -24.733 25.492 1.00 88.44 663 GLN A N 1
ATOM 5351 C CA . GLN A 1 663 ? -28.001 -26.075 26.052 1.00 88.44 663 GLN A CA 1
ATOM 5352 C C . GLN A 1 663 ? -28.435 -26.041 27.534 1.00 88.44 663 GLN A C 1
ATOM 5354 O O . GLN A 1 663 ? -29.342 -26.783 27.914 1.00 88.44 663 GLN A O 1
ATOM 5359 N N . GLN A 1 664 ? -27.857 -25.161 28.368 1.00 88.38 664 GLN A N 1
ATOM 5360 C CA . GLN A 1 664 ? -28.323 -24.966 29.752 1.00 88.38 664 GLN A CA 1
ATOM 5361 C C . GLN A 1 664 ? -29.763 -24.431 29.808 1.00 88.38 664 GLN A C 1
ATOM 5363 O O . GLN A 1 664 ? -30.553 -24.915 30.619 1.00 88.38 664 GLN A O 1
ATOM 5368 N N . PHE A 1 665 ? -30.134 -23.485 28.940 1.00 86.31 665 PHE A N 1
ATOM 5369 C CA . PHE A 1 665 ? -31.505 -22.976 28.859 1.00 86.31 665 PHE A CA 1
ATOM 5370 C C . PHE A 1 665 ? -32.489 -24.059 28.400 1.00 86.31 665 PHE A C 1
ATOM 5372 O O . PHE A 1 665 ? -33.524 -24.225 29.035 1.00 86.31 665 PHE A O 1
ATOM 5379 N N . LYS A 1 666 ? -32.142 -24.884 27.405 1.00 89.75 666 LYS A N 1
ATOM 5380 C CA . LYS A 1 666 ? -32.948 -26.039 26.956 1.00 89.75 666 LYS A CA 1
ATOM 5381 C C . LYS A 1 666 ? -33.141 -27.107 28.042 1.00 89.75 666 LYS A C 1
ATOM 5383 O O . LYS A 1 666 ? -34.119 -27.853 28.006 1.00 89.75 666 LYS A O 1
ATOM 5388 N N . GLU A 1 667 ? -32.225 -27.228 29.000 1.00 86.56 667 GLU A N 1
ATOM 5389 C CA . GLU A 1 667 ? -32.374 -28.108 30.173 1.00 86.56 667 GLU A CA 1
ATOM 5390 C C . GLU A 1 667 ? -33.231 -27.459 31.278 1.00 86.56 667 GLU A C 1
ATOM 5392 O O . GLU A 1 667 ? -34.065 -28.130 31.899 1.00 86.56 667 GLU A O 1
ATOM 5397 N N . GLN A 1 668 ? -33.106 -26.143 31.475 1.00 88.62 668 GLN A N 1
ATOM 5398 C CA . GLN A 1 668 ? -33.971 -25.366 32.370 1.00 88.62 668 GLN A CA 1
ATOM 5399 C C . GLN A 1 668 ? -35.421 -25.292 31.865 1.00 88.62 668 GLN A C 1
ATOM 5401 O O . GLN A 1 668 ? -36.345 -25.462 32.651 1.00 88.62 668 GLN A O 1
ATOM 5406 N N . GLU A 1 669 ? -35.647 -25.132 30.564 1.00 87.81 669 GLU A N 1
ATOM 5407 C CA . GLU A 1 669 ? -36.974 -25.121 29.937 1.00 87.81 669 GLU A CA 1
ATOM 5408 C C . GLU A 1 669 ? -37.683 -26.477 30.087 1.00 87.81 669 GLU A C 1
ATOM 5410 O O . GLU A 1 669 ? -38.859 -26.532 30.455 1.00 87.81 669 GLU A O 1
ATOM 5415 N N . LYS A 1 670 ? -36.960 -27.592 29.905 1.00 90.62 670 LYS A N 1
ATOM 5416 C CA . LYS A 1 670 ? -37.492 -28.949 30.140 1.00 90.62 670 LYS A CA 1
ATOM 5417 C C . LYS A 1 670 ? -37.882 -29.168 31.599 1.00 90.62 670 LYS A C 1
ATOM 5419 O O . LYS A 1 670 ? -38.966 -29.679 31.872 1.00 90.62 670 LYS A O 1
ATOM 5424 N N . THR A 1 671 ? -37.023 -28.776 32.540 1.00 89.81 671 THR A N 1
ATOM 5425 C CA . THR A 1 671 ? -37.321 -28.916 33.975 1.00 89.81 671 THR A CA 1
ATOM 5426 C C . THR A 1 671 ? -38.446 -27.979 34.420 1.00 89.81 671 THR A C 1
ATOM 5428 O O . THR A 1 671 ? -39.316 -28.406 35.175 1.00 89.81 671 THR A O 1
ATOM 5431 N N . MET A 1 672 ? -38.519 -26.758 33.884 1.00 86.50 672 MET A N 1
ATOM 5432 C CA . MET A 1 672 ? -39.635 -25.832 34.103 1.00 86.50 672 MET A CA 1
ATOM 5433 C C . MET A 1 672 ? -40.955 -26.385 33.547 1.00 86.50 672 MET A C 1
ATOM 5435 O O . MET A 1 672 ? -41.962 -26.344 34.246 1.00 86.50 672 MET A O 1
ATOM 5439 N N . SER A 1 673 ? -40.941 -26.984 32.352 1.00 90.50 673 SER A N 1
ATOM 5440 C CA . SER A 1 673 ? -42.110 -27.647 31.751 1.00 90.50 673 SER A CA 1
ATOM 5441 C C . SER A 1 673 ? -42.604 -28.824 32.603 1.00 90.50 673 SER A C 1
ATOM 5443 O O . SER A 1 673 ? -43.802 -28.969 32.840 1.00 90.50 673 SER A O 1
ATOM 5445 N N . MET A 1 674 ? -41.684 -29.647 33.125 1.00 89.50 674 MET A N 1
ATOM 5446 C CA . MET A 1 674 ? -42.022 -30.736 34.052 1.00 89.50 674 MET A CA 1
ATOM 5447 C C . MET A 1 674 ? -42.627 -30.214 35.362 1.00 89.50 674 MET A C 1
ATOM 5449 O O . MET A 1 674 ? -43.604 -30.782 35.849 1.00 89.50 674 MET A O 1
ATOM 5453 N N . LEU A 1 675 ? -42.081 -29.127 35.918 1.00 90.38 675 LEU A N 1
ATOM 5454 C CA . LEU A 1 675 ? -42.599 -28.499 37.137 1.00 90.38 675 LEU A CA 1
ATOM 5455 C C . LEU A 1 675 ? -43.968 -27.842 36.911 1.00 90.38 675 LEU A C 1
ATOM 5457 O O . LEU A 1 675 ? -44.843 -27.985 37.757 1.00 90.38 675 LEU A O 1
ATOM 5461 N N . GLN A 1 676 ? -44.199 -27.187 35.770 1.00 89.19 676 GLN A N 1
ATOM 5462 C CA . GLN A 1 676 ? -45.519 -26.659 35.402 1.00 89.19 676 GLN A CA 1
ATOM 5463 C C . GLN A 1 676 ? -46.559 -27.782 35.286 1.00 89.19 676 GLN A C 1
ATOM 5465 O O . GLN A 1 676 ? -47.654 -27.656 35.833 1.00 89.19 676 GLN A O 1
ATOM 5470 N N . GLN A 1 677 ? -46.213 -28.907 34.652 1.00 89.00 677 GLN A N 1
ATOM 5471 C CA . GLN A 1 677 ? -47.111 -30.060 34.550 1.00 89.00 677 GLN A CA 1
ATOM 5472 C C . GLN A 1 677 ? -47.433 -30.671 35.927 1.00 89.00 677 GLN A C 1
ATOM 5474 O O . GLN A 1 677 ? -48.585 -31.011 36.193 1.00 89.00 677 GLN A O 1
ATOM 5479 N N . ASP A 1 678 ? -46.446 -30.782 36.820 1.00 90.31 678 ASP A N 1
ATOM 5480 C CA . ASP A 1 678 ? -46.628 -31.242 38.204 1.00 90.31 678 ASP A CA 1
ATOM 5481 C C . ASP A 1 678 ? -47.490 -30.269 39.038 1.00 90.31 678 ASP A C 1
ATOM 5483 O O . ASP A 1 678 ? -48.383 -30.706 39.767 1.00 90.31 678 ASP A O 1
ATOM 5487 N N . ILE A 1 679 ? -47.304 -28.954 38.869 1.00 90.88 679 ILE A N 1
ATOM 5488 C CA . ILE A 1 679 ? -48.152 -27.915 39.476 1.00 90.88 679 ILE A CA 1
ATOM 5489 C C . ILE A 1 679 ? -49.604 -28.047 38.999 1.00 90.88 679 ILE A C 1
ATOM 5491 O O . ILE A 1 679 ? -50.499 -28.076 39.840 1.00 90.88 679 ILE A O 1
ATOM 5495 N N . ILE A 1 680 ? -49.855 -28.202 37.694 1.00 89.88 680 ILE A N 1
ATOM 5496 C CA . ILE A 1 680 ? -51.212 -28.381 37.139 1.00 89.88 680 ILE A CA 1
ATOM 5497 C C . ILE A 1 680 ? -51.872 -29.651 37.700 1.00 89.88 680 ILE A C 1
ATOM 5499 O O . ILE A 1 680 ? -53.020 -29.613 38.145 1.00 89.88 680 ILE A O 1
ATOM 5503 N N . CYS A 1 681 ? -51.142 -30.769 37.759 1.00 90.44 681 CYS A N 1
ATOM 5504 C CA . CYS A 1 681 ? -51.641 -32.014 38.350 1.00 90.44 681 CYS A CA 1
ATOM 5505 C C . CYS A 1 681 ? -51.999 -31.852 39.841 1.00 90.44 681 CYS A C 1
ATOM 5507 O O . CYS A 1 681 ? -53.035 -32.352 40.288 1.00 90.44 681 CYS A O 1
ATOM 5509 N N . LYS A 1 682 ? -51.178 -31.128 40.612 1.00 89.50 682 LYS A N 1
ATOM 5510 C CA . LYS A 1 682 ? -51.438 -30.822 42.030 1.00 89.50 682 LYS A CA 1
ATOM 5511 C C . LYS A 1 682 ? -52.591 -29.839 42.214 1.00 89.50 682 LYS A C 1
ATOM 5513 O O . LYS A 1 682 ? -53.378 -30.010 43.142 1.00 89.50 682 LYS A O 1
ATOM 5518 N N . GLN A 1 683 ? -52.737 -28.863 41.324 1.00 87.81 683 GLN A N 1
ATOM 5519 C CA . GLN A 1 683 ? -53.834 -27.902 41.351 1.00 87.81 683 GLN A CA 1
ATOM 5520 C C . GLN A 1 683 ? -55.181 -28.595 41.101 1.00 87.81 683 GLN A C 1
ATOM 5522 O O . GLN A 1 683 ? -56.086 -28.443 41.915 1.00 87.81 683 GLN A O 1
ATOM 5527 N N . HIS A 1 684 ? -55.295 -29.456 40.084 1.00 89.44 684 HIS A N 1
ATOM 5528 C CA . HIS A 1 684 ? -56.509 -30.258 39.873 1.00 89.44 684 HIS A CA 1
ATOM 5529 C C . HIS A 1 684 ? -56.817 -31.221 41.035 1.00 89.44 684 HIS A C 1
ATOM 5531 O O . HIS A 1 684 ? -57.986 -31.502 41.318 1.00 89.44 684 HIS A O 1
ATOM 5537 N N . HIS A 1 685 ? -55.796 -31.713 41.746 1.00 91.06 685 HIS A N 1
ATOM 5538 C CA . HIS A 1 685 ? -56.005 -32.500 42.963 1.00 91.06 685 HIS A CA 1
ATOM 5539 C C . HIS A 1 685 ? -56.589 -31.646 44.103 1.00 91.06 685 HIS A C 1
ATOM 5541 O O . HIS A 1 685 ? -57.570 -32.059 44.724 1.00 91.06 685 HIS A O 1
ATOM 5547 N N . LEU A 1 686 ? -56.056 -30.438 44.327 1.00 88.25 686 LEU A N 1
ATOM 5548 C CA . LEU A 1 686 ? -56.581 -29.472 45.301 1.00 88.25 686 LEU A CA 1
ATOM 5549 C C . LEU A 1 686 ? -58.013 -29.031 44.961 1.00 88.25 686 LEU A C 1
ATOM 5551 O O . LEU A 1 686 ? -58.883 -29.108 45.823 1.00 88.25 686 LEU A O 1
ATOM 5555 N N . GLU A 1 687 ? -58.298 -28.687 43.703 1.00 90.38 687 GLU A N 1
ATOM 5556 C CA . GLU A 1 687 ? -59.649 -28.361 43.214 1.00 90.38 687 GLU A CA 1
ATOM 5557 C C . GLU A 1 687 ? -60.654 -29.494 43.491 1.00 90.38 687 GLU A C 1
ATOM 5559 O O . GLU A 1 687 ? -61.824 -29.248 43.797 1.00 90.38 687 GLU A O 1
ATOM 5564 N N . SER A 1 688 ? -60.211 -30.755 43.415 1.00 90.00 688 SER A N 1
ATOM 5565 C CA . SER A 1 688 ? -61.066 -31.897 43.738 1.00 90.00 688 SER A CA 1
ATOM 5566 C C . SER A 1 688 ? -61.237 -32.138 45.240 1.00 90.00 688 SER A C 1
ATOM 5568 O O . SER A 1 688 ? -62.280 -32.663 45.632 1.00 90.00 688 SER A O 1
ATOM 5570 N N . LEU A 1 689 ? -60.270 -31.752 46.075 1.00 88.94 689 LEU A N 1
ATOM 5571 C CA . LEU A 1 689 ? -60.401 -31.775 47.536 1.00 88.94 689 LEU A CA 1
ATOM 5572 C C . LEU A 1 689 ? -61.312 -30.643 48.031 1.00 88.94 689 LEU A C 1
ATOM 5574 O O . LEU A 1 689 ? -62.200 -30.902 48.841 1.00 88.94 689 LEU A O 1
ATOM 5578 N N . ASP A 1 690 ? -61.180 -29.429 47.492 1.00 88.81 690 ASP A N 1
ATOM 5579 C CA . ASP A 1 690 ? -62.060 -28.295 47.813 1.00 88.81 690 ASP A CA 1
ATOM 5580 C C . ASP A 1 690 ? -63.514 -28.561 47.404 1.00 88.81 690 ASP A C 1
ATOM 5582 O O . ASP A 1 690 ? -64.445 -28.207 48.135 1.00 88.81 690 ASP A O 1
ATOM 5586 N N . ARG A 1 691 ? -63.742 -29.257 46.283 1.00 88.56 691 ARG A N 1
ATOM 5587 C CA . ARG A 1 691 ? -65.077 -29.733 45.886 1.00 88.56 691 ARG A CA 1
ATOM 5588 C C . ARG A 1 691 ? -65.683 -30.691 46.921 1.00 88.56 691 ARG A C 1
ATOM 5590 O O . ARG A 1 691 ? -66.830 -30.500 47.312 1.00 88.56 691 ARG A O 1
ATOM 5597 N N . LEU A 1 692 ? -64.915 -31.660 47.424 1.00 89.25 692 LEU A N 1
ATOM 5598 C CA . LEU A 1 692 ? -65.379 -32.586 48.470 1.00 89.25 692 LEU A CA 1
ATOM 5599 C C . LEU A 1 692 ? -65.600 -31.877 49.821 1.00 89.25 692 LEU A C 1
ATOM 5601 O O . LEU A 1 692 ? -66.586 -32.141 50.512 1.00 89.25 692 LEU A O 1
ATOM 5605 N N . LEU A 1 693 ? -64.728 -30.932 50.188 1.00 87.50 693 LEU A N 1
ATOM 5606 C CA . LEU A 1 693 ? -64.870 -30.116 51.400 1.00 87.50 693 LEU A CA 1
ATOM 5607 C C . LEU A 1 693 ? -66.099 -29.199 51.340 1.00 87.50 693 LEU A C 1
ATOM 5609 O O . LEU A 1 693 ? -66.801 -29.044 52.341 1.00 87.50 693 LEU A O 1
ATOM 5613 N N . THR A 1 694 ? -66.383 -28.591 50.187 1.00 86.31 694 THR A N 1
ATOM 5614 C CA . THR A 1 694 ? -67.562 -27.727 50.005 1.00 86.31 694 THR A CA 1
ATOM 5615 C C . THR A 1 694 ? -68.866 -28.521 49.956 1.00 86.31 694 THR A C 1
ATOM 5617 O O . THR A 1 694 ? -69.852 -28.067 50.541 1.00 86.31 694 THR A O 1
ATOM 5620 N N . GLU A 1 695 ? -68.867 -29.718 49.367 1.00 86.56 695 GLU A N 1
ATOM 5621 C CA . GLU A 1 695 ? -70.000 -30.650 49.399 1.00 86.56 695 GLU A CA 1
ATOM 5622 C C . GLU A 1 695 ? -70.313 -31.102 50.836 1.00 86.56 695 GLU A C 1
ATOM 5624 O O . GLU A 1 695 ? -71.417 -30.849 51.327 1.00 86.56 695 GLU A O 1
ATOM 5629 N N . SER A 1 696 ? -69.317 -31.612 51.571 1.00 81.38 696 SER A N 1
ATOM 5630 C CA . SER A 1 696 ? -69.452 -32.001 52.987 1.00 81.38 696 SER A CA 1
ATOM 5631 C C . SER A 1 696 ? -69.925 -30.840 53.880 1.00 81.38 696 SER A C 1
ATOM 5633 O O . SER A 1 696 ? -70.823 -30.994 54.714 1.00 81.38 696 SER A O 1
ATOM 5635 N N . LYS A 1 697 ? -69.408 -29.623 53.659 1.00 87.81 697 LYS A N 1
ATOM 5636 C CA . LYS A 1 697 ? -69.858 -28.397 54.347 1.00 87.81 697 LYS A CA 1
ATOM 5637 C C . LYS A 1 697 ? -71.298 -28.005 53.982 1.00 87.81 697 LYS A C 1
ATOM 5639 O O . LYS A 1 697 ? -71.981 -27.370 54.787 1.00 87.81 697 LYS A O 1
ATOM 5644 N N . GLY A 1 698 ? -71.772 -28.374 52.793 1.00 83.25 698 GLY A N 1
ATOM 5645 C CA . GLY A 1 698 ? -73.165 -28.235 52.367 1.00 83.25 698 GLY A CA 1
ATOM 5646 C C . GLY A 1 698 ? -74.099 -29.241 53.046 1.00 83.25 698 GLY A C 1
ATOM 5647 O O . GLY A 1 698 ? -75.202 -28.873 53.452 1.00 83.25 698 GLY A O 1
ATOM 5648 N N . GLU A 1 699 ? -73.659 -30.485 53.228 1.00 81.25 699 GLU A N 1
ATOM 5649 C CA . GLU A 1 699 ? -74.403 -31.515 53.966 1.00 81.25 699 GLU A CA 1
ATOM 5650 C C . GLU A 1 699 ? -74.505 -31.191 55.459 1.00 81.25 699 GLU A C 1
ATOM 5652 O O . GLU A 1 699 ? -75.608 -31.172 56.006 1.00 81.25 699 GLU A O 1
ATOM 5657 N N . MET A 1 700 ? -73.394 -30.806 56.093 1.00 80.12 700 MET A N 1
ATOM 5658 C CA . MET A 1 700 ? -73.360 -30.403 57.504 1.00 80.12 700 MET A CA 1
ATOM 5659 C C . MET A 1 700 ? -74.320 -29.233 57.798 1.00 80.12 700 MET A C 1
ATOM 5661 O O . MET A 1 700 ? -74.982 -29.213 58.835 1.00 80.12 700 MET A O 1
ATOM 5665 N N . LYS A 1 701 ? -74.479 -28.286 56.859 1.00 83.25 701 LYS A N 1
ATOM 5666 C CA . LYS A 1 701 ? -75.499 -27.223 56.952 1.00 83.25 701 LYS A CA 1
ATOM 5667 C C . LYS A 1 701 ? -76.932 -27.768 56.911 1.00 83.25 701 LYS A C 1
ATOM 5669 O O . LYS A 1 701 ? -77.766 -27.309 57.688 1.00 83.25 701 LYS A O 1
ATOM 5674 N N . LYS A 1 702 ? -77.231 -28.737 56.035 1.00 81.75 702 LYS A N 1
ATOM 5675 C CA . LYS A 1 702 ? -78.557 -29.390 55.967 1.00 81.75 702 LYS A CA 1
ATOM 5676 C C . LYS A 1 702 ? -78.874 -30.165 57.248 1.00 81.75 702 LYS A C 1
ATOM 5678 O O . LYS A 1 702 ? -80.036 -30.227 57.638 1.00 81.75 702 LYS A O 1
ATOM 5683 N N . GLU A 1 703 ? -77.868 -30.750 57.894 1.00 83.81 703 GLU A N 1
ATOM 5684 C CA . GLU A 1 703 ? -78.041 -31.434 59.177 1.00 83.81 703 GLU A CA 1
ATOM 5685 C C . GLU A 1 703 ? -78.257 -30.444 60.332 1.00 83.81 703 GLU A C 1
ATOM 5687 O O . GLU A 1 703 ? -79.164 -30.641 61.138 1.00 83.81 703 GLU A O 1
ATOM 5692 N N . ASN A 1 704 ? -77.496 -29.344 60.381 1.00 82.25 704 ASN A N 1
ATOM 5693 C CA . ASN A 1 704 ? -77.670 -28.320 61.413 1.00 82.25 704 ASN A CA 1
ATOM 5694 C C . ASN A 1 704 ? -79.047 -27.646 61.352 1.00 82.25 704 ASN A C 1
ATOM 5696 O O . ASN A 1 704 ? -79.665 -27.511 62.399 1.00 82.25 704 ASN A O 1
ATOM 5700 N N . MET A 1 705 ? -79.598 -27.343 60.168 1.00 82.88 705 MET A N 1
ATOM 5701 C CA . MET A 1 705 ? -80.963 -26.787 60.080 1.00 82.88 705 MET A CA 1
ATOM 5702 C C . MET A 1 705 ? -82.020 -27.700 60.731 1.00 82.88 705 MET A C 1
ATOM 5704 O O . MET A 1 705 ? -82.908 -27.209 61.420 1.00 82.88 705 MET A O 1
ATOM 5708 N N . LYS A 1 706 ? -81.888 -29.030 60.606 1.00 83.88 706 LYS A N 1
ATOM 5709 C CA . LYS A 1 706 ? -82.783 -29.991 61.284 1.00 83.88 706 LYS A CA 1
ATOM 5710 C C . LYS A 1 706 ? -82.596 -29.998 62.806 1.00 83.88 706 LYS A C 1
ATOM 5712 O O . LYS A 1 706 ? -83.555 -30.216 63.543 1.00 83.88 706 LYS A O 1
ATOM 5717 N N . LYS A 1 707 ? -81.367 -29.775 63.287 1.00 80.44 707 LYS A N 1
ATOM 5718 C CA . LYS A 1 707 ? -81.069 -29.636 64.724 1.00 80.44 707 LYS A CA 1
ATOM 5719 C C . LYS A 1 707 ? -81.631 -28.325 65.276 1.00 80.44 707 LYS A C 1
ATOM 5721 O O . LYS A 1 707 ? -82.215 -28.343 66.353 1.00 80.44 707 LYS A O 1
ATOM 5726 N N . ASP A 1 708 ? -81.536 -27.233 64.521 1.00 81.75 708 ASP A N 1
ATOM 5727 C CA . ASP A 1 708 ? -82.108 -25.933 64.881 1.00 81.75 708 ASP A CA 1
ATOM 5728 C C . ASP A 1 708 ? -83.644 -25.991 64.949 1.00 81.75 708 ASP A C 1
ATOM 5730 O O . ASP A 1 708 ? -84.236 -25.469 65.892 1.00 81.75 708 ASP A O 1
ATOM 5734 N N . GLU A 1 709 ? -84.306 -26.680 64.011 1.00 80.56 709 GLU A N 1
ATOM 5735 C CA . GLU A 1 709 ? -85.757 -26.933 64.059 1.00 80.56 709 GLU A CA 1
ATOM 5736 C C . GLU A 1 709 ? -86.166 -27.732 65.311 1.00 80.56 709 GLU A C 1
ATOM 5738 O O . GLU A 1 709 ? -87.122 -27.359 65.997 1.00 80.56 709 GLU A O 1
ATOM 5743 N N . ALA A 1 710 ? -85.412 -28.781 65.664 1.00 79.50 710 ALA A N 1
ATOM 5744 C CA . ALA A 1 710 ? -85.647 -29.565 66.878 1.00 79.50 710 ALA A CA 1
ATOM 5745 C C . ALA A 1 710 ? -85.401 -28.755 68.169 1.00 79.50 710 ALA A C 1
ATOM 5747 O O . ALA A 1 710 ? -86.200 -28.827 69.106 1.00 79.50 710 ALA A O 1
ATOM 5748 N N . LEU A 1 711 ? -84.347 -27.931 68.210 1.00 77.94 711 LEU A N 1
ATOM 5749 C CA . LEU A 1 711 ? -84.081 -27.001 69.314 1.00 77.94 711 LEU A CA 1
ATOM 5750 C C . LEU A 1 711 ? -85.217 -25.985 69.484 1.00 77.94 711 LEU A C 1
ATOM 5752 O O . LEU A 1 711 ? -85.608 -25.691 70.612 1.00 77.94 711 LEU A O 1
ATOM 5756 N N . LYS A 1 712 ? -85.798 -25.496 68.384 1.00 82.69 712 LYS A N 1
ATOM 5757 C CA . LYS A 1 712 ? -86.927 -24.553 68.406 1.00 82.69 712 LYS A CA 1
ATOM 5758 C C . LYS A 1 712 ? -88.197 -25.173 68.998 1.00 82.69 712 LYS A C 1
ATOM 5760 O O . LYS A 1 712 ? -88.919 -24.500 69.730 1.00 82.69 712 LYS A O 1
ATOM 5765 N N . ALA A 1 713 ? -88.446 -26.458 68.734 1.00 78.69 713 ALA A N 1
ATOM 5766 C CA . ALA A 1 713 ? -89.540 -27.198 69.364 1.00 78.69 713 ALA A CA 1
ATOM 5767 C C . ALA A 1 713 ? -89.327 -27.353 70.883 1.00 78.69 713 ALA A C 1
ATOM 5769 O O . ALA A 1 713 ? -90.240 -27.073 71.661 1.00 78.69 713 ALA A O 1
ATOM 5770 N N . LEU A 1 714 ? -88.110 -27.708 71.313 1.00 78.88 714 LEU A N 1
ATOM 5771 C CA . LEU A 1 714 ? -87.749 -27.789 72.735 1.00 78.88 714 LEU A CA 1
ATOM 5772 C C . LEU A 1 714 ? -87.839 -26.422 73.437 1.00 78.88 714 LEU A C 1
ATOM 5774 O O . LEU A 1 714 ? -88.315 -26.341 74.567 1.00 78.88 714 LEU A O 1
ATOM 5778 N N . GLN A 1 715 ? -87.447 -25.334 72.768 1.00 78.25 715 GLN A N 1
ATOM 5779 C CA . GLN A 1 715 ? -87.526 -23.976 73.317 1.00 78.25 715 GLN A CA 1
ATOM 5780 C C . GLN A 1 715 ? -88.973 -23.545 73.613 1.00 78.25 715 GLN A C 1
ATOM 5782 O O . GLN A 1 715 ? -89.220 -22.896 74.632 1.00 78.25 715 GLN A O 1
ATOM 5787 N N . ASN A 1 716 ? -89.940 -23.953 72.782 1.00 76.56 716 ASN A N 1
ATOM 5788 C CA . ASN A 1 716 ? -91.359 -23.720 73.058 1.00 76.56 716 ASN A CA 1
ATOM 5789 C C . ASN A 1 716 ? -91.814 -24.470 74.323 1.00 76.56 716 ASN A C 1
ATOM 5791 O O . ASN A 1 716 ? -92.463 -23.870 75.178 1.00 76.56 716 ASN A O 1
ATOM 5795 N N . GLN A 1 717 ? -91.407 -25.732 74.497 1.00 79.94 717 GLN A N 1
ATOM 5796 C CA . GLN A 1 717 ? -91.726 -26.523 75.694 1.00 79.94 717 GLN A CA 1
ATOM 5797 C C . GLN A 1 717 ? -91.113 -25.914 76.972 1.00 79.94 717 GLN A C 1
ATOM 5799 O O . GLN A 1 717 ? -91.780 -25.818 78.001 1.00 79.94 717 GLN A O 1
ATOM 5804 N N . VAL A 1 718 ? -89.875 -25.409 76.897 1.00 77.69 718 VAL A N 1
ATOM 5805 C CA . VAL A 1 718 ? -89.239 -24.659 77.999 1.00 77.69 718 VAL A CA 1
ATOM 5806 C C . VAL A 1 718 ? -90.031 -23.392 78.350 1.00 77.69 718 VAL A C 1
ATOM 5808 O O . VAL A 1 718 ? -90.118 -23.030 79.526 1.00 77.69 718 VAL A O 1
ATOM 5811 N N . SER A 1 719 ? -90.649 -22.723 77.372 1.00 76.06 719 SER A N 1
ATOM 5812 C CA . SER A 1 719 ? -91.431 -21.505 77.627 1.00 76.06 719 SER A CA 1
ATOM 5813 C C . SER A 1 719 ? -92.735 -21.760 78.402 1.00 76.06 719 SER A C 1
ATOM 5815 O O . SER A 1 719 ? -93.125 -20.909 79.205 1.00 76.06 719 SER A O 1
ATOM 5817 N N . GLU A 1 720 ? -93.351 -22.941 78.261 1.00 75.56 720 GLU A N 1
ATOM 5818 C CA . GLU A 1 720 ? -94.504 -23.357 79.076 1.00 75.56 720 GLU A CA 1
ATOM 5819 C C . GLU A 1 720 ? -94.100 -23.654 80.527 1.00 75.56 720 GLU A C 1
ATOM 5821 O O . GLU A 1 720 ? -94.721 -23.143 81.461 1.00 75.56 720 GLU A O 1
ATOM 5826 N N . GLU A 1 721 ? -93.011 -24.399 80.749 1.00 74.75 721 GLU A N 1
ATOM 5827 C CA . GLU A 1 721 ? -92.494 -24.633 82.109 1.00 74.75 721 GLU A CA 1
ATOM 5828 C C . GLU A 1 721 ? -92.059 -23.320 82.788 1.00 74.75 721 GLU A C 1
ATOM 5830 O O . GLU A 1 721 ? -92.296 -23.122 83.979 1.00 74.75 721 GLU A O 1
ATOM 5835 N N . THR A 1 722 ? -91.549 -22.351 82.018 1.00 75.62 722 THR A N 1
ATOM 5836 C CA . THR A 1 722 ? -91.217 -20.993 82.497 1.00 75.62 722 THR A CA 1
ATOM 5837 C C . THR A 1 722 ? -92.449 -20.208 82.990 1.00 75.62 722 THR A C 1
ATOM 5839 O O . THR A 1 722 ? -92.309 -19.220 83.716 1.00 75.62 722 THR A O 1
ATOM 5842 N N . ILE A 1 723 ? -93.674 -20.599 82.618 1.00 74.00 723 ILE A N 1
ATOM 5843 C CA . ILE A 1 723 ? -94.909 -20.026 83.186 1.00 74.00 723 ILE A CA 1
ATOM 5844 C C . ILE A 1 723 ? -95.219 -20.658 84.551 1.00 74.00 723 ILE A C 1
ATOM 5846 O O . ILE A 1 723 ? -95.605 -19.937 85.469 1.00 74.00 723 ILE A O 1
ATOM 5850 N N . LYS A 1 724 ? -94.979 -21.965 84.728 1.00 75.94 724 LYS A N 1
ATOM 5851 C CA . LYS A 1 724 ? -95.137 -22.645 86.029 1.00 75.94 724 LYS A CA 1
ATOM 5852 C C . LYS A 1 724 ? -94.092 -22.177 87.045 1.00 75.94 724 LYS A C 1
ATOM 5854 O O . LYS A 1 724 ? -94.436 -21.931 88.196 1.00 75.94 724 LYS A O 1
ATOM 5859 N N . VAL A 1 725 ? -92.845 -21.959 86.616 1.00 71.31 725 VAL A N 1
ATOM 5860 C CA . VAL A 1 725 ? -91.788 -21.380 87.471 1.00 71.31 725 VAL A CA 1
ATOM 5861 C C . VAL A 1 725 ? -92.209 -20.014 88.028 1.00 71.31 725 VAL A C 1
ATOM 5863 O O . VAL A 1 725 ? -92.068 -19.792 89.223 1.00 71.31 725 VAL A O 1
ATOM 5866 N N . ARG A 1 726 ? -92.862 -19.155 87.233 1.00 74.38 726 ARG A N 1
ATOM 5867 C CA . ARG A 1 726 ? -93.390 -17.861 87.715 1.00 74.38 726 ARG A CA 1
ATOM 5868 C C . ARG A 1 726 ? -94.507 -17.976 88.765 1.00 74.38 726 ARG A C 1
ATOM 5870 O O . ARG A 1 726 ? -94.716 -17.043 89.540 1.00 74.38 726 ARG A O 1
ATOM 5877 N N . GLN A 1 727 ? -95.215 -19.106 88.829 1.00 71.00 727 GLN A N 1
ATOM 5878 C CA . GLN A 1 727 ? -96.154 -19.383 89.924 1.00 71.00 727 GLN A CA 1
ATOM 5879 C C . GLN A 1 727 ? -95.414 -19.784 91.210 1.00 71.00 727 GLN A C 1
ATOM 5881 O O . GLN A 1 727 ? -95.854 -19.416 92.296 1.00 71.00 727 GLN A O 1
ATOM 5886 N N . LEU A 1 728 ? -94.265 -20.462 91.098 1.00 70.44 728 LEU A N 1
ATOM 5887 C CA . LEU A 1 728 ? -93.381 -20.747 92.234 1.00 70.44 728 LEU A CA 1
ATOM 5888 C C . LEU A 1 728 ? -92.656 -19.483 92.724 1.00 70.44 728 LEU A C 1
ATOM 5890 O O . LEU A 1 728 ? -92.620 -19.263 93.931 1.00 70.44 728 LEU A O 1
ATOM 5894 N N . ASP A 1 729 ? -92.183 -18.609 91.825 1.00 69.19 729 ASP A N 1
ATOM 5895 C CA . ASP A 1 729 ? -91.625 -17.288 92.178 1.00 69.19 729 ASP A CA 1
ATOM 5896 C C . ASP A 1 729 ? -92.603 -16.474 93.043 1.00 69.19 729 ASP A C 1
ATOM 5898 O O . ASP A 1 729 ? -92.199 -15.827 94.003 1.00 69.19 729 ASP A O 1
ATOM 5902 N N . SER A 1 730 ? -93.907 -16.562 92.756 1.00 68.38 730 SER A N 1
ATOM 5903 C CA . SER A 1 730 ? -94.948 -15.851 93.513 1.00 68.38 730 SER A CA 1
ATOM 5904 C C . SER A 1 730 ? -95.093 -16.340 94.964 1.00 68.38 730 SER A C 1
ATOM 5906 O O . SER A 1 730 ? -95.493 -15.566 95.828 1.00 68.38 730 SER A O 1
ATOM 5908 N N . ALA A 1 731 ? -94.756 -17.603 95.251 1.00 66.88 731 ALA A N 1
ATOM 5909 C CA . ALA A 1 731 ? -94.647 -18.115 96.621 1.00 66.88 731 ALA A CA 1
ATOM 5910 C C . ALA A 1 731 ? -93.284 -17.766 97.250 1.00 66.88 731 ALA A C 1
ATOM 5912 O O . ALA A 1 731 ? -93.201 -17.484 98.444 1.00 66.88 731 ALA A O 1
ATOM 5913 N N . LEU A 1 732 ? -92.228 -17.733 96.433 1.00 66.50 732 LEU A N 1
ATOM 5914 C CA . LEU A 1 732 ? -90.869 -17.344 96.819 1.00 66.50 732 LEU A CA 1
ATOM 5915 C C . LEU A 1 732 ? -90.798 -15.873 97.276 1.00 66.50 732 LEU A C 1
ATOM 5917 O O . LEU A 1 732 ? -90.016 -15.547 98.167 1.00 66.50 732 LEU A O 1
ATOM 5921 N N . GLU A 1 733 ? -91.645 -14.993 96.731 1.00 69.81 733 GLU A N 1
ATOM 5922 C CA . GLU A 1 733 ? -91.735 -13.583 97.139 1.00 69.81 733 GLU A CA 1
ATOM 5923 C C . GLU A 1 733 ? -92.169 -13.406 98.604 1.00 69.81 733 GLU A C 1
ATOM 5925 O O . GLU A 1 733 ? -91.685 -12.496 99.271 1.00 69.81 733 GLU A O 1
ATOM 5930 N N . ILE A 1 734 ? -92.990 -14.314 99.146 1.00 66.19 734 ILE A N 1
ATOM 5931 C CA . ILE A 1 734 ? -93.382 -14.296 100.568 1.00 66.19 734 ILE A CA 1
ATOM 5932 C C . ILE A 1 734 ? -92.152 -14.575 101.450 1.00 66.19 734 ILE A C 1
ATOM 5934 O O . ILE A 1 734 ? -91.895 -13.861 102.416 1.00 66.19 734 ILE A O 1
ATOM 5938 N N . CYS A 1 735 ? -91.303 -15.529 101.055 1.00 65.81 735 CYS A N 1
ATOM 5939 C CA . CYS A 1 735 ? -90.018 -15.776 101.720 1.00 65.81 735 CYS A CA 1
ATOM 5940 C C . CYS A 1 735 ? -89.011 -14.618 101.547 1.00 65.81 735 CYS A C 1
ATOM 5942 O O . CYS A 1 735 ? -88.056 -14.512 102.321 1.00 65.81 735 CYS A O 1
ATOM 5944 N N . LYS A 1 736 ? -89.198 -13.720 100.565 1.00 66.94 736 LYS A N 1
ATOM 5945 C CA . LYS A 1 736 ? -88.385 -12.497 100.465 1.00 66.94 736 LYS A CA 1
ATOM 5946 C C . LYS A 1 736 ? -88.781 -11.442 101.496 1.00 66.94 736 LYS A C 1
ATOM 5948 O O . LYS A 1 736 ? -87.898 -10.702 101.920 1.00 66.94 736 LYS A O 1
ATOM 5953 N N . GLU A 1 737 ? -90.034 -11.377 101.946 1.00 63.84 737 GLU A N 1
ATOM 5954 C CA . GLU A 1 737 ? -90.425 -10.448 103.020 1.00 63.84 737 GLU A CA 1
ATOM 5955 C C . GLU A 1 737 ? -89.743 -10.809 104.353 1.00 63.84 737 GLU A C 1
ATOM 5957 O O . GLU A 1 737 ? -89.263 -9.925 105.064 1.00 63.84 737 GLU A O 1
ATOM 5962 N N . GLU A 1 738 ? -89.561 -12.101 104.645 1.00 63.59 738 GLU A N 1
ATOM 5963 C CA . GLU A 1 738 ? -88.760 -12.555 105.795 1.00 63.59 738 GLU A CA 1
ATOM 5964 C C . GLU A 1 738 ? -87.269 -12.187 105.639 1.00 63.59 738 GLU A C 1
ATOM 5966 O O . GLU A 1 738 ? -86.624 -11.732 106.589 1.00 63.59 738 GLU A O 1
ATOM 5971 N N . LEU A 1 739 ? -86.720 -12.266 104.418 1.00 62.66 739 LEU A N 1
ATOM 5972 C CA . LEU A 1 739 ? -85.365 -11.782 104.113 1.00 62.66 739 LEU A CA 1
ATOM 5973 C C . LEU A 1 739 ? -85.213 -10.255 104.259 1.00 62.66 739 LEU A C 1
ATOM 5975 O O . LEU A 1 739 ? -84.108 -9.795 104.555 1.00 62.66 739 LEU A O 1
ATOM 5979 N N . VAL A 1 740 ? -86.278 -9.454 104.117 1.00 71.38 740 VAL A N 1
ATOM 5980 C CA . VAL A 1 740 ? -86.220 -7.990 104.322 1.00 71.38 740 VAL A CA 1
ATOM 5981 C C . VAL A 1 740 ? -85.896 -7.631 105.779 1.00 71.38 740 VAL A C 1
ATOM 5983 O O . VAL A 1 740 ? -85.151 -6.677 106.024 1.00 71.38 740 VAL A O 1
ATOM 5986 N N . LEU A 1 741 ? -86.351 -8.416 106.762 1.00 64.00 741 LEU A N 1
ATOM 5987 C CA . LEU A 1 741 ? -85.963 -8.211 108.166 1.00 64.00 741 LEU A CA 1
ATOM 5988 C C . LEU A 1 741 ? -84.457 -8.430 108.384 1.00 64.00 741 LEU A C 1
ATOM 5990 O O . LEU A 1 741 ? -83.820 -7.643 109.087 1.00 64.00 741 LEU A O 1
ATOM 5994 N N . HIS A 1 742 ? -83.858 -9.420 107.718 1.00 66.12 742 HIS A N 1
ATOM 5995 C CA . HIS A 1 742 ? -82.407 -9.630 107.745 1.00 66.12 742 HIS A CA 1
ATOM 5996 C C . HIS A 1 742 ? -81.629 -8.577 106.929 1.00 66.12 742 HIS A C 1
ATOM 5998 O O . HIS A 1 742 ? -80.536 -8.170 107.334 1.00 66.12 742 HIS A O 1
ATOM 6004 N N . LEU A 1 743 ? -82.190 -8.067 105.826 1.00 62.31 743 LEU A N 1
ATOM 6005 C CA . LEU A 1 743 ? -81.576 -7.004 105.017 1.00 62.31 743 LEU A CA 1
ATOM 6006 C C . LEU A 1 743 ? -81.422 -5.682 105.783 1.00 62.31 743 LEU A C 1
ATOM 6008 O O . LEU A 1 743 ? -80.383 -5.036 105.653 1.00 62.31 743 LEU A O 1
ATOM 6012 N N . ASN A 1 744 ? -82.366 -5.326 106.659 1.00 67.69 744 ASN A N 1
ATOM 6013 C CA . ASN A 1 744 ? -82.228 -4.154 107.537 1.00 67.69 744 ASN A CA 1
ATOM 6014 C C . ASN A 1 744 ? -80.977 -4.232 108.444 1.00 67.69 744 ASN A C 1
ATOM 6016 O O . ASN A 1 744 ? -80.386 -3.210 108.789 1.00 67.69 744 ASN A O 1
ATOM 6020 N N . GLN A 1 745 ? -80.522 -5.439 108.798 1.00 64.88 745 GLN A N 1
ATOM 6021 C CA . GLN A 1 745 ? -79.292 -5.647 109.572 1.00 64.88 745 GLN A CA 1
ATOM 6022 C C . GLN A 1 745 ? -78.019 -5.534 108.702 1.00 64.88 745 GLN A C 1
ATOM 6024 O O . GLN A 1 745 ? -76.955 -5.148 109.192 1.00 64.88 745 GLN A O 1
ATOM 6029 N N . LEU A 1 746 ? -78.132 -5.806 107.396 1.00 61.69 746 LEU A N 1
ATOM 6030 C CA . LEU A 1 746 ? -77.101 -5.557 106.377 1.00 61.69 746 LEU A CA 1
ATOM 6031 C C . LEU A 1 746 ? -76.971 -4.065 106.017 1.00 61.69 746 LEU A C 1
ATOM 6033 O O . LEU A 1 746 ? -75.864 -3.601 105.728 1.00 61.69 746 LEU A O 1
ATOM 6037 N N . GLU A 1 747 ? -78.063 -3.300 106.092 1.00 65.31 747 GLU A N 1
ATOM 6038 C CA . GLU A 1 747 ? -78.124 -1.850 105.842 1.00 65.31 747 GLU A CA 1
ATOM 6039 C C . GLU A 1 747 ? -77.085 -1.072 106.683 1.00 65.31 747 GLU A C 1
ATOM 6041 O O . GLU A 1 747 ? -76.392 -0.188 106.179 1.00 65.31 747 GLU A O 1
ATOM 6046 N N . GLY A 1 748 ? -76.858 -1.476 107.941 1.00 62.94 748 GLY A N 1
ATOM 6047 C CA . GLY A 1 748 ? -75.834 -0.883 108.818 1.00 62.94 748 GLY A CA 1
ATOM 6048 C C . GLY A 1 748 ? -74.375 -1.125 108.384 1.00 62.94 748 GLY A C 1
ATOM 6049 O O . GLY A 1 748 ? -73.464 -0.438 108.851 1.00 62.94 748 GLY A O 1
ATOM 6050 N N . ASN A 1 749 ? -74.127 -2.076 107.477 1.00 67.19 749 ASN A N 1
ATOM 6051 C CA . ASN A 1 749 ? -72.816 -2.291 106.851 1.00 67.19 749 ASN A CA 1
ATOM 6052 C C . ASN A 1 749 ? -72.709 -1.634 105.465 1.00 67.19 749 ASN A C 1
ATOM 6054 O O . ASN A 1 749 ? -71.613 -1.219 105.076 1.00 67.19 749 ASN A O 1
ATOM 6058 N N . LYS A 1 750 ? -73.832 -1.472 104.751 1.00 67.69 750 LYS A N 1
ATOM 6059 C CA . LYS A 1 750 ? -73.931 -0.799 103.442 1.00 67.69 750 LYS A CA 1
ATOM 6060 C C . LYS A 1 750 ? -73.291 0.593 103.451 1.00 67.69 750 LYS A C 1
ATOM 6062 O O . LYS A 1 750 ? -72.486 0.885 102.572 1.00 67.69 750 LYS A O 1
ATOM 6067 N N . GLU A 1 751 ? -73.538 1.403 104.483 1.00 70.31 751 GLU A N 1
ATOM 6068 C CA . GLU A 1 751 ? -73.021 2.783 104.581 1.00 70.31 751 GLU A CA 1
ATOM 6069 C C . GLU A 1 751 ? -71.472 2.870 104.612 1.00 70.31 751 GLU A C 1
ATOM 6071 O O . GLU A 1 751 ? -70.874 3.867 104.192 1.00 70.31 751 GLU A O 1
ATOM 6076 N N . LYS A 1 752 ? -70.785 1.808 105.066 1.00 70.44 752 LYS A N 1
ATOM 6077 C CA . LYS A 1 752 ? -69.311 1.716 105.024 1.00 70.44 752 LYS A CA 1
ATOM 6078 C C . LYS A 1 752 ? -68.810 1.398 103.615 1.00 70.44 752 LYS A C 1
ATOM 6080 O O . LYS A 1 752 ? -67.832 1.997 103.166 1.00 70.44 752 LYS A O 1
ATOM 6085 N N . PHE A 1 753 ? -69.489 0.489 102.913 1.00 72.00 753 PHE A N 1
ATOM 6086 C CA . PHE A 1 753 ? -69.185 0.171 101.518 1.00 72.00 753 PHE A CA 1
ATOM 6087 C C . PHE A 1 753 ? -69.491 1.346 100.588 1.00 72.00 753 PHE A C 1
ATOM 6089 O O . PHE A 1 753 ? -68.701 1.623 99.696 1.00 72.00 753 PHE A O 1
ATOM 6096 N N . GLU A 1 754 ? -70.566 2.094 100.828 1.00 76.19 754 GLU A N 1
ATOM 6097 C CA . GLU A 1 754 ? -70.980 3.241 100.012 1.00 76.19 754 GLU A CA 1
ATOM 6098 C C . GLU A 1 754 ? -69.911 4.351 99.962 1.00 76.19 754 GLU A C 1
ATOM 6100 O O . GLU A 1 754 ? -69.634 4.919 98.902 1.00 76.19 754 GLU A O 1
ATOM 6105 N N . LYS A 1 755 ? -69.201 4.584 101.076 1.00 74.88 755 LYS A N 1
ATOM 6106 C CA . LYS A 1 755 ? -68.053 5.509 101.140 1.00 74.88 755 LYS A CA 1
ATOM 6107 C C . LYS A 1 755 ? -66.843 5.017 100.324 1.00 74.88 755 LYS A C 1
ATOM 6109 O O . LYS A 1 755 ? -66.151 5.838 99.723 1.00 74.88 755 LYS A O 1
ATOM 6114 N N . GLN A 1 756 ? -66.606 3.703 100.231 1.00 77.62 756 GLN A N 1
ATOM 6115 C CA . GLN A 1 756 ? -65.595 3.141 99.316 1.00 77.62 756 GLN A CA 1
ATOM 6116 C C . GLN A 1 756 ? -66.062 3.170 97.852 1.00 77.62 756 GLN A C 1
ATOM 6118 O O . GLN A 1 756 ? -65.283 3.525 96.964 1.00 77.62 756 GLN A O 1
ATOM 6123 N N . LEU A 1 757 ? -67.337 2.853 97.608 1.00 76.06 757 LEU A N 1
ATOM 6124 C CA . LEU A 1 757 ? -67.974 2.851 96.294 1.00 76.06 757 LEU A CA 1
ATOM 6125 C C . LEU A 1 757 ? -67.886 4.234 95.644 1.00 76.06 757 LEU A C 1
ATOM 6127 O O . LEU A 1 757 ? -67.532 4.332 94.472 1.00 76.06 757 LEU A O 1
ATOM 6131 N N . LYS A 1 758 ? -68.108 5.307 96.414 1.00 81.44 758 LYS A N 1
ATOM 6132 C CA . LYS A 1 758 ? -67.981 6.683 95.919 1.00 81.44 758 LYS A CA 1
ATOM 6133 C C . LYS A 1 758 ? -66.563 6.997 95.432 1.00 81.44 758 LYS A C 1
ATOM 6135 O O . LYS A 1 758 ? -66.410 7.441 94.296 1.00 81.44 758 LYS A O 1
ATOM 6140 N N . LYS A 1 759 ? -65.523 6.659 96.206 1.00 79.00 759 LYS A N 1
ATOM 6141 C CA . LYS A 1 759 ? -64.125 6.834 95.768 1.00 79.00 759 LYS A CA 1
ATOM 6142 C C . LYS A 1 759 ? -63.796 5.996 94.522 1.00 79.00 759 LYS A C 1
ATOM 6144 O O . LYS A 1 759 ? -63.111 6.474 93.622 1.00 79.00 759 LYS A O 1
ATOM 6149 N N . LYS A 1 760 ? -64.324 4.769 94.425 1.00 80.06 760 LYS A N 1
ATOM 6150 C CA . LYS A 1 760 ? -64.183 3.943 93.214 1.00 80.06 760 LYS A CA 1
ATOM 6151 C C . LYS A 1 760 ? -64.953 4.505 92.014 1.00 80.06 760 LYS A C 1
ATOM 6153 O O . LYS A 1 760 ? -64.468 4.379 90.896 1.00 80.06 760 LYS A O 1
ATOM 6158 N N . SER A 1 761 ? -66.089 5.172 92.219 1.00 79.62 761 SER A N 1
ATOM 6159 C CA . SER A 1 761 ? -66.839 5.826 91.136 1.00 79.62 761 SER A CA 1
ATOM 6160 C C . SER A 1 761 ? -66.084 7.015 90.525 1.00 79.62 761 SER A C 1
ATOM 6162 O O . SER A 1 761 ? -66.156 7.225 89.317 1.00 79.62 761 SER A O 1
ATOM 6164 N N . GLU A 1 762 ? -65.290 7.733 91.325 1.00 82.50 762 GLU A N 1
ATOM 6165 C CA . GLU A 1 762 ? -64.424 8.823 90.858 1.00 82.50 762 GLU A CA 1
ATOM 6166 C C . GLU A 1 762 ? -63.248 8.287 90.018 1.00 82.50 762 GLU A C 1
ATOM 6168 O O . GLU A 1 762 ? -63.000 8.793 88.922 1.00 82.50 762 GLU A O 1
ATOM 6173 N N . GLU A 1 763 ? -62.590 7.202 90.454 1.00 83.62 763 GLU A N 1
ATOM 6174 C CA . GLU A 1 763 ? -61.580 6.493 89.644 1.00 83.62 763 GLU A CA 1
ATOM 6175 C C . GLU A 1 763 ? -62.170 5.962 88.323 1.00 83.62 763 GLU A C 1
ATOM 6177 O O . GLU A 1 763 ? -61.587 6.168 87.257 1.00 83.62 763 GLU A O 1
ATOM 6182 N N . VAL A 1 764 ? -63.351 5.331 88.369 1.00 81.12 764 VAL A N 1
ATOM 6183 C CA . VAL A 1 764 ? -64.055 4.824 87.177 1.00 81.12 764 VAL A CA 1
ATOM 6184 C C . VAL A 1 764 ? -64.420 5.957 86.214 1.00 81.12 764 VAL A C 1
ATOM 6186 O O . VAL A 1 764 ? -64.268 5.785 85.008 1.00 81.12 764 VAL A O 1
ATOM 6189 N N . TYR A 1 765 ? -64.848 7.123 86.703 1.00 86.81 765 TYR A N 1
ATOM 6190 C CA . TYR A 1 765 ? -65.166 8.274 85.851 1.00 86.81 765 TYR A CA 1
ATOM 6191 C C . TYR A 1 765 ? -63.927 8.850 85.143 1.00 86.81 765 TYR A C 1
ATOM 6193 O O . TYR A 1 765 ? -63.999 9.190 83.958 1.00 86.81 765 TYR A O 1
ATOM 6201 N N . CYS A 1 766 ? -62.779 8.908 85.825 1.00 84.38 766 CYS A N 1
ATOM 6202 C CA . CYS A 1 766 ? -61.507 9.290 85.205 1.00 84.38 766 CYS A CA 1
ATOM 6203 C C . CYS A 1 766 ? -61.087 8.285 84.121 1.00 84.38 766 CYS A C 1
ATOM 6205 O O . CYS A 1 766 ? -60.873 8.683 82.973 1.00 84.38 766 CYS A O 1
ATOM 6207 N N . LEU A 1 767 ? -61.084 6.985 84.436 1.00 84.44 767 LEU A N 1
ATOM 6208 C CA . LEU A 1 767 ? -60.780 5.926 83.465 1.00 84.44 767 LEU A CA 1
ATOM 6209 C C . LEU A 1 767 ? -61.762 5.926 82.282 1.00 84.44 767 LEU A C 1
ATOM 6211 O O . LEU A 1 767 ? -61.353 5.725 81.144 1.00 84.44 767 LEU A O 1
ATOM 6215 N N . GLN A 1 768 ? -63.047 6.218 82.503 1.00 84.12 768 GLN A N 1
ATOM 6216 C CA . GLN A 1 768 ? -64.048 6.308 81.435 1.00 84.12 768 GLN A CA 1
ATOM 6217 C C . GLN A 1 768 ? -63.804 7.506 80.496 1.00 84.12 768 GLN A C 1
ATOM 6219 O O . GLN A 1 768 ? -64.125 7.422 79.307 1.00 84.12 768 GLN A O 1
ATOM 6224 N N . LYS A 1 769 ? -63.213 8.609 80.982 1.00 84.94 769 LYS A N 1
ATOM 6225 C CA . LYS A 1 769 ? -62.747 9.711 80.122 1.00 84.94 769 LYS A CA 1
ATOM 6226 C C . LYS A 1 769 ? -61.511 9.323 79.316 1.00 84.94 769 LYS A C 1
ATOM 6228 O O . LYS A 1 769 ? -61.496 9.552 78.109 1.00 84.94 769 LYS A O 1
ATOM 6233 N N . GLU A 1 770 ? -60.513 8.711 79.948 1.00 84.19 770 GLU A N 1
ATOM 6234 C CA . GLU A 1 770 ? -59.304 8.245 79.254 1.00 84.19 770 GLU A CA 1
ATOM 6235 C C . GLU A 1 770 ? -59.636 7.202 78.180 1.00 84.19 770 GLU A C 1
ATOM 6237 O O . GLU A 1 770 ? -59.157 7.310 77.052 1.00 84.19 770 GLU A O 1
ATOM 6242 N N . LEU A 1 771 ? -60.527 6.254 78.485 1.00 84.88 771 LEU A N 1
ATOM 6243 C CA . LEU A 1 771 ? -60.997 5.236 77.547 1.00 84.88 771 LEU A CA 1
ATOM 6244 C C . LEU A 1 771 ? -61.730 5.878 76.360 1.00 84.88 771 LEU A C 1
ATOM 6246 O O . LEU A 1 771 ? -61.456 5.508 75.224 1.00 84.88 771 LEU A O 1
ATOM 6250 N N . LYS A 1 772 ? -62.574 6.901 76.571 1.00 89.00 772 LYS A N 1
ATOM 6251 C CA . LYS A 1 772 ? -63.190 7.661 75.463 1.00 89.00 772 LYS A CA 1
ATOM 6252 C C . LYS A 1 772 ? -62.155 8.346 74.563 1.00 89.00 772 LYS A C 1
ATOM 6254 O O . LYS A 1 772 ? -62.281 8.260 73.345 1.00 89.00 772 LYS A O 1
ATOM 6259 N N . ILE A 1 773 ? -61.125 8.974 75.136 1.00 86.38 773 ILE A N 1
ATOM 6260 C CA . ILE A 1 773 ? -60.044 9.619 74.365 1.00 86.38 773 ILE A CA 1
ATOM 6261 C C . ILE A 1 773 ? -59.232 8.569 73.588 1.00 86.38 773 ILE A C 1
ATOM 6263 O O . ILE A 1 773 ? -58.968 8.744 72.399 1.00 86.38 773 ILE A O 1
ATOM 6267 N N . LYS A 1 774 ? -58.884 7.444 74.224 1.00 87.81 774 LYS A N 1
ATOM 6268 C CA . LYS A 1 774 ? -58.180 6.333 73.568 1.00 87.81 774 LYS A CA 1
ATOM 6269 C C . LYS A 1 774 ? -59.014 5.676 72.470 1.00 87.81 774 LYS A C 1
ATOM 6271 O O . LYS A 1 774 ? -58.450 5.336 71.438 1.00 87.81 774 LYS A O 1
ATOM 6276 N N . ASN A 1 775 ? -60.327 5.550 72.648 1.00 88.00 775 ASN A N 1
ATOM 6277 C CA . ASN A 1 775 ? -61.218 4.993 71.633 1.00 88.00 775 ASN A CA 1
ATOM 6278 C C . ASN A 1 775 ? -61.378 5.938 70.429 1.00 88.00 775 ASN A C 1
ATOM 6280 O O . ASN A 1 775 ? -61.419 5.468 69.299 1.00 88.00 775 ASN A O 1
ATOM 6284 N N . HIS A 1 776 ? -61.394 7.259 70.647 1.00 89.81 776 HIS A N 1
ATOM 6285 C CA . HIS A 1 776 ? -61.383 8.235 69.551 1.00 89.81 776 HIS A CA 1
ATOM 6286 C C . HIS A 1 776 ? -60.067 8.179 68.760 1.00 89.81 776 HIS A C 1
ATOM 6288 O O . HIS A 1 776 ? -60.105 8.059 67.542 1.00 89.81 776 HIS A O 1
ATOM 6294 N N . SER A 1 777 ? -58.919 8.141 69.444 1.00 88.12 777 SER A N 1
ATOM 6295 C CA . SER A 1 777 ? -57.600 7.992 68.806 1.00 88.12 777 SER A CA 1
ATOM 6296 C C . SER A 1 777 ? -57.429 6.640 68.087 1.00 88.12 777 SER A C 1
ATOM 6298 O O . SER A 1 777 ? -56.799 6.566 67.029 1.00 88.12 777 SER A O 1
ATOM 6300 N N . LEU A 1 778 ? -58.032 5.564 68.608 1.00 86.44 778 LEU A N 1
ATOM 6301 C CA . LEU A 1 778 ? -58.116 4.271 67.921 1.00 86.44 778 LEU A CA 1
ATOM 6302 C C . LEU A 1 778 ? -58.995 4.357 66.663 1.00 86.44 778 LEU A C 1
ATOM 6304 O O . LEU A 1 778 ? -58.649 3.776 65.639 1.00 86.44 778 LEU A O 1
ATOM 6308 N N . GLN A 1 779 ? -60.097 5.109 66.711 1.00 89.12 779 GLN A N 1
ATOM 6309 C CA . GLN A 1 779 ? -60.942 5.339 65.543 1.00 89.12 779 GLN A CA 1
ATOM 6310 C C . GLN A 1 779 ? -60.205 6.161 64.472 1.00 89.12 779 GLN A C 1
ATOM 6312 O O . GLN A 1 779 ? -60.126 5.703 63.335 1.00 89.12 779 GLN A O 1
ATOM 6317 N N . GLU A 1 780 ? -59.576 7.288 64.826 1.00 87.06 780 GLU A N 1
ATOM 6318 C CA . GLU A 1 780 ? -58.767 8.103 63.900 1.00 87.06 780 GLU A CA 1
ATOM 6319 C C . GLU A 1 780 ? -57.655 7.276 63.234 1.00 87.06 780 GLU A C 1
ATOM 6321 O O . GLU A 1 780 ? -57.462 7.336 62.020 1.00 87.06 780 GLU A O 1
ATOM 6326 N N . THR A 1 781 ? -56.942 6.453 64.010 1.00 86.00 781 THR A N 1
ATOM 6327 C CA . THR A 1 781 ? -55.901 5.569 63.459 1.00 86.00 781 THR A CA 1
ATOM 6328 C C . THR A 1 781 ? -56.478 4.410 62.643 1.00 86.00 781 THR A C 1
ATOM 6330 O O . THR A 1 781 ? -55.812 3.950 61.715 1.00 86.00 781 THR A O 1
ATOM 6333 N N . SER A 1 782 ? -57.714 3.965 62.894 1.00 87.94 782 SER A N 1
ATOM 6334 C CA . SER A 1 782 ? -58.410 3.014 62.014 1.00 87.94 782 SER A CA 1
ATOM 6335 C C . SER A 1 782 ? -58.820 3.654 60.681 1.00 87.94 782 SER A C 1
ATOM 6337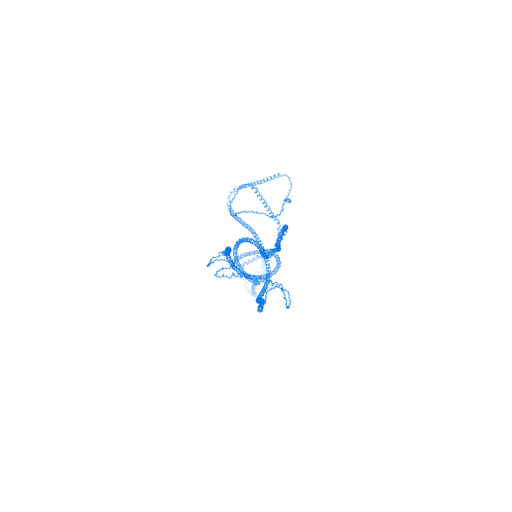 O O . SER A 1 782 ? -58.588 3.063 59.629 1.00 87.94 782 SER A O 1
ATOM 6339 N N . GLU A 1 783 ? -59.318 4.893 60.698 1.00 89.31 783 GLU A N 1
ATOM 6340 C CA . GLU A 1 783 ? -59.703 5.650 59.502 1.00 89.31 783 GLU A CA 1
ATOM 6341 C C . GLU A 1 783 ? -58.470 5.981 58.643 1.00 89.31 783 GLU A C 1
ATOM 6343 O O . GLU A 1 783 ? -58.486 5.770 57.429 1.00 89.31 783 GLU A O 1
ATOM 6348 N N . GLN A 1 784 ? -57.350 6.366 59.266 1.00 89.06 784 GLN A N 1
ATOM 6349 C CA . GLN A 1 784 ? -56.057 6.509 58.583 1.00 89.06 784 GLN A CA 1
ATOM 6350 C C . GLN A 1 784 ? -55.564 5.185 57.976 1.00 89.06 784 GLN A C 1
ATOM 6352 O O . GLN A 1 784 ? -55.083 5.184 56.843 1.00 89.06 784 GLN A O 1
ATOM 6357 N N . ASN A 1 785 ? -55.714 4.051 58.672 1.00 85.44 785 ASN A N 1
ATOM 6358 C CA . ASN A 1 785 ? -55.368 2.740 58.111 1.00 85.44 785 ASN A CA 1
ATOM 6359 C C . ASN A 1 785 ? -56.257 2.364 56.915 1.00 85.44 785 ASN A C 1
ATOM 6361 O O . ASN A 1 785 ? -55.740 1.823 55.941 1.00 85.44 785 ASN A O 1
ATOM 6365 N N . VAL A 1 786 ? -57.555 2.685 56.933 1.00 88.75 786 VAL A N 1
ATOM 6366 C CA . VAL A 1 786 ? -58.456 2.468 55.784 1.00 88.75 786 VAL A CA 1
ATOM 6367 C C . VAL A 1 786 ? -58.055 3.346 54.592 1.00 88.75 786 VAL A C 1
ATOM 6369 O O . VAL A 1 786 ? -57.995 2.850 53.468 1.00 88.75 786 VAL A O 1
ATOM 6372 N N . ILE A 1 787 ? -57.699 4.615 54.817 1.00 88.62 787 ILE A N 1
ATOM 6373 C CA . ILE A 1 787 ? -57.194 5.512 53.760 1.00 88.62 787 ILE A CA 1
ATOM 6374 C C . ILE A 1 787 ? -55.870 4.987 53.179 1.00 88.62 787 ILE A C 1
ATOM 6376 O O . ILE A 1 787 ? -55.692 4.984 51.958 1.00 88.62 787 ILE A O 1
ATOM 6380 N N . LEU A 1 788 ? -54.955 4.495 54.020 1.00 88.56 788 LEU A N 1
ATOM 6381 C CA . LEU A 1 788 ? -53.695 3.890 53.578 1.00 88.56 788 LEU A CA 1
ATOM 6382 C C . LEU A 1 788 ? -53.917 2.576 52.813 1.00 88.56 788 LEU A C 1
ATOM 6384 O O . LEU A 1 788 ? -53.293 2.383 51.774 1.00 88.56 788 LEU A O 1
ATOM 6388 N N . GLN A 1 789 ? -54.834 1.710 53.259 1.00 86.25 789 GLN A N 1
ATOM 6389 C CA . GLN A 1 789 ? -55.211 0.488 52.537 1.00 86.25 789 GLN A CA 1
ATOM 6390 C C . GLN A 1 789 ? -55.832 0.803 51.173 1.00 86.25 789 GLN A C 1
ATOM 6392 O O . GLN A 1 789 ? -55.428 0.208 50.177 1.00 86.25 789 GLN A O 1
ATOM 6397 N N . HIS A 1 790 ? -56.745 1.774 51.097 1.00 87.81 790 HIS A N 1
ATOM 6398 C CA . HIS A 1 790 ? -57.332 2.228 49.835 1.00 87.81 790 HIS A CA 1
ATOM 6399 C C . HIS A 1 790 ? -56.268 2.807 48.888 1.00 87.81 790 HIS A C 1
ATOM 6401 O O . HIS A 1 790 ? -56.238 2.469 47.707 1.00 87.81 790 HIS A O 1
ATOM 6407 N N . THR A 1 791 ? -55.344 3.621 49.407 1.00 87.62 791 THR A N 1
ATOM 6408 C CA . THR A 1 791 ? -54.236 4.194 48.622 1.00 87.62 791 THR A CA 1
ATOM 6409 C C . THR A 1 791 ? -53.285 3.104 48.113 1.00 87.62 791 THR A C 1
ATOM 6411 O O . THR A 1 791 ? -52.894 3.123 46.947 1.00 87.62 791 THR A O 1
ATOM 6414 N N . LEU A 1 792 ? -52.955 2.115 48.951 1.00 87.94 792 LEU A N 1
ATOM 6415 C CA . LEU A 1 792 ? -52.139 0.960 48.569 1.00 87.94 792 LEU A CA 1
ATOM 6416 C C . LEU A 1 792 ? -52.846 0.093 47.516 1.00 87.94 792 LEU A C 1
ATOM 6418 O O . LEU A 1 792 ? -52.208 -0.338 46.560 1.00 87.94 792 LEU A O 1
ATOM 6422 N N . GLN A 1 793 ? -54.157 -0.120 47.647 1.00 88.00 793 GLN A N 1
ATOM 6423 C CA . GLN A 1 793 ? -54.963 -0.857 46.673 1.00 88.00 793 GLN A CA 1
ATOM 6424 C C . GLN A 1 793 ? -55.027 -0.125 45.324 1.00 88.00 793 GLN A C 1
ATOM 6426 O O . GLN A 1 793 ? -54.865 -0.759 44.283 1.00 88.00 793 GLN A O 1
ATOM 6431 N N . GLN A 1 794 ? -55.180 1.205 45.321 1.00 86.50 794 GLN A N 1
ATOM 6432 C CA . GLN A 1 794 ? -55.094 2.019 44.103 1.00 86.50 794 GLN A CA 1
ATOM 6433 C C . GLN A 1 794 ? -53.700 1.944 43.461 1.00 86.50 794 GLN A C 1
ATOM 6435 O O . GLN A 1 794 ? -53.597 1.775 42.247 1.00 86.50 794 GLN A O 1
ATOM 6440 N N . 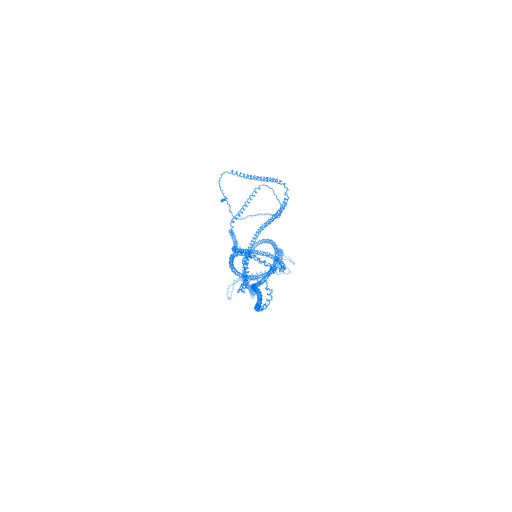GLN A 1 795 ? -52.625 2.005 44.254 1.00 86.69 795 GLN A N 1
ATOM 6441 C CA . GLN A 1 795 ? -51.260 1.840 43.742 1.00 86.69 795 GLN A CA 1
ATOM 6442 C C . GLN A 1 795 ? -51.028 0.438 43.165 1.00 86.69 795 GLN A C 1
ATOM 6444 O O . GLN A 1 795 ? -50.467 0.329 42.079 1.00 86.69 795 GLN A O 1
ATOM 6449 N N . GLN A 1 796 ? -51.508 -0.624 43.822 1.00 84.50 796 GLN A N 1
ATOM 6450 C CA . GLN A 1 796 ? -51.458 -1.990 43.288 1.00 84.50 796 GLN A CA 1
ATOM 6451 C C . GLN A 1 796 ? -52.262 -2.133 41.989 1.00 84.50 796 GLN A C 1
ATOM 6453 O O . GLN A 1 796 ? -51.785 -2.781 41.060 1.00 84.50 796 GLN A O 1
ATOM 6458 N N . GLN A 1 797 ? -53.434 -1.501 41.886 1.00 87.00 797 GLN A N 1
ATOM 6459 C CA . GLN A 1 797 ? -54.242 -1.519 40.666 1.00 87.00 797 GLN A CA 1
ATOM 6460 C C . GLN A 1 797 ? -53.548 -0.783 39.507 1.00 87.00 797 GLN A C 1
ATOM 6462 O O . GLN A 1 797 ? -53.535 -1.302 38.392 1.00 87.00 797 GLN A O 1
ATOM 6467 N N . MET A 1 798 ? -52.911 0.369 39.757 1.00 83.75 798 MET A N 1
ATOM 6468 C CA . MET A 1 798 ? -52.084 1.036 38.741 1.00 83.75 798 MET A CA 1
ATOM 6469 C C . MET A 1 798 ? -50.859 0.197 38.357 1.00 83.75 798 MET A C 1
ATOM 6471 O O . MET A 1 798 ? -50.544 0.098 37.176 1.00 83.75 798 MET A O 1
ATOM 6475 N N . LEU A 1 799 ? -50.198 -0.464 39.315 1.00 86.81 799 LEU A N 1
ATOM 6476 C CA . LEU A 1 799 ? -49.059 -1.341 39.023 1.00 86.81 799 LEU A CA 1
ATOM 6477 C C . LEU A 1 799 ? -49.475 -2.549 38.171 1.00 86.81 799 LEU A C 1
ATOM 6479 O O . LEU A 1 799 ? -48.745 -2.935 37.264 1.00 86.81 799 LEU A O 1
ATOM 6483 N N . GLN A 1 800 ? -50.660 -3.116 38.415 1.00 85.88 800 GLN A N 1
ATOM 6484 C CA . GLN A 1 800 ? -51.244 -4.162 37.571 1.00 85.88 800 GLN A CA 1
ATOM 6485 C C . GLN A 1 800 ? -51.571 -3.640 36.165 1.00 85.88 800 GLN A C 1
ATOM 6487 O O . GLN A 1 800 ? -51.275 -4.327 35.192 1.00 85.88 800 GLN A O 1
ATOM 6492 N N . GLN A 1 801 ? -52.114 -2.425 36.038 1.00 86.19 801 GLN A N 1
ATOM 6493 C CA . GLN A 1 801 ? -52.376 -1.799 34.736 1.00 86.19 801 GLN A CA 1
ATOM 6494 C C . GLN A 1 801 ? -51.086 -1.525 33.949 1.00 86.19 801 GLN A C 1
ATOM 6496 O O . GLN A 1 801 ? -51.020 -1.903 32.784 1.00 86.19 801 GLN A O 1
ATOM 6501 N N . GLU A 1 802 ? -50.042 -0.967 34.571 1.00 81.62 802 GLU A N 1
ATOM 6502 C CA . GLU A 1 802 ? -48.732 -0.795 33.920 1.00 81.62 802 GLU A CA 1
ATOM 6503 C C . GLU A 1 802 ? -48.047 -2.141 33.622 1.00 81.62 802 GLU A C 1
ATOM 6505 O O . GLU A 1 802 ? -47.373 -2.263 32.606 1.00 81.62 802 GLU A O 1
ATOM 6510 N N . THR A 1 803 ? -48.262 -3.187 34.430 1.00 89.56 803 THR A N 1
ATOM 6511 C CA . THR A 1 803 ? -47.749 -4.541 34.130 1.00 89.56 803 THR A CA 1
ATOM 6512 C C . THR A 1 803 ? -48.438 -5.144 32.902 1.00 89.56 803 THR A C 1
ATOM 6514 O O . THR A 1 803 ? -47.762 -5.679 32.028 1.00 89.56 803 THR A O 1
ATOM 6517 N N . ILE A 1 804 ? -49.767 -5.022 32.795 1.00 87.75 804 ILE A N 1
ATOM 6518 C CA . ILE A 1 804 ? -50.532 -5.467 31.615 1.00 87.75 804 ILE A CA 1
ATOM 6519 C C . ILE A 1 804 ? -50.101 -4.670 30.379 1.00 87.75 804 ILE A C 1
ATOM 6521 O O . ILE A 1 804 ? -49.781 -5.259 29.352 1.00 87.75 804 ILE A O 1
ATOM 6525 N N . ARG A 1 805 ? -50.014 -3.343 30.500 1.00 90.62 805 ARG A N 1
ATOM 6526 C CA . ARG A 1 805 ? -49.572 -2.421 29.446 1.00 90.62 805 ARG A CA 1
ATOM 6527 C C . ARG A 1 805 ? -48.138 -2.694 28.984 1.00 90.62 805 ARG A C 1
ATOM 6529 O O . ARG A 1 805 ? -47.886 -2.647 27.785 1.00 90.62 805 ARG A O 1
ATOM 6536 N N . ASN A 1 806 ? -47.208 -2.999 29.889 1.00 87.62 806 ASN A N 1
ATOM 6537 C CA . ASN A 1 806 ? -45.850 -3.401 29.517 1.00 87.62 806 ASN A CA 1
ATOM 6538 C C . ASN A 1 806 ? -45.850 -4.756 28.806 1.00 87.62 806 ASN A C 1
ATOM 6540 O O . ASN A 1 806 ? -45.206 -4.875 27.771 1.00 87.62 806 ASN A O 1
ATOM 6544 N N . GLY A 1 807 ? -46.643 -5.726 29.275 1.00 88.06 807 GLY A N 1
ATOM 6545 C CA . GLY A 1 807 ? -46.849 -6.989 28.564 1.00 88.06 807 GLY A CA 1
ATOM 6546 C C . GLY A 1 807 ? -47.393 -6.779 27.146 1.00 88.06 807 GLY A C 1
ATOM 6547 O O . GLY A 1 807 ? -46.848 -7.330 26.198 1.00 88.06 807 GLY A O 1
ATOM 6548 N N . GLU A 1 808 ? -48.404 -5.925 26.964 1.00 89.19 808 GLU A N 1
ATOM 6549 C CA . GLU A 1 808 ? -48.917 -5.544 25.639 1.00 89.19 808 GLU A CA 1
ATOM 6550 C C . GLU A 1 808 ? -47.847 -4.856 24.774 1.00 89.19 808 GLU A C 1
ATOM 6552 O O . GLU A 1 808 ? -47.736 -5.151 23.582 1.00 89.19 808 GLU A O 1
ATOM 6557 N N . LEU A 1 809 ? -47.030 -3.970 25.355 1.00 86.62 809 LEU A N 1
ATOM 6558 C CA . LEU A 1 809 ? -45.938 -3.294 24.652 1.00 86.62 809 LEU A CA 1
ATOM 6559 C C . LEU A 1 809 ? -44.843 -4.279 24.220 1.00 86.62 809 LEU A C 1
ATOM 6561 O O . LEU A 1 809 ? -44.485 -4.269 23.045 1.00 86.62 809 LEU A O 1
ATOM 6565 N N . GLU A 1 810 ? -44.384 -5.175 25.092 1.00 88.50 810 GLU A N 1
ATOM 6566 C CA . GLU A 1 810 ? -43.437 -6.259 24.777 1.00 88.50 810 GLU A CA 1
ATOM 6567 C C . GLU A 1 810 ? -44.000 -7.203 23.698 1.00 88.50 810 GLU A C 1
ATOM 6569 O O . GLU A 1 810 ? -43.307 -7.588 22.749 1.00 88.50 810 GLU A O 1
ATOM 6574 N N . ASP A 1 811 ? -45.293 -7.514 23.769 1.00 88.12 811 ASP A N 1
ATOM 6575 C CA . ASP A 1 811 ? -45.980 -8.351 22.789 1.00 88.12 811 ASP A CA 1
ATOM 6576 C C . ASP A 1 811 ? -46.133 -7.622 21.434 1.00 88.12 811 ASP A C 1
ATOM 6578 O O . ASP A 1 811 ? -46.070 -8.256 20.381 1.00 88.12 811 ASP A O 1
ATOM 6582 N N . THR A 1 812 ? -46.265 -6.287 21.402 1.00 86.56 812 THR A N 1
ATOM 6583 C CA . THR A 1 812 ? -46.170 -5.506 20.146 1.00 86.56 812 THR A CA 1
ATOM 6584 C C . THR A 1 812 ? -44.736 -5.355 19.643 1.00 86.56 812 THR A C 1
ATOM 6586 O O . THR A 1 812 ? -44.518 -5.477 18.437 1.00 86.56 812 THR A O 1
ATOM 6589 N N . GLN A 1 813 ? -43.753 -5.169 20.527 1.00 86.38 813 GLN A N 1
ATOM 6590 C CA . GLN A 1 813 ? -42.338 -5.068 20.176 1.00 86.38 813 GLN A CA 1
ATOM 6591 C C . GLN A 1 813 ? -41.857 -6.368 19.528 1.00 86.38 813 GLN A C 1
ATOM 6593 O O . GLN A 1 813 ? -41.371 -6.333 18.402 1.00 86.38 813 GLN A O 1
ATOM 6598 N N . THR A 1 814 ? -42.092 -7.526 20.145 1.00 84.88 814 THR A N 1
ATOM 6599 C CA . THR A 1 814 ? -41.680 -8.817 19.566 1.00 84.88 814 THR A CA 1
ATOM 6600 C C . THR A 1 814 ? -42.424 -9.151 18.264 1.00 84.88 814 THR A C 1
ATOM 6602 O O . THR A 1 814 ? -41.879 -9.841 17.398 1.00 84.88 814 THR A O 1
ATOM 6605 N N . LYS A 1 815 ? -43.651 -8.642 18.060 1.00 87.00 815 LYS A N 1
ATOM 6606 C CA . LYS A 1 815 ? -44.365 -8.712 16.766 1.00 87.00 815 LYS A CA 1
ATOM 6607 C C . LYS A 1 815 ? -43.777 -7.763 15.718 1.00 87.00 815 LYS A C 1
ATOM 6609 O O . LYS A 1 815 ? -43.826 -8.095 14.532 1.00 87.00 815 LYS A O 1
ATOM 6614 N N . LEU A 1 816 ? -43.237 -6.612 16.114 1.00 83.81 816 LEU A N 1
ATOM 6615 C CA . LEU A 1 816 ? -42.525 -5.686 15.228 1.00 83.81 816 LEU A CA 1
ATOM 6616 C C . LEU A 1 816 ? -41.135 -6.221 14.871 1.00 83.81 816 LEU A C 1
ATOM 6618 O O . LEU A 1 816 ? -40.816 -6.276 13.691 1.00 83.81 816 LEU A O 1
ATOM 6622 N N . GLU A 1 817 ? -40.361 -6.723 15.831 1.00 84.19 817 GLU A N 1
ATOM 6623 C CA . GLU A 1 817 ? -39.060 -7.373 15.612 1.00 84.19 817 GLU A CA 1
ATOM 6624 C C . GLU A 1 817 ? -39.181 -8.554 14.637 1.00 84.19 817 GLU A C 1
ATOM 6626 O O . GLU A 1 817 ? -38.472 -8.607 13.634 1.00 84.19 817 GLU A O 1
ATOM 6631 N N . LYS A 1 818 ? -40.168 -9.443 14.831 1.00 85.44 818 LYS A N 1
ATOM 6632 C CA . LYS A 1 818 ? -40.453 -10.545 13.888 1.00 85.44 818 LYS A CA 1
ATOM 6633 C C . LYS A 1 818 ? -40.855 -10.057 12.489 1.00 85.44 818 LYS A C 1
ATOM 6635 O O . LYS A 1 818 ? -40.598 -10.759 11.510 1.00 85.44 818 LYS A O 1
ATOM 6640 N N . GLN A 1 819 ? -41.472 -8.879 12.364 1.00 83.06 819 GLN A N 1
ATOM 6641 C CA . GLN A 1 819 ? -41.751 -8.260 11.062 1.00 83.06 819 GLN A CA 1
ATOM 6642 C C . GLN A 1 819 ? -40.497 -7.628 10.449 1.00 83.06 819 GLN A C 1
ATOM 6644 O O . GLN A 1 819 ? -40.270 -7.819 9.257 1.00 83.06 819 GLN A O 1
ATOM 6649 N N . VAL A 1 820 ? -39.663 -6.952 11.245 1.00 80.69 820 VAL A N 1
ATOM 6650 C CA . VAL A 1 820 ? -38.373 -6.389 10.8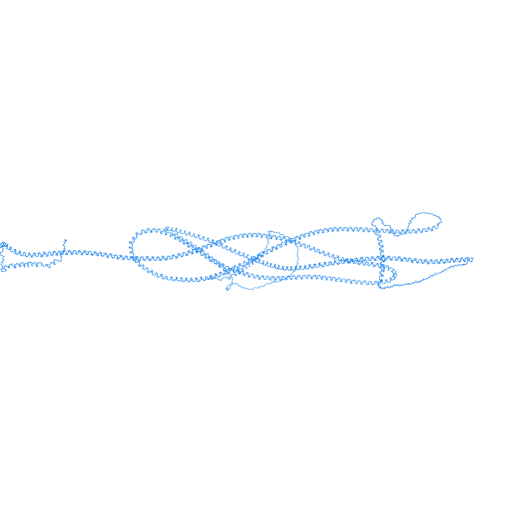22 1.00 80.69 820 VAL A CA 1
ATOM 6651 C C . VAL A 1 820 ? -37.464 -7.502 10.311 1.00 80.69 820 VAL A C 1
ATOM 6653 O O . VAL A 1 820 ? -37.123 -7.474 9.135 1.00 80.69 820 VAL A O 1
ATOM 6656 N N . SER A 1 821 ? -37.203 -8.558 11.086 1.00 85.50 821 SER A N 1
ATOM 6657 C CA . SER A 1 821 ? -36.357 -9.675 10.637 1.00 85.50 821 SER A CA 1
ATOM 6658 C C . SER A 1 821 ? -36.909 -10.402 9.406 1.00 85.50 821 SER A C 1
ATOM 6660 O O . SER A 1 821 ? -36.141 -10.874 8.567 1.00 85.50 821 SER A O 1
ATOM 6662 N N . LYS A 1 822 ? -38.238 -10.464 9.233 1.00 87.19 822 LYS A N 1
ATOM 6663 C CA . LYS A 1 822 ? -38.849 -10.999 8.005 1.00 87.19 822 LYS A CA 1
ATOM 6664 C C . LYS A 1 822 ? -38.624 -10.074 6.802 1.00 87.19 822 LYS A C 1
ATOM 6666 O O . LYS A 1 822 ? -38.330 -10.565 5.714 1.00 87.19 822 LYS A O 1
ATOM 6671 N N . LEU A 1 823 ? -38.759 -8.760 6.982 1.00 84.38 823 LEU A N 1
ATOM 6672 C CA . LEU A 1 823 ? -38.492 -7.763 5.941 1.00 84.38 823 LEU A CA 1
ATOM 6673 C C . LEU A 1 823 ? -36.999 -7.696 5.597 1.00 84.38 823 LEU A C 1
ATOM 6675 O O . LEU A 1 823 ? -36.667 -7.582 4.423 1.00 84.38 823 LEU A O 1
ATOM 6679 N N . GLU A 1 824 ? -36.105 -7.841 6.573 1.00 80.19 824 GLU A N 1
ATOM 6680 C CA . GLU A 1 824 ? -34.653 -7.922 6.379 1.00 80.19 824 GLU A CA 1
ATOM 6681 C C . GLU A 1 824 ? -34.259 -9.171 5.585 1.00 80.19 824 GLU A C 1
ATOM 6683 O O . GLU A 1 824 ? -33.514 -9.057 4.613 1.00 80.19 824 GLU A O 1
ATOM 6688 N N . GLN A 1 825 ? -34.807 -10.346 5.920 1.00 84.62 825 GLN A N 1
ATOM 6689 C CA . GLN A 1 825 ? -34.591 -11.569 5.137 1.00 84.62 825 GLN A CA 1
ATOM 6690 C C . GLN A 1 825 ? -35.125 -11.447 3.704 1.00 84.62 825 GLN A C 1
ATOM 6692 O O . GLN A 1 825 ? -34.493 -11.937 2.769 1.00 84.62 825 GLN A O 1
ATOM 6697 N N . GLU A 1 826 ? -36.273 -10.799 3.502 1.00 81.62 826 GLU A N 1
ATOM 6698 C CA . GLU A 1 826 ? -36.835 -10.615 2.162 1.00 81.62 826 GLU A CA 1
ATOM 6699 C C . GLU A 1 826 ? -36.048 -9.572 1.348 1.00 81.62 826 GLU A C 1
ATOM 6701 O O . GLU A 1 826 ? -35.754 -9.795 0.173 1.00 81.62 826 GLU A O 1
ATOM 6706 N N . LEU A 1 827 ? -35.602 -8.484 1.984 1.00 81.88 827 LEU A N 1
ATOM 6707 C CA . LEU A 1 827 ? -34.688 -7.497 1.402 1.00 81.88 827 LEU A CA 1
ATOM 6708 C C . LEU A 1 827 ? -33.343 -8.139 1.028 1.00 81.88 827 LEU A C 1
ATOM 6710 O O . LEU A 1 827 ? -32.794 -7.839 -0.031 1.00 81.88 827 LEU A O 1
ATOM 6714 N N . GLN A 1 828 ? -32.827 -9.043 1.863 1.00 82.25 828 GLN A N 1
ATOM 6715 C CA . GLN A 1 828 ? -31.586 -9.770 1.612 1.00 82.25 828 GLN A CA 1
ATOM 6716 C C . GLN A 1 828 ? -31.720 -10.730 0.420 1.00 82.25 828 GLN A C 1
ATOM 6718 O O . GLN A 1 828 ? -30.894 -10.671 -0.489 1.00 82.25 828 GLN A O 1
ATOM 6723 N N . LYS A 1 829 ? -32.805 -11.511 0.328 1.00 84.94 829 LYS A N 1
ATOM 6724 C CA . LYS A 1 829 ? -33.100 -12.320 -0.872 1.00 84.94 829 LYS A CA 1
ATOM 6725 C C . LYS A 1 829 ? -33.254 -11.462 -2.127 1.00 84.94 829 LYS A C 1
ATOM 6727 O O . LYS A 1 829 ? -32.789 -11.848 -3.199 1.00 84.94 829 LYS A O 1
ATOM 6732 N N . GLN A 1 830 ? -33.894 -10.294 -2.027 1.00 82.38 830 GLN A N 1
ATOM 6733 C CA . GLN A 1 830 ? -34.005 -9.378 -3.164 1.00 82.38 830 GLN A CA 1
ATOM 6734 C C . GLN A 1 830 ? -32.631 -8.852 -3.591 1.00 82.38 830 GLN A C 1
ATOM 6736 O O . GLN A 1 830 ? -32.328 -8.912 -4.787 1.00 82.38 830 GLN A O 1
ATOM 6741 N N . ARG A 1 831 ? -31.776 -8.442 -2.641 1.00 84.25 831 ARG A N 1
ATOM 6742 C CA . ARG A 1 831 ? -30.371 -8.069 -2.887 1.00 84.25 831 ARG A CA 1
ATOM 6743 C C . ARG A 1 831 ? -29.610 -9.197 -3.576 1.00 84.25 831 ARG A C 1
ATOM 6745 O O . ARG A 1 831 ? -29.083 -8.970 -4.658 1.00 84.25 831 ARG A O 1
ATOM 6752 N N . GLU A 1 832 ? -29.636 -10.413 -3.044 1.00 84.50 832 GLU A N 1
ATOM 6753 C CA . GLU A 1 832 ? -28.999 -11.588 -3.657 1.00 84.50 832 GLU A CA 1
ATOM 6754 C C . GLU A 1 832 ? -29.519 -11.851 -5.079 1.00 84.50 832 GLU A C 1
ATOM 6756 O O . GLU A 1 832 ? -28.729 -12.023 -6.008 1.00 84.50 832 GLU A O 1
ATOM 6761 N N . SER A 1 833 ? -30.837 -11.770 -5.299 1.00 83.69 833 SER A N 1
ATOM 6762 C CA . SER A 1 833 ? -31.432 -11.929 -6.633 1.00 83.69 833 SER A CA 1
ATOM 6763 C C . SER A 1 833 ? -31.036 -10.815 -7.613 1.00 83.69 833 SER A C 1
ATOM 6765 O O . SER A 1 833 ? -30.975 -11.057 -8.819 1.00 83.69 833 SER A O 1
ATOM 6767 N N . SER A 1 834 ? -30.782 -9.596 -7.124 1.00 80.62 834 SER A N 1
ATOM 6768 C CA . SER A 1 834 ? -30.313 -8.467 -7.937 1.00 80.62 834 SER A CA 1
ATOM 6769 C C . SER A 1 834 ? -28.817 -8.559 -8.237 1.00 80.62 834 SER A C 1
ATOM 6771 O O . SER A 1 834 ? -28.434 -8.363 -9.386 1.00 80.62 834 SER A O 1
ATOM 6773 N N . ALA A 1 835 ? -27.993 -8.962 -7.266 1.00 83.19 835 ALA A N 1
ATOM 6774 C CA . ALA A 1 835 ? -26.568 -9.216 -7.447 1.00 83.19 835 ALA A CA 1
ATOM 6775 C C . ALA A 1 835 ? -26.330 -10.363 -8.441 1.00 83.19 835 ALA A C 1
ATOM 6777 O O . ALA A 1 835 ? -25.481 -10.259 -9.317 1.00 83.19 835 ALA A O 1
ATOM 6778 N N . GLU A 1 836 ? -27.138 -11.423 -8.383 1.00 83.38 836 GLU A N 1
ATOM 6779 C CA . GLU A 1 836 ? -27.069 -12.539 -9.331 1.00 83.38 836 GLU A CA 1
ATOM 6780 C C . GLU A 1 836 ? -27.536 -12.152 -10.749 1.00 83.38 836 GLU A C 1
ATOM 6782 O O . GLU A 1 836 ? -27.003 -12.654 -11.741 1.00 83.38 836 GLU A O 1
ATOM 6787 N N . LYS A 1 837 ? -28.497 -11.224 -10.873 1.00 83.12 837 LYS A N 1
ATOM 6788 C CA . LYS A 1 837 ? -28.874 -10.624 -12.167 1.00 83.12 837 LYS A CA 1
ATOM 6789 C C . LYS A 1 837 ? -27.779 -9.701 -12.705 1.00 83.12 837 LYS A C 1
ATOM 6791 O O . LYS A 1 837 ? -27.533 -9.730 -13.908 1.00 83.12 837 LYS A O 1
ATOM 6796 N N . LEU A 1 838 ? -27.125 -8.921 -11.840 1.00 80.44 838 LEU A N 1
ATOM 6797 C CA . LEU A 1 838 ? -25.984 -8.074 -12.197 1.00 80.44 838 LEU A CA 1
ATOM 6798 C C . LEU A 1 838 ? -24.809 -8.927 -12.680 1.00 80.44 838 LEU A C 1
ATOM 6800 O O . LEU A 1 838 ? -24.380 -8.722 -13.809 1.00 80.44 838 LEU A O 1
ATOM 6804 N N . ARG A 1 839 ? -24.403 -9.963 -11.933 1.00 86.50 839 ARG A N 1
ATOM 6805 C CA . ARG A 1 839 ? -23.344 -10.913 -12.327 1.00 86.50 839 ARG A CA 1
ATOM 6806 C C . ARG A 1 839 ? -23.572 -11.473 -13.738 1.00 86.50 839 ARG A C 1
ATOM 6808 O O . ARG A 1 839 ? -22.690 -11.421 -14.586 1.00 86.50 839 ARG A O 1
ATOM 6815 N N . LYS A 1 840 ? -24.802 -11.911 -14.032 1.00 86.19 840 LYS A N 1
ATOM 6816 C CA . LYS A 1 840 ? -25.212 -12.447 -15.349 1.00 86.19 840 LYS A CA 1
ATOM 6817 C C . LYS A 1 840 ? -25.372 -11.402 -16.456 1.00 86.19 840 LYS A C 1
ATOM 6819 O O . LYS A 1 840 ? -25.528 -11.774 -17.622 1.00 86.19 840 LYS A O 1
ATOM 6824 N N . MET A 1 841 ? -25.380 -10.114 -16.124 1.00 82.00 841 MET A N 1
ATOM 6825 C CA . MET A 1 841 ? -25.265 -9.021 -17.091 1.00 82.00 841 MET A CA 1
ATOM 6826 C C . MET A 1 841 ? -23.803 -8.606 -17.282 1.00 82.00 841 MET A C 1
ATOM 6828 O O . MET A 1 841 ? -23.406 -8.346 -18.411 1.00 82.00 841 MET A O 1
ATOM 6832 N N . GLU A 1 842 ? -22.988 -8.635 -16.230 1.00 79.50 842 GLU A N 1
ATOM 6833 C CA . GLU A 1 842 ? -21.542 -8.400 -16.278 1.00 79.50 842 GLU A CA 1
ATOM 6834 C C . GLU A 1 842 ? -20.838 -9.476 -17.118 1.00 79.50 842 GLU A C 1
ATOM 6836 O O . GLU A 1 842 ? -20.138 -9.122 -18.060 1.00 79.50 842 GLU A O 1
ATOM 6841 N N . GLU A 1 843 ? -21.136 -10.765 -16.912 1.00 84.88 843 GLU A N 1
ATOM 6842 C CA . GLU A 1 843 ? -20.664 -11.882 -17.755 1.00 84.88 843 GLU A CA 1
ATOM 6843 C C . GLU A 1 843 ? -20.992 -11.676 -19.249 1.00 84.88 843 GLU A C 1
ATOM 6845 O O . GLU A 1 843 ? -20.171 -11.958 -20.127 1.00 84.88 843 GLU A O 1
ATOM 6850 N N . LYS A 1 844 ? -22.183 -11.142 -19.561 1.00 86.50 844 LYS A N 1
ATOM 6851 C CA . LYS A 1 844 ? -22.591 -10.822 -20.941 1.00 86.50 844 LYS A CA 1
ATOM 6852 C C . LYS A 1 844 ? -21.861 -9.601 -21.490 1.00 86.50 844 LYS A C 1
ATOM 6854 O O . LYS A 1 844 ? -21.486 -9.607 -22.659 1.00 86.50 844 LYS A O 1
ATOM 6859 N N . CYS A 1 845 ? -21.648 -8.575 -20.670 1.00 77.31 845 CYS A N 1
ATOM 6860 C CA . CYS A 1 845 ? -20.897 -7.383 -21.046 1.00 77.31 845 CYS A CA 1
ATOM 6861 C C . CYS A 1 845 ? -19.408 -7.690 -21.262 1.00 77.31 845 CYS A C 1
ATOM 6863 O O . CYS A 1 845 ? -18.844 -7.204 -22.238 1.00 77.31 845 CYS A O 1
ATOM 6865 N N . GLU A 1 846 ? -18.782 -8.535 -20.435 1.00 82.94 846 GLU A N 1
ATOM 6866 C CA . GLU A 1 846 ? -17.410 -9.010 -20.665 1.00 82.94 846 GLU A CA 1
ATOM 6867 C C . GLU A 1 846 ? -17.329 -9.893 -21.920 1.00 82.94 846 GLU A C 1
ATOM 6869 O O . GLU A 1 846 ? -16.438 -9.694 -22.745 1.00 82.94 846 GLU A O 1
ATOM 6874 N N . SER A 1 847 ? -18.301 -10.785 -22.146 1.00 85.50 847 SER A N 1
ATOM 6875 C CA . SER A 1 847 ? -18.383 -11.577 -23.387 1.00 85.50 847 SER A CA 1
ATOM 6876 C C . SER A 1 847 ? -18.496 -10.690 -24.637 1.00 85.50 847 SER A C 1
ATOM 6878 O O . SER A 1 847 ? -17.773 -10.892 -25.613 1.00 85.50 847 SER A O 1
ATOM 6880 N N . ALA A 1 848 ? -19.361 -9.671 -24.602 1.00 84.88 848 ALA A N 1
ATOM 6881 C CA . ALA A 1 848 ? -19.532 -8.715 -25.695 1.00 84.88 848 ALA A CA 1
ATOM 6882 C C . ALA A 1 848 ? -18.302 -7.807 -25.885 1.00 84.88 848 ALA A C 1
ATOM 6884 O O . ALA A 1 848 ? -17.962 -7.471 -27.020 1.00 84.88 848 ALA A O 1
ATOM 6885 N N . ALA A 1 849 ? -17.606 -7.441 -24.804 1.00 81.06 849 ALA A N 1
ATOM 6886 C CA . ALA A 1 849 ? -16.346 -6.704 -24.867 1.00 81.06 849 ALA A CA 1
ATOM 6887 C C . ALA A 1 849 ? -15.234 -7.545 -25.514 1.00 81.06 849 ALA A C 1
ATOM 6889 O O . ALA A 1 849 ? -14.557 -7.055 -26.415 1.00 81.06 849 ALA A O 1
ATOM 6890 N N . HIS A 1 850 ? -15.099 -8.823 -25.145 1.00 84.94 850 HIS A N 1
ATOM 6891 C CA . HIS A 1 850 ? -14.162 -9.742 -25.796 1.00 84.94 850 HIS A CA 1
ATOM 6892 C C . HIS A 1 850 ? -14.483 -9.946 -27.286 1.00 84.94 850 HIS A C 1
ATOM 6894 O O . HIS A 1 850 ? -13.566 -9.949 -28.107 1.00 84.94 850 HIS A O 1
ATOM 6900 N N . GLU A 1 851 ? -15.760 -10.050 -27.674 1.00 85.00 851 GLU A N 1
ATOM 6901 C CA . GLU A 1 851 ? -16.147 -10.112 -29.091 1.00 85.00 851 GLU A CA 1
ATOM 6902 C C . GLU A 1 851 ? -15.820 -8.802 -29.838 1.00 85.00 851 GLU A C 1
ATOM 6904 O O . GLU A 1 851 ? -15.353 -8.829 -30.982 1.00 85.00 851 GLU A O 1
ATOM 6909 N N . ALA A 1 852 ? -16.027 -7.649 -29.195 1.00 83.81 852 ALA A N 1
ATOM 6910 C CA . ALA A 1 852 ? -15.702 -6.340 -29.753 1.00 83.81 852 ALA A CA 1
ATOM 6911 C C . ALA A 1 852 ? -14.187 -6.144 -29.932 1.00 83.81 852 ALA A C 1
ATOM 6913 O O . ALA A 1 852 ? -13.766 -5.691 -30.998 1.00 83.81 852 ALA A O 1
ATOM 6914 N N . ASP A 1 853 ? -13.364 -6.533 -28.956 1.00 85.19 853 ASP A N 1
ATOM 6915 C CA . ASP A 1 853 ? -11.904 -6.453 -29.062 1.00 85.19 853 ASP A CA 1
ATOM 6916 C C . ASP A 1 853 ? -11.338 -7.471 -30.067 1.00 85.19 853 ASP A C 1
ATOM 6918 O O . ASP A 1 853 ? -10.426 -7.128 -30.820 1.00 85.19 853 ASP A O 1
ATOM 6922 N N . LEU A 1 854 ? -11.929 -8.666 -30.202 1.00 87.50 854 LEU A N 1
ATOM 6923 C CA . LEU A 1 854 ? -11.566 -9.616 -31.264 1.00 87.50 854 LEU A CA 1
ATOM 6924 C C . LEU A 1 854 ? -11.850 -9.034 -32.663 1.00 87.50 854 LEU A C 1
ATOM 6926 O O . LEU A 1 854 ? -11.015 -9.125 -33.568 1.00 87.50 854 LEU A O 1
ATOM 6930 N N . LYS A 1 855 ? -13.002 -8.371 -32.842 1.00 85.75 855 LYS A N 1
ATOM 6931 C CA . LYS A 1 855 ? -13.322 -7.622 -34.072 1.00 85.75 855 LYS A CA 1
ATOM 6932 C C . LYS A 1 855 ? -12.352 -6.455 -34.287 1.00 85.75 855 LYS A C 1
ATOM 6934 O O . LYS A 1 855 ? -11.909 -6.237 -35.413 1.00 85.75 855 LYS A O 1
ATOM 6939 N N . ARG A 1 856 ? -11.980 -5.735 -33.224 1.00 87.25 856 ARG A N 1
ATOM 6940 C CA . ARG A 1 856 ? -11.033 -4.608 -33.258 1.00 87.25 856 ARG A CA 1
ATOM 6941 C C . ARG A 1 856 ? -9.634 -5.050 -33.688 1.00 87.25 856 ARG A C 1
ATOM 6943 O O . ARG A 1 856 ? -9.042 -4.403 -34.549 1.00 87.25 856 ARG A O 1
ATOM 6950 N N . GLN A 1 857 ? -9.149 -6.173 -33.164 1.00 84.12 857 GLN A N 1
ATOM 6951 C CA . GLN A 1 857 ? -7.880 -6.786 -33.560 1.00 84.12 857 GLN A CA 1
ATOM 6952 C C . GLN A 1 857 ? -7.890 -7.161 -35.048 1.00 84.12 857 GLN A C 1
ATOM 6954 O O . GLN A 1 857 ? -6.984 -6.784 -35.791 1.00 84.12 857 GLN A O 1
ATOM 6959 N N . LYS A 1 858 ? -8.972 -7.789 -35.524 1.00 85.69 858 LYS A N 1
ATOM 6960 C CA . LYS A 1 858 ? -9.120 -8.153 -36.939 1.00 85.69 858 LYS A CA 1
ATOM 6961 C C . LYS A 1 858 ? -9.198 -6.940 -37.877 1.00 85.69 858 LYS A C 1
ATOM 6963 O O . LYS A 1 858 ? -8.689 -6.991 -38.994 1.00 85.69 858 LYS A O 1
ATOM 6968 N N . VAL A 1 859 ? -9.770 -5.820 -37.427 1.00 85.06 859 VAL A N 1
ATOM 6969 C CA . VAL A 1 859 ? -9.712 -4.540 -38.159 1.00 85.06 859 VAL A CA 1
ATOM 6970 C C . VAL A 1 859 ? -8.282 -3.987 -38.210 1.00 85.06 859 VAL A C 1
ATOM 6972 O O . VAL A 1 859 ? -7.883 -3.465 -39.250 1.00 85.06 859 VAL A O 1
ATOM 6975 N N . ILE A 1 860 ? -7.482 -4.128 -37.148 1.00 85.44 860 ILE A N 1
ATOM 6976 C CA . ILE A 1 860 ? -6.067 -3.715 -37.145 1.00 85.44 860 ILE A CA 1
ATOM 6977 C C . ILE A 1 860 ? -5.253 -4.553 -38.145 1.00 85.44 860 ILE A C 1
ATOM 6979 O O . ILE A 1 860 ? -4.515 -3.975 -38.943 1.00 85.44 860 ILE A O 1
ATOM 6983 N N . GLU A 1 861 ? -5.442 -5.874 -38.180 1.00 85.75 861 GLU A N 1
ATOM 6984 C CA . GLU A 1 861 ? -4.808 -6.789 -39.149 1.00 85.75 861 GLU A CA 1
ATOM 6985 C C . GLU A 1 861 ? -5.168 -6.439 -40.605 1.00 85.75 861 GLU A C 1
ATOM 6987 O O . GLU A 1 861 ? -4.287 -6.304 -41.463 1.00 85.75 861 GLU A O 1
ATOM 6992 N N . LEU A 1 862 ? -6.455 -6.207 -40.886 1.00 85.81 862 LEU A N 1
ATOM 6993 C CA . LEU A 1 862 ? -6.931 -5.773 -42.206 1.00 85.81 862 LEU A CA 1
ATOM 6994 C C . LEU A 1 862 ? -6.400 -4.377 -42.585 1.00 85.81 862 LEU A C 1
ATOM 6996 O O . LEU A 1 862 ? -6.049 -4.136 -43.737 1.00 85.81 862 LEU A O 1
ATOM 7000 N N . THR A 1 863 ? -6.253 -3.466 -41.620 1.00 85.69 863 THR A N 1
ATOM 7001 C CA . THR A 1 863 ? -5.671 -2.126 -41.842 1.00 85.69 863 THR A CA 1
ATOM 7002 C C . THR A 1 863 ? -4.142 -2.168 -41.990 1.00 85.69 863 THR A C 1
ATOM 7004 O O . THR A 1 863 ? -3.542 -1.249 -42.553 1.00 85.69 863 THR A O 1
ATOM 7007 N N . GLY A 1 864 ? -3.480 -3.207 -41.476 1.00 86.25 864 GLY A N 1
ATOM 7008 C CA . GLY A 1 864 ? -2.062 -3.487 -41.710 1.00 86.25 864 GLY A CA 1
ATOM 7009 C C . GLY A 1 864 ? -1.827 -4.009 -43.127 1.00 86.25 864 GLY A C 1
ATOM 7010 O O . GLY A 1 864 ? -1.084 -3.399 -43.893 1.00 86.25 864 GLY A O 1
ATOM 7011 N N . THR A 1 865 ? -2.536 -5.073 -43.508 1.00 85.88 865 THR A N 1
ATOM 7012 C CA . THR A 1 865 ? -2.456 -5.662 -44.858 1.00 85.88 865 THR A CA 1
ATOM 7013 C C . THR A 1 865 ? -2.862 -4.674 -45.957 1.00 85.88 865 THR A C 1
ATOM 7015 O O . THR A 1 865 ? -2.147 -4.552 -46.947 1.00 85.88 865 THR A O 1
ATOM 7018 N N . ALA A 1 866 ? -3.913 -3.868 -45.760 1.00 84.12 866 ALA A N 1
ATOM 7019 C CA . ALA A 1 866 ? -4.287 -2.812 -46.708 1.00 84.12 866 ALA A CA 1
ATOM 7020 C C . ALA A 1 866 ? -3.208 -1.720 -46.878 1.00 84.12 866 ALA A C 1
ATOM 7022 O O . ALA A 1 866 ? -3.076 -1.150 -47.961 1.00 84.12 866 ALA A O 1
ATOM 7023 N N . ARG A 1 867 ? -2.410 -1.430 -45.837 1.00 84.69 867 ARG A N 1
ATOM 7024 C CA . ARG A 1 867 ? -1.257 -0.517 -45.945 1.00 84.69 867 ARG A CA 1
ATOM 7025 C C . ARG A 1 867 ? -0.079 -1.162 -46.671 1.00 84.69 867 ARG A C 1
ATOM 7027 O O . ARG A 1 867 ? 0.527 -0.491 -47.499 1.00 84.69 867 ARG A O 1
ATOM 7034 N N . GLN A 1 868 ? 0.199 -2.439 -46.414 1.00 85.56 868 GLN A N 1
ATOM 7035 C CA . GLN A 1 868 ? 1.246 -3.187 -47.113 1.00 85.56 868 GLN A CA 1
ATOM 7036 C C . GLN A 1 868 ? 0.972 -3.252 -48.626 1.00 85.56 868 GLN A C 1
ATOM 7038 O O . GLN A 1 868 ? 1.803 -2.817 -49.417 1.00 85.56 868 GLN A O 1
ATOM 7043 N N . VAL A 1 869 ? -0.244 -3.652 -49.019 1.00 84.94 869 VAL A N 1
ATOM 7044 C CA . VAL A 1 869 ? -0.678 -3.689 -50.430 1.00 84.94 869 VAL A CA 1
ATOM 7045 C C . VAL A 1 869 ? -0.622 -2.302 -51.084 1.00 84.94 869 VAL A C 1
ATOM 7047 O O . VAL A 1 869 ? -0.324 -2.194 -52.272 1.00 84.94 869 VAL A O 1
ATOM 7050 N N . LYS A 1 870 ? -0.862 -1.215 -50.332 1.00 88.38 870 LYS A N 1
ATOM 7051 C CA . LYS A 1 870 ? -0.687 0.144 -50.865 1.00 88.38 870 LYS A CA 1
ATOM 7052 C C . LYS A 1 870 ? 0.783 0.457 -51.171 1.00 88.38 870 LYS A C 1
ATOM 7054 O O . LYS A 1 870 ? 1.054 1.010 -52.231 1.00 88.38 870 LYS A O 1
ATOM 7059 N N . ILE A 1 871 ? 1.710 0.106 -50.277 1.00 84.94 871 ILE A N 1
ATOM 7060 C CA . ILE A 1 871 ? 3.153 0.326 -50.482 1.00 84.94 871 ILE A CA 1
ATOM 7061 C C . ILE A 1 871 ? 3.641 -0.457 -51.708 1.00 84.94 871 ILE A C 1
ATOM 7063 O O . ILE A 1 871 ? 4.311 0.113 -52.563 1.00 84.94 871 ILE A O 1
ATOM 7067 N N . GLU A 1 872 ? 3.236 -1.721 -51.841 1.00 88.06 872 GLU A N 1
ATOM 7068 C CA . GLU A 1 872 ? 3.549 -2.568 -53.002 1.00 88.06 872 GLU A CA 1
ATOM 7069 C C . GLU A 1 872 ? 2.958 -1.994 -54.304 1.00 88.06 872 GLU A C 1
ATOM 7071 O O . GLU A 1 872 ? 3.653 -1.881 -55.313 1.00 88.06 872 GLU A O 1
ATOM 7076 N N . MET A 1 873 ? 1.699 -1.540 -54.288 1.00 85.75 873 MET A N 1
ATOM 7077 C CA . MET A 1 873 ? 1.078 -0.869 -55.437 1.00 85.75 873 MET A CA 1
ATOM 7078 C C . MET A 1 873 ? 1.825 0.414 -55.836 1.00 85.75 873 MET A C 1
ATOM 7080 O O . MET A 1 873 ? 1.983 0.683 -57.028 1.00 85.75 873 MET A O 1
ATOM 7084 N N . ASP A 1 874 ? 2.256 1.226 -54.870 1.00 86.38 874 ASP A N 1
ATOM 7085 C CA . ASP A 1 874 ? 2.968 2.475 -55.147 1.00 86.38 874 ASP A CA 1
ATOM 7086 C C . ASP A 1 874 ? 4.412 2.211 -55.640 1.00 86.38 874 ASP A C 1
ATOM 7088 O O . ASP A 1 874 ? 4.890 2.940 -56.510 1.00 86.38 874 ASP A O 1
ATOM 7092 N N . GLN A 1 875 ? 5.055 1.108 -55.226 1.00 87.31 875 GLN A N 1
ATOM 7093 C CA . GLN A 1 875 ? 6.306 0.610 -55.826 1.00 87.31 875 GLN A CA 1
ATOM 7094 C C . GLN A 1 875 ? 6.114 0.188 -57.294 1.00 87.31 875 GLN A C 1
ATOM 7096 O O . GLN A 1 875 ? 6.841 0.666 -58.166 1.00 87.31 875 GLN A O 1
ATOM 7101 N N . TYR A 1 876 ? 5.095 -0.625 -57.603 1.00 87.44 876 TYR A N 1
ATOM 7102 C CA . TYR A 1 876 ? 4.818 -1.049 -58.984 1.00 87.44 876 TYR A CA 1
ATOM 7103 C C . TYR A 1 876 ? 4.479 0.124 -59.922 1.00 87.44 876 TYR A C 1
ATOM 7105 O O . TYR A 1 876 ? 4.828 0.086 -61.103 1.00 87.44 876 TYR A O 1
ATOM 7113 N N . LYS A 1 877 ? 3.857 1.204 -59.423 1.00 86.88 877 LYS A N 1
ATOM 7114 C CA . LYS A 1 877 ? 3.678 2.446 -60.203 1.00 86.88 877 LYS A CA 1
ATOM 7115 C C . LYS A 1 877 ? 5.007 3.101 -60.565 1.00 86.88 877 LYS A C 1
ATOM 7117 O O . LYS A 1 877 ? 5.134 3.639 -61.664 1.00 86.88 877 LYS A O 1
ATOM 7122 N N . GLU A 1 878 ? 5.986 3.087 -59.664 1.00 83.88 878 GLU A N 1
ATOM 7123 C CA . GLU A 1 878 ? 7.298 3.682 -59.923 1.00 83.88 878 GLU A CA 1
ATOM 7124 C C . GLU A 1 878 ? 8.111 2.840 -60.922 1.00 83.88 878 GLU A C 1
ATOM 7126 O O . GLU A 1 878 ? 8.792 3.397 -61.783 1.00 83.88 878 GLU A O 1
ATOM 7131 N N . GLU A 1 879 ? 7.990 1.510 -60.876 1.00 87.69 879 GLU A N 1
ATOM 7132 C CA . GLU A 1 879 ? 8.547 0.607 -61.895 1.00 87.69 879 GLU A CA 1
ATOM 7133 C C . GLU A 1 879 ? 7.903 0.826 -63.273 1.00 87.69 879 GLU A C 1
ATOM 7135 O O . GLU A 1 879 ? 8.619 1.032 -64.255 1.00 87.69 879 GLU A O 1
ATOM 7140 N N . LEU A 1 880 ? 6.568 0.897 -63.349 1.00 84.44 880 LEU A N 1
ATOM 7141 C CA . LEU A 1 880 ? 5.855 1.250 -64.585 1.00 84.44 880 LEU A CA 1
ATOM 7142 C C . LEU A 1 880 ? 6.293 2.623 -65.120 1.00 84.44 880 LEU A C 1
ATOM 7144 O O . LEU A 1 880 ? 6.587 2.752 -66.306 1.00 84.44 880 LEU A O 1
ATOM 7148 N N . SER A 1 881 ? 6.445 3.621 -64.245 1.00 85.19 881 SER A N 1
ATOM 7149 C CA . SER A 1 881 ? 6.910 4.968 -64.615 1.00 85.19 881 SER A CA 1
ATOM 7150 C C . SER A 1 881 ? 8.350 4.993 -65.152 1.00 85.19 881 SER A C 1
ATOM 7152 O O . SER A 1 881 ? 8.712 5.902 -65.904 1.00 85.19 881 SER A O 1
ATOM 7154 N N . LYS A 1 882 ? 9.196 4.022 -64.778 1.00 86.56 882 LYS A N 1
ATOM 7155 C CA . LYS A 1 882 ? 10.538 3.830 -65.360 1.00 86.56 882 LYS A CA 1
ATOM 7156 C C . LYS A 1 882 ? 10.429 3.162 -66.736 1.00 86.56 882 LYS A C 1
ATOM 7158 O O . LYS A 1 882 ? 11.010 3.669 -67.696 1.00 86.56 882 LYS A O 1
ATOM 7163 N N . MET A 1 883 ? 9.609 2.115 -66.854 1.00 86.19 883 MET A N 1
ATOM 7164 C CA . MET A 1 883 ? 9.345 1.398 -68.110 1.00 86.19 883 MET A CA 1
ATOM 7165 C C . MET A 1 883 ? 8.764 2.319 -69.203 1.00 86.19 883 MET A C 1
ATOM 7167 O O . MET A 1 883 ? 9.188 2.275 -70.358 1.00 86.19 883 MET A O 1
ATOM 7171 N N . GLU A 1 884 ? 7.826 3.204 -68.851 1.00 85.75 884 GLU A N 1
ATOM 7172 C CA . GLU A 1 884 ? 7.231 4.176 -69.780 1.00 85.75 884 GLU A CA 1
ATOM 7173 C C . GLU A 1 884 ? 8.254 5.196 -70.301 1.00 85.75 884 GLU A C 1
ATOM 7175 O O . GLU A 1 884 ? 8.243 5.532 -71.491 1.00 85.75 884 GLU A O 1
ATOM 7180 N N . LYS A 1 885 ? 9.176 5.656 -69.443 1.00 86.62 885 LYS A N 1
ATOM 7181 C CA . LYS A 1 885 ? 10.287 6.533 -69.848 1.00 86.62 885 LYS A CA 1
ATOM 7182 C C . LYS A 1 885 ? 11.225 5.815 -70.818 1.00 86.62 885 LYS A C 1
ATOM 7184 O O . LYS A 1 885 ? 11.579 6.390 -71.846 1.00 86.62 885 LYS A O 1
ATOM 7189 N N . GLU A 1 886 ? 11.578 4.561 -70.550 1.00 86.62 886 GLU A N 1
ATOM 7190 C CA . GLU A 1 886 ? 12.427 3.758 -71.439 1.00 86.62 886 GLU A CA 1
ATOM 7191 C C . GLU A 1 886 ? 11.775 3.548 -72.820 1.00 86.62 886 GLU A C 1
ATOM 7193 O O . GLU A 1 886 ? 12.402 3.809 -73.850 1.00 86.62 886 GLU A O 1
ATOM 7198 N N . ILE A 1 887 ? 10.477 3.222 -72.865 1.00 82.94 887 ILE A N 1
ATOM 7199 C CA . ILE A 1 887 ? 9.699 3.131 -74.115 1.00 82.94 887 ILE A CA 1
ATOM 7200 C C . ILE A 1 887 ? 9.669 4.481 -74.863 1.00 82.94 887 ILE A C 1
ATOM 7202 O O . ILE A 1 887 ? 9.785 4.510 -76.091 1.00 82.94 887 ILE A O 1
ATOM 7206 N N . MET A 1 888 ? 9.543 5.606 -74.152 1.00 85.44 888 MET A N 1
ATOM 7207 C CA . MET A 1 888 ? 9.604 6.956 -74.737 1.00 85.44 888 MET A CA 1
ATOM 7208 C C . MET A 1 888 ? 10.984 7.297 -75.322 1.00 85.44 888 MET A C 1
ATOM 7210 O O . MET A 1 888 ? 11.054 7.973 -76.351 1.00 85.44 888 MET A O 1
ATOM 7214 N N . HIS A 1 889 ? 12.077 6.826 -74.715 1.00 83.88 889 HIS A N 1
ATOM 7215 C CA . HIS A 1 889 ? 13.423 6.974 -75.277 1.00 83.88 889 HIS A CA 1
ATOM 7216 C C . HIS A 1 889 ? 13.616 6.104 -76.527 1.00 83.88 889 HIS A C 1
ATOM 7218 O O . HIS A 1 889 ? 14.060 6.621 -77.553 1.00 83.88 889 HIS A O 1
ATOM 7224 N N . LEU A 1 890 ? 13.212 4.829 -76.484 1.00 84.38 890 LEU A N 1
ATOM 7225 C CA . LEU A 1 890 ? 13.326 3.899 -77.616 1.00 84.38 890 LEU A CA 1
ATOM 7226 C C . LEU A 1 890 ? 12.517 4.351 -78.844 1.00 84.38 890 LEU A C 1
ATOM 7228 O O . LEU A 1 890 ? 13.001 4.237 -79.970 1.00 84.38 890 LEU A O 1
ATOM 7232 N N . LYS A 1 891 ? 11.318 4.922 -78.651 1.00 82.88 891 LYS A N 1
ATOM 7233 C CA . LYS A 1 891 ? 10.533 5.511 -79.753 1.00 82.88 891 LYS A CA 1
ATOM 7234 C C . LYS A 1 891 ? 11.273 6.664 -80.436 1.00 82.88 891 LYS A C 1
ATOM 7236 O O . LYS A 1 891 ? 11.412 6.652 -81.656 1.00 82.88 891 LYS A O 1
ATOM 7241 N N . ARG A 1 892 ? 11.796 7.616 -79.655 1.00 84.75 892 ARG A N 1
ATOM 7242 C CA . ARG A 1 892 ? 12.499 8.800 -80.179 1.00 84.75 892 ARG A CA 1
ATOM 7243 C C . ARG A 1 892 ? 13.814 8.444 -80.883 1.00 84.75 892 ARG A C 1
ATOM 7245 O O . ARG A 1 892 ? 14.167 9.060 -81.882 1.00 84.75 892 ARG A O 1
ATOM 7252 N N . ASP A 1 893 ? 14.527 7.432 -80.394 1.00 87.06 893 ASP A N 1
ATOM 7253 C CA . ASP A 1 893 ? 15.701 6.867 -81.071 1.00 87.06 893 ASP A CA 1
ATOM 7254 C C . ASP A 1 893 ? 15.331 6.218 -82.422 1.00 87.06 893 ASP A C 1
ATOM 7256 O O . ASP A 1 893 ? 16.001 6.457 -83.429 1.00 87.06 893 ASP A O 1
ATOM 7260 N N . GLY A 1 894 ? 14.215 5.482 -82.486 1.00 82.50 894 GLY A N 1
ATOM 7261 C CA . GLY A 1 894 ? 13.667 4.953 -83.740 1.00 82.50 894 GLY A CA 1
ATOM 7262 C C . GLY A 1 894 ? 13.293 6.042 -84.756 1.00 82.50 894 GLY A C 1
ATOM 7263 O O . GLY A 1 894 ? 13.653 5.940 -85.930 1.00 82.50 894 GLY A O 1
ATOM 7264 N N . GLU A 1 895 ? 12.632 7.111 -84.305 1.00 86.31 895 GLU A N 1
ATOM 7265 C CA . GLU A 1 895 ? 12.278 8.283 -85.125 1.00 86.31 895 GLU A CA 1
ATOM 7266 C C . GLU A 1 895 ? 13.528 8.989 -85.685 1.00 86.31 895 GLU A C 1
ATOM 7268 O O . GLU A 1 895 ? 13.608 9.254 -86.888 1.00 86.31 895 GLU A O 1
ATOM 7273 N N . ASN A 1 896 ? 14.546 9.214 -84.847 1.00 86.06 896 ASN A N 1
ATOM 7274 C CA . ASN A 1 896 ? 15.825 9.798 -85.266 1.00 86.06 896 ASN A CA 1
ATOM 7275 C C . ASN A 1 896 ? 16.543 8.928 -86.315 1.00 86.06 896 ASN A C 1
ATOM 7277 O O . ASN A 1 896 ? 17.057 9.444 -87.311 1.00 86.06 896 ASN A O 1
ATOM 7281 N N . LYS A 1 897 ? 16.556 7.601 -86.129 1.00 88.00 897 LYS A N 1
ATOM 7282 C CA . LYS A 1 897 ? 17.173 6.651 -87.072 1.00 88.00 897 LYS A CA 1
ATOM 7283 C C . LYS A 1 897 ? 16.458 6.624 -88.424 1.00 88.00 897 LYS A C 1
ATOM 7285 O O . LYS A 1 897 ? 17.129 6.596 -89.456 1.00 88.00 897 LYS A O 1
ATOM 7290 N N . ALA A 1 898 ? 15.127 6.707 -88.438 1.00 84.69 898 ALA A N 1
ATOM 7291 C CA . ALA A 1 898 ? 14.354 6.843 -89.673 1.00 84.69 898 ALA A CA 1
ATOM 7292 C C . ALA A 1 898 ? 14.670 8.160 -90.413 1.00 84.69 898 ALA A C 1
ATOM 7294 O O . ALA A 1 898 ? 14.831 8.162 -91.634 1.00 84.69 898 ALA A O 1
ATOM 7295 N N . MET A 1 899 ? 14.833 9.267 -89.680 1.00 85.81 899 MET A N 1
ATOM 7296 C CA . MET A 1 899 ? 15.196 10.564 -90.263 1.00 85.81 899 MET A CA 1
ATOM 7297 C C . MET A 1 899 ? 16.608 10.555 -90.878 1.00 85.81 899 MET A C 1
ATOM 7299 O O . MET A 1 899 ? 16.802 11.081 -91.975 1.00 85.81 899 MET A O 1
ATOM 7303 N N . HIS A 1 900 ? 17.582 9.910 -90.225 1.00 84.19 900 HIS A N 1
ATOM 7304 C CA . HIS A 1 900 ? 18.932 9.748 -90.779 1.00 84.19 900 HIS A CA 1
ATOM 7305 C C . HIS A 1 900 ? 18.973 8.848 -92.023 1.00 84.19 900 HIS A C 1
ATOM 7307 O O . HIS A 1 900 ? 19.689 9.175 -92.968 1.00 84.19 900 HIS A O 1
ATOM 7313 N N . LEU A 1 901 ? 18.187 7.765 -92.072 1.00 84.06 901 LEU A N 1
ATOM 7314 C CA . LEU A 1 901 ? 18.050 6.946 -93.286 1.00 84.06 901 LEU A CA 1
ATOM 7315 C C . LEU A 1 901 ? 17.557 7.789 -94.473 1.00 84.06 901 LEU A C 1
ATOM 7317 O O . LEU A 1 901 ? 18.191 7.790 -95.525 1.00 84.06 901 LEU A O 1
ATOM 7321 N N . SER A 1 902 ? 16.519 8.608 -94.269 1.00 83.00 902 SER A N 1
ATOM 7322 C CA . SER A 1 902 ? 16.005 9.501 -95.316 1.00 83.00 902 SER A CA 1
ATOM 7323 C C . SER A 1 902 ? 17.011 10.569 -95.778 1.00 83.00 902 SER A C 1
ATOM 7325 O O . SER A 1 902 ? 16.915 11.029 -96.916 1.00 83.00 902 SER A O 1
ATOM 7327 N N . GLN A 1 903 ? 17.968 10.981 -94.936 1.00 85.38 903 GLN A N 1
ATOM 7328 C CA . GLN A 1 903 ? 19.075 11.851 -95.360 1.00 85.38 903 GLN A CA 1
ATOM 7329 C C . GLN A 1 903 ? 20.123 11.094 -96.186 1.00 85.38 903 GLN A C 1
ATOM 7331 O O . GLN A 1 903 ? 20.634 11.639 -97.165 1.00 85.38 903 GLN A O 1
ATOM 7336 N N . LEU A 1 904 ? 20.446 9.854 -95.806 1.00 83.50 904 LEU A N 1
ATOM 7337 C CA . LEU A 1 904 ? 21.426 9.028 -96.515 1.00 83.50 904 LEU A CA 1
ATOM 7338 C C . LEU A 1 904 ? 20.965 8.700 -97.940 1.00 83.50 904 LEU A C 1
ATOM 7340 O O . LEU A 1 904 ? 21.764 8.847 -98.863 1.00 83.50 904 LEU A O 1
ATOM 7344 N N . ASP A 1 905 ? 19.689 8.361 -98.138 1.00 85.31 905 ASP A N 1
ATOM 7345 C CA . ASP A 1 905 ? 19.121 8.130 -99.475 1.00 85.31 905 ASP A CA 1
ATOM 7346 C C . ASP A 1 905 ? 19.238 9.380 -100.371 1.00 85.31 905 ASP A C 1
ATOM 7348 O O . ASP A 1 905 ? 19.669 9.292 -101.523 1.00 85.31 905 ASP A O 1
ATOM 7352 N N . MET A 1 906 ? 18.954 10.571 -99.827 1.00 86.25 906 MET A N 1
ATOM 7353 C CA . MET A 1 906 ? 19.079 11.842 -100.557 1.00 86.25 906 MET A CA 1
ATOM 7354 C C . MET A 1 906 ? 20.530 12.141 -100.981 1.00 86.25 906 MET A C 1
ATOM 7356 O O . MET A 1 906 ? 20.768 12.592 -102.104 1.00 86.25 906 MET A O 1
ATOM 7360 N N . ILE A 1 907 ? 21.512 11.876 -100.112 1.00 85.44 907 ILE A N 1
ATOM 7361 C CA . ILE A 1 907 ? 22.946 12.037 -100.424 1.00 85.44 907 ILE A CA 1
ATOM 7362 C C . ILE A 1 907 ? 23.397 10.994 -101.465 1.00 85.44 907 ILE A C 1
ATOM 7364 O O . ILE A 1 907 ? 24.192 11.290 -102.365 1.00 85.44 907 ILE A O 1
ATOM 7368 N N . LEU A 1 908 ? 22.872 9.772 -101.375 1.00 84.62 908 LEU A N 1
ATOM 7369 C CA . LEU A 1 908 ? 23.193 8.673 -102.281 1.00 84.62 908 LEU A CA 1
ATOM 7370 C C . LEU A 1 908 ? 22.671 8.926 -103.708 1.00 84.62 908 LEU A C 1
ATOM 7372 O O . LEU A 1 908 ? 23.350 8.567 -104.669 1.00 84.62 908 LEU A O 1
ATOM 7376 N N . ASP A 1 909 ? 21.536 9.605 -103.879 1.00 82.00 909 ASP A N 1
ATOM 7377 C CA . ASP A 1 909 ? 21.086 10.053 -105.204 1.00 82.00 909 ASP A CA 1
ATOM 7378 C C . ASP A 1 909 ? 21.848 11.286 -105.719 1.00 82.00 909 ASP A C 1
ATOM 7380 O O . ASP A 1 909 ? 22.193 11.332 -106.903 1.00 82.00 909 ASP A O 1
ATOM 7384 N N . GLN A 1 910 ? 22.214 12.244 -104.858 1.00 83.12 910 GLN A N 1
ATOM 7385 C CA . GLN A 1 910 ? 23.069 13.369 -105.269 1.00 83.12 910 GLN A CA 1
ATOM 7386 C C . GLN A 1 910 ? 24.417 12.886 -105.829 1.00 83.12 910 GLN A C 1
ATOM 7388 O O . GLN A 1 910 ? 24.793 13.267 -106.942 1.00 83.12 910 GLN A O 1
ATOM 7393 N N . THR A 1 911 ? 25.108 11.997 -105.109 1.00 78.12 911 THR A N 1
ATOM 7394 C CA . THR A 1 911 ? 26.433 11.479 -105.503 1.00 78.12 911 THR A CA 1
ATOM 7395 C C . THR A 1 911 ? 26.421 10.715 -106.834 1.00 78.12 911 THR A C 1
ATOM 7397 O O . THR A 1 911 ? 27.359 10.872 -107.620 1.00 78.12 911 THR A O 1
ATOM 7400 N N . LYS A 1 912 ? 25.343 9.983 -107.168 1.00 81.31 912 LYS A N 1
ATOM 7401 C CA . LYS A 1 912 ? 25.160 9.387 -108.511 1.00 81.31 912 LYS A CA 1
ATOM 7402 C C . LYS A 1 912 ? 25.214 10.450 -109.616 1.00 81.31 912 LYS A C 1
ATOM 7404 O O . LYS A 1 912 ? 25.943 10.283 -110.593 1.00 81.31 912 LYS A O 1
ATOM 7409 N N . THR A 1 913 ? 24.488 11.561 -109.452 1.00 78.75 913 THR A N 1
ATOM 7410 C CA . THR A 1 913 ? 24.409 12.618 -110.482 1.00 78.75 913 THR A CA 1
ATOM 7411 C C . THR A 1 913 ? 25.704 13.417 -110.658 1.00 78.75 913 THR A C 1
ATOM 7413 O O . THR A 1 913 ? 25.906 14.040 -111.703 1.00 78.75 913 THR A O 1
ATOM 7416 N N . GLU A 1 914 ? 26.603 13.416 -109.669 1.00 81.81 914 GLU A N 1
ATOM 7417 C CA . GLU A 1 914 ? 27.947 13.986 -109.822 1.00 81.81 914 GLU A CA 1
ATOM 7418 C C . GLU A 1 914 ? 28.905 13.036 -110.549 1.00 81.81 914 GLU A C 1
ATOM 7420 O O . GLU A 1 914 ? 29.693 13.483 -111.388 1.00 81.81 914 GLU A O 1
ATOM 7425 N N . LEU A 1 915 ? 28.812 11.730 -110.280 1.00 77.88 915 LEU A N 1
ATOM 7426 C CA . LEU A 1 915 ? 29.654 10.706 -110.903 1.00 77.88 915 LEU A CA 1
ATOM 7427 C C . LEU A 1 915 ? 29.500 10.693 -112.434 1.00 77.88 915 LEU A C 1
ATOM 7429 O O . LEU A 1 915 ? 30.486 10.613 -113.172 1.00 77.88 915 LEU A O 1
ATOM 7433 N N . GLU A 1 916 ? 28.271 10.841 -112.926 1.00 79.25 916 GLU A N 1
ATOM 7434 C CA . GLU A 1 916 ? 27.965 10.871 -114.360 1.00 79.25 916 GLU A CA 1
ATOM 7435 C C . GLU A 1 916 ? 28.520 12.134 -115.053 1.00 79.25 916 GLU A C 1
ATOM 7437 O O . GLU A 1 916 ? 29.069 12.061 -116.157 1.00 79.25 916 GLU A O 1
ATOM 7442 N N . LYS A 1 917 ? 28.505 13.288 -114.368 1.00 81.56 917 LYS A N 1
ATOM 7443 C CA . LYS A 1 917 ? 29.158 14.525 -114.841 1.00 81.56 917 LYS A CA 1
ATOM 7444 C C . LYS A 1 917 ? 30.681 14.369 -114.894 1.00 81.56 917 LYS A C 1
ATOM 7446 O O . LYS A 1 917 ? 31.295 14.723 -115.901 1.00 81.56 917 LYS A O 1
ATOM 7451 N N . LYS A 1 918 ? 31.292 13.803 -113.844 1.00 74.94 918 LYS A N 1
ATOM 7452 C CA . LYS A 1 918 ? 32.740 13.516 -113.786 1.00 74.94 918 LYS A CA 1
ATOM 7453 C C . LYS A 1 918 ? 33.177 12.585 -114.921 1.00 74.94 918 LYS A C 1
ATOM 7455 O O . LYS A 1 918 ? 34.182 12.860 -115.569 1.00 74.94 918 LYS A O 1
ATOM 7460 N N . THR A 1 919 ? 32.397 11.541 -115.200 1.00 78.00 919 THR A N 1
ATOM 7461 C CA . THR A 1 919 ? 32.691 10.536 -116.239 1.00 78.00 919 THR A CA 1
ATOM 7462 C C . THR A 1 919 ? 32.813 11.152 -117.637 1.00 78.00 919 THR A C 1
ATOM 7464 O O . THR A 1 919 ? 33.687 10.763 -118.408 1.00 78.00 919 THR A O 1
ATOM 7467 N N . ASN A 1 920 ? 31.986 12.149 -117.966 1.00 77.56 920 ASN A N 1
ATOM 7468 C CA . ASN A 1 920 ? 32.074 12.836 -119.257 1.00 77.56 920 ASN A CA 1
ATOM 7469 C C . ASN A 1 920 ? 33.289 13.775 -119.362 1.00 77.56 920 ASN A C 1
ATOM 7471 O O . ASN A 1 920 ? 33.847 13.914 -120.446 1.00 77.56 920 ASN A O 1
ATOM 7475 N N . ALA A 1 921 ? 33.745 14.370 -118.253 1.00 75.69 921 ALA A N 1
ATOM 7476 C CA . ALA A 1 921 ? 34.925 15.239 -118.249 1.00 75.69 921 ALA A CA 1
ATOM 7477 C C . ALA A 1 921 ? 36.243 14.476 -118.498 1.00 75.69 921 ALA A C 1
ATOM 7479 O O . ALA A 1 921 ? 37.151 15.017 -119.126 1.00 75.69 921 ALA A O 1
ATOM 7480 N N . VAL A 1 922 ? 36.345 13.216 -118.052 1.00 72.44 922 VAL A N 1
ATOM 7481 C CA . VAL A 1 922 ? 37.549 12.379 -118.245 1.00 72.44 922 VAL A CA 1
ATOM 7482 C C . VAL A 1 922 ? 37.875 12.183 -119.733 1.00 72.44 922 VAL A C 1
ATOM 7484 O O . VAL A 1 922 ? 39.027 12.338 -120.124 1.00 72.44 922 VAL A O 1
ATOM 7487 N N . LYS A 1 923 ? 36.865 11.956 -120.582 1.00 75.88 923 LYS A N 1
ATOM 7488 C CA . LYS A 1 923 ? 37.044 11.655 -122.019 1.00 75.88 923 LYS A CA 1
ATOM 7489 C C . LYS A 1 923 ? 37.657 12.783 -122.856 1.00 75.88 923 LYS A C 1
ATOM 7491 O O . LYS A 1 923 ? 38.206 12.526 -123.926 1.00 75.88 923 LYS A O 1
ATOM 7496 N N . GLU A 1 924 ? 37.560 14.032 -122.405 1.00 75.19 924 GLU A N 1
ATOM 7497 C CA . GLU A 1 924 ? 38.246 15.154 -123.064 1.00 75.19 924 GLU A CA 1
ATOM 7498 C C . GLU A 1 924 ? 39.668 15.358 -122.515 1.00 75.19 924 GLU A C 1
ATOM 7500 O O . GLU A 1 924 ? 40.559 15.760 -123.264 1.00 75.19 924 GLU A O 1
ATOM 7505 N N . LEU A 1 925 ? 39.920 15.001 -121.249 1.00 69.12 925 LEU A N 1
ATOM 7506 C CA . LEU A 1 925 ? 41.270 14.997 -120.670 1.00 69.12 925 LEU A CA 1
ATOM 7507 C C . LEU A 1 925 ? 42.162 13.921 -121.313 1.00 69.12 925 LEU A C 1
ATOM 7509 O O . LEU A 1 925 ? 43.327 14.197 -121.589 1.00 69.12 925 LEU A O 1
ATOM 7513 N N . GLU A 1 926 ? 41.609 12.746 -121.636 1.00 74.81 926 GLU A N 1
ATOM 7514 C CA . GLU A 1 926 ? 42.307 11.653 -122.340 1.00 74.81 926 GLU A CA 1
ATOM 7515 C C . GLU A 1 926 ? 42.930 12.101 -123.680 1.00 74.81 926 GLU A C 1
ATOM 7517 O O . GLU A 1 926 ? 44.012 11.648 -124.047 1.00 74.81 926 GLU A O 1
ATOM 7522 N N . LYS A 1 927 ? 42.296 13.037 -124.404 1.00 69.19 927 LYS A N 1
ATOM 7523 C CA . LYS A 1 927 ? 42.845 13.585 -125.661 1.00 69.19 927 LYS A CA 1
ATOM 7524 C C . LYS A 1 927 ? 43.993 14.560 -125.412 1.00 69.19 927 LYS A C 1
ATOM 7526 O O . LYS A 1 927 ? 44.980 14.544 -126.143 1.00 69.19 927 LYS A O 1
ATOM 7531 N N . LEU A 1 928 ? 43.855 15.413 -124.394 1.00 73.44 928 LEU A N 1
ATOM 7532 C CA . LEU A 1 928 ? 44.861 16.410 -124.021 1.00 73.44 928 LEU A CA 1
ATOM 7533 C C . LEU A 1 928 ? 46.139 15.742 -123.489 1.00 73.44 928 LEU A C 1
ATOM 7535 O O . LEU A 1 928 ? 47.247 16.194 -123.784 1.00 73.44 928 LEU A O 1
ATOM 7539 N N . GLN A 1 929 ? 45.978 14.627 -122.768 1.00 66.06 929 GLN A N 1
ATOM 7540 C CA . GLN A 1 929 ? 47.068 13.801 -122.254 1.00 66.06 929 GLN A CA 1
ATOM 7541 C C . GLN A 1 929 ? 48.059 13.407 -123.363 1.00 66.06 929 GLN A C 1
ATOM 7543 O O . GLN A 1 929 ? 49.268 13.573 -123.194 1.00 66.06 929 GLN A O 1
ATOM 7548 N N . HIS A 1 930 ? 47.567 12.961 -124.521 1.00 69.44 930 HIS A N 1
ATOM 7549 C CA . HIS A 1 930 ? 48.414 12.380 -125.568 1.00 69.44 930 HIS A CA 1
ATOM 7550 C C . HIS A 1 930 ? 49.331 13.404 -126.270 1.00 69.44 930 HIS A C 1
ATOM 7552 O O . HIS A 1 930 ? 50.435 13.054 -126.684 1.00 69.44 930 HIS A O 1
ATOM 7558 N N . SER A 1 931 ? 48.945 14.688 -126.353 1.00 67.25 931 SER A N 1
ATOM 7559 C CA . SER A 1 931 ? 49.881 15.740 -126.791 1.00 67.25 931 SER A CA 1
ATOM 7560 C C . SER A 1 931 ? 50.899 16.084 -125.704 1.00 67.25 931 SER A C 1
ATOM 7562 O O . SER A 1 931 ? 52.087 16.215 -125.999 1.00 67.25 931 SER A O 1
ATOM 7564 N N . THR A 1 932 ? 50.467 16.161 -124.437 1.00 63.25 932 THR A N 1
ATOM 7565 C CA . THR A 1 932 ? 51.392 16.429 -123.322 1.00 63.25 932 THR A CA 1
ATOM 7566 C C . THR A 1 932 ? 52.411 15.308 -123.116 1.00 63.25 932 THR A C 1
ATOM 7568 O O . THR A 1 932 ? 53.518 15.588 -122.673 1.00 63.25 932 THR A O 1
ATOM 7571 N N . GLU A 1 933 ? 52.095 14.065 -123.500 1.00 70.69 933 GLU A N 1
ATOM 7572 C CA . GLU A 1 933 ? 52.989 12.899 -123.419 1.00 70.69 933 GLU A CA 1
ATOM 7573 C C . GLU A 1 933 ? 54.263 13.015 -124.275 1.00 70.69 933 GLU A C 1
ATOM 7575 O O . GLU A 1 933 ? 55.265 12.386 -123.939 1.00 70.69 933 GLU A O 1
ATOM 7580 N N . THR A 1 934 ? 54.278 13.838 -125.332 1.00 60.53 934 THR A N 1
ATOM 7581 C CA . THR A 1 934 ? 55.486 14.024 -126.162 1.00 60.53 934 THR A CA 1
ATOM 7582 C C . THR A 1 934 ? 56.424 15.074 -125.562 1.00 60.53 934 THR A C 1
ATOM 7584 O O . THR A 1 934 ? 57.606 14.791 -125.371 1.00 60.53 934 THR A O 1
ATOM 7587 N N . GLU A 1 935 ? 55.905 16.244 -125.170 1.00 68.44 935 GLU A N 1
ATOM 7588 C CA . GLU A 1 935 ? 56.668 17.264 -124.422 1.00 68.44 935 GLU A CA 1
ATOM 7589 C C . GLU A 1 935 ? 57.179 16.709 -123.080 1.00 68.44 935 GLU A C 1
ATOM 7591 O O . GLU A 1 935 ? 58.283 17.040 -122.640 1.00 68.44 935 GLU A O 1
ATOM 7596 N N . LEU A 1 936 ? 56.432 15.768 -122.487 1.00 61.84 936 LEU A N 1
ATOM 7597 C CA . LEU A 1 936 ? 56.843 14.965 -121.335 1.00 61.84 936 LEU A CA 1
ATOM 7598 C C . LEU A 1 936 ? 58.181 14.242 -121.526 1.00 61.84 936 LEU A C 1
ATOM 7600 O O . LEU A 1 936 ? 58.815 13.963 -120.519 1.00 61.84 936 LEU A O 1
ATOM 7604 N N . THR A 1 937 ? 58.635 13.933 -122.747 1.00 68.56 937 THR A N 1
ATOM 7605 C CA . THR A 1 937 ? 59.881 13.163 -122.962 1.00 68.56 937 THR A CA 1
ATOM 7606 C C . THR A 1 937 ? 61.154 14.006 -122.850 1.00 68.56 937 THR A C 1
ATOM 7608 O O . THR A 1 937 ? 62.097 13.592 -122.178 1.00 68.56 937 THR A O 1
ATOM 7611 N N . GLU A 1 938 ? 61.175 15.223 -123.399 1.00 63.50 938 GLU A N 1
ATOM 7612 C CA . GLU A 1 938 ? 62.265 16.180 -123.139 1.00 63.50 938 GLU A CA 1
ATOM 7613 C C . GLU A 1 938 ? 62.162 16.752 -121.721 1.00 63.50 938 GLU A C 1
ATOM 7615 O O . GLU A 1 938 ? 63.170 16.909 -121.021 1.00 63.50 938 GLU A O 1
ATOM 7620 N N . ALA A 1 939 ? 60.931 16.981 -121.249 1.00 63.19 939 ALA A N 1
ATOM 7621 C CA . ALA A 1 939 ? 60.696 17.293 -119.851 1.00 63.19 939 ALA A CA 1
ATOM 7622 C C . ALA A 1 939 ? 61.162 16.153 -118.932 1.00 63.19 939 ALA A C 1
ATOM 7624 O O . ALA A 1 939 ? 61.600 16.467 -117.837 1.00 63.19 939 ALA A O 1
ATOM 7625 N N . LEU A 1 940 ? 61.148 14.877 -119.349 1.00 70.50 940 LEU A N 1
ATOM 7626 C CA . LEU A 1 940 ? 61.554 13.729 -118.525 1.00 70.50 940 LEU A CA 1
ATOM 7627 C C . LEU A 1 940 ? 63.047 13.735 -118.173 1.00 70.50 940 LEU A C 1
ATOM 7629 O O . LEU A 1 940 ? 63.378 13.405 -117.042 1.00 70.50 940 LEU A O 1
ATOM 7633 N N . GLN A 1 941 ? 63.947 14.176 -119.059 1.00 68.25 941 GLN A N 1
ATOM 7634 C CA . GLN A 1 941 ? 65.378 14.287 -118.716 1.00 68.25 941 GLN A CA 1
ATOM 7635 C C . GLN A 1 941 ? 65.683 15.490 -117.813 1.00 68.25 941 GLN A C 1
ATOM 7637 O O . GLN A 1 941 ? 66.470 15.384 -116.873 1.00 68.25 941 GLN A O 1
ATOM 7642 N N . LYS A 1 942 ? 65.026 16.637 -118.038 1.00 72.62 942 LYS A N 1
ATOM 7643 C CA . LYS A 1 942 ? 65.077 17.754 -117.074 1.00 72.62 942 LYS A CA 1
ATOM 7644 C C . LYS A 1 942 ? 64.440 17.370 -115.742 1.00 72.62 942 LYS A C 1
ATOM 7646 O O . LYS A 1 942 ? 64.925 17.778 -114.689 1.00 72.62 942 LYS A O 1
ATOM 7651 N N . ARG A 1 943 ? 63.375 16.572 -115.803 1.00 63.16 943 ARG A N 1
ATOM 7652 C CA . ARG A 1 943 ? 62.690 15.993 -114.661 1.00 63.16 943 ARG A CA 1
ATOM 7653 C C . ARG A 1 943 ? 63.603 15.029 -113.926 1.00 63.16 943 ARG A C 1
ATOM 7655 O O . ARG A 1 943 ? 63.624 15.184 -112.734 1.00 63.16 943 ARG A O 1
ATOM 7662 N N . GLU A 1 944 ? 64.402 14.147 -114.531 1.00 75.31 944 GLU A N 1
ATOM 7663 C CA . GLU A 1 944 ? 65.312 13.273 -113.756 1.00 75.31 944 GLU A CA 1
ATOM 7664 C C . GLU A 1 944 ? 66.216 14.073 -112.800 1.00 75.31 944 GLU A C 1
ATOM 7666 O O . GLU A 1 944 ? 66.289 13.753 -111.613 1.00 75.31 944 GLU A O 1
ATOM 7671 N N . VAL A 1 945 ? 66.828 15.168 -113.269 1.00 72.75 945 VAL A N 1
ATOM 7672 C CA . VAL A 1 945 ? 67.605 16.073 -112.398 1.00 72.75 945 VAL A CA 1
ATOM 7673 C C . VAL A 1 945 ? 66.696 16.712 -111.345 1.00 72.75 945 VAL A C 1
ATOM 7675 O O . VAL A 1 945 ? 66.927 16.539 -110.146 1.00 72.75 945 VAL A O 1
ATOM 7678 N N . LEU A 1 946 ? 65.617 17.368 -111.785 1.00 71.94 946 LEU A N 1
ATOM 7679 C CA . LEU A 1 946 ? 64.641 18.005 -110.899 1.00 71.94 946 LEU A CA 1
ATOM 7680 C C . LEU A 1 946 ? 63.936 17.022 -109.955 1.00 71.94 946 LEU A C 1
ATOM 7682 O O . LEU A 1 946 ? 63.379 17.488 -108.982 1.00 71.94 946 LEU A O 1
ATOM 7686 N N . GLU A 1 947 ? 63.943 15.710 -110.207 1.00 77.44 947 GLU A N 1
ATOM 7687 C CA . GLU A 1 947 ? 63.273 14.621 -109.478 1.00 77.44 947 GLU A CA 1
ATOM 7688 C C . GLU A 1 947 ? 64.221 13.954 -108.480 1.00 77.44 947 GLU A C 1
ATOM 7690 O O . GLU A 1 947 ? 63.748 13.385 -107.501 1.00 77.44 947 GLU A O 1
ATOM 7695 N N . THR A 1 948 ? 65.540 14.137 -108.616 1.00 74.06 948 THR A N 1
ATOM 7696 C CA . THR A 1 948 ? 66.464 13.986 -107.475 1.00 74.06 948 THR A CA 1
ATOM 7697 C C . THR A 1 948 ? 66.319 15.149 -106.488 1.00 74.06 948 THR A C 1
ATOM 7699 O O . THR A 1 948 ? 66.236 14.925 -105.279 1.00 74.06 948 THR A O 1
ATOM 7702 N N . GLU A 1 949 ? 66.171 16.383 -106.983 1.00 77.75 949 GLU A N 1
ATOM 7703 C CA . GLU A 1 949 ? 65.839 17.543 -106.144 1.00 77.75 949 GLU A CA 1
ATOM 7704 C C . GLU A 1 949 ? 64.428 17.408 -105.548 1.00 77.75 949 GLU A C 1
ATOM 7706 O O . GLU A 1 949 ? 64.251 17.616 -104.347 1.00 77.75 949 GLU A O 1
ATOM 7711 N N . LEU A 1 950 ? 63.444 16.943 -106.330 1.00 73.62 950 LEU A N 1
ATOM 7712 C CA . LEU A 1 950 ? 62.097 16.623 -105.854 1.00 73.62 950 LEU A CA 1
ATOM 7713 C C . LEU A 1 950 ? 62.127 15.440 -104.892 1.00 73.62 950 LEU A C 1
ATOM 7715 O O . LEU A 1 950 ? 61.357 15.469 -103.954 1.00 73.62 950 LEU A O 1
ATOM 7719 N N . GLN A 1 951 ? 62.993 14.430 -105.024 1.00 79.75 951 GLN A N 1
ATOM 7720 C CA . GLN A 1 951 ? 63.096 13.370 -104.009 1.00 79.75 951 GLN A CA 1
ATOM 7721 C C . GLN A 1 951 ? 63.563 13.918 -102.659 1.00 79.75 951 GLN A C 1
ATOM 7723 O O . GLN A 1 951 ? 62.984 13.553 -101.634 1.00 79.75 951 GLN A O 1
ATOM 7728 N N . ASN A 1 952 ? 64.546 14.822 -102.643 1.00 76.31 952 ASN A N 1
ATOM 7729 C CA . ASN A 1 952 ? 64.990 15.481 -101.413 1.00 76.31 952 ASN A CA 1
ATOM 7730 C C . ASN A 1 952 ? 63.886 16.391 -100.849 1.00 76.31 952 ASN A C 1
ATOM 7732 O O . ASN A 1 952 ? 63.453 16.202 -99.711 1.00 76.31 952 ASN A O 1
ATOM 7736 N N . ALA A 1 953 ? 63.341 17.289 -101.674 1.00 75.94 953 ALA A N 1
ATOM 7737 C CA . ALA A 1 953 ? 62.248 18.181 -101.297 1.00 75.94 953 ALA A CA 1
ATOM 7738 C C . ALA A 1 953 ? 60.955 17.427 -100.934 1.00 75.94 953 ALA A C 1
ATOM 7740 O O . ALA A 1 953 ? 60.177 17.916 -100.129 1.00 75.94 953 ALA A O 1
ATOM 7741 N N . HIS A 1 954 ? 60.719 16.225 -101.466 1.00 79.06 954 HIS A N 1
ATOM 7742 C CA . HIS A 1 954 ? 59.593 15.352 -101.120 1.00 79.06 954 HIS A CA 1
ATOM 7743 C C . HIS A 1 954 ? 59.895 14.502 -99.880 1.00 79.06 954 HIS A C 1
ATOM 7745 O O . HIS A 1 954 ? 58.970 14.110 -99.178 1.00 79.06 954 HIS A O 1
ATOM 7751 N N . GLY A 1 955 ? 61.166 14.257 -99.548 1.00 78.94 955 GLY A N 1
ATOM 7752 C CA . GLY A 1 955 ? 61.589 13.768 -98.235 1.00 78.94 955 GLY A CA 1
ATOM 7753 C C . GLY A 1 955 ? 61.297 14.795 -97.138 1.00 78.94 955 GLY A C 1
ATOM 7754 O O . GLY A 1 955 ? 60.675 14.457 -96.129 1.00 78.94 955 GLY A O 1
ATOM 7755 N N . GLU A 1 956 ? 61.655 16.058 -97.377 1.00 79.56 956 GLU A N 1
ATOM 7756 C CA . GLU A 1 956 ? 61.329 17.198 -96.508 1.00 79.56 956 GLU A CA 1
ATOM 7757 C C . GLU A 1 956 ? 59.820 17.496 -96.483 1.00 79.56 956 GLU A C 1
ATOM 7759 O O . GLU A 1 956 ? 59.233 17.668 -95.415 1.00 79.56 956 GLU A O 1
ATOM 7764 N N . LEU A 1 957 ? 59.133 17.456 -97.627 1.00 78.69 957 LEU A N 1
ATOM 7765 C CA . LEU A 1 957 ? 57.676 17.594 -97.686 1.00 78.69 957 LEU A CA 1
ATOM 7766 C C . LEU A 1 957 ? 56.987 16.442 -96.949 1.00 78.69 957 LEU A C 1
ATOM 7768 O O . LEU A 1 957 ? 55.975 16.654 -96.304 1.00 78.69 957 LEU A O 1
ATOM 7772 N N . LYS A 1 958 ? 57.525 15.220 -96.984 1.00 83.50 958 LYS A N 1
ATOM 7773 C CA . LYS A 1 958 ? 56.968 14.067 -96.259 1.00 83.50 958 LYS A CA 1
ATOM 7774 C C . LYS A 1 958 ? 57.267 14.115 -94.759 1.00 83.50 958 LYS A C 1
ATOM 7776 O O . LYS A 1 958 ? 56.480 13.569 -93.985 1.00 83.50 958 LYS A O 1
ATOM 7781 N N . SER A 1 959 ? 58.347 14.771 -94.328 1.00 75.94 959 SER A N 1
ATOM 7782 C CA . SER A 1 959 ? 58.599 15.038 -92.906 1.00 75.94 959 SER A CA 1
ATOM 7783 C C . SER A 1 959 ? 57.704 16.168 -92.383 1.00 75.94 959 SER A C 1
ATOM 7785 O O . SER A 1 959 ? 57.073 15.996 -91.343 1.00 75.94 959 SER A O 1
ATOM 7787 N N . THR A 1 960 ? 57.539 17.255 -93.139 1.00 78.56 960 THR A N 1
ATOM 7788 C CA . THR A 1 960 ? 56.641 18.372 -92.791 1.00 78.56 960 THR A CA 1
ATOM 7789 C C . THR A 1 960 ? 55.159 18.017 -92.939 1.00 78.56 960 THR A C 1
ATOM 7791 O O . THR A 1 960 ? 54.362 18.435 -92.109 1.00 78.56 960 THR A O 1
ATOM 7794 N N . LEU A 1 961 ? 54.768 17.166 -93.896 1.00 81.75 961 LEU A N 1
ATOM 7795 C CA . LEU A 1 961 ? 53.420 16.583 -93.980 1.00 81.75 961 LEU A CA 1
ATOM 7796 C C . LEU A 1 961 ? 53.152 15.655 -92.789 1.00 81.75 961 LEU A C 1
ATOM 7798 O O . LEU A 1 961 ? 52.041 15.653 -92.267 1.00 81.75 961 LEU A O 1
ATOM 7802 N N . ARG A 1 962 ? 54.155 14.897 -92.316 1.00 82.44 962 ARG A N 1
ATOM 7803 C CA . ARG A 1 962 ? 54.021 14.119 -91.075 1.00 82.44 962 ARG A CA 1
ATOM 7804 C C . ARG A 1 962 ? 53.857 15.043 -89.868 1.00 82.44 962 ARG A C 1
ATOM 7806 O O . ARG A 1 962 ? 52.943 14.816 -89.092 1.00 82.44 962 ARG A O 1
ATOM 7813 N N . GLN A 1 963 ? 54.657 16.102 -89.748 1.00 81.50 963 GLN A N 1
ATOM 7814 C CA . GLN A 1 963 ? 54.500 17.105 -88.686 1.00 81.50 963 GLN A CA 1
ATOM 7815 C C . GLN A 1 963 ? 53.142 17.820 -88.764 1.00 81.50 963 GLN A C 1
ATOM 7817 O O . GLN A 1 963 ? 52.523 18.058 -87.736 1.00 81.50 963 GLN A O 1
ATOM 7822 N N . LEU A 1 964 ? 52.632 18.112 -89.965 1.00 80.06 964 LEU A N 1
ATOM 7823 C CA . LEU A 1 964 ? 51.287 18.655 -90.176 1.00 80.06 964 LEU A CA 1
ATOM 7824 C C . LEU A 1 964 ? 50.193 17.645 -89.819 1.00 80.06 964 LEU A C 1
ATOM 7826 O O . LEU A 1 964 ? 49.175 18.052 -89.271 1.00 80.06 964 LEU A O 1
ATOM 7830 N N . GLN A 1 965 ? 50.387 16.351 -90.081 1.00 84.12 965 GLN A N 1
ATOM 7831 C CA . GLN A 1 965 ? 49.468 15.301 -89.638 1.00 84.12 965 GLN A CA 1
ATOM 7832 C C . GLN A 1 965 ? 49.498 15.159 -88.111 1.00 84.12 965 GLN A C 1
ATOM 7834 O O . GLN A 1 965 ? 48.446 15.154 -87.492 1.00 84.12 965 GLN A O 1
ATOM 7839 N N . GLU A 1 966 ? 50.676 15.141 -87.486 1.00 82.50 966 GLU A N 1
ATOM 7840 C CA . GLU A 1 966 ? 50.841 15.116 -86.026 1.00 82.50 966 GLU A CA 1
ATOM 7841 C C . GLU A 1 966 ? 50.211 16.362 -85.373 1.00 82.50 966 GLU A C 1
ATOM 7843 O O . GLU A 1 966 ? 49.466 16.237 -84.402 1.00 82.50 966 GLU A O 1
ATOM 7848 N N . LEU A 1 967 ? 50.411 17.555 -85.948 1.00 83.31 967 LEU A N 1
ATOM 7849 C CA . LEU A 1 967 ? 49.742 18.793 -85.531 1.00 83.31 967 LEU A CA 1
ATOM 7850 C C . LEU A 1 967 ? 48.226 18.742 -85.747 1.00 83.31 967 LEU A C 1
ATOM 7852 O O . LEU A 1 967 ? 47.491 19.262 -84.913 1.00 83.31 967 LEU A O 1
ATOM 7856 N N . ARG A 1 968 ? 47.738 18.117 -86.824 1.00 87.56 968 ARG A N 1
ATOM 7857 C CA . ARG A 1 968 ? 46.302 17.972 -87.115 1.00 87.56 968 ARG A CA 1
ATOM 7858 C C . ARG A 1 968 ? 45.632 16.959 -86.190 1.00 87.56 968 ARG A C 1
ATOM 7860 O O . ARG A 1 968 ? 44.530 17.224 -85.727 1.00 87.56 968 ARG A O 1
ATOM 7867 N N . ASP A 1 969 ? 46.310 15.867 -85.857 1.00 86.69 969 ASP A N 1
ATOM 7868 C CA . ASP A 1 969 ? 45.875 14.881 -84.867 1.00 86.69 969 ASP A CA 1
ATOM 7869 C C . ASP A 1 969 ? 45.861 15.495 -83.456 1.00 86.69 969 ASP A C 1
ATOM 7871 O O . ASP A 1 969 ? 44.947 15.234 -82.672 1.00 86.69 969 ASP A O 1
ATOM 7875 N N . VAL A 1 970 ? 46.849 16.336 -83.121 1.00 86.44 970 VAL A N 1
ATOM 7876 C CA . VAL A 1 970 ? 46.872 17.128 -81.878 1.00 86.44 970 VAL A CA 1
ATOM 7877 C C . VAL A 1 970 ? 45.756 18.174 -81.872 1.00 86.44 970 VAL A C 1
ATOM 7879 O O . VAL A 1 970 ? 45.071 18.300 -80.860 1.00 86.44 970 VAL A O 1
ATOM 7882 N N . LEU A 1 971 ? 45.512 18.873 -82.986 1.00 85.06 971 LEU A N 1
ATOM 7883 C CA . LEU A 1 971 ? 44.414 19.834 -83.118 1.00 85.06 971 LEU A CA 1
ATOM 7884 C C . LEU A 1 971 ? 43.055 19.138 -82.982 1.00 85.06 971 LEU A C 1
ATOM 7886 O O . LEU A 1 971 ? 42.207 19.624 -82.246 1.00 85.06 971 LEU A O 1
ATOM 7890 N N . GLN A 1 972 ? 42.858 17.978 -83.611 1.00 86.81 972 GLN A N 1
ATOM 7891 C CA . GLN A 1 972 ? 41.616 17.212 -83.516 1.00 86.81 972 GLN A CA 1
ATOM 7892 C C . GLN A 1 972 ? 41.394 16.672 -82.096 1.00 86.81 972 GLN A C 1
ATOM 7894 O O . GLN A 1 972 ? 40.280 16.746 -81.586 1.00 86.81 972 GLN A O 1
ATOM 7899 N N . LYS A 1 973 ? 42.445 16.205 -81.407 1.00 87.06 973 LYS A N 1
ATOM 7900 C CA . LYS A 1 973 ? 42.372 15.844 -79.977 1.00 87.06 973 LYS A CA 1
ATOM 7901 C C . LYS A 1 973 ? 42.087 17.058 -79.088 1.00 87.06 973 LYS A C 1
ATOM 7903 O O . LYS A 1 973 ? 41.345 16.933 -78.119 1.00 87.06 973 LYS A O 1
ATOM 7908 N N . ALA A 1 974 ? 42.632 18.228 -79.418 1.00 84.25 974 ALA A N 1
ATOM 7909 C CA . ALA A 1 974 ? 42.333 19.476 -78.722 1.00 84.25 974 ALA A CA 1
ATOM 7910 C C . ALA A 1 974 ? 40.893 19.953 -78.979 1.00 84.25 974 ALA A C 1
ATOM 7912 O O . ALA A 1 974 ? 40.260 20.425 -78.042 1.00 84.25 974 ALA A O 1
ATOM 7913 N N . GLN A 1 975 ? 40.356 19.784 -80.194 1.00 87.50 975 GLN A N 1
ATOM 7914 C CA . GLN A 1 975 ? 38.955 20.065 -80.523 1.00 87.50 975 GLN A CA 1
ATOM 7915 C C . GLN A 1 975 ? 38.011 19.112 -79.790 1.00 87.50 975 GLN A C 1
ATOM 7917 O O . GLN A 1 975 ? 37.118 19.592 -79.106 1.00 87.50 975 GLN A O 1
ATOM 7922 N N . LEU A 1 976 ? 38.255 17.797 -79.824 1.00 87.06 976 LEU A N 1
ATOM 7923 C CA . LEU A 1 976 ? 37.453 16.825 -79.071 1.00 87.06 976 LEU A CA 1
ATOM 7924 C C . LEU A 1 976 ? 37.510 17.102 -77.560 1.00 87.06 976 LEU A C 1
ATOM 7926 O O . LEU A 1 976 ? 36.470 17.181 -76.919 1.00 87.06 976 LEU A O 1
ATOM 7930 N N . SER A 1 977 ? 38.691 17.382 -76.994 1.00 88.56 977 SER A N 1
ATOM 7931 C CA . SER A 1 977 ? 38.806 17.770 -75.578 1.00 88.56 977 SER A CA 1
ATOM 7932 C C . SER A 1 977 ? 38.169 19.133 -75.265 1.00 88.56 977 SER A C 1
ATOM 7934 O O . SER A 1 977 ? 37.817 19.395 -74.114 1.00 88.56 977 SER A O 1
ATOM 7936 N N . LEU A 1 978 ? 38.027 20.025 -76.250 1.00 86.62 978 LEU A N 1
ATOM 7937 C CA . LEU A 1 978 ? 37.301 21.287 -76.108 1.00 86.62 978 LEU A CA 1
ATOM 7938 C C . LEU A 1 978 ? 35.785 21.066 -76.187 1.00 86.62 978 LEU A C 1
ATOM 7940 O O . LEU A 1 978 ? 35.061 21.695 -75.425 1.00 86.62 978 LEU A O 1
ATOM 7944 N N . GLU A 1 979 ? 35.312 20.158 -77.040 1.00 88.50 979 GLU A N 1
ATOM 7945 C CA . GLU A 1 979 ? 33.908 19.744 -77.139 1.00 88.50 979 GLU A CA 1
ATOM 7946 C C . GLU A 1 979 ? 33.463 18.991 -75.878 1.00 88.50 979 GLU A C 1
ATOM 7948 O O . GLU A 1 979 ? 32.438 19.352 -75.310 1.00 88.50 979 GLU A O 1
ATOM 7953 N N . GLU A 1 980 ? 34.276 18.068 -75.352 1.00 86.19 980 GLU A N 1
ATOM 7954 C CA . GLU A 1 980 ? 34.083 17.418 -74.042 1.00 86.19 980 GLU A CA 1
ATOM 7955 C C . GLU A 1 980 ? 34.035 18.439 -72.892 1.00 86.19 980 GLU A C 1
ATOM 7957 O O . GLU A 1 980 ? 33.216 18.332 -71.975 1.00 86.19 980 GLU A O 1
ATOM 7962 N N . LYS A 1 981 ? 34.893 19.468 -72.933 1.00 88.50 981 LYS A N 1
ATOM 7963 C CA . LYS A 1 981 ? 34.844 20.583 -71.973 1.00 88.50 981 LYS A CA 1
ATOM 7964 C C . LYS A 1 981 ? 33.610 21.455 -72.174 1.00 88.50 981 LYS A C 1
ATOM 7966 O O . LYS A 1 981 ? 33.069 21.953 -71.197 1.00 88.50 981 LYS A O 1
ATOM 7971 N N . TYR A 1 982 ? 33.138 21.637 -73.403 1.00 89.50 982 TYR A N 1
ATOM 7972 C CA . TYR A 1 982 ? 31.955 22.443 -73.689 1.00 89.50 982 TYR A CA 1
ATOM 7973 C C . TYR A 1 982 ? 30.661 21.724 -73.286 1.00 89.50 982 TYR A C 1
ATOM 7975 O O . TYR A 1 982 ? 29.766 22.365 -72.738 1.00 89.50 982 TYR A O 1
ATOM 7983 N N . THR A 1 983 ? 30.568 20.403 -73.484 1.00 87.56 983 THR A N 1
ATOM 7984 C CA . THR A 1 983 ? 29.457 19.590 -72.969 1.00 87.56 983 THR A CA 1
ATOM 7985 C C . THR A 1 983 ? 29.475 19.567 -71.448 1.00 87.56 983 THR A C 1
ATOM 7987 O O . THR A 1 983 ? 28.504 20.005 -70.847 1.00 87.56 983 THR A O 1
ATOM 7990 N N . THR A 1 984 ? 30.598 19.227 -70.807 1.00 87.06 984 THR A N 1
ATOM 7991 C CA . THR A 1 984 ? 30.673 19.240 -69.331 1.00 87.06 984 THR A CA 1
ATOM 7992 C C . THR A 1 984 ? 30.419 20.625 -68.724 1.00 87.06 984 THR A C 1
ATOM 7994 O O . THR A 1 984 ? 29.721 20.712 -67.721 1.00 87.06 984 THR A O 1
ATOM 7997 N N . ILE A 1 985 ? 30.871 21.729 -69.338 1.00 87.19 985 ILE A N 1
ATOM 7998 C CA . ILE A 1 985 ? 30.494 23.092 -68.908 1.00 87.19 985 ILE A CA 1
ATOM 7999 C C . ILE A 1 985 ? 28.987 23.333 -69.066 1.00 87.19 985 ILE A C 1
ATOM 8001 O O . ILE A 1 985 ? 28.372 23.931 -68.182 1.00 87.19 985 ILE A O 1
ATOM 8005 N N . LYS A 1 986 ? 28.375 22.894 -70.171 1.00 90.50 986 LYS A N 1
ATOM 8006 C CA . LYS A 1 986 ? 26.933 23.038 -70.421 1.00 90.50 986 LYS A CA 1
ATOM 8007 C C . LYS A 1 986 ? 26.101 22.230 -69.421 1.00 90.50 986 LYS A C 1
ATOM 8009 O O . LYS A 1 986 ? 25.102 22.753 -68.930 1.00 90.50 986 LYS A O 1
ATOM 8014 N N . ASP A 1 987 ? 26.535 21.019 -69.098 1.00 89.19 987 ASP A N 1
ATOM 8015 C CA . ASP A 1 987 ? 25.852 20.104 -68.183 1.00 89.19 987 ASP A CA 1
ATOM 8016 C C . ASP A 1 987 ? 25.995 20.599 -66.732 1.00 89.19 987 ASP A C 1
ATOM 8018 O O . ASP A 1 987 ? 24.986 20.819 -66.067 1.00 89.19 987 ASP A O 1
ATOM 8022 N N . LEU A 1 988 ? 27.200 21.000 -66.300 1.00 88.38 988 LEU A N 1
ATOM 8023 C CA . LEU A 1 988 ? 27.416 21.712 -65.026 1.00 88.38 988 LEU A CA 1
ATOM 8024 C C . LEU A 1 988 ? 26.628 23.037 -64.941 1.00 88.38 988 LEU A C 1
ATOM 8026 O O . LEU A 1 988 ? 26.245 23.466 -63.856 1.00 88.38 988 LEU A O 1
ATOM 8030 N N . THR A 1 989 ? 26.355 23.700 -66.073 1.00 88.75 989 THR A N 1
ATOM 8031 C CA . THR A 1 989 ? 25.497 24.904 -66.144 1.00 88.75 989 THR A CA 1
ATOM 8032 C C . THR A 1 989 ? 23.999 24.565 -66.087 1.00 88.75 989 THR A C 1
ATOM 8034 O O . THR A 1 989 ? 23.182 25.430 -65.753 1.00 88.75 989 THR A O 1
ATOM 8037 N N . ALA A 1 990 ? 23.605 23.332 -66.414 1.00 87.44 990 ALA A N 1
ATOM 8038 C CA . ALA A 1 990 ? 22.259 22.823 -66.173 1.00 87.44 990 ALA A CA 1
ATOM 8039 C C . ALA A 1 990 ? 22.093 22.457 -64.691 1.00 87.44 990 ALA A C 1
ATOM 8041 O O . ALA A 1 990 ? 21.192 23.000 -64.055 1.00 87.44 990 ALA A O 1
ATOM 8042 N N . GLU A 1 991 ? 23.025 21.689 -64.122 1.00 87.75 991 GLU A N 1
ATOM 8043 C CA . GLU A 1 991 ? 23.071 21.341 -62.692 1.00 87.75 991 GLU A CA 1
ATOM 8044 C C . GLU A 1 991 ? 23.094 22.597 -61.801 1.00 87.75 991 GLU A C 1
ATOM 8046 O O . GLU A 1 991 ? 22.281 22.728 -60.892 1.00 87.75 991 GLU A O 1
ATOM 8051 N N . LEU A 1 992 ? 23.926 23.603 -62.108 1.00 84.75 992 LEU A N 1
ATOM 8052 C CA . LEU A 1 992 ? 23.922 24.889 -61.386 1.00 84.75 992 LEU A CA 1
ATOM 8053 C C . LEU A 1 992 ? 22.600 25.662 -61.495 1.00 84.75 992 LEU A C 1
ATOM 8055 O O . LEU A 1 992 ? 22.319 26.501 -60.638 1.00 84.75 992 LEU A O 1
ATOM 8059 N N . ARG A 1 993 ? 21.798 25.432 -62.542 1.00 89.88 993 ARG A N 1
ATOM 8060 C CA . ARG A 1 993 ? 20.459 26.024 -62.668 1.00 89.88 993 ARG A CA 1
ATOM 8061 C C . ARG A 1 993 ? 19.436 25.227 -61.860 1.00 89.88 993 ARG A C 1
ATOM 8063 O O . ARG A 1 993 ? 18.595 25.850 -61.225 1.00 89.88 993 ARG A O 1
ATOM 8070 N N . GLU A 1 994 ? 19.531 23.902 -61.858 1.00 86.44 994 GLU A N 1
ATOM 8071 C CA . GLU A 1 994 ? 18.668 22.995 -61.095 1.00 86.44 994 GLU A CA 1
ATOM 8072 C C . GLU A 1 994 ? 18.876 23.172 -59.587 1.00 86.44 994 GLU A C 1
ATOM 8074 O O . GLU A 1 994 ? 17.956 23.624 -58.911 1.00 86.44 994 GLU A O 1
ATOM 8079 N N . CYS A 1 995 ? 20.111 23.043 -59.092 1.00 82.56 995 CYS A N 1
ATOM 8080 C CA . CYS A 1 995 ? 20.475 23.343 -57.702 1.00 82.56 995 CYS A CA 1
ATOM 8081 C C . CYS A 1 995 ? 20.079 24.769 -57.275 1.00 82.56 995 CYS A C 1
ATOM 8083 O O . CYS A 1 995 ? 19.768 25.010 -56.112 1.00 82.56 995 CYS A O 1
ATOM 8085 N N . LYS A 1 996 ? 20.077 25.749 -58.195 1.00 89.38 996 LYS A N 1
ATOM 8086 C CA . LYS A 1 996 ? 19.613 27.112 -57.889 1.00 89.38 996 LYS A CA 1
ATOM 8087 C C . LYS A 1 996 ? 18.088 27.202 -57.753 1.00 89.38 996 LYS A C 1
ATOM 8089 O O . LYS A 1 996 ? 17.628 28.006 -56.946 1.00 89.38 996 LYS A O 1
ATOM 8094 N N . MET A 1 997 ? 17.323 26.425 -58.521 1.00 88.12 997 MET A N 1
ATOM 8095 C CA . MET A 1 997 ? 15.872 26.316 -58.336 1.00 88.12 997 MET A CA 1
ATOM 8096 C C . MET A 1 997 ? 15.572 25.598 -57.018 1.00 88.12 997 MET A C 1
ATOM 8098 O O . MET A 1 997 ? 14.878 26.171 -56.189 1.00 88.12 997 MET A O 1
ATOM 8102 N N . GLU A 1 998 ? 16.221 24.461 -56.742 1.00 87.62 998 GLU A N 1
ATOM 8103 C CA . GLU A 1 998 ? 16.084 23.746 -55.463 1.00 87.62 998 GLU A CA 1
ATOM 8104 C C . GLU A 1 998 ? 16.408 24.628 -54.246 1.00 87.62 998 GLU A C 1
ATOM 8106 O O . GLU A 1 998 ? 15.692 24.589 -53.249 1.00 87.62 998 GLU A O 1
ATOM 8111 N N . ILE A 1 999 ? 17.460 25.456 -54.310 1.00 87.00 999 ILE A N 1
ATOM 8112 C CA . ILE A 1 999 ? 17.810 26.397 -53.231 1.00 87.00 999 ILE A CA 1
ATOM 8113 C C . ILE A 1 999 ? 16.732 27.471 -53.036 1.00 87.00 999 ILE A C 1
ATOM 8115 O O . ILE A 1 999 ? 16.486 27.876 -51.900 1.00 87.00 999 ILE A O 1
ATOM 8119 N N . GLU A 1 1000 ? 16.096 27.949 -54.107 1.00 87.69 1000 GLU A N 1
ATOM 8120 C CA . GLU A 1 1000 ? 15.044 28.967 -54.020 1.00 87.69 1000 GLU A CA 1
ATOM 8121 C C . GLU A 1 1000 ? 13.710 28.356 -53.545 1.00 87.69 1000 GLU A C 1
ATOM 8123 O O . GLU A 1 1000 ? 13.066 28.934 -52.672 1.00 87.69 1000 GLU A O 1
ATOM 8128 N N . ASP A 1 1001 ? 13.370 27.141 -53.986 1.00 88.56 1001 ASP A N 1
ATOM 8129 C CA . ASP A 1 1001 ? 12.225 26.361 -53.495 1.00 88.56 1001 ASP A CA 1
ATOM 8130 C C . ASP A 1 1001 ? 12.393 26.005 -52.007 1.00 88.56 1001 ASP A C 1
ATOM 8132 O O . ASP A 1 1001 ? 11.499 26.244 -51.196 1.00 88.56 1001 ASP A O 1
ATOM 8136 N N . LYS A 1 1002 ? 13.576 25.531 -51.592 1.00 88.56 1002 LYS A N 1
ATOM 8137 C CA . LYS A 1 1002 ? 13.893 25.265 -50.175 1.00 88.56 1002 LYS A CA 1
ATOM 8138 C C . LYS A 1 1002 ? 13.903 26.539 -49.330 1.00 88.56 1002 LYS A C 1
ATOM 8140 O O . LYS A 1 1002 ? 13.581 26.493 -48.145 1.00 88.56 1002 LYS A O 1
ATOM 8145 N N . LYS A 1 1003 ? 14.237 27.687 -49.921 1.00 86.75 1003 LYS A N 1
ATOM 8146 C CA . LYS A 1 1003 ? 14.144 29.006 -49.281 1.00 86.75 1003 LYS A CA 1
ATOM 8147 C C . LYS A 1 1003 ? 12.692 29.473 -49.138 1.00 86.75 1003 LYS A C 1
ATOM 8149 O O . LYS A 1 1003 ? 12.376 30.080 -48.118 1.00 86.75 1003 LYS A O 1
ATOM 8154 N N . GLN A 1 1004 ? 11.810 29.136 -50.078 1.00 88.19 1004 GLN A N 1
ATOM 8155 C CA . GLN A 1 1004 ? 10.365 29.343 -49.947 1.00 88.19 1004 GLN A CA 1
ATOM 8156 C C . GLN A 1 1004 ? 9.756 28.414 -48.878 1.00 88.19 1004 GLN A C 1
ATOM 8158 O O . GLN A 1 1004 ? 9.077 28.903 -47.977 1.00 88.19 1004 GLN A O 1
ATOM 8163 N N . GLU A 1 1005 ? 10.089 27.116 -48.878 1.00 88.00 1005 GLU A N 1
ATOM 8164 C CA . GLU A 1 1005 ? 9.698 26.173 -47.813 1.00 88.00 1005 GLU A CA 1
ATOM 8165 C C . GLU A 1 1005 ? 10.142 26.659 -46.422 1.00 88.00 1005 GLU A C 1
ATOM 8167 O O . GLU A 1 1005 ? 9.377 26.584 -45.461 1.00 88.00 1005 GLU A O 1
ATOM 8172 N N . LEU A 1 1006 ? 11.363 27.193 -46.295 1.00 85.69 1006 LEU A N 1
ATOM 8173 C CA . LEU A 1 1006 ? 11.866 27.746 -45.033 1.00 85.69 1006 LEU A CA 1
ATOM 8174 C C . LEU A 1 1006 ? 11.094 28.993 -44.574 1.00 85.69 1006 LEU A C 1
ATOM 8176 O O . LEU A 1 1006 ? 10.902 29.160 -43.370 1.00 85.69 1006 LEU A O 1
ATOM 8180 N N . LEU A 1 1007 ? 10.631 29.846 -45.493 1.00 89.00 1007 LEU A N 1
ATOM 8181 C CA . LEU A 1 1007 ? 9.787 31.003 -45.164 1.00 89.00 1007 LEU A CA 1
ATOM 8182 C C . LEU A 1 1007 ? 8.386 30.571 -44.706 1.00 89.00 1007 LEU A C 1
ATOM 8184 O O . LEU A 1 1007 ? 7.859 31.125 -43.741 1.00 89.00 1007 LEU A O 1
ATOM 8188 N N . GLU A 1 1008 ? 7.804 29.556 -45.344 1.00 89.38 1008 GLU A N 1
ATOM 8189 C CA . GLU A 1 1008 ? 6.512 28.980 -44.949 1.00 89.38 1008 GLU A CA 1
ATOM 8190 C C . GLU A 1 1008 ? 6.599 28.265 -43.590 1.00 89.38 1008 GLU A C 1
ATOM 8192 O O . GLU A 1 1008 ? 5.728 28.444 -42.735 1.00 89.38 1008 GLU A O 1
ATOM 8197 N N . MET A 1 1009 ? 7.689 27.535 -43.332 1.00 89.25 1009 MET A N 1
ATOM 8198 C CA . MET A 1 1009 ? 7.959 26.904 -42.034 1.00 89.25 1009 MET A CA 1
ATOM 8199 C C . MET A 1 1009 ? 8.206 27.932 -40.919 1.00 89.25 1009 MET A C 1
ATOM 8201 O O . MET A 1 1009 ? 7.684 27.767 -39.818 1.00 89.25 1009 MET A O 1
ATOM 8205 N N . ASP A 1 1010 ? 8.953 29.008 -41.178 1.00 88.25 1010 ASP A N 1
ATOM 8206 C CA . ASP A 1 1010 ? 9.157 30.109 -40.224 1.00 88.25 1010 ASP A CA 1
ATOM 8207 C C . ASP A 1 1010 ? 7.837 30.841 -39.910 1.00 88.25 1010 ASP A C 1
ATOM 8209 O O . ASP A 1 1010 ? 7.544 31.126 -38.746 1.00 88.25 1010 ASP A O 1
ATOM 8213 N N . GLN A 1 1011 ? 6.978 31.062 -40.910 1.00 89.81 1011 GLN A N 1
ATOM 8214 C CA . GLN A 1 1011 ? 5.635 31.609 -40.699 1.00 89.81 1011 GLN A CA 1
ATOM 8215 C C . GLN A 1 1011 ? 4.759 30.668 -39.849 1.00 89.81 1011 GLN A C 1
ATOM 8217 O O . GLN A 1 1011 ? 4.189 31.103 -38.845 1.00 89.81 1011 GLN A O 1
ATOM 8222 N N . ALA A 1 1012 ? 4.721 29.370 -40.163 1.00 88.75 1012 ALA A N 1
ATOM 8223 C CA . ALA A 1 1012 ? 3.985 28.376 -39.376 1.00 88.75 1012 ALA A CA 1
ATOM 8224 C C . ALA A 1 1012 ? 4.517 28.250 -37.932 1.00 88.75 1012 ALA A C 1
ATOM 8226 O O . ALA A 1 1012 ? 3.741 28.079 -36.985 1.00 88.75 1012 ALA A O 1
ATOM 8227 N N . LEU A 1 1013 ? 5.833 28.386 -37.728 1.00 87.00 1013 LEU A N 1
ATOM 8228 C CA . LEU A 1 1013 ? 6.455 28.438 -36.403 1.00 87.00 1013 LEU A CA 1
ATOM 8229 C C . LEU A 1 1013 ? 6.090 29.719 -35.643 1.00 87.00 1013 LEU A C 1
ATOM 8231 O O . LEU A 1 1013 ? 5.874 29.655 -34.431 1.00 87.00 1013 LEU A O 1
ATOM 8235 N N . LYS A 1 1014 ? 5.982 30.874 -36.308 1.00 90.19 1014 LYS A N 1
ATOM 8236 C CA . LYS A 1 1014 ? 5.512 32.129 -35.689 1.00 90.19 1014 LYS A CA 1
ATOM 8237 C C . LYS A 1 1014 ? 4.056 32.027 -35.245 1.00 90.19 1014 LYS A C 1
ATOM 8239 O O . LYS A 1 1014 ? 3.749 32.398 -34.112 1.00 90.19 1014 LYS A O 1
ATOM 8244 N N . GLU A 1 1015 ? 3.189 31.461 -36.080 1.00 87.50 1015 GLU A N 1
ATOM 8245 C CA . GLU A 1 1015 ? 1.777 31.215 -35.759 1.00 87.50 1015 GLU A CA 1
ATOM 8246 C C . GLU A 1 1015 ? 1.625 30.229 -34.593 1.00 87.50 1015 GLU A C 1
ATOM 8248 O O . GLU A 1 1015 ? 0.944 30.537 -33.611 1.00 87.50 1015 GLU A O 1
ATOM 8253 N N . ARG A 1 1016 ? 2.351 29.102 -34.606 1.00 87.25 1016 ARG A N 1
ATOM 8254 C CA . ARG A 1 1016 ? 2.392 28.162 -33.470 1.00 87.25 1016 ARG A CA 1
ATOM 8255 C C . ARG A 1 1016 ? 2.930 28.803 -32.192 1.00 87.25 1016 ARG A C 1
ATOM 8257 O O . ARG A 1 1016 ? 2.377 28.557 -31.124 1.00 87.25 1016 ARG A O 1
ATOM 8264 N N . ASN A 1 1017 ? 3.952 29.654 -32.271 1.00 86.31 1017 ASN A N 1
ATOM 8265 C CA . ASN A 1 1017 ? 4.443 30.402 -31.110 1.00 86.31 1017 ASN A CA 1
ATOM 8266 C C . ASN A 1 1017 ? 3.424 31.432 -30.589 1.00 86.31 1017 ASN A C 1
ATOM 8268 O O . ASN A 1 1017 ? 3.404 31.709 -29.388 1.00 86.31 1017 ASN A O 1
ATOM 8272 N N . TRP A 1 1018 ? 2.570 31.989 -31.450 1.00 90.69 1018 TRP A N 1
ATOM 8273 C CA . TRP A 1 1018 ? 1.480 32.876 -31.037 1.00 90.69 1018 TRP A CA 1
ATOM 8274 C C . TRP A 1 1018 ? 0.342 32.094 -30.363 1.00 90.69 1018 TRP A C 1
ATOM 8276 O O . TRP A 1 1018 ? -0.049 32.445 -29.248 1.00 90.69 1018 TRP A O 1
ATOM 8286 N N . GLU A 1 1019 ? -0.099 30.973 -30.952 1.00 87.06 1019 GLU A N 1
ATOM 8287 C CA . GLU A 1 1019 ? -1.032 30.032 -30.310 1.00 87.06 1019 GLU A CA 1
ATOM 8288 C C . GLU A 1 1019 ? -0.523 29.573 -28.932 1.00 87.06 1019 GLU A C 1
ATOM 8290 O O . GLU A 1 1019 ? -1.280 29.550 -27.962 1.00 87.06 1019 GLU A O 1
ATOM 8295 N N . LEU A 1 1020 ? 0.757 29.197 -28.828 1.00 85.25 1020 LEU A N 1
ATOM 8296 C CA . LEU A 1 1020 ? 1.362 28.720 -27.582 1.00 85.25 1020 LEU A CA 1
ATOM 8297 C C . LEU A 1 1020 ? 1.433 29.819 -26.519 1.00 85.25 1020 LEU A C 1
ATOM 8299 O O . LEU A 1 1020 ? 1.138 29.543 -25.359 1.00 85.25 1020 LEU A O 1
ATOM 8303 N N . LYS A 1 1021 ? 1.737 31.069 -26.893 1.00 86.12 1021 LYS A N 1
ATOM 8304 C CA . LYS A 1 1021 ? 1.660 32.217 -25.970 1.00 86.12 1021 LYS A CA 1
ATOM 8305 C C . LYS A 1 1021 ? 0.230 32.461 -25.485 1.00 86.12 1021 LYS A C 1
ATOM 8307 O O . LYS A 1 1021 ? 0.035 32.720 -24.298 1.00 86.12 1021 LYS A O 1
ATOM 8312 N N . GLN A 1 1022 ? -0.770 32.331 -26.359 1.00 83.69 1022 GLN A N 1
ATOM 8313 C CA . GLN A 1 1022 ? -2.173 32.482 -25.968 1.00 83.69 1022 GLN A CA 1
ATOM 8314 C C . GLN A 1 1022 ? -2.631 31.342 -25.037 1.00 83.69 1022 GLN A C 1
ATOM 8316 O O . GLN A 1 1022 ? -3.250 31.609 -24.007 1.00 83.69 1022 GLN A O 1
ATOM 8321 N N . ARG A 1 1023 ? -2.254 30.088 -25.329 1.00 86.62 1023 ARG A N 1
ATOM 8322 C CA . ARG A 1 1023 ? -2.500 28.935 -24.442 1.00 86.62 1023 ARG A CA 1
ATOM 8323 C C . ARG A 1 1023 ? -1.784 29.080 -23.096 1.00 86.62 1023 ARG A C 1
ATOM 8325 O O . ARG A 1 1023 ? -2.396 28.811 -22.071 1.00 86.62 1023 ARG A O 1
ATOM 8332 N N . ALA A 1 1024 ? -0.538 29.554 -23.064 1.00 79.69 1024 ALA A N 1
ATOM 8333 C CA . ALA A 1 1024 ? 0.195 29.788 -21.817 1.00 79.69 1024 ALA A CA 1
ATOM 8334 C C . ALA A 1 1024 ? -0.490 30.844 -20.927 1.00 79.69 1024 ALA A C 1
ATOM 8336 O O . ALA A 1 1024 ? -0.578 30.661 -19.713 1.00 79.69 1024 ALA A O 1
ATOM 8337 N N . ALA A 1 1025 ? -1.041 31.909 -21.519 1.00 86.12 1025 ALA A N 1
ATOM 8338 C CA . ALA A 1 1025 ? -1.845 32.891 -20.791 1.00 86.12 1025 ALA A CA 1
ATOM 8339 C C . ALA A 1 1025 ? -3.156 32.285 -20.244 1.00 86.12 1025 ALA A C 1
ATOM 8341 O O . ALA A 1 1025 ? -3.513 32.540 -19.095 1.00 86.12 1025 ALA A O 1
ATOM 8342 N N . GLN A 1 1026 ? -3.839 31.438 -21.025 1.00 85.31 1026 GLN A N 1
ATOM 8343 C CA . GLN A 1 1026 ? -5.043 30.719 -20.579 1.00 85.31 1026 GLN A CA 1
ATOM 8344 C C . GLN A 1 1026 ? -4.741 29.737 -19.434 1.00 85.31 1026 GLN A C 1
ATOM 8346 O O . GLN A 1 1026 ? -5.468 29.724 -18.444 1.00 85.31 1026 GLN A O 1
ATOM 8351 N N . VAL A 1 1027 ? -3.647 28.972 -19.518 1.00 82.88 1027 VAL A N 1
ATOM 8352 C CA . VAL A 1 1027 ? -3.186 28.089 -18.430 1.00 82.88 1027 VAL A CA 1
ATOM 8353 C C . VAL A 1 1027 ? -2.848 28.902 -17.179 1.00 82.88 1027 VAL A C 1
ATOM 8355 O O . VAL A 1 1027 ? -3.336 28.575 -16.107 1.00 82.88 1027 VAL A O 1
ATOM 8358 N N . THR A 1 1028 ? -2.136 30.026 -17.314 1.00 84.81 1028 THR A N 1
ATOM 8359 C CA . THR A 1 1028 ? -1.817 30.919 -16.179 1.00 84.81 1028 THR A CA 1
ATOM 8360 C C . THR A 1 1028 ? -3.079 31.466 -15.493 1.00 84.81 1028 THR A C 1
ATOM 8362 O O . THR A 1 1028 ? -3.098 31.636 -14.272 1.00 84.81 1028 THR A O 1
ATOM 8365 N N . HIS A 1 1029 ? -4.145 31.731 -16.257 1.00 84.81 1029 HIS A N 1
ATOM 8366 C CA . HIS A 1 1029 ? -5.441 32.142 -15.713 1.00 84.81 1029 HIS A CA 1
ATOM 8367 C C . HIS A 1 1029 ? -6.143 30.990 -14.975 1.00 84.81 1029 HIS A C 1
ATOM 8369 O O . HIS A 1 1029 ? -6.579 31.185 -13.841 1.00 84.81 1029 HIS A O 1
ATOM 8375 N N . LEU A 1 1030 ? -6.183 29.789 -15.562 1.00 87.56 1030 LEU A N 1
ATOM 8376 C CA . LEU A 1 1030 ? -6.741 28.594 -14.916 1.00 87.56 1030 LEU A CA 1
ATOM 8377 C C . LEU A 1 1030 ? -5.978 28.232 -13.631 1.00 87.56 1030 LEU A C 1
ATOM 8379 O O . LEU A 1 1030 ? -6.605 27.980 -12.607 1.00 87.56 1030 LEU A O 1
ATOM 8383 N N . ASP A 1 1031 ? -4.646 28.310 -13.636 1.00 86.50 1031 ASP A N 1
ATOM 8384 C CA . ASP A 1 1031 ? -3.799 28.122 -12.452 1.00 86.50 1031 ASP A CA 1
ATOM 8385 C C . ASP A 1 1031 ? -4.056 29.175 -11.363 1.00 86.50 1031 ASP A C 1
ATOM 8387 O O . ASP A 1 1031 ? -3.758 28.927 -10.192 1.00 86.50 1031 ASP A O 1
ATOM 8391 N N . MET A 1 1032 ? -4.574 30.358 -11.715 1.00 86.56 1032 MET A N 1
ATOM 8392 C CA . MET A 1 1032 ? -5.029 31.359 -10.744 1.00 86.56 1032 MET A CA 1
ATOM 8393 C C . MET A 1 1032 ? -6.352 30.927 -10.115 1.00 86.56 1032 MET A C 1
ATOM 8395 O O . MET A 1 1032 ? -6.409 30.764 -8.900 1.00 86.56 1032 MET A O 1
ATOM 8399 N N . THR A 1 1033 ? -7.364 30.627 -10.930 1.00 88.25 1033 THR A N 1
ATOM 8400 C CA . THR A 1 1033 ? -8.695 30.210 -10.461 1.00 88.25 1033 THR A CA 1
ATOM 8401 C C . THR A 1 1033 ? -8.660 28.892 -9.676 1.00 88.25 1033 THR A C 1
ATOM 8403 O O . THR A 1 1033 ? -9.367 28.742 -8.681 1.00 88.25 1033 THR A O 1
ATOM 8406 N N . ILE A 1 1034 ? -7.777 27.956 -10.040 1.00 83.75 1034 ILE A N 1
ATOM 8407 C CA . ILE A 1 1034 ? -7.530 26.727 -9.271 1.00 83.75 1034 ILE A CA 1
ATOM 8408 C C . ILE A 1 1034 ? -6.904 27.048 -7.906 1.00 83.75 1034 ILE A C 1
ATOM 8410 O O . ILE A 1 1034 ? -7.298 26.446 -6.908 1.00 83.75 1034 ILE A O 1
ATOM 8414 N N . ARG A 1 1035 ? -5.968 28.007 -7.815 1.00 87.31 1035 ARG A N 1
ATOM 8415 C CA . ARG A 1 1035 ? -5.404 28.452 -6.525 1.00 87.31 1035 ARG A CA 1
ATOM 8416 C C . ARG A 1 1035 ? -6.414 29.222 -5.675 1.00 87.31 1035 ARG A C 1
ATOM 8418 O O . ARG A 1 1035 ? -6.419 29.037 -4.463 1.00 87.31 1035 ARG A O 1
ATOM 8425 N N . GLU A 1 1036 ? -7.272 30.029 -6.289 1.00 81.12 1036 GLU A N 1
ATOM 8426 C CA . GLU A 1 1036 ? -8.354 30.752 -5.613 1.00 81.12 1036 GLU A CA 1
ATOM 8427 C C . GLU A 1 1036 ? -9.359 29.764 -5.005 1.00 81.12 1036 GLU A C 1
ATOM 8429 O O . GLU A 1 1036 ? -9.524 29.742 -3.785 1.00 81.12 1036 GLU A O 1
ATOM 8434 N N . HIS A 1 1037 ? -9.925 28.851 -5.803 1.00 85.50 1037 HIS A N 1
ATOM 8435 C CA . HIS A 1 1037 ? -10.831 27.813 -5.295 1.00 85.50 1037 HIS A CA 1
ATOM 8436 C C . HIS A 1 1037 ? -10.160 26.855 -4.303 1.00 85.50 1037 HIS A C 1
ATOM 8438 O O . HIS A 1 1037 ? -10.803 26.431 -3.341 1.00 85.50 1037 HIS A O 1
ATOM 8444 N N . ARG A 1 1038 ? -8.868 26.539 -4.471 1.00 87.94 1038 ARG A N 1
ATOM 8445 C CA . ARG A 1 1038 ? -8.111 25.778 -3.466 1.00 87.94 1038 ARG A CA 1
ATOM 8446 C C . ARG A 1 1038 ? -8.044 26.539 -2.139 1.00 87.94 1038 ARG A C 1
ATOM 8448 O O . ARG A 1 1038 ? -8.337 25.943 -1.109 1.00 87.94 1038 ARG A O 1
ATOM 8455 N N . GLY A 1 1039 ? -7.732 27.835 -2.154 1.00 85.25 1039 GLY A N 1
ATOM 8456 C CA . GLY A 1 1039 ? -7.725 28.674 -0.951 1.00 85.25 1039 GLY A CA 1
ATOM 8457 C C . GLY A 1 1039 ? -9.107 28.788 -0.297 1.00 85.25 1039 GLY A C 1
ATOM 8458 O O . GLY A 1 1039 ? -9.221 28.726 0.927 1.00 85.25 1039 GLY A O 1
ATOM 8459 N N . GLU A 1 1040 ? -10.180 28.871 -1.090 1.00 86.00 1040 GLU A N 1
ATOM 8460 C CA . GLU A 1 1040 ? -11.561 28.807 -0.588 1.00 86.00 1040 GLU A CA 1
ATOM 8461 C C . GLU A 1 1040 ? -11.897 27.453 0.054 1.00 86.00 1040 GLU A C 1
ATOM 8463 O O . GLU A 1 1040 ? -12.630 27.410 1.044 1.00 86.00 1040 GLU A O 1
ATOM 8468 N N . MET A 1 1041 ? -11.393 26.344 -0.499 1.00 84.00 1041 MET A N 1
ATOM 8469 C CA . MET A 1 1041 ? -11.556 25.006 0.077 1.00 84.00 1041 MET A CA 1
ATOM 8470 C C . MET A 1 1041 ? -10.739 24.843 1.360 1.00 84.00 1041 MET A C 1
ATOM 8472 O O . MET A 1 1041 ? -11.294 24.383 2.350 1.00 84.00 1041 MET A O 1
ATOM 8476 N N . GLU A 1 1042 ? -9.486 25.294 1.399 1.00 86.12 1042 GLU A N 1
ATOM 8477 C CA . GLU A 1 1042 ? -8.651 25.300 2.610 1.00 86.12 1042 GLU A CA 1
ATOM 8478 C C . GLU A 1 1042 ? -9.304 26.137 3.728 1.00 86.12 1042 GLU A C 1
ATOM 8480 O O . GLU A 1 1042 ? -9.411 25.683 4.865 1.00 86.12 1042 GLU A O 1
ATOM 8485 N N . GLN A 1 1043 ? -9.878 27.301 3.404 1.00 84.88 1043 GLN A N 1
ATOM 8486 C CA . GLN A 1 1043 ? -10.657 28.115 4.351 1.00 84.88 1043 GLN A CA 1
ATOM 8487 C C . GLN A 1 1043 ? -11.987 27.475 4.792 1.00 84.88 1043 GLN A C 1
ATOM 8489 O O . GLN A 1 1043 ? -12.495 27.811 5.864 1.00 84.88 1043 GLN A O 1
ATOM 8494 N N . LYS A 1 1044 ? -12.578 26.573 3.997 1.00 87.38 1044 LYS A N 1
ATOM 8495 C CA . LYS A 1 1044 ? -13.740 25.761 4.411 1.00 87.38 1044 LYS A CA 1
ATOM 8496 C C . LYS A 1 1044 ? -13.309 24.595 5.301 1.00 87.38 1044 LYS A C 1
ATOM 8498 O O . LYS A 1 1044 ? -13.980 24.345 6.296 1.00 87.38 1044 LYS A O 1
ATOM 8503 N N . ILE A 1 1045 ? -12.191 23.942 4.983 1.00 82.88 1045 ILE A N 1
ATOM 8504 C CA . ILE A 1 1045 ? -11.596 22.851 5.767 1.00 82.88 1045 ILE A CA 1
ATOM 8505 C C . ILE A 1 1045 ? -11.258 23.349 7.176 1.00 82.88 1045 ILE A C 1
ATOM 8507 O O . ILE A 1 1045 ? -11.836 22.831 8.122 1.00 82.88 1045 ILE A O 1
ATOM 8511 N N . ILE A 1 1046 ? -10.502 24.444 7.316 1.00 85.38 1046 ILE A N 1
ATOM 8512 C CA . ILE A 1 1046 ? -10.143 25.035 8.625 1.00 85.38 1046 ILE A CA 1
ATOM 8513 C C . ILE A 1 1046 ? -11.386 25.350 9.482 1.00 85.38 1046 ILE A C 1
ATOM 8515 O O . ILE A 1 1046 ? -11.386 25.165 10.699 1.00 85.38 1046 ILE A O 1
ATOM 8519 N N . LYS A 1 1047 ? -12.481 25.813 8.861 1.00 87.62 1047 LYS A N 1
ATOM 8520 C CA . LYS A 1 1047 ? -13.747 26.079 9.568 1.00 87.62 1047 LYS A CA 1
ATOM 8521 C C . LYS A 1 1047 ? -14.451 24.795 10.005 1.00 87.62 1047 LYS A C 1
ATOM 8523 O O . LYS A 1 1047 ? -14.979 24.758 11.113 1.00 87.62 1047 LYS A O 1
ATOM 8528 N N . LEU A 1 1048 ? -14.457 23.766 9.158 1.00 85.25 1048 LEU A N 1
ATOM 8529 C CA . LEU A 1 1048 ? -15.039 22.461 9.476 1.00 85.25 1048 LEU A CA 1
ATOM 8530 C C . LEU A 1 1048 ? -14.235 21.740 10.565 1.00 85.25 1048 LEU A C 1
ATOM 8532 O O . LEU A 1 1048 ? -14.836 21.241 11.513 1.00 85.25 1048 LEU A O 1
ATOM 8536 N N . GLU A 1 1049 ? -12.904 21.769 10.489 1.00 85.25 1049 GLU A N 1
ATOM 8537 C CA . GLU A 1 1049 ? -11.981 21.261 11.511 1.00 85.25 1049 GLU A CA 1
ATOM 8538 C C . GLU A 1 1049 ? -12.218 21.952 12.861 1.00 85.25 1049 GLU A C 1
ATOM 8540 O O . GLU A 1 1049 ? -12.430 21.271 13.860 1.00 85.25 1049 GLU A O 1
ATOM 8545 N N . GLY A 1 1050 ? -12.318 23.287 12.891 1.00 85.19 1050 GLY A N 1
ATOM 8546 C CA . GLY A 1 1050 ? -12.644 24.027 14.117 1.00 85.19 1050 GLY A CA 1
ATOM 8547 C C . GLY A 1 1050 ? -14.034 23.707 14.692 1.00 85.19 1050 GLY A C 1
ATOM 8548 O O . GLY A 1 1050 ? -14.209 23.679 15.912 1.00 85.19 1050 GLY A O 1
ATOM 8549 N N . THR A 1 1051 ? -15.037 23.417 13.851 1.00 87.12 1051 THR A N 1
ATOM 8550 C CA . THR A 1 1051 ? -16.339 22.922 14.343 1.00 87.12 1051 THR A CA 1
ATOM 8551 C C . THR A 1 1051 ? -16.287 21.471 14.820 1.00 87.12 1051 THR A C 1
ATOM 8553 O O . THR A 1 1051 ? -16.967 21.136 15.790 1.00 87.12 1051 THR A O 1
ATOM 8556 N N . LEU A 1 1052 ? -15.464 20.627 14.189 1.00 84.25 1052 LEU A N 1
ATOM 8557 C CA . LEU A 1 1052 ? -15.257 19.237 14.582 1.00 84.25 1052 LEU A CA 1
ATOM 8558 C C . LEU A 1 1052 ? -14.552 19.166 15.939 1.00 84.25 1052 LEU A C 1
ATOM 8560 O O . LEU A 1 1052 ? -15.083 18.530 16.844 1.00 84.25 1052 LEU A O 1
ATOM 8564 N N . GLU A 1 1053 ? -13.447 19.891 16.127 1.00 87.94 1053 GLU A N 1
ATOM 8565 C CA . GLU A 1 1053 ? -12.722 19.980 17.402 1.00 87.94 1053 GLU A CA 1
ATOM 8566 C C . GLU A 1 1053 ? -13.637 20.464 18.539 1.00 87.94 1053 GLU A C 1
ATOM 8568 O O . GLU A 1 1053 ? -13.654 19.873 19.621 1.00 87.94 1053 GLU A O 1
ATOM 8573 N N . LYS A 1 1054 ? -14.482 21.473 18.283 1.00 86.88 1054 LYS A N 1
ATOM 8574 C CA . LYS A 1 1054 ? -15.499 21.920 19.246 1.00 86.88 1054 LYS A CA 1
ATOM 8575 C C . LYS A 1 1054 ? -16.492 20.804 19.595 1.00 86.88 1054 LYS A C 1
ATOM 8577 O O . LYS A 1 1054 ? -16.761 20.594 20.776 1.00 86.88 1054 LYS A O 1
ATOM 8582 N N . SER A 1 1055 ? -16.996 20.066 18.603 1.00 82.69 1055 SER A N 1
ATOM 8583 C CA . SER A 1 1055 ? -17.906 18.935 18.842 1.00 82.69 1055 SER A CA 1
ATOM 8584 C C . SER A 1 1055 ? -17.224 17.762 19.560 1.00 82.69 1055 SER A C 1
ATOM 8586 O O . SER A 1 1055 ? -17.839 17.123 20.408 1.00 82.69 1055 SER A O 1
ATOM 8588 N N . GLU A 1 1056 ? -15.933 17.519 19.313 1.00 85.62 1056 GLU A N 1
ATOM 8589 C CA . GLU A 1 1056 ? -15.150 16.534 20.056 1.00 85.62 1056 GLU A CA 1
ATOM 8590 C C . GLU A 1 1056 ? -14.956 16.939 21.519 1.00 85.62 1056 GLU A C 1
ATOM 8592 O O . GLU A 1 1056 ? -14.996 16.077 22.393 1.00 85.62 1056 GLU A O 1
ATOM 8597 N N . LEU A 1 1057 ? -14.726 18.223 21.807 1.00 86.25 1057 LEU A N 1
ATOM 8598 C CA . LEU A 1 1057 ? -14.622 18.726 23.180 1.00 86.25 1057 LEU A CA 1
ATOM 8599 C C . LEU A 1 1057 ? -15.965 18.620 23.916 1.00 86.25 1057 LEU A C 1
ATOM 8601 O O . LEU A 1 1057 ? -15.991 18.194 25.070 1.00 86.25 1057 LEU A O 1
ATOM 8605 N N . GLU A 1 1058 ? -17.074 18.919 23.238 1.00 85.75 1058 GLU A N 1
ATOM 8606 C CA . GLU A 1 1058 ? -18.431 18.732 23.769 1.00 85.75 1058 GLU A CA 1
ATOM 8607 C C . GLU A 1 1058 ? -18.739 17.248 24.032 1.00 85.75 1058 GLU A C 1
ATOM 8609 O O . GLU A 1 1058 ? -19.227 16.911 25.112 1.00 85.75 1058 GLU A O 1
ATOM 8614 N N . LEU A 1 1059 ? -18.370 16.341 23.119 1.00 83.31 1059 LEU A N 1
ATOM 8615 C CA . LEU A 1 1059 ? -18.490 14.891 23.316 1.00 83.31 1059 LEU A CA 1
ATOM 8616 C C . LEU A 1 1059 ? -17.589 14.373 24.447 1.00 83.31 1059 LEU A C 1
ATOM 8618 O O . LEU A 1 1059 ? -18.043 13.561 25.251 1.00 83.31 1059 LEU A O 1
ATOM 8622 N N . LYS A 1 1060 ? -16.345 14.856 24.561 1.00 88.38 1060 LYS A N 1
ATOM 8623 C CA . LYS A 1 1060 ? -15.428 14.509 25.664 1.00 88.38 1060 LYS A CA 1
ATOM 8624 C C . LYS A 1 1060 ? -15.988 14.960 27.016 1.00 88.38 1060 LYS A C 1
ATOM 8626 O O . LYS A 1 1060 ? -15.845 14.233 27.995 1.00 88.38 1060 LYS A O 1
ATOM 8631 N N . GLU A 1 1061 ? -16.655 16.111 27.086 1.00 82.94 1061 GLU A N 1
ATOM 8632 C CA . GLU A 1 1061 ? -17.308 16.576 28.316 1.00 82.94 1061 GLU A CA 1
ATOM 8633 C C . GLU A 1 1061 ? -18.590 15.786 28.630 1.00 82.94 1061 GLU A C 1
ATOM 8635 O O . GLU A 1 1061 ? -18.791 15.379 29.775 1.00 82.94 1061 GLU A O 1
ATOM 8640 N N . CYS A 1 1062 ? -19.410 15.467 27.623 1.00 84.12 1062 CYS A N 1
ATOM 8641 C CA . CYS A 1 1062 ? -20.553 14.562 27.791 1.00 84.12 1062 CYS A CA 1
ATOM 8642 C C . CYS A 1 1062 ? -20.109 13.171 28.271 1.00 84.12 1062 CYS A C 1
ATOM 8644 O O . CYS A 1 1062 ? -20.756 12.589 29.140 1.00 84.12 1062 CYS A O 1
ATOM 8646 N N . ASN A 1 1063 ? -18.980 12.655 27.775 1.00 86.38 1063 ASN A N 1
ATOM 8647 C CA . ASN A 1 1063 ? -18.443 11.367 28.206 1.00 86.38 1063 ASN A CA 1
ATOM 8648 C C . ASN A 1 1063 ? -18.007 11.387 29.683 1.00 86.38 1063 ASN A C 1
ATOM 8650 O O . ASN A 1 1063 ? -18.389 10.486 30.421 1.00 86.38 1063 ASN A O 1
ATOM 8654 N N . LYS A 1 1064 ? -17.338 12.449 30.164 1.00 88.69 1064 LYS A N 1
ATOM 8655 C CA . LYS A 1 1064 ? -17.053 12.621 31.609 1.00 88.69 1064 LYS A CA 1
ATOM 8656 C C . LYS A 1 1064 ? -18.325 12.677 32.458 1.00 88.69 1064 LYS A C 1
ATOM 8658 O O . LYS A 1 1064 ? -18.341 12.203 33.594 1.00 88.69 1064 LYS A O 1
ATOM 8663 N N . GLN A 1 1065 ? -19.396 13.282 31.942 1.00 87.12 1065 GLN A N 1
ATOM 8664 C CA . GLN A 1 1065 ? -20.684 13.324 32.639 1.00 87.12 1065 GLN A CA 1
ATOM 8665 C C . GLN A 1 1065 ? -21.321 11.929 32.705 1.00 87.12 1065 GLN A C 1
ATOM 8667 O O . GLN A 1 1065 ? -21.823 11.551 33.764 1.00 87.12 1065 GLN A O 1
ATOM 8672 N N . ILE A 1 1066 ? -21.236 11.139 31.629 1.00 85.81 1066 ILE A N 1
ATOM 8673 C CA . ILE A 1 1066 ? -21.655 9.729 31.597 1.00 85.81 1066 ILE A CA 1
ATOM 8674 C C . ILE A 1 1066 ? -20.817 8.890 32.573 1.00 85.81 1066 ILE A C 1
ATOM 8676 O O . ILE A 1 1066 ? -21.395 8.151 33.364 1.00 85.81 1066 ILE A O 1
ATOM 8680 N N . GLU A 1 1067 ? -19.492 9.050 32.597 1.00 89.12 1067 GLU A N 1
ATOM 8681 C CA . GLU A 1 1067 ? -18.590 8.396 33.559 1.00 89.12 1067 GLU A CA 1
ATOM 8682 C C . GLU A 1 1067 ? -18.973 8.753 35.005 1.00 89.12 1067 GLU A C 1
ATOM 8684 O O . GLU A 1 1067 ? -19.223 7.864 35.816 1.00 89.12 1067 GLU A O 1
ATOM 8689 N N . SER A 1 1068 ? -19.165 10.041 35.313 1.00 87.00 1068 SER A N 1
ATOM 8690 C CA . SER A 1 1068 ? -19.594 10.497 36.643 1.00 87.00 1068 SER A CA 1
ATOM 8691 C C . SER A 1 1068 ? -20.982 9.981 37.049 1.00 87.00 1068 SER A C 1
ATOM 8693 O O . SER A 1 1068 ? -21.241 9.774 38.238 1.00 87.00 1068 SER A O 1
ATOM 8695 N N . LEU A 1 1069 ? -21.900 9.793 36.097 1.00 87.31 1069 LEU A N 1
ATOM 8696 C CA . LEU A 1 1069 ? -23.211 9.185 36.344 1.00 87.31 1069 LEU A CA 1
ATOM 8697 C C . LEU A 1 1069 ? -23.111 7.665 36.516 1.00 87.31 1069 LEU A C 1
ATOM 8699 O O . LEU A 1 1069 ? -23.809 7.113 37.365 1.00 87.31 1069 LEU A O 1
ATOM 8703 N N . ASN A 1 1070 ? -22.219 6.998 35.784 1.00 87.44 1070 ASN A N 1
ATOM 8704 C CA . ASN A 1 1070 ? -21.952 5.571 35.918 1.00 87.44 1070 ASN A CA 1
ATOM 8705 C C . ASN A 1 1070 ? -21.282 5.245 37.264 1.00 87.44 1070 ASN A C 1
ATOM 8707 O O . ASN A 1 1070 ? -21.706 4.308 37.933 1.00 87.44 1070 ASN A O 1
ATOM 8711 N N . ASP A 1 1071 ? -20.338 6.068 37.725 1.00 89.69 1071 ASP A N 1
ATOM 8712 C CA . ASP A 1 1071 ? -19.756 5.963 39.069 1.00 89.69 1071 ASP A CA 1
ATOM 8713 C C . ASP A 1 1071 ? -20.824 6.147 40.156 1.00 89.69 1071 ASP A C 1
ATOM 8715 O O . ASP A 1 1071 ? -20.878 5.381 41.119 1.00 89.69 1071 ASP A O 1
ATOM 8719 N N . LYS A 1 1072 ? -21.725 7.128 40.011 1.00 90.12 1072 LYS A N 1
ATOM 8720 C CA . LYS A 1 1072 ? -22.856 7.318 40.941 1.00 90.12 1072 LYS A CA 1
ATOM 8721 C C . LYS A 1 1072 ? -23.809 6.120 40.926 1.00 90.12 1072 LYS A C 1
ATOM 8723 O O . LYS A 1 1072 ? -24.228 5.674 41.992 1.00 90.12 1072 LYS A O 1
ATOM 8728 N N . LEU A 1 1073 ? -24.111 5.570 39.750 1.00 85.50 1073 LEU A N 1
ATOM 8729 C CA . LEU A 1 1073 ? -24.935 4.370 39.588 1.00 85.50 1073 LEU A CA 1
ATOM 8730 C C . LEU A 1 1073 ? -24.271 3.136 40.217 1.00 85.50 1073 LEU A C 1
ATOM 8732 O O . LEU A 1 1073 ? -24.953 2.342 40.862 1.00 85.50 1073 LEU A O 1
ATOM 8736 N N . GLN A 1 1074 ? -22.958 2.977 40.064 1.00 87.75 1074 GLN A N 1
ATOM 8737 C CA . GLN A 1 1074 ? -22.210 1.866 40.646 1.00 87.75 1074 GLN A CA 1
ATOM 8738 C C . GLN A 1 1074 ? -22.138 1.985 42.174 1.00 87.75 1074 GLN A C 1
ATOM 8740 O O . GLN A 1 1074 ? -22.422 1.012 42.865 1.00 87.75 1074 GLN A O 1
ATOM 8745 N N . ASN A 1 1075 ? -21.879 3.180 42.713 1.00 87.94 1075 ASN A N 1
ATOM 8746 C CA . ASN A 1 1075 ? -21.950 3.436 44.155 1.00 87.94 1075 ASN A CA 1
ATOM 8747 C C . ASN A 1 1075 ? -23.365 3.191 44.718 1.00 87.94 1075 ASN A C 1
ATOM 8749 O O . ASN A 1 1075 ? -23.505 2.617 45.796 1.00 87.94 1075 ASN A O 1
ATOM 8753 N N . ALA A 1 1076 ? -24.422 3.562 43.985 1.00 87.06 1076 ALA A N 1
ATOM 8754 C CA . ALA A 1 1076 ? -25.803 3.271 44.376 1.00 87.06 1076 ALA A CA 1
ATOM 8755 C C . ALA A 1 1076 ? -26.115 1.761 44.364 1.00 87.06 1076 ALA A C 1
ATOM 8757 O O . ALA A 1 1076 ? -26.800 1.278 45.263 1.00 87.06 1076 ALA A O 1
ATOM 8758 N N . LYS A 1 1077 ? -25.579 1.001 43.397 1.00 88.25 1077 LYS A N 1
ATOM 8759 C CA . LYS A 1 1077 ? -25.655 -0.473 43.377 1.00 88.25 1077 LYS A CA 1
ATOM 8760 C C . LYS A 1 1077 ? -24.890 -1.104 44.542 1.00 88.25 1077 LYS A C 1
ATOM 8762 O O . LYS A 1 1077 ? -25.378 -2.070 45.118 1.00 88.25 1077 LYS A O 1
ATOM 8767 N N . GLU A 1 1078 ? -23.734 -0.563 44.920 1.00 86.81 1078 GLU A N 1
ATOM 8768 C CA . GLU A 1 1078 ? -22.969 -1.047 46.076 1.00 86.81 1078 GLU A CA 1
ATOM 8769 C C . GLU A 1 1078 ? -23.741 -0.827 47.384 1.00 86.81 1078 GLU A C 1
ATOM 8771 O O . GLU A 1 1078 ? -23.923 -1.765 48.156 1.00 86.81 1078 GLU A O 1
ATOM 8776 N N . GLN A 1 1079 ? -24.303 0.371 47.576 1.00 87.31 1079 GLN A N 1
ATOM 8777 C CA . GLN A 1 1079 ? -25.154 0.694 48.729 1.00 87.31 1079 GLN A CA 1
ATOM 8778 C C . GLN A 1 1079 ? -26.464 -0.108 48.762 1.00 87.31 1079 GLN A C 1
ATOM 8780 O O . GLN A 1 1079 ? -26.991 -0.371 49.843 1.00 87.31 1079 GLN A O 1
ATOM 8785 N N . LEU A 1 1080 ? -27.018 -0.489 47.606 1.00 85.62 1080 LEU A N 1
ATOM 8786 C CA . LEU A 1 1080 ? -28.154 -1.411 47.548 1.00 85.62 1080 LEU A CA 1
ATOM 8787 C C . LEU A 1 1080 ? -27.740 -2.813 48.000 1.00 85.62 1080 LEU A C 1
ATOM 8789 O O . LEU A 1 1080 ? -28.396 -3.355 48.881 1.00 85.62 1080 LEU A O 1
ATOM 8793 N N . ARG A 1 1081 ? -26.616 -3.350 47.509 1.00 87.06 1081 ARG A N 1
ATOM 8794 C CA . ARG A 1 1081 ? -26.104 -4.669 47.925 1.00 87.06 1081 ARG A CA 1
ATOM 8795 C C . ARG A 1 1081 ? -25.728 -4.727 49.409 1.00 87.06 1081 ARG A C 1
ATOM 8797 O O . ARG A 1 1081 ? -25.979 -5.736 50.064 1.00 87.06 1081 ARG A O 1
ATOM 8804 N N . GLU A 1 1082 ? -25.197 -3.642 49.970 1.00 86.56 1082 GLU A N 1
ATOM 8805 C CA . GLU A 1 1082 ? -24.962 -3.514 51.416 1.00 86.56 1082 GLU A CA 1
ATOM 8806 C C . GLU A 1 1082 ? -26.282 -3.539 52.211 1.00 86.56 1082 GLU A C 1
ATOM 8808 O O . GLU A 1 1082 ? -26.401 -4.260 53.204 1.00 86.56 1082 GLU A O 1
ATOM 8813 N N . LYS A 1 1083 ? -27.316 -2.823 51.747 1.00 88.50 1083 LYS A N 1
ATOM 8814 C CA . LYS A 1 1083 ? -28.652 -2.846 52.369 1.00 88.50 1083 LYS A CA 1
ATOM 8815 C C . LYS A 1 1083 ? -29.357 -4.192 52.220 1.00 88.50 1083 LYS A C 1
ATOM 8817 O O . LYS A 1 1083 ? -30.013 -4.616 53.165 1.00 88.50 1083 LYS A O 1
ATOM 8822 N N . GLU A 1 1084 ? -29.212 -4.871 51.086 1.00 86.75 1084 GLU A N 1
ATOM 8823 C CA . GLU A 1 1084 ? -29.710 -6.234 50.858 1.00 86.75 1084 GLU A CA 1
ATOM 8824 C C . GLU A 1 1084 ? -29.051 -7.227 51.824 1.00 86.75 1084 GLU A C 1
ATOM 8826 O O . GLU A 1 1084 ? -29.745 -8.048 52.419 1.00 86.75 1084 GLU A O 1
ATOM 8831 N N . PHE A 1 1085 ? -27.739 -7.112 52.055 1.00 89.38 1085 PHE A N 1
ATOM 8832 C CA . PHE A 1 1085 ? -27.020 -7.933 53.033 1.00 89.38 1085 PHE A CA 1
ATOM 8833 C C . PHE A 1 1085 ? -27.503 -7.683 54.473 1.00 89.38 1085 PHE A C 1
ATOM 8835 O O . PHE A 1 1085 ? -27.815 -8.634 55.192 1.00 89.38 1085 PHE A O 1
ATOM 8842 N N . ILE A 1 1086 ? -27.641 -6.414 54.878 1.00 88.50 1086 ILE A N 1
ATOM 8843 C CA . ILE A 1 1086 ? -28.191 -6.037 56.193 1.00 88.50 1086 ILE A CA 1
ATOM 8844 C C . ILE A 1 1086 ? -29.645 -6.519 56.338 1.00 88.50 1086 ILE A C 1
ATOM 8846 O O . ILE A 1 1086 ? -30.037 -6.998 57.400 1.00 88.50 1086 ILE A O 1
ATOM 8850 N N . MET A 1 1087 ? -30.447 -6.446 55.273 1.00 84.25 1087 MET A N 1
ATOM 8851 C CA . MET A 1 1087 ? -31.814 -6.968 55.255 1.00 84.25 1087 MET A CA 1
ATOM 8852 C C . MET A 1 1087 ? -31.839 -8.492 55.424 1.00 84.25 1087 MET A C 1
ATOM 8854 O O . MET A 1 1087 ? -32.619 -8.975 56.238 1.00 84.25 1087 MET A O 1
ATOM 8858 N N . LEU A 1 1088 ? -30.956 -9.237 54.748 1.00 88.19 1088 LEU A N 1
ATOM 8859 C CA . LEU A 1 1088 ? -30.825 -10.690 54.919 1.00 88.19 1088 LEU A CA 1
ATOM 8860 C C . LEU A 1 1088 ? -30.445 -11.069 56.358 1.00 88.19 1088 LEU A C 1
ATOM 8862 O O . LEU A 1 1088 ? -31.011 -12.009 56.919 1.00 88.19 1088 LEU A O 1
ATOM 8866 N N . GLN A 1 1089 ? -29.515 -10.329 56.973 1.00 84.81 1089 GLN A N 1
ATOM 8867 C CA . GLN A 1 1089 ? -29.156 -10.529 58.378 1.00 84.81 1089 GLN A CA 1
ATOM 8868 C C . GLN A 1 1089 ? -30.367 -10.269 59.289 1.00 84.81 1089 GLN A C 1
ATOM 8870 O O . GLN A 1 1089 ? -30.704 -11.116 60.117 1.00 84.81 1089 GLN A O 1
ATOM 8875 N N . ASN A 1 1090 ? -31.077 -9.156 59.085 1.00 87.69 1090 ASN A N 1
ATOM 8876 C CA . ASN A 1 1090 ? -32.287 -8.827 59.840 1.00 87.69 1090 ASN A CA 1
ATOM 8877 C C . ASN A 1 1090 ? -33.391 -9.885 59.654 1.00 87.69 1090 ASN A C 1
ATOM 8879 O O . ASN A 1 1090 ? -34.055 -10.245 60.622 1.00 87.69 1090 ASN A O 1
ATOM 8883 N N . GLU A 1 1091 ? -33.583 -10.439 58.452 1.00 86.56 1091 GLU A N 1
ATOM 8884 C CA . GLU A 1 1091 ? -34.513 -11.553 58.223 1.00 86.56 1091 GLU A CA 1
ATOM 8885 C C . GLU A 1 1091 ? -34.079 -12.830 58.956 1.00 86.56 1091 GLU A C 1
ATOM 8887 O O . GLU A 1 1091 ? -34.924 -13.537 59.515 1.00 86.56 1091 GLU A O 1
ATOM 8892 N N . GLN A 1 1092 ? -32.777 -13.121 59.012 1.00 84.56 1092 GLN A N 1
ATOM 8893 C CA . GLN A 1 1092 ? -32.242 -14.258 59.761 1.00 84.56 1092 GLN A CA 1
ATOM 8894 C C . GLN A 1 1092 ? -32.413 -14.077 61.280 1.00 84.56 1092 GLN A C 1
ATOM 8896 O O . GLN A 1 1092 ? -32.745 -15.043 61.974 1.00 84.56 1092 GLN A O 1
ATOM 8901 N N . GLU A 1 1093 ? -32.242 -12.864 61.804 1.00 87.31 1093 GLU A N 1
ATOM 8902 C CA . GLU A 1 1093 ? -32.511 -12.514 63.206 1.00 87.31 1093 GLU A CA 1
ATOM 8903 C C . GLU A 1 1093 ? -34.018 -12.577 63.520 1.00 87.31 1093 GLU A C 1
ATOM 8905 O O . GLU A 1 1093 ? -34.423 -13.245 64.471 1.00 87.31 1093 GLU A O 1
ATOM 8910 N N . ILE A 1 1094 ? -34.879 -12.018 62.663 1.00 86.06 1094 ILE A N 1
ATOM 8911 C CA . ILE A 1 1094 ? -36.345 -12.131 62.769 1.00 86.06 1094 ILE A CA 1
ATOM 8912 C C . ILE A 1 1094 ? -36.799 -13.599 62.697 1.00 86.06 1094 ILE A C 1
ATOM 8914 O O . ILE A 1 1094 ? -37.721 -13.991 63.409 1.00 86.06 1094 ILE A O 1
ATOM 8918 N N . SER A 1 1095 ? -36.160 -14.439 61.879 1.00 86.38 1095 SER A N 1
ATOM 8919 C CA . SER A 1 1095 ? -36.444 -15.880 61.789 1.00 86.38 1095 SER A CA 1
ATOM 8920 C C . SER A 1 1095 ? -36.042 -16.634 63.065 1.00 86.38 1095 SER A C 1
ATOM 8922 O O . SER A 1 1095 ? -36.742 -17.560 63.484 1.00 86.38 1095 SER A O 1
ATOM 8924 N N . GLN A 1 1096 ? -34.958 -16.222 63.729 1.00 86.31 1096 GLN A N 1
ATOM 8925 C CA . GLN A 1 1096 ? -34.578 -16.742 65.047 1.00 86.31 1096 GLN A CA 1
ATOM 8926 C C . GLN A 1 1096 ? -35.572 -16.299 66.130 1.00 86.31 1096 GLN A C 1
ATOM 8928 O O . GLN A 1 1096 ? -36.087 -17.153 66.853 1.00 86.31 1096 GLN A O 1
ATOM 8933 N N . LEU A 1 1097 ? -35.916 -15.009 66.179 1.00 86.50 1097 LEU A N 1
ATOM 8934 C CA . LEU A 1 1097 ? -36.884 -14.450 67.128 1.00 86.50 1097 LEU A CA 1
ATOM 8935 C C . LEU A 1 1097 ? -38.285 -15.058 66.955 1.00 86.50 1097 LEU A C 1
ATOM 8937 O O . LEU A 1 1097 ? -38.919 -15.407 67.946 1.00 86.50 1097 LEU A O 1
ATOM 8941 N N . LYS A 1 1098 ? -38.752 -15.286 65.718 1.00 87.69 1098 LYS A N 1
ATOM 8942 C CA . LYS A 1 1098 ? -40.006 -16.017 65.445 1.00 87.69 1098 LYS A CA 1
ATOM 8943 C C . LYS A 1 1098 ? -39.976 -17.427 66.038 1.00 87.69 1098 LYS A C 1
ATOM 8945 O O . LYS A 1 1098 ? -40.887 -17.787 66.775 1.00 87.69 1098 LYS A O 1
ATOM 8950 N N . LYS A 1 1099 ? -38.898 -18.186 65.813 1.00 88.38 1099 LYS A N 1
ATOM 8951 C CA . LYS A 1 1099 ? -38.716 -19.528 66.402 1.00 88.38 1099 LYS A CA 1
ATOM 8952 C C . LYS A 1 1099 ? -38.577 -19.496 67.925 1.00 88.38 1099 LYS A C 1
ATOM 8954 O O . LYS A 1 1099 ? -38.815 -20.505 68.587 1.00 88.38 1099 LYS A O 1
ATOM 8959 N N . GLU A 1 1100 ? -38.142 -18.392 68.521 1.00 85.88 1100 GLU A N 1
ATOM 8960 C CA . GLU A 1 1100 ? -38.147 -18.229 69.977 1.00 85.88 1100 GLU A CA 1
ATOM 8961 C C . GLU A 1 1100 ? -39.554 -17.920 70.507 1.00 85.88 1100 GLU A C 1
ATOM 8963 O O . GLU A 1 1100 ? -39.989 -18.574 71.455 1.00 85.88 1100 GLU A O 1
ATOM 8968 N N . ILE A 1 1101 ? -40.301 -17.038 69.835 1.00 85.88 1101 ILE A N 1
ATOM 8969 C CA . ILE A 1 1101 ? -41.712 -16.735 70.122 1.00 85.88 1101 ILE A CA 1
ATOM 8970 C C . ILE A 1 1101 ? -42.592 -17.986 69.982 1.00 85.88 1101 ILE A C 1
ATOM 8972 O O . ILE A 1 1101 ? -43.427 -18.240 70.842 1.00 85.88 1101 ILE A O 1
ATOM 8976 N N . GLU A 1 1102 ? -42.381 -18.827 68.969 1.00 86.62 1102 GLU A N 1
ATOM 8977 C CA . GLU A 1 1102 ? -43.073 -20.119 68.834 1.00 86.62 1102 GLU A CA 1
ATOM 8978 C C . GLU A 1 1102 ? -42.792 -21.040 70.035 1.00 86.62 1102 GLU A C 1
ATOM 8980 O O . GLU A 1 1102 ? -43.711 -21.633 70.602 1.00 86.62 1102 GLU A O 1
ATOM 8985 N N . ARG A 1 1103 ? -41.533 -21.113 70.494 1.00 87.06 1103 ARG A N 1
ATOM 8986 C CA . ARG A 1 1103 ? -41.144 -21.914 71.669 1.00 87.06 1103 ARG A CA 1
ATOM 8987 C C . ARG A 1 1103 ? -41.626 -21.328 72.997 1.00 87.06 1103 ARG A C 1
ATOM 8989 O O . ARG A 1 1103 ? -41.733 -22.083 73.964 1.00 87.06 1103 ARG A O 1
ATOM 8996 N N . THR A 1 1104 ? -41.854 -20.019 73.112 1.00 85.44 1104 THR A N 1
ATOM 8997 C CA . THR A 1 1104 ? -42.466 -19.426 74.314 1.00 85.44 1104 THR A CA 1
ATOM 8998 C C . THR A 1 1104 ? -43.985 -19.544 74.272 1.00 85.44 1104 THR A C 1
ATOM 9000 O O . THR A 1 1104 ? -44.565 -19.899 75.289 1.00 85.44 1104 THR A O 1
ATOM 9003 N N . GLN A 1 1105 ? -44.631 -19.388 73.113 1.00 85.69 1105 GLN A N 1
ATOM 9004 C CA . GLN A 1 1105 ? -46.058 -19.679 72.933 1.00 85.69 1105 GLN A CA 1
ATOM 9005 C C . GLN A 1 1105 ? -46.396 -21.144 73.219 1.00 85.69 1105 GLN A C 1
ATOM 9007 O O . GLN A 1 1105 ? -47.404 -21.413 73.867 1.00 85.69 1105 GLN A O 1
ATOM 9012 N N . GLN A 1 1106 ? -45.560 -22.091 72.789 1.00 85.56 1106 GLN A N 1
ATOM 9013 C CA . GLN A 1 1106 ? -45.760 -23.506 73.104 1.00 85.56 1106 GLN A CA 1
ATOM 9014 C C . GLN A 1 1106 ? -45.655 -23.766 74.617 1.00 85.56 1106 GLN A C 1
ATOM 9016 O O . GLN A 1 1106 ? -46.563 -24.360 75.191 1.00 85.56 1106 GLN A O 1
ATOM 9021 N N . ARG A 1 1107 ? -44.637 -23.203 75.287 1.00 88.50 1107 ARG A N 1
ATOM 9022 C CA . ARG A 1 1107 ? -44.520 -23.249 76.758 1.00 88.50 1107 ARG A CA 1
ATOM 9023 C C . ARG A 1 1107 ? -45.676 -22.549 77.481 1.00 88.50 1107 ARG A C 1
ATOM 9025 O O . ARG A 1 1107 ? -46.086 -23.012 78.539 1.00 88.50 1107 ARG A O 1
ATOM 9032 N N . MET A 1 1108 ? -46.232 -21.467 76.927 1.00 83.06 1108 MET A N 1
ATOM 9033 C CA . MET A 1 1108 ? -47.431 -20.824 77.478 1.00 83.06 1108 MET A CA 1
ATOM 9034 C C . MET A 1 1108 ? -48.665 -21.719 77.338 1.00 83.06 1108 MET A C 1
ATOM 9036 O O . MET A 1 1108 ? -49.392 -21.854 78.309 1.00 83.06 1108 MET A O 1
ATOM 9040 N N . LYS A 1 1109 ? -48.870 -22.404 76.204 1.00 87.75 1109 LYS A N 1
ATOM 9041 C CA . LYS A 1 1109 ? -49.967 -23.382 76.039 1.00 87.75 1109 LYS A CA 1
ATOM 9042 C C . LYS A 1 1109 ? -49.843 -24.571 76.994 1.00 87.75 1109 LYS A C 1
ATOM 9044 O O . LYS A 1 1109 ? -50.841 -25.013 77.553 1.00 87.75 1109 LYS A O 1
ATOM 9049 N N . GLU A 1 1110 ? -48.628 -25.074 77.193 1.00 85.88 1110 GLU A N 1
ATOM 9050 C CA . GLU A 1 1110 ? -48.336 -26.134 78.167 1.00 85.88 1110 GLU A CA 1
ATOM 9051 C C . GLU A 1 1110 ? -48.641 -25.659 79.596 1.00 85.88 1110 GLU A C 1
ATOM 9053 O O . GLU A 1 1110 ? -49.345 -26.342 80.338 1.00 85.88 1110 GLU A O 1
ATOM 9058 N N . MET A 1 1111 ? -48.206 -24.448 79.957 1.00 85.75 1111 MET A N 1
ATOM 9059 C CA . MET A 1 1111 ? -48.497 -23.847 81.261 1.00 85.75 1111 MET A CA 1
ATOM 9060 C C . MET A 1 1111 ? -49.986 -23.508 81.442 1.00 85.75 1111 MET A C 1
ATOM 9062 O O . MET A 1 1111 ? -50.504 -23.675 82.539 1.00 85.75 1111 MET A O 1
ATOM 9066 N N . GLU A 1 1112 ? -50.704 -23.116 80.386 1.00 86.88 1112 GLU A N 1
ATOM 9067 C CA . GLU A 1 1112 ? -52.164 -22.957 80.392 1.00 86.88 1112 GLU A CA 1
ATOM 9068 C C . GLU A 1 1112 ? -52.904 -24.288 80.587 1.00 86.88 1112 GLU A C 1
ATOM 9070 O O . GLU A 1 1112 ? -53.954 -24.290 81.227 1.00 86.88 1112 GLU A O 1
ATOM 9075 N N . SER A 1 1113 ? -52.399 -25.404 80.043 1.00 86.38 1113 SER A N 1
ATOM 9076 C CA . SER A 1 1113 ? -52.964 -26.739 80.303 1.00 86.38 1113 SER A CA 1
ATOM 9077 C C . SER A 1 1113 ? -52.802 -27.093 81.776 1.00 86.38 1113 SER A C 1
ATOM 9079 O O . SER A 1 1113 ? -53.791 -27.346 82.457 1.00 86.38 1113 SER A O 1
ATOM 9081 N N . VAL A 1 1114 ? -51.577 -26.972 82.299 1.00 88.94 1114 VAL A N 1
ATOM 9082 C CA . VAL A 1 1114 ? -51.270 -27.229 83.714 1.00 88.94 1114 VAL A CA 1
ATOM 9083 C C . VAL A 1 1114 ? -52.060 -26.297 84.640 1.00 88.94 1114 VAL A C 1
ATOM 9085 O O . VAL A 1 1114 ? -52.547 -26.746 85.673 1.00 88.94 1114 VAL A O 1
ATOM 9088 N N . MET A 1 1115 ? -52.253 -25.024 84.276 1.00 83.94 1115 MET A N 1
ATOM 9089 C CA . MET A 1 1115 ? -53.115 -24.109 85.029 1.00 83.94 1115 MET A CA 1
ATOM 9090 C C . MET A 1 1115 ? -54.581 -24.544 84.998 1.00 83.94 1115 MET A C 1
ATOM 9092 O O . MET A 1 1115 ? -55.200 -24.560 86.052 1.00 83.94 1115 MET A O 1
ATOM 9096 N N . LYS A 1 1116 ? -55.134 -24.958 83.850 1.00 88.75 1116 LYS A N 1
ATOM 9097 C CA . LYS A 1 1116 ? -56.523 -25.455 83.763 1.00 88.75 1116 LYS A CA 1
ATOM 9098 C C . LYS A 1 1116 ? -56.714 -26.766 84.530 1.00 88.75 1116 LYS A C 1
ATOM 9100 O O . LYS A 1 1116 ? -57.748 -26.951 85.163 1.00 88.75 1116 LYS A O 1
ATOM 9105 N N . GLU A 1 1117 ? -55.721 -27.650 84.523 1.00 85.75 1117 GLU A N 1
ATOM 9106 C CA . GLU A 1 1117 ? -55.700 -28.876 85.330 1.00 85.75 1117 GLU A CA 1
ATOM 9107 C C . GLU A 1 1117 ? -55.636 -28.552 86.834 1.00 85.75 1117 GLU A C 1
ATOM 9109 O O . GLU A 1 1117 ? -56.375 -29.142 87.622 1.00 85.75 1117 GLU A O 1
ATOM 9114 N N . GLN A 1 1118 ? -54.833 -27.561 87.242 1.00 85.38 1118 GLN A N 1
ATOM 9115 C CA . GLN A 1 1118 ? -54.792 -27.070 88.625 1.00 85.38 1118 GLN A CA 1
ATOM 9116 C C . GLN A 1 1118 ? -56.084 -26.350 89.034 1.00 85.38 1118 GLN A C 1
ATOM 9118 O O . GLN A 1 1118 ? -56.572 -26.587 90.134 1.00 85.38 1118 GLN A O 1
ATOM 9123 N N . GLU A 1 1119 ? -56.674 -25.519 88.175 1.00 85.38 1119 GLU A N 1
ATOM 9124 C CA . GLU A 1 1119 ? -57.967 -24.860 88.406 1.00 85.38 1119 GLU A CA 1
ATOM 9125 C C . GLU A 1 1119 ? -59.093 -25.888 88.556 1.00 85.38 1119 GLU A C 1
ATOM 9127 O O . GLU A 1 1119 ? -59.908 -25.765 89.468 1.00 85.38 1119 GLU A O 1
ATOM 9132 N N . GLN A 1 1120 ? -59.114 -26.935 87.724 1.00 86.88 1120 GLN A N 1
ATOM 9133 C CA . GLN A 1 1120 ? -60.060 -28.045 87.856 1.00 86.88 1120 GLN A CA 1
ATOM 9134 C C . GLN A 1 1120 ? -59.840 -28.822 89.157 1.00 86.88 1120 GLN A C 1
ATOM 9136 O O . GLN A 1 1120 ? -60.806 -29.043 89.883 1.00 86.88 1120 GLN A O 1
ATOM 9141 N N . TYR A 1 1121 ? -58.592 -29.166 89.495 1.00 88.62 1121 TYR A N 1
ATOM 9142 C CA . TYR A 1 1121 ? -58.255 -29.843 90.751 1.00 88.62 1121 TYR A CA 1
ATOM 9143 C C . TYR A 1 1121 ? -58.673 -29.014 91.978 1.00 88.62 1121 TYR A C 1
ATOM 9145 O O . TYR A 1 1121 ? -59.303 -29.528 92.905 1.00 88.62 1121 TYR A O 1
ATOM 9153 N N . ILE A 1 1122 ? -58.385 -27.710 91.963 1.00 87.44 1122 ILE A N 1
ATOM 9154 C CA . ILE A 1 1122 ? -58.783 -26.754 93.002 1.00 87.44 1122 ILE A CA 1
ATOM 9155 C C . ILE A 1 1122 ? -60.311 -26.625 93.064 1.00 87.44 1122 ILE A C 1
ATOM 9157 O O . ILE A 1 1122 ? -60.865 -26.602 94.160 1.00 87.44 1122 ILE A O 1
ATOM 9161 N N . ALA A 1 1123 ? -61.015 -26.608 91.930 1.00 87.12 1123 ALA A N 1
ATOM 9162 C CA . ALA A 1 1123 ? -62.477 -26.584 91.896 1.00 87.12 1123 ALA A CA 1
ATOM 9163 C C . ALA A 1 1123 ? -63.100 -27.876 92.457 1.00 87.12 1123 ALA A C 1
ATOM 9165 O O . ALA A 1 1123 ? -64.078 -27.792 93.201 1.00 87.12 1123 ALA A O 1
ATOM 9166 N N . THR A 1 1124 ? -62.525 -29.055 92.180 1.00 86.25 1124 THR A N 1
ATOM 9167 C CA . THR A 1 1124 ? -62.942 -30.308 92.836 1.00 86.25 1124 THR A CA 1
ATOM 9168 C C . THR A 1 1124 ? -62.661 -30.281 94.334 1.00 86.25 1124 THR A C 1
ATOM 9170 O O . THR A 1 1124 ? -63.568 -30.577 95.101 1.00 86.25 1124 THR A O 1
ATOM 9173 N N . GLN A 1 1125 ? -61.492 -29.807 94.777 1.00 86.38 1125 GLN A N 1
ATOM 9174 C CA . GLN A 1 1125 ? -61.175 -29.677 96.205 1.00 86.38 1125 GLN A CA 1
ATOM 9175 C C . GLN A 1 1125 ? -62.091 -28.675 96.930 1.00 86.38 1125 GLN A C 1
ATOM 9177 O O . GLN A 1 1125 ? -62.539 -28.947 98.043 1.00 86.38 1125 GLN A O 1
ATOM 9182 N N . TYR A 1 1126 ? -62.443 -27.545 96.307 1.00 85.75 1126 TYR A N 1
ATOM 9183 C CA . TYR A 1 1126 ? -63.442 -26.624 96.858 1.00 85.75 1126 TYR A CA 1
ATOM 9184 C C . TYR A 1 1126 ? -64.837 -27.246 96.906 1.00 85.75 1126 TYR A C 1
ATOM 9186 O O . TYR A 1 1126 ? -65.558 -27.016 97.876 1.00 85.75 1126 TYR A O 1
ATOM 9194 N N . LYS A 1 1127 ? -65.223 -28.042 95.901 1.00 88.69 1127 LYS A N 1
ATOM 9195 C CA . LYS A 1 1127 ? -66.502 -28.754 95.924 1.00 88.69 1127 LYS A CA 1
ATOM 9196 C C . LYS A 1 1127 ? -66.527 -29.817 97.023 1.00 88.69 1127 LYS A C 1
ATOM 9198 O O . LYS A 1 1127 ? -67.447 -29.803 97.828 1.00 88.69 1127 LYS A O 1
ATOM 9203 N N . GLU A 1 1128 ? -65.504 -30.660 97.121 1.00 86.69 1128 GLU A N 1
ATOM 9204 C CA . GLU A 1 1128 ? -65.343 -31.645 98.199 1.00 86.69 1128 GLU A CA 1
ATOM 9205 C C . GLU A 1 1128 ? -65.395 -30.972 99.581 1.00 86.69 1128 GLU A C 1
ATOM 9207 O O . GLU A 1 1128 ? -66.092 -31.450 100.470 1.00 86.69 1128 GLU A O 1
ATOM 9212 N N . ALA A 1 1129 ? -64.747 -29.815 99.756 1.00 85.62 1129 ALA A N 1
ATOM 9213 C CA . ALA A 1 1129 ? -64.809 -29.042 100.998 1.00 85.62 1129 ALA A CA 1
ATOM 9214 C C . ALA A 1 1129 ? -66.200 -28.431 101.281 1.00 85.62 1129 ALA A C 1
ATOM 9216 O O . ALA A 1 1129 ? -66.589 -28.309 102.445 1.00 85.62 1129 ALA A O 1
ATOM 9217 N N . ILE A 1 1130 ? -66.963 -28.056 100.249 1.00 86.88 1130 ILE A N 1
ATOM 9218 C CA . ILE A 1 1130 ? -68.357 -27.596 100.375 1.00 86.88 1130 ILE A CA 1
ATOM 9219 C C . ILE A 1 1130 ? -69.288 -28.764 100.719 1.00 86.88 1130 ILE A C 1
ATOM 9221 O O . ILE A 1 1130 ? -70.155 -28.604 101.578 1.00 86.88 1130 ILE A O 1
ATOM 9225 N N . ASP A 1 1131 ? -69.105 -29.922 100.091 1.00 86.94 1131 ASP A N 1
ATOM 9226 C CA . ASP A 1 1131 ? -69.925 -31.118 100.294 1.00 86.94 1131 ASP A CA 1
ATOM 9227 C C . ASP A 1 1131 ? -69.661 -31.709 101.699 1.00 86.94 1131 ASP A C 1
ATOM 9229 O O . ASP A 1 1131 ? -70.600 -31.873 102.479 1.00 86.94 1131 ASP A O 1
ATOM 9233 N N . LEU A 1 1132 ? -68.392 -31.845 102.115 1.00 86.88 1132 LEU A N 1
ATOM 9234 C CA . LEU A 1 1132 ? -68.003 -32.147 103.507 1.00 86.88 1132 LEU A CA 1
ATOM 9235 C C . LEU A 1 1132 ? -68.502 -31.080 104.497 1.00 86.88 1132 LEU A C 1
ATOM 9237 O O . LEU A 1 1132 ? -68.881 -31.392 105.625 1.00 86.88 1132 LEU A O 1
ATOM 9241 N N . GLY A 1 1133 ? -68.526 -29.808 104.090 1.00 85.88 1133 GLY A N 1
ATOM 9242 C CA . GLY A 1 1133 ? -69.082 -28.702 104.874 1.00 85.88 1133 GLY A CA 1
ATOM 9243 C C . GLY A 1 1133 ? -70.609 -28.751 105.021 1.00 85.88 1133 GLY A C 1
ATOM 9244 O O . GLY A 1 1133 ? -71.150 -28.180 105.974 1.00 85.88 1133 GLY A O 1
ATOM 9245 N N . GLN A 1 1134 ? -71.309 -29.438 104.115 1.00 83.81 1134 GLN A N 1
ATOM 9246 C CA . GLN A 1 1134 ? -72.735 -29.747 104.220 1.00 83.81 1134 GLN A CA 1
ATOM 9247 C C . GLN A 1 1134 ? -72.967 -30.994 105.079 1.00 83.81 1134 GLN A C 1
ATOM 9249 O O . GLN A 1 1134 ? -73.798 -30.930 105.980 1.00 83.81 1134 GLN A O 1
ATOM 9254 N N . GLU A 1 1135 ? -72.189 -32.070 104.918 1.00 84.81 1135 GLU A N 1
ATOM 9255 C CA . GLU A 1 1135 ? -72.248 -33.236 105.817 1.00 84.81 1135 GLU A CA 1
ATOM 9256 C C . GLU A 1 1135 ? -71.958 -32.852 107.277 1.00 84.81 1135 GLU A C 1
ATOM 9258 O O . GLU A 1 1135 ? -72.699 -33.237 108.183 1.00 84.81 1135 GLU A O 1
ATOM 9263 N N . LEU A 1 1136 ? -70.941 -32.017 107.524 1.00 82.94 1136 LEU A N 1
ATOM 9264 C CA . LEU A 1 1136 ? -70.644 -31.471 108.855 1.00 82.94 1136 LEU A CA 1
ATOM 9265 C C . LEU A 1 1136 ? -71.750 -30.557 109.393 1.00 82.94 1136 LEU A C 1
ATOM 9267 O O . LEU A 1 1136 ? -71.869 -30.407 110.608 1.00 82.94 1136 LEU A O 1
ATOM 9271 N N . ARG A 1 1137 ? -72.550 -29.929 108.525 1.00 89.00 1137 ARG A N 1
ATOM 9272 C CA . ARG A 1 1137 ? -73.715 -29.145 108.950 1.00 89.00 1137 ARG A CA 1
ATOM 9273 C C . ARG A 1 1137 ? -74.859 -30.071 109.331 1.00 89.00 1137 ARG A C 1
ATOM 9275 O O . ARG A 1 1137 ? -75.332 -29.972 110.452 1.00 89.00 1137 ARG A O 1
ATOM 9282 N N . LEU A 1 1138 ? -75.223 -31.004 108.454 1.00 85.75 1138 LEU A N 1
ATOM 9283 C CA . LEU A 1 1138 ? -76.304 -31.967 108.667 1.00 85.75 1138 LEU A CA 1
ATOM 9284 C C . LEU A 1 1138 ? -76.045 -32.851 109.894 1.00 85.75 1138 LEU A C 1
ATOM 9286 O O . LEU A 1 1138 ? -76.955 -33.076 110.682 1.00 85.75 1138 LEU A O 1
ATOM 9290 N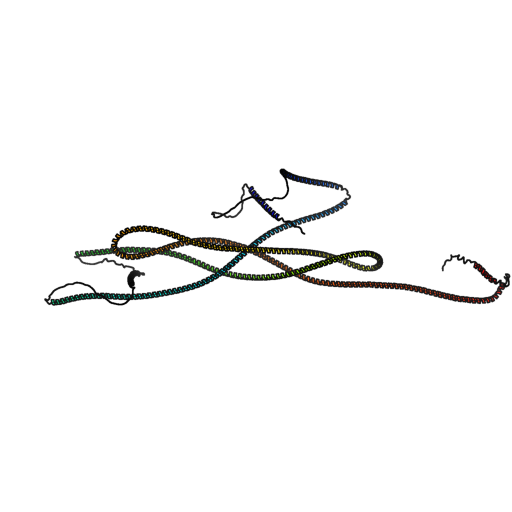 N . THR A 1 1139 ? -74.805 -33.289 110.127 1.00 83.06 1139 THR A N 1
ATOM 9291 C CA . THR A 1 1139 ? -74.451 -34.041 111.346 1.00 83.06 1139 THR A CA 1
ATOM 9292 C C . THR A 1 1139 ? -74.461 -33.169 112.603 1.00 83.06 1139 THR A C 1
ATOM 9294 O O . THR A 1 1139 ? -74.915 -33.633 113.645 1.00 83.06 1139 THR A O 1
ATOM 9297 N N . ARG A 1 1140 ? -74.045 -31.895 112.539 1.00 85.81 1140 ARG A N 1
ATOM 9298 C CA . ARG A 1 1140 ? -74.220 -30.950 113.663 1.00 85.81 1140 ARG A CA 1
ATOM 9299 C C . ARG A 1 1140 ? -75.688 -30.649 113.948 1.00 85.81 1140 ARG A C 1
ATOM 9301 O O . ARG A 1 1140 ? -76.048 -30.543 115.110 1.00 85.81 1140 ARG A O 1
ATOM 9308 N N . GLU A 1 1141 ? -76.511 -30.530 112.916 1.00 86.06 1141 GLU A N 1
ATOM 9309 C CA . GLU A 1 1141 ? -77.943 -30.241 112.996 1.00 86.06 1141 GLU A CA 1
ATOM 9310 C C . GLU A 1 1141 ? -78.714 -31.456 113.533 1.00 86.06 1141 GLU A C 1
ATOM 9312 O O . GLU A 1 1141 ? -79.510 -31.311 114.452 1.00 86.06 1141 GLU A O 1
ATOM 9317 N N . GLN A 1 1142 ? -78.372 -32.677 113.104 1.00 86.25 1142 GLN A N 1
ATOM 9318 C CA . GLN A 1 1142 ? -78.834 -33.922 113.733 1.00 86.25 1142 GLN A CA 1
ATOM 9319 C C . GLN A 1 1142 ? -78.396 -34.033 115.200 1.00 86.25 1142 GLN A C 1
ATOM 9321 O O . GLN A 1 1142 ? -79.211 -34.374 116.055 1.00 86.25 1142 GLN A O 1
ATOM 9326 N N . VAL A 1 1143 ? -77.135 -33.717 115.522 1.00 84.81 1143 VAL A N 1
ATOM 9327 C CA . VAL A 1 1143 ? -76.656 -33.705 116.915 1.00 84.81 1143 VAL A CA 1
ATOM 9328 C C . VAL A 1 1143 ? -77.399 -32.649 117.735 1.00 84.81 1143 VAL A C 1
ATOM 9330 O O . VAL A 1 1143 ? -77.817 -32.952 118.847 1.00 84.81 1143 VAL A O 1
ATOM 9333 N N . GLN A 1 1144 ? -77.628 -31.451 117.196 1.00 86.81 1144 GLN A N 1
ATOM 9334 C CA . GLN A 1 1144 ? -78.365 -30.384 117.870 1.00 86.81 1144 GLN A CA 1
ATOM 9335 C C . GLN A 1 1144 ? -79.836 -30.756 118.078 1.00 86.81 1144 GLN A C 1
ATOM 9337 O O . GLN A 1 1144 ? -80.321 -30.574 119.190 1.00 86.81 1144 GLN A O 1
ATOM 9342 N N . ASN A 1 1145 ? -80.496 -31.357 117.085 1.00 85.31 1145 ASN A N 1
ATOM 9343 C CA . ASN A 1 1145 ? -81.864 -31.861 117.201 1.00 85.31 1145 ASN A CA 1
ATOM 9344 C C . ASN A 1 1145 ? -81.948 -32.972 118.255 1.00 85.31 1145 ASN A C 1
ATOM 9346 O O . ASN A 1 1145 ? -82.744 -32.865 119.182 1.00 85.31 1145 ASN A O 1
ATOM 9350 N N . SER A 1 1146 ? -81.052 -33.966 118.212 1.00 81.19 1146 SER A N 1
ATOM 9351 C CA . SER A 1 1146 ? -80.987 -35.008 119.249 1.00 81.19 1146 SER A CA 1
ATOM 9352 C C . SER A 1 1146 ? -80.660 -34.439 120.637 1.00 81.19 1146 SER A C 1
ATOM 9354 O O . SER A 1 1146 ? -81.114 -34.969 121.649 1.00 81.19 1146 SER A O 1
ATOM 9356 N N . HIS A 1 1147 ? -79.914 -33.330 120.720 1.00 87.81 1147 HIS A N 1
ATOM 9357 C CA . HIS A 1 1147 ? -79.630 -32.656 121.984 1.00 87.81 1147 HIS A CA 1
ATOM 9358 C C . HIS A 1 1147 ? -80.839 -31.853 122.484 1.00 87.81 1147 HIS A C 1
ATOM 9360 O O . HIS A 1 1147 ? -81.076 -31.859 123.693 1.00 87.81 1147 HIS A O 1
ATOM 9366 N N . THR A 1 1148 ? -81.620 -31.205 121.614 1.00 84.88 1148 THR A N 1
ATOM 9367 C CA . THR A 1 1148 ? -82.878 -30.546 122.002 1.00 84.88 1148 THR A CA 1
ATOM 9368 C C . THR A 1 1148 ? -83.944 -31.567 122.379 1.00 84.88 1148 THR A C 1
ATOM 9370 O O . THR A 1 1148 ? -84.513 -31.430 123.452 1.00 84.88 1148 THR A O 1
ATOM 9373 N N . GLU A 1 1149 ? -84.113 -32.654 121.623 1.00 84.50 1149 GLU A N 1
ATOM 9374 C CA . GLU A 1 1149 ? -84.968 -33.796 121.990 1.00 84.50 1149 GLU A CA 1
ATOM 9375 C C . GLU A 1 1149 ? -84.567 -34.376 123.357 1.00 84.50 1149 GLU A C 1
ATOM 9377 O O . GLU A 1 1149 ? -85.415 -34.600 124.217 1.00 84.50 1149 GLU A O 1
ATOM 9382 N N . LEU A 1 1150 ? -83.266 -34.559 123.616 1.00 83.19 1150 LEU A N 1
ATOM 9383 C CA . LEU A 1 1150 ? -82.761 -35.054 124.902 1.00 83.19 1150 LEU A CA 1
ATOM 9384 C C . LEU A 1 1150 ? -82.888 -34.007 126.026 1.00 83.19 1150 LEU A C 1
ATOM 9386 O O . LEU A 1 1150 ? -83.057 -34.375 127.189 1.00 83.19 1150 LEU A O 1
ATOM 9390 N N . ALA A 1 1151 ? -82.842 -32.710 125.712 1.00 84.88 1151 ALA A N 1
ATOM 9391 C CA . ALA A 1 1151 ? -83.091 -31.627 126.663 1.00 84.88 1151 ALA A CA 1
ATOM 9392 C C . ALA A 1 1151 ? -84.585 -31.494 127.004 1.00 84.88 1151 ALA A C 1
ATOM 9394 O O . ALA A 1 1151 ? -84.914 -31.297 128.171 1.00 84.88 1151 ALA A O 1
ATOM 9395 N N . GLU A 1 1152 ? -85.479 -31.672 126.033 1.00 81.75 1152 GLU A N 1
ATOM 9396 C CA . GLU A 1 1152 ? -86.929 -31.736 126.225 1.00 81.75 1152 GLU A CA 1
ATOM 9397 C C . GLU A 1 1152 ? -87.326 -33.002 126.982 1.00 81.75 1152 GLU A C 1
ATOM 9399 O O . GLU A 1 1152 ? -88.045 -32.906 127.971 1.00 81.75 1152 GLU A O 1
ATOM 9404 N N . ALA A 1 1153 ? -86.775 -34.165 126.627 1.00 80.38 1153 ALA A N 1
ATOM 9405 C CA . ALA A 1 1153 ? -86.952 -35.403 127.383 1.00 80.38 1153 ALA A CA 1
ATOM 9406 C C . ALA A 1 1153 ? -86.435 -35.263 128.825 1.00 80.38 1153 ALA A C 1
ATOM 9408 O O . ALA A 1 1153 ? -87.088 -35.730 129.754 1.00 80.38 1153 ALA A O 1
ATOM 9409 N N . ARG A 1 1154 ? -85.318 -34.553 129.051 1.00 83.62 1154 ARG A N 1
ATOM 9410 C CA . ARG A 1 1154 ? -84.864 -34.176 130.403 1.00 83.62 1154 ARG A CA 1
ATOM 9411 C C . ARG A 1 1154 ? -85.784 -33.166 131.081 1.00 83.62 1154 ARG A C 1
ATOM 9413 O O . ARG A 1 1154 ? -85.951 -33.249 132.292 1.00 83.62 1154 ARG A O 1
ATOM 9420 N N . HIS A 1 1155 ? -86.376 -32.220 130.358 1.00 82.50 1155 HIS A N 1
ATOM 9421 C CA . HIS A 1 1155 ? -87.295 -31.249 130.945 1.00 82.50 1155 HIS A CA 1
ATOM 9422 C C . HIS A 1 1155 ? -88.607 -31.923 131.361 1.00 82.50 1155 HIS A C 1
ATOM 9424 O O . HIS A 1 1155 ? -89.066 -31.693 132.480 1.00 82.50 1155 HIS A O 1
ATOM 9430 N N . GLN A 1 1156 ? -89.147 -32.804 130.517 1.00 84.75 1156 GLN A N 1
ATOM 9431 C CA . GLN A 1 1156 ? -90.273 -33.688 130.814 1.00 84.75 1156 GLN A CA 1
ATOM 9432 C C . GLN A 1 1156 ? -89.926 -34.643 131.960 1.00 84.75 1156 GLN A C 1
ATOM 9434 O O . GLN A 1 1156 ? -90.721 -34.777 132.883 1.00 84.75 1156 GLN A O 1
ATOM 9439 N N . GLN A 1 1157 ? -88.721 -35.229 131.977 1.00 80.81 1157 GLN A N 1
ATOM 9440 C CA . GLN A 1 1157 ? -88.243 -36.036 133.103 1.00 80.81 1157 GLN A CA 1
ATOM 9441 C C . GLN A 1 1157 ? -88.211 -35.213 134.392 1.00 80.81 1157 GLN A C 1
ATOM 9443 O O . GLN A 1 1157 ? -88.718 -35.685 135.393 1.00 80.81 1157 GLN A O 1
ATOM 9448 N N . VAL A 1 1158 ? -87.670 -33.990 134.395 1.00 83.31 1158 VAL A N 1
ATOM 9449 C CA . VAL A 1 1158 ? -87.638 -33.111 135.581 1.00 83.31 1158 VAL A CA 1
ATOM 9450 C C . VAL A 1 1158 ? -89.040 -32.648 135.986 1.00 83.31 1158 VAL A C 1
ATOM 9452 O O . VAL A 1 1158 ? -89.304 -32.478 137.172 1.00 83.31 1158 VAL A O 1
ATOM 9455 N N . GLN A 1 1159 ? -89.959 -32.466 135.039 1.00 83.31 1159 GLN A N 1
ATOM 9456 C CA . GLN A 1 1159 ? -91.355 -32.141 135.328 1.00 83.31 1159 GLN A CA 1
ATOM 9457 C C . GLN A 1 1159 ? -92.082 -33.339 135.952 1.00 83.31 1159 GLN A C 1
ATOM 9459 O O . GLN A 1 1159 ? -92.723 -33.175 136.984 1.00 83.31 1159 GLN A O 1
ATOM 9464 N N . ALA A 1 1160 ? -91.892 -34.545 135.412 1.00 76.62 1160 ALA A N 1
ATOM 9465 C CA . ALA A 1 1160 ? -92.368 -35.794 135.998 1.00 76.62 1160 ALA A CA 1
ATOM 9466 C C . ALA A 1 1160 ? -91.680 -36.105 137.339 1.00 76.62 1160 ALA A C 1
ATOM 9468 O O . ALA A 1 1160 ? -92.326 -36.614 138.241 1.00 76.62 1160 ALA A O 1
ATOM 9469 N N . GLN A 1 1161 ? -90.403 -35.753 137.514 1.00 82.06 1161 GLN A N 1
ATOM 9470 C CA . GLN A 1 1161 ? -89.665 -35.883 138.774 1.00 82.06 1161 GLN A CA 1
ATOM 9471 C C . GLN A 1 1161 ? -90.277 -34.964 139.834 1.00 82.06 1161 GLN A C 1
ATOM 9473 O O . GLN A 1 1161 ? -90.585 -35.430 140.921 1.00 82.06 1161 GLN A O 1
ATOM 9478 N N . ARG A 1 1162 ? -90.546 -33.695 139.493 1.00 83.94 1162 ARG A N 1
ATOM 9479 C CA . ARG A 1 1162 ? -91.260 -32.738 140.355 1.00 83.94 1162 ARG A CA 1
ATOM 9480 C C . ARG A 1 1162 ? -92.702 -33.148 140.627 1.00 83.94 1162 ARG A C 1
ATOM 9482 O O . ARG A 1 1162 ? -93.217 -32.847 141.693 1.00 83.94 1162 ARG A O 1
ATOM 9489 N N . GLU A 1 1163 ? -93.363 -33.813 139.685 1.00 83.50 1163 GLU A N 1
ATOM 9490 C CA . GLU A 1 1163 ? -94.707 -34.354 139.887 1.00 83.50 1163 GLU A CA 1
ATOM 9491 C C . GLU A 1 1163 ? -94.685 -35.605 140.773 1.00 83.50 1163 GLU A C 1
ATOM 9493 O O . GLU A 1 1163 ? -95.539 -35.740 141.638 1.00 83.50 1163 GLU A O 1
ATOM 9498 N N . ILE A 1 1164 ? -93.671 -36.463 140.654 1.00 78.44 1164 ILE A N 1
ATOM 9499 C CA . ILE A 1 1164 ? -93.414 -37.577 141.575 1.00 78.44 1164 ILE A CA 1
ATOM 9500 C C . ILE A 1 1164 ? -93.027 -37.049 142.960 1.00 78.44 1164 ILE A C 1
ATOM 9502 O O . ILE A 1 1164 ? -93.482 -37.607 143.948 1.00 78.44 1164 ILE A O 1
ATOM 9506 N N . GLU A 1 1165 ? -92.244 -35.975 143.063 1.00 82.69 1165 GLU A N 1
ATOM 9507 C CA . GLU A 1 1165 ? -91.911 -35.298 144.324 1.00 82.69 1165 GLU A CA 1
ATOM 9508 C C . GLU A 1 1165 ? -93.155 -34.648 144.940 1.00 82.69 1165 GLU A C 1
ATOM 9510 O O . GLU A 1 1165 ? -93.427 -34.882 146.112 1.00 82.69 1165 GLU A O 1
ATOM 9515 N N . ARG A 1 1166 ? -93.972 -33.938 144.148 1.00 86.69 1166 ARG A N 1
ATOM 9516 C CA . ARG A 1 1166 ? -95.275 -33.389 144.558 1.00 86.69 1166 ARG A CA 1
ATOM 9517 C C . ARG A 1 1166 ? -96.206 -34.490 145.055 1.00 86.69 1166 ARG A C 1
ATOM 9519 O O . ARG A 1 1166 ? -96.706 -34.387 146.166 1.00 86.69 1166 ARG A O 1
ATOM 9526 N N . LEU A 1 1167 ? -96.395 -35.556 144.279 1.00 82.19 1167 LEU A N 1
ATOM 9527 C CA . LEU A 1 1167 ? -97.219 -36.704 144.659 1.00 82.19 1167 LEU A CA 1
ATOM 9528 C C . LEU A 1 1167 ? -96.617 -37.471 145.842 1.00 82.19 1167 LEU A C 1
ATOM 9530 O O . LEU A 1 1167 ? -97.368 -38.043 146.618 1.00 82.19 1167 LEU A O 1
ATOM 9534 N N . SER A 1 1168 ? -95.293 -37.478 146.023 1.00 79.75 1168 SER A N 1
ATOM 9535 C CA . SER A 1 1168 ? -94.638 -38.079 147.193 1.00 79.75 1168 SER A CA 1
ATOM 9536 C C . SER A 1 1168 ? -94.806 -37.223 148.441 1.00 79.75 1168 SER A C 1
ATOM 9538 O O . SER A 1 1168 ? -94.983 -37.788 149.513 1.00 79.75 1168 SER A O 1
ATOM 9540 N N . SER A 1 1169 ? -94.804 -35.893 148.320 1.00 77.50 1169 SER A N 1
ATOM 9541 C CA . SER A 1 1169 ? -95.190 -34.978 149.395 1.00 77.50 1169 SER A CA 1
ATOM 9542 C C . SER A 1 1169 ? -96.675 -35.115 149.708 1.00 77.50 1169 SER A C 1
ATOM 9544 O O . SER A 1 1169 ? -96.992 -35.412 150.843 1.00 77.50 1169 SER A O 1
ATOM 9546 N N . GLU A 1 1170 ? -97.576 -35.063 148.725 1.00 81.25 1170 GLU A N 1
ATOM 9547 C CA . GLU A 1 1170 ? -99.019 -35.291 148.919 1.00 81.25 1170 GLU A CA 1
ATOM 9548 C C . GLU A 1 1170 ? -99.318 -36.684 149.509 1.00 81.25 1170 GLU A C 1
ATOM 9550 O O . GLU A 1 1170 ? -100.256 -36.841 150.290 1.00 81.25 1170 GLU A O 1
ATOM 9555 N N . LEU A 1 1171 ? -98.511 -37.702 149.189 1.00 78.62 1171 LEU A N 1
ATOM 9556 C CA . LEU A 1 1171 ? -98.645 -39.061 149.718 1.00 78.62 1171 LEU A CA 1
ATOM 9557 C C . LEU A 1 1171 ? -97.962 -39.247 151.082 1.00 78.62 1171 LEU A C 1
ATOM 9559 O O . LEU A 1 1171 ? -98.439 -40.059 151.871 1.00 78.62 1171 LEU A O 1
ATOM 9563 N N . GLU A 1 1172 ? -96.891 -38.519 151.406 1.00 80.00 1172 GLU A N 1
ATOM 9564 C CA . GLU A 1 1172 ? -96.310 -38.499 152.757 1.00 80.00 1172 GLU A CA 1
ATOM 9565 C C . GLU A 1 1172 ? -97.112 -37.598 153.704 1.00 80.00 1172 GLU A C 1
ATOM 9567 O O . GLU A 1 1172 ? -97.286 -37.974 154.857 1.00 80.00 1172 GLU A O 1
ATOM 9572 N N . ASP A 1 1173 ? -97.724 -36.526 153.203 1.00 78.62 1173 ASP A N 1
ATOM 9573 C CA . ASP A 1 1173 ? -98.756 -35.733 153.870 1.00 78.62 1173 ASP A CA 1
ATOM 9574 C C . ASP A 1 1173 ? -100.013 -36.581 154.077 1.00 78.62 1173 ASP A C 1
ATOM 9576 O O . ASP A 1 1173 ? -100.507 -36.633 155.195 1.00 78.62 1173 ASP A O 1
ATOM 9580 N N . MET A 1 1174 ? -100.494 -37.347 153.083 1.00 76.25 1174 MET A N 1
ATOM 9581 C CA . MET A 1 1174 ? -101.570 -38.330 153.305 1.00 76.25 1174 MET A CA 1
ATOM 9582 C C . MET A 1 1174 ? -101.165 -39.428 154.288 1.00 76.25 1174 MET A C 1
ATOM 9584 O O . MET A 1 1174 ? -101.998 -39.836 155.090 1.00 76.25 1174 MET A O 1
ATOM 9588 N N . LYS A 1 1175 ? -99.919 -39.920 154.275 1.00 76.06 1175 LYS A N 1
ATOM 9589 C CA . LYS A 1 1175 ? -99.432 -40.846 155.312 1.00 76.06 1175 LYS A CA 1
ATOM 9590 C C . LYS A 1 1175 ? -99.326 -40.157 156.663 1.00 76.06 1175 LYS A C 1
ATOM 9592 O O . LYS A 1 1175 ? -99.468 -40.845 157.660 1.00 76.06 1175 LYS A O 1
ATOM 9597 N N . GLN A 1 1176 ? -99.050 -38.859 156.735 1.00 77.25 1176 GLN A N 1
ATOM 9598 C CA . GLN A 1 1176 ? -98.965 -38.120 157.988 1.00 77.25 1176 GLN A CA 1
ATOM 9599 C C . GLN A 1 1176 ? -100.366 -37.833 158.531 1.00 77.25 1176 GLN A C 1
ATOM 9601 O O . GLN A 1 1176 ? -100.598 -38.096 159.699 1.00 77.25 1176 GLN A O 1
ATOM 9606 N N . LEU A 1 1177 ? -101.325 -37.466 157.678 1.00 75.12 1177 LEU A N 1
ATOM 9607 C CA . LEU A 1 1177 ? -102.762 -37.415 157.968 1.00 75.12 1177 LEU A CA 1
ATOM 9608 C C . LEU A 1 1177 ? -103.340 -38.798 158.295 1.00 75.12 1177 LEU A C 1
ATOM 9610 O O . LEU A 1 1177 ? -104.238 -38.888 159.125 1.00 75.12 1177 LEU A O 1
ATOM 9614 N N . SER A 1 1178 ? -102.835 -39.879 157.689 1.00 72.31 1178 SER A N 1
ATOM 9615 C CA . SER A 1 1178 ? -103.180 -41.252 158.075 1.00 72.31 1178 SER A CA 1
ATOM 9616 C C . SER A 1 1178 ? -102.585 -41.565 159.434 1.00 72.31 1178 SER A C 1
ATOM 9618 O O . SER A 1 1178 ? -103.341 -41.904 160.318 1.00 72.31 1178 SER A O 1
ATOM 9620 N N . LYS A 1 1179 ? -101.286 -41.337 159.673 1.00 75.25 1179 LYS A N 1
ATOM 9621 C CA . LYS A 1 1179 ? -100.656 -41.488 160.996 1.00 75.25 1179 LYS A CA 1
ATOM 9622 C C . LYS A 1 1179 ? -101.328 -40.608 162.049 1.00 75.25 1179 LYS A C 1
ATOM 9624 O O . LYS A 1 1179 ? -101.391 -41.032 163.189 1.00 75.25 1179 LYS A O 1
ATOM 9629 N N . GLU A 1 1180 ? -101.850 -39.431 161.707 1.00 69.62 1180 GLU A N 1
ATOM 9630 C CA . GLU A 1 1180 ? -102.634 -38.579 162.605 1.00 69.62 1180 GLU A CA 1
ATOM 9631 C C . GLU A 1 1180 ? -104.061 -39.090 162.786 1.00 69.62 1180 GLU A C 1
ATOM 9633 O O . GLU A 1 1180 ? -104.564 -39.009 163.895 1.00 69.62 1180 GLU A O 1
ATOM 9638 N N . LYS A 1 1181 ? -104.717 -39.673 161.777 1.00 71.38 1181 LYS A N 1
ATOM 9639 C CA . LYS A 1 1181 ? -106.027 -40.334 161.938 1.00 71.38 1181 LYS A CA 1
ATOM 9640 C C . LYS A 1 1181 ? -105.938 -41.709 162.592 1.00 71.38 1181 LYS A C 1
ATOM 9642 O O . LYS A 1 1181 ? -106.885 -42.106 163.256 1.00 71.38 1181 LYS A O 1
ATOM 9647 N N . ASP A 1 1182 ? -104.808 -42.386 162.474 1.00 70.50 1182 ASP A N 1
ATOM 9648 C CA . ASP A 1 1182 ? -104.465 -43.636 163.136 1.00 70.50 1182 ASP A CA 1
ATOM 9649 C C . ASP A 1 1182 ? -103.980 -43.337 164.557 1.00 70.50 1182 ASP A C 1
ATOM 9651 O O . ASP A 1 1182 ? -104.353 -44.048 165.474 1.00 70.50 1182 ASP A O 1
ATOM 9655 N N . ALA A 1 1183 ? -103.229 -42.259 164.804 1.00 65.69 1183 ALA A N 1
ATOM 9656 C CA . ALA A 1 1183 ? -102.876 -41.817 166.155 1.00 65.69 1183 ALA A CA 1
ATOM 9657 C C . ALA A 1 1183 ? -104.078 -41.207 166.877 1.00 65.69 1183 ALA A C 1
ATOM 9659 O O . ALA A 1 1183 ? -104.305 -41.548 168.026 1.00 65.69 1183 ALA A O 1
ATOM 9660 N N . HIS A 1 1184 ? -104.889 -40.373 166.225 1.00 70.62 1184 HIS A N 1
ATOM 9661 C CA . HIS A 1 1184 ? -106.138 -39.857 166.787 1.00 70.62 1184 HIS A CA 1
ATOM 9662 C C . HIS A 1 1184 ? -107.179 -40.970 166.904 1.00 70.62 1184 HIS A C 1
ATOM 9664 O O . HIS A 1 1184 ? -107.897 -40.993 167.889 1.00 70.62 1184 HIS A O 1
ATOM 9670 N N . GLY A 1 1185 ? -107.227 -41.924 165.972 1.00 63.81 1185 GLY A N 1
ATOM 9671 C CA . GLY A 1 1185 ? -108.083 -43.110 166.028 1.00 63.81 1185 GLY A CA 1
ATOM 9672 C C . GLY A 1 1185 ? -107.655 -44.096 167.112 1.00 63.81 1185 GLY A C 1
ATOM 9673 O O . GLY A 1 1185 ? -108.512 -44.603 167.824 1.00 63.81 1185 GLY A O 1
ATOM 9674 N N . ASN A 1 1186 ? -106.351 -44.296 167.319 1.00 65.50 1186 ASN A N 1
ATOM 9675 C CA . ASN A 1 1186 ? -105.802 -45.047 168.448 1.00 65.50 1186 ASN A CA 1
ATOM 9676 C C . ASN A 1 1186 ? -105.999 -44.287 169.758 1.00 65.50 1186 ASN A C 1
ATOM 9678 O O . ASN A 1 1186 ? -106.402 -44.902 170.726 1.00 65.50 1186 ASN A O 1
ATOM 9682 N N . HIS A 1 1187 ? -105.829 -42.966 169.800 1.00 67.88 1187 HIS A N 1
ATOM 9683 C CA . HIS A 1 1187 ? -106.104 -42.151 170.986 1.00 67.88 1187 HIS A CA 1
ATOM 9684 C C . HIS A 1 1187 ? -107.611 -42.095 171.281 1.00 67.88 1187 HIS A C 1
ATOM 9686 O O . HIS A 1 1187 ? -107.997 -42.068 172.442 1.00 67.88 1187 HIS A O 1
ATOM 9692 N N . LEU A 1 1188 ? -108.478 -42.166 170.265 1.00 60.47 1188 LEU A N 1
ATOM 9693 C CA . LEU A 1 1188 ? -109.929 -42.304 170.403 1.00 60.47 1188 LEU A CA 1
ATOM 9694 C C . LEU A 1 1188 ? -110.326 -43.749 170.739 1.00 60.47 1188 LEU A C 1
ATOM 9696 O O . LEU A 1 1188 ? -111.358 -43.945 171.361 1.00 60.47 1188 LEU A O 1
ATOM 9700 N N . ALA A 1 1189 ? -109.522 -44.757 170.388 1.00 60.66 1189 ALA A N 1
ATOM 9701 C CA . ALA A 1 1189 ? -109.692 -46.160 170.779 1.00 60.66 1189 ALA A CA 1
ATOM 9702 C C . ALA A 1 1189 ? -109.082 -46.472 172.157 1.00 60.66 1189 ALA A C 1
ATOM 9704 O O . ALA A 1 1189 ? -109.545 -47.388 172.827 1.00 60.66 1189 ALA A O 1
ATOM 9705 N N . GLU A 1 1190 ? -108.110 -45.687 172.616 1.00 63.09 1190 GLU A N 1
ATOM 9706 C CA . GLU A 1 1190 ? -107.602 -45.632 173.985 1.00 63.09 1190 GLU A CA 1
ATOM 9707 C C . GLU A 1 1190 ? -108.502 -44.752 174.849 1.00 63.09 1190 GLU A C 1
ATOM 9709 O O . GLU A 1 1190 ? -108.694 -45.071 176.013 1.00 63.09 1190 GLU A O 1
ATOM 9714 N N . GLU A 1 1191 ? -109.155 -43.721 174.309 1.00 55.31 1191 GLU A N 1
ATOM 9715 C CA . GLU A 1 1191 ? -110.215 -43.004 175.018 1.00 55.31 1191 GLU A CA 1
ATOM 9716 C C . GLU A 1 1191 ? -111.529 -43.774 175.022 1.00 55.31 1191 GLU A C 1
ATOM 9718 O O . GLU A 1 1191 ? -112.163 -43.780 176.064 1.00 55.31 1191 GLU A O 1
ATOM 9723 N N . LEU A 1 1192 ? -111.913 -44.502 173.968 1.00 58.53 1192 LEU A N 1
ATOM 9724 C CA . LEU A 1 1192 ? -113.002 -45.491 173.999 1.00 58.53 1192 LEU A CA 1
ATOM 9725 C C . LEU A 1 1192 ? -112.603 -46.752 174.760 1.00 58.53 1192 LEU A C 1
ATOM 9727 O O . LEU A 1 1192 ? -113.481 -47.426 175.274 1.00 58.53 1192 LEU A O 1
ATOM 9731 N N . GLY A 1 1193 ? -111.318 -47.080 174.858 1.00 64.75 1193 GLY A N 1
ATOM 9732 C CA . GLY A 1 1193 ? -110.801 -48.222 175.609 1.00 64.75 1193 GLY A CA 1
ATOM 9733 C C . GLY A 1 1193 ? -110.775 -47.913 177.097 1.00 64.75 1193 GLY A C 1
ATOM 9734 O O . GLY A 1 1193 ? -111.386 -48.619 177.887 1.00 64.75 1193 GLY A O 1
ATOM 9735 N N . ALA A 1 1194 ? -110.179 -46.788 177.482 1.00 57.34 1194 ALA A N 1
ATOM 9736 C CA . ALA A 1 1194 ? -110.253 -46.235 178.823 1.00 57.34 1194 ALA A CA 1
ATOM 9737 C C . ALA A 1 1194 ? -111.661 -45.733 179.156 1.00 57.34 1194 ALA A C 1
ATOM 9739 O O . ALA A 1 1194 ? -112.011 -45.751 180.325 1.00 57.34 1194 ALA A O 1
ATOM 9740 N N . SER A 1 1195 ? -112.498 -45.299 178.205 1.00 57.12 1195 SER A N 1
ATOM 9741 C CA . SER A 1 1195 ? -113.925 -45.041 178.460 1.00 57.12 1195 SER A CA 1
ATOM 9742 C C . SER A 1 1195 ? -114.622 -46.361 178.699 1.00 57.12 1195 SER A C 1
ATOM 9744 O O . SER A 1 1195 ? -115.116 -46.506 179.792 1.00 57.12 1195 SER A O 1
ATOM 9746 N N . LYS A 1 1196 ? -114.534 -47.374 177.828 1.00 64.00 1196 LYS A N 1
ATOM 9747 C CA . LYS A 1 1196 ? -115.122 -48.706 178.072 1.00 64.00 1196 LYS A CA 1
ATOM 9748 C C . LYS A 1 1196 ? -114.572 -49.407 179.309 1.00 64.00 1196 LYS A C 1
ATOM 9750 O O . LYS A 1 1196 ? -115.283 -50.192 179.911 1.00 64.00 1196 LYS A O 1
ATOM 9755 N N . VAL A 1 1197 ? -113.346 -49.116 179.744 1.00 62.59 1197 VAL A N 1
ATOM 9756 C CA . VAL A 1 1197 ? -112.800 -49.592 181.025 1.00 62.59 1197 VAL A CA 1
ATOM 9757 C C . VAL A 1 1197 ? -113.275 -48.722 182.188 1.00 62.59 1197 VAL A C 1
ATOM 9759 O O . VAL A 1 1197 ? -113.580 -49.277 183.231 1.00 62.59 1197 VAL A O 1
ATOM 9762 N N . ARG A 1 1198 ? -113.413 -47.396 182.048 1.00 62.06 1198 ARG A N 1
ATOM 9763 C CA . ARG A 1 1198 ? -114.050 -46.517 183.053 1.00 62.06 1198 ARG A CA 1
ATOM 9764 C C . ARG A 1 1198 ? -115.557 -46.750 183.149 1.00 62.06 1198 ARG A C 1
ATOM 9766 O O . ARG A 1 1198 ? -116.089 -46.555 184.224 1.00 62.06 1198 ARG A O 1
ATOM 9773 N N . GLU A 1 1199 ? -116.196 -47.189 182.074 1.00 57.69 1199 GLU A N 1
ATOM 9774 C CA . GLU A 1 1199 ? -117.607 -47.507 181.864 1.00 57.69 1199 GLU A CA 1
ATOM 9775 C C . GLU A 1 1199 ? -117.870 -48.912 182.375 1.00 57.69 1199 GLU A C 1
ATOM 9777 O O . GLU A 1 1199 ? -118.651 -49.027 183.290 1.00 57.69 1199 GLU A O 1
ATOM 9782 N N . ALA A 1 1200 ? -117.110 -49.941 181.989 1.00 58.94 1200 ALA A N 1
ATOM 9783 C CA . ALA A 1 1200 ? -117.169 -51.254 182.638 1.00 58.94 1200 ALA A CA 1
ATOM 9784 C C . ALA A 1 1200 ? -116.726 -51.202 184.113 1.00 58.94 1200 ALA A C 1
ATOM 9786 O O . ALA A 1 1200 ? -117.166 -52.018 184.915 1.00 58.94 1200 ALA A O 1
ATOM 9787 N N . HIS A 1 1201 ? -115.887 -50.242 184.519 1.00 70.12 1201 HIS A N 1
ATOM 9788 C CA . HIS A 1 1201 ? -115.578 -49.978 185.930 1.00 70.12 1201 HIS A CA 1
ATOM 9789 C C . HIS A 1 1201 ? -116.624 -49.078 186.603 1.00 70.12 1201 HIS A C 1
ATOM 9791 O O . HIS A 1 1201 ? -116.752 -49.150 187.818 1.00 70.12 1201 HIS A O 1
ATOM 9797 N N . LEU A 1 1202 ? -117.407 -48.288 185.864 1.00 62.59 1202 LEU A N 1
ATOM 9798 C CA . LEU A 1 1202 ? -118.588 -47.572 186.355 1.00 62.59 1202 LEU A CA 1
ATOM 9799 C C . LEU A 1 1202 ? -119.818 -48.474 186.378 1.00 62.59 1202 LEU A C 1
ATOM 9801 O O . LEU A 1 1202 ? -120.643 -48.266 187.238 1.00 62.59 1202 LEU A O 1
ATOM 9805 N N . GLU A 1 1203 ? -119.905 -49.510 185.549 1.00 62.88 1203 GLU A N 1
ATOM 9806 C CA . GLU A 1 1203 ? -120.881 -50.593 185.585 1.00 62.88 1203 GLU A CA 1
ATOM 9807 C C . GLU A 1 1203 ? -120.488 -51.600 186.655 1.00 62.88 1203 GLU A C 1
ATOM 9809 O O . GLU A 1 1203 ? -121.344 -52.028 187.406 1.00 62.88 1203 GLU A O 1
ATOM 9814 N N . ALA A 1 1204 ? -119.207 -51.950 186.811 1.00 57.34 1204 ALA A N 1
ATOM 9815 C CA . ALA A 1 1204 ? -118.759 -52.782 187.925 1.00 57.34 1204 ALA A CA 1
ATOM 9816 C C . ALA A 1 1204 ? -118.837 -52.023 189.256 1.00 57.34 1204 ALA A C 1
ATOM 9818 O O . ALA A 1 1204 ? -119.193 -52.634 190.261 1.00 57.34 1204 ALA A O 1
ATOM 9819 N N . ARG A 1 1205 ? -118.587 -50.701 189.281 1.00 64.50 1205 ARG A N 1
ATOM 9820 C CA . ARG A 1 1205 ? -118.950 -49.850 190.425 1.00 64.50 1205 ARG A CA 1
ATOM 9821 C C . ARG A 1 1205 ? -120.454 -49.799 190.576 1.00 64.50 1205 ARG A C 1
ATOM 9823 O O . ARG A 1 1205 ? -120.889 -50.205 191.626 1.00 64.50 1205 ARG A O 1
ATOM 9830 N N . MET A 1 1206 ? -121.250 -49.444 189.570 1.00 63.56 1206 MET A N 1
ATOM 9831 C CA . MET A 1 1206 ? -122.716 -49.402 189.657 1.00 63.56 1206 MET A CA 1
ATOM 9832 C C . MET A 1 1206 ? -123.332 -50.769 189.952 1.00 63.56 1206 MET A C 1
ATOM 9834 O O . MET A 1 1206 ? -124.412 -50.802 190.500 1.00 63.56 1206 MET A O 1
ATOM 9838 N N . GLN A 1 1207 ? -122.683 -51.901 189.694 1.00 64.81 1207 GLN A N 1
ATOM 9839 C CA . GLN A 1 1207 ? -123.137 -53.235 190.105 1.00 64.81 1207 GLN A CA 1
ATOM 9840 C C . GLN A 1 1207 ? -122.640 -53.591 191.508 1.00 64.81 1207 GLN A C 1
ATOM 9842 O O . GLN A 1 1207 ? -123.364 -54.245 192.255 1.00 64.81 1207 GLN A O 1
ATOM 9847 N N . ALA A 1 1208 ? -121.446 -53.149 191.912 1.00 58.91 1208 ALA A N 1
ATOM 9848 C CA . ALA A 1 1208 ? -120.990 -53.203 193.302 1.00 58.91 1208 ALA A CA 1
ATOM 9849 C C . ALA A 1 1208 ? -121.744 -52.205 194.197 1.00 58.91 1208 ALA A C 1
ATOM 9851 O O . ALA A 1 1208 ? -121.871 -52.446 195.387 1.00 58.91 1208 ALA A O 1
ATOM 9852 N N . GLU A 1 1209 ? -122.286 -51.140 193.618 1.00 61.78 1209 GLU A N 1
ATOM 9853 C CA . GLU A 1 1209 ? -123.037 -50.040 194.208 1.00 61.78 1209 GLU A CA 1
ATOM 9854 C C . GLU A 1 1209 ? -124.533 -50.302 194.083 1.00 61.78 1209 GLU A C 1
ATOM 9856 O O . GLU A 1 1209 ? -125.238 -49.977 195.007 1.00 61.78 1209 GLU A O 1
ATOM 9861 N N . ILE A 1 1210 ? -125.030 -51.050 193.095 1.00 56.66 1210 ILE A N 1
ATOM 9862 C CA . ILE A 1 1210 ? -126.355 -51.691 193.155 1.00 56.66 1210 ILE A CA 1
ATOM 9863 C C . ILE A 1 1210 ? -126.328 -52.825 194.182 1.00 56.66 1210 ILE A C 1
ATOM 9865 O O . ILE A 1 1210 ? -127.308 -52.994 194.890 1.00 56.66 1210 ILE A O 1
ATOM 9869 N N . LYS A 1 1211 ? -125.224 -53.568 194.357 1.00 67.19 1211 LYS A N 1
ATOM 9870 C CA . LYS A 1 1211 ? -125.086 -54.557 195.450 1.00 67.19 1211 LYS A CA 1
ATOM 9871 C C . LYS A 1 1211 ? -124.899 -53.902 196.821 1.00 67.19 1211 LYS A C 1
ATOM 9873 O O . LYS A 1 1211 ? -125.514 -54.352 197.782 1.00 67.19 1211 LYS A O 1
ATOM 9878 N N . LYS A 1 1212 ? -124.097 -52.839 196.922 1.00 66.19 1212 LYS A N 1
ATOM 9879 C CA . LYS A 1 1212 ? -123.882 -52.076 198.159 1.00 66.19 1212 LYS A CA 1
ATOM 9880 C C . LYS A 1 1212 ? -125.114 -51.250 198.511 1.00 66.19 1212 LYS A C 1
ATOM 9882 O O . LYS A 1 1212 ? -125.521 -51.326 199.652 1.00 66.19 1212 LYS A O 1
ATOM 9887 N N . LEU A 1 1213 ? -125.767 -50.588 197.556 1.00 54.12 1213 LEU A N 1
ATOM 9888 C CA . LEU A 1 1213 ? -127.087 -49.982 197.740 1.00 54.12 1213 LEU A CA 1
ATOM 9889 C C . LEU A 1 1213 ? -128.177 -51.036 197.907 1.00 54.12 1213 LEU A C 1
ATOM 9891 O O . LEU A 1 1213 ? -129.156 -50.705 198.535 1.00 54.12 1213 LEU A O 1
ATOM 9895 N N . SER A 1 1214 ? -128.046 -52.291 197.459 1.00 59.66 1214 SER A N 1
ATOM 9896 C CA . SER A 1 1214 ? -128.973 -53.353 197.898 1.00 59.66 1214 SER A CA 1
ATOM 9897 C C . SER A 1 1214 ? -128.756 -53.674 199.377 1.00 59.66 1214 SER A C 1
ATOM 9899 O O . SER A 1 1214 ? -129.719 -53.757 200.121 1.00 59.66 1214 SER A O 1
ATOM 9901 N N . ALA A 1 1215 ? -127.506 -53.789 199.836 1.00 58.12 1215 ALA A N 1
ATOM 9902 C CA . ALA A 1 1215 ? -127.189 -54.029 201.247 1.00 58.12 1215 ALA A CA 1
ATOM 9903 C C . ALA A 1 1215 ? -127.491 -52.817 202.155 1.00 58.12 1215 ALA A C 1
ATOM 9905 O O . ALA A 1 1215 ? -127.925 -52.988 203.290 1.00 58.12 1215 ALA A O 1
ATOM 9906 N N . GLU A 1 1216 ? -127.300 -51.593 201.663 1.00 59.81 1216 GLU A N 1
ATOM 9907 C CA . GLU A 1 1216 ? -127.656 -50.345 202.341 1.00 59.81 1216 GLU A CA 1
ATOM 9908 C C . GLU A 1 1216 ? -129.146 -50.042 202.205 1.00 59.81 1216 GLU A C 1
ATOM 9910 O O . GLU A 1 1216 ? -129.690 -49.460 203.125 1.00 59.81 1216 GLU A O 1
ATOM 9915 N N . VAL A 1 1217 ? -129.843 -50.483 201.152 1.00 54.09 1217 VAL A N 1
ATOM 9916 C CA . VAL A 1 1217 ? -131.315 -50.519 201.127 1.00 54.09 1217 VAL A CA 1
ATOM 9917 C C . VAL A 1 1217 ? -131.811 -51.518 202.162 1.00 54.09 1217 VAL A C 1
ATOM 9919 O O . VAL A 1 1217 ? -132.735 -51.178 202.881 1.00 54.09 1217 VAL A O 1
ATOM 9922 N N . GLU A 1 1218 ? -131.197 -52.690 202.326 1.00 59.78 1218 GLU A N 1
ATOM 9923 C CA . GLU A 1 1218 ? -131.529 -53.626 203.410 1.00 59.78 1218 GLU A CA 1
ATOM 9924 C C . GLU A 1 1218 ? -131.259 -53.026 204.803 1.00 59.78 1218 GLU A C 1
ATOM 9926 O O . GLU A 1 1218 ? -132.141 -53.066 205.656 1.00 59.78 1218 GLU A O 1
ATOM 9931 N N . SER A 1 1219 ? -130.124 -52.357 205.022 1.00 56.69 1219 SER A N 1
ATOM 9932 C CA . SER A 1 1219 ? -129.814 -51.744 206.325 1.00 56.69 1219 SER A CA 1
ATOM 9933 C C . SER A 1 1219 ? -130.563 -50.420 206.589 1.00 56.69 1219 SER A C 1
ATOM 9935 O O . SER A 1 1219 ? -130.904 -50.112 207.730 1.00 56.69 1219 SER A O 1
ATOM 9937 N N . LEU A 1 1220 ? -130.914 -49.648 205.553 1.00 55.19 1220 LEU A N 1
ATOM 9938 C CA . LEU A 1 1220 ? -131.800 -48.481 205.663 1.00 55.19 1220 LEU A CA 1
ATOM 9939 C C . LEU A 1 1220 ? -133.275 -48.890 205.747 1.00 55.19 1220 LEU A C 1
ATOM 9941 O O . LEU A 1 1220 ? -134.029 -48.190 206.413 1.00 55.19 1220 LEU A O 1
ATOM 9945 N N . LYS A 1 1221 ? -133.696 -50.028 205.174 1.00 53.41 1221 LYS A N 1
ATOM 9946 C CA . LYS A 1 1221 ? -135.000 -50.651 205.471 1.00 53.41 1221 LYS A CA 1
ATOM 9947 C C . LYS A 1 1221 ? -135.092 -50.951 206.967 1.00 53.41 1221 LYS A C 1
ATOM 9949 O O . LYS A 1 1221 ? -136.114 -50.631 207.563 1.00 53.41 1221 LYS A O 1
ATOM 9954 N N . GLU A 1 1222 ? -134.034 -51.495 207.578 1.00 52.09 1222 GLU A N 1
ATOM 9955 C CA . GLU A 1 1222 ? -133.964 -51.737 209.030 1.00 52.09 1222 GLU A CA 1
ATOM 9956 C C . GLU A 1 1222 ? -133.945 -50.435 209.854 1.00 52.09 1222 GLU A C 1
ATOM 9958 O O . GLU A 1 1222 ? -134.662 -50.333 210.849 1.00 52.09 1222 GLU A O 1
ATOM 9963 N N . ALA A 1 1223 ? -133.183 -49.413 209.447 1.00 51.97 1223 ALA A N 1
ATOM 9964 C CA . ALA A 1 1223 ? -133.103 -48.146 210.183 1.00 51.97 1223 ALA A CA 1
ATOM 9965 C C . ALA A 1 1223 ? -134.381 -47.289 210.061 1.00 51.97 1223 ALA A C 1
ATOM 9967 O O . ALA A 1 1223 ? -134.894 -46.780 211.059 1.00 51.97 1223 ALA A O 1
ATOM 9968 N N . TYR A 1 1224 ? -134.938 -47.155 208.854 1.00 54.59 1224 TYR A N 1
ATOM 9969 C CA . TYR A 1 1224 ? -136.142 -46.358 208.587 1.00 54.59 1224 TYR A CA 1
ATOM 9970 C C . TYR A 1 1224 ? -137.408 -46.999 209.184 1.00 54.59 1224 TYR A C 1
ATOM 9972 O O . TYR A 1 1224 ? -138.372 -46.296 209.488 1.00 54.59 1224 TYR A O 1
ATOM 9980 N N . HIS A 1 1225 ? -137.371 -48.309 209.469 1.00 55.09 1225 HIS A N 1
ATOM 9981 C CA . HIS A 1 1225 ? -138.376 -49.025 210.266 1.00 55.09 1225 HIS A CA 1
ATOM 9982 C C . HIS A 1 1225 ? -138.664 -48.341 211.617 1.00 55.09 1225 HIS A C 1
ATOM 9984 O O . HIS A 1 1225 ? -139.800 -48.366 212.087 1.00 55.09 1225 HIS A O 1
ATOM 9990 N N . MET A 1 1226 ? -137.657 -47.696 212.223 1.00 60.97 1226 MET A N 1
ATOM 9991 C CA . MET A 1 1226 ? -137.792 -46.963 213.489 1.00 60.97 1226 MET A CA 1
ATOM 9992 C C . MET A 1 1226 ? -138.410 -45.569 213.315 1.00 60.97 1226 MET A C 1
ATOM 9994 O O . MET A 1 1226 ? -139.245 -45.163 214.120 1.00 60.97 1226 MET A O 1
ATOM 9998 N N . GLU A 1 1227 ? -138.028 -44.824 212.274 1.00 52.03 1227 GLU A N 1
ATOM 9999 C CA . GLU A 1 1227 ? -138.532 -43.460 212.041 1.00 52.03 1227 GLU A CA 1
ATOM 10000 C C . GLU A 1 1227 ? -140.000 -43.461 211.578 1.00 52.03 1227 GLU A C 1
ATOM 10002 O O . GLU A 1 1227 ? -140.786 -42.582 211.950 1.00 52.03 1227 GLU A O 1
ATOM 10007 N N . MET A 1 1228 ? -140.403 -44.519 210.866 1.00 49.91 1228 MET A N 1
ATOM 10008 C CA . MET A 1 1228 ? -141.777 -44.763 210.427 1.00 49.91 1228 MET A CA 1
ATOM 10009 C C . MET A 1 1228 ? -142.795 -44.736 211.588 1.00 49.91 1228 MET A C 1
ATOM 10011 O O . MET A 1 1228 ? -143.915 -44.253 211.406 1.00 49.91 1228 MET A O 1
ATOM 10015 N N . ILE A 1 1229 ? -142.395 -45.167 212.793 1.00 55.41 1229 ILE A N 1
ATOM 10016 C CA . ILE A 1 1229 ? -143.234 -45.167 214.006 1.00 55.41 1229 ILE A CA 1
ATOM 10017 C C . ILE A 1 1229 ? -143.647 -43.736 214.405 1.00 55.41 1229 ILE A C 1
ATOM 10019 O O . ILE A 1 1229 ? -144.806 -43.496 214.739 1.00 55.41 1229 ILE A O 1
ATOM 10023 N N . SER A 1 1230 ? -142.729 -42.767 214.315 1.00 55.09 1230 SER A N 1
ATOM 10024 C CA . SER A 1 1230 ? -142.945 -41.383 214.776 1.00 55.09 1230 SER A CA 1
ATOM 10025 C C . SER A 1 1230 ? -143.924 -40.601 213.887 1.00 55.09 1230 SER A C 1
ATOM 10027 O O . SER A 1 1230 ? -144.826 -39.902 214.366 1.00 55.09 1230 SER A O 1
ATOM 10029 N N . HIS A 1 1231 ? -143.789 -40.736 212.565 1.00 50.09 1231 HIS A N 1
ATOM 10030 C CA . HIS A 1 1231 ? -144.640 -40.003 211.626 1.00 50.09 1231 HIS A CA 1
ATOM 10031 C C . HIS A 1 1231 ? -146.011 -40.658 211.396 1.00 50.09 1231 HIS A C 1
ATOM 10033 O O . HIS A 1 1231 ? -146.973 -39.942 211.104 1.00 50.09 1231 HIS A O 1
ATOM 10039 N N . GLN A 1 1232 ? -146.157 -41.975 211.590 1.00 41.69 1232 GLN A N 1
ATOM 10040 C CA . GLN A 1 1232 ? -147.450 -42.646 211.401 1.00 41.69 1232 GLN A CA 1
ATOM 10041 C C . GLN A 1 1232 ? -148.437 -42.431 212.565 1.00 41.69 1232 GLN A C 1
ATOM 10043 O O . GLN A 1 1232 ? -149.628 -42.272 212.295 1.00 41.69 1232 GLN A O 1
ATOM 10048 N N . GLU A 1 1233 ? -148.001 -42.276 213.825 1.00 49.12 1233 GLU A N 1
ATOM 10049 C CA . GLU A 1 1233 ? -148.905 -41.849 214.921 1.00 49.12 1233 GLU A CA 1
ATOM 10050 C C . GLU A 1 1233 ? -149.553 -40.474 214.658 1.00 49.12 1233 GLU A C 1
ATOM 10052 O O . GLU A 1 1233 ? -150.724 -40.222 214.997 1.00 49.12 1233 GLU A O 1
ATOM 10057 N N . ASN A 1 1234 ? -148.788 -39.579 214.028 1.00 46.59 1234 ASN A N 1
ATOM 10058 C CA . ASN A 1 1234 ? -149.208 -38.218 213.715 1.00 46.59 1234 ASN A CA 1
ATOM 10059 C C . ASN A 1 1234 ? -150.199 -38.141 212.542 1.00 46.59 1234 ASN A C 1
ATOM 10061 O O . ASN A 1 1234 ? -150.958 -37.175 212.479 1.00 46.59 1234 ASN A O 1
ATOM 10065 N N . HIS A 1 1235 ? -150.289 -39.168 211.686 1.00 39.19 1235 HIS A N 1
ATOM 10066 C CA . HIS A 1 1235 ? -151.328 -39.254 210.648 1.00 39.19 1235 HIS A CA 1
ATOM 10067 C C . HIS A 1 1235 ? -152.265 -40.473 210.758 1.00 39.19 1235 HIS A C 1
ATOM 10069 O O . HIS A 1 1235 ? -153.025 -40.773 209.837 1.00 39.19 1235 HIS A O 1
ATOM 10075 N N . ALA A 1 1236 ? -152.332 -41.105 211.931 1.00 38.16 1236 ALA A N 1
ATOM 10076 C CA . ALA A 1 1236 ? -153.241 -42.215 212.231 1.00 38.16 1236 ALA A CA 1
ATOM 10077 C C . ALA A 1 1236 ? -154.752 -41.898 212.096 1.00 38.16 1236 ALA A C 1
ATOM 10079 O O . ALA A 1 1236 ? -155.573 -42.770 212.356 1.00 38.16 1236 ALA A O 1
ATOM 10080 N N . LYS A 1 1237 ? -155.141 -40.647 211.791 1.00 35.31 1237 LYS A N 1
ATOM 10081 C CA . LYS A 1 1237 ? -156.441 -40.065 212.187 1.00 35.31 1237 LYS A CA 1
ATOM 10082 C C . LYS A 1 1237 ? -157.360 -39.590 211.059 1.00 35.31 1237 LYS A C 1
ATOM 10084 O O . LYS A 1 1237 ? -158.552 -39.472 211.314 1.00 35.31 1237 LYS A O 1
ATOM 10089 N N . TRP A 1 1238 ? -156.851 -39.302 209.855 1.00 33.75 1238 TRP A N 1
ATOM 10090 C CA . TRP A 1 1238 ? -157.637 -38.585 208.826 1.00 33.75 1238 TRP A CA 1
ATOM 10091 C C . TRP A 1 1238 ? -157.946 -39.335 207.523 1.00 33.75 1238 TRP A C 1
ATOM 10093 O O . TRP A 1 1238 ? -158.459 -38.729 206.584 1.00 33.75 1238 TRP A O 1
ATOM 10103 N N . LYS A 1 1239 ? -157.703 -40.652 207.511 1.00 36.19 1239 LYS A N 1
ATOM 10104 C CA . LYS A 1 1239 ? -158.567 -41.711 206.942 1.00 36.19 1239 LYS A CA 1
ATOM 10105 C C . LYS A 1 1239 ? -157.867 -43.069 207.133 1.00 36.19 1239 LYS A C 1
ATOM 10107 O O . LYS A 1 1239 ? -156.707 -43.168 206.756 1.00 36.19 1239 LYS A O 1
ATOM 10112 N N . ILE A 1 1240 ? -158.411 -44.148 207.713 1.00 35.19 1240 ILE A N 1
ATOM 10113 C CA . ILE A 1 1240 ? -159.724 -44.480 208.325 1.00 35.19 1240 ILE A CA 1
ATOM 10114 C C . ILE A 1 1240 ? -160.974 -44.238 207.457 1.00 35.19 1240 ILE A C 1
ATOM 10116 O O . ILE A 1 1240 ? -161.134 -43.173 206.881 1.00 35.19 1240 ILE A O 1
ATOM 10120 N N . SER A 1 1241 ? -161.947 -45.157 207.475 1.00 38.50 1241 SER A N 1
ATOM 10121 C CA . SER A 1 1241 ? -163.346 -44.882 207.084 1.00 38.50 1241 SER A CA 1
ATOM 10122 C C . SER A 1 1241 ? -163.550 -44.446 205.618 1.00 38.50 1241 SER A C 1
ATOM 10124 O O . SER A 1 1241 ? -164.546 -43.802 205.286 1.00 38.50 1241 SER A O 1
ATOM 10126 N N . ALA A 1 1242 ? -162.586 -44.767 204.755 1.00 37.81 1242 ALA A N 1
ATOM 10127 C CA . ALA A 1 1242 ? -162.573 -44.544 203.306 1.00 37.81 1242 ALA A CA 1
ATOM 10128 C C . ALA A 1 1242 ? -161.550 -45.508 202.655 1.00 37.81 1242 ALA A C 1
ATOM 10130 O O . ALA A 1 1242 ? -160.722 -45.091 201.851 1.00 37.81 1242 ALA A O 1
ATOM 10131 N N . ASP A 1 1243 ? -161.355 -46.717 203.184 1.00 47.53 1243 ASP A N 1
ATOM 10132 C CA . ASP A 1 1243 ? -162.295 -47.858 203.170 1.00 47.53 1243 ASP A CA 1
ATOM 10133 C C . ASP A 1 1243 ? -162.385 -48.510 201.774 1.00 47.53 1243 ASP A C 1
ATOM 10135 O O . ASP A 1 1243 ? -162.506 -47.819 200.772 1.00 47.53 1243 ASP A O 1
ATOM 10139 N N . SER A 1 1244 ? -162.355 -49.841 201.643 1.00 48.09 1244 SER A N 1
ATOM 10140 C CA . SER A 1 1244 ? -162.394 -50.863 202.700 1.00 48.09 1244 SER A CA 1
ATOM 10141 C C . SER A 1 1244 ? -161.705 -52.170 202.284 1.00 48.09 1244 SER A C 1
ATOM 10143 O O . SER A 1 1244 ? -161.097 -52.281 201.225 1.00 48.09 1244 SER A O 1
ATOM 10145 N N . GLN A 1 1245 ? -161.888 -53.177 203.141 1.00 40.47 1245 GLN A N 1
ATOM 10146 C CA . GLN A 1 1245 ? -162.202 -54.565 202.773 1.00 40.47 1245 GLN A CA 1
ATOM 10147 C C . GLN A 1 1245 ? -162.700 -54.718 201.313 1.00 40.47 1245 GLN A C 1
ATOM 10149 O O . GLN A 1 1245 ? -163.518 -53.929 200.847 1.00 40.47 1245 GLN A O 1
ATOM 10154 N N . LYS A 1 1246 ? -162.384 -55.793 200.595 1.00 48.31 1246 LYS A N 1
ATOM 10155 C CA . LYS A 1 1246 ? -162.415 -57.216 200.992 1.00 48.31 1246 LYS A CA 1
ATOM 10156 C C . LYS A 1 1246 ? -161.339 -57.976 200.211 1.00 48.31 1246 LYS A C 1
ATOM 10158 O O . LYS A 1 1246 ? -161.066 -57.545 199.108 1.00 48.31 1246 LYS A O 1
ATOM 10163 N N . SER A 1 1247 ? -160.807 -59.120 200.662 1.00 48.66 1247 SER A N 1
ATOM 10164 C CA . SER A 1 1247 ? -161.162 -59.980 201.821 1.00 48.66 1247 SER A CA 1
ATOM 10165 C C . SER A 1 1247 ? -160.076 -60.963 202.336 1.00 48.66 1247 SER A C 1
ATOM 10167 O O . SER A 1 1247 ? -159.831 -60.987 203.541 1.00 48.66 1247 SER A O 1
ATOM 10169 N N . SER A 1 1248 ? -159.522 -61.849 201.486 1.00 41.72 1248 SER A N 1
ATOM 10170 C CA . SER A 1 1248 ? -158.912 -63.131 201.917 1.00 41.72 1248 SER A CA 1
ATOM 10171 C C . SER A 1 1248 ? -157.492 -63.483 201.424 1.00 41.72 1248 SER A C 1
ATOM 10173 O O . SER A 1 1248 ? -156.826 -64.245 202.114 1.00 41.72 1248 SER A O 1
ATOM 10175 N N . VAL A 1 1249 ? -157.020 -63.000 200.267 1.00 37.75 1249 VAL A N 1
ATOM 10176 C CA . VAL A 1 1249 ? -155.638 -63.201 199.741 1.00 37.75 1249 VAL A CA 1
ATOM 10177 C C . VAL A 1 1249 ? -155.021 -62.003 198.955 1.00 37.75 1249 VAL A C 1
ATOM 10179 O O . VAL A 1 1249 ? -153.809 -61.858 198.910 1.00 37.75 1249 VAL A O 1
ATOM 10182 N N . GLN A 1 1250 ? -155.711 -60.980 198.436 1.00 36.00 1250 GLN A N 1
ATOM 10183 C CA . GLN A 1 1250 ? -157.042 -60.449 198.738 1.00 36.00 1250 GLN A CA 1
ATOM 10184 C C . GLN A 1 1250 ? -157.123 -59.998 200.241 1.00 36.00 1250 GLN A C 1
ATOM 10186 O O . GLN A 1 1250 ? -158.086 -59.403 200.700 1.00 36.00 1250 GLN A O 1
ATOM 10191 N N . GLN A 1 1251 ? -156.026 -60.224 200.987 1.00 40.16 1251 GLN A N 1
ATOM 10192 C CA . GLN A 1 1251 ? -155.526 -59.555 202.196 1.00 40.16 1251 GLN A CA 1
ATOM 10193 C C . GLN A 1 1251 ? -154.261 -58.721 201.884 1.00 40.16 1251 GLN A C 1
ATOM 10195 O O . GLN A 1 1251 ? -153.888 -57.861 202.676 1.00 40.16 1251 GLN A O 1
ATOM 10200 N N . LEU A 1 1252 ? -153.607 -58.972 200.738 1.00 43.88 1252 LEU A N 1
ATOM 10201 C CA . LEU A 1 1252 ? -152.564 -58.111 200.164 1.00 43.88 1252 LEU A CA 1
ATOM 10202 C C . LEU A 1 1252 ? -152.658 -57.998 198.628 1.00 43.88 1252 LEU A C 1
ATOM 10204 O O . LEU A 1 1252 ? -152.326 -56.947 198.084 1.00 43.88 1252 LEU A O 1
ATOM 10208 N N . ASN A 1 1253 ? -153.264 -58.972 197.923 1.00 40.47 1253 ASN A N 1
ATOM 10209 C CA . ASN A 1 1253 ? -154.069 -58.577 196.752 1.00 40.47 1253 ASN A CA 1
ATOM 10210 C C . ASN A 1 1253 ? -155.267 -57.701 197.179 1.00 40.47 1253 ASN A C 1
ATOM 10212 O O . ASN A 1 1253 ? -155.507 -57.507 198.368 1.00 40.47 1253 ASN A O 1
ATOM 10216 N N . GLU A 1 1254 ? -155.916 -57.073 196.206 1.00 49.84 1254 GLU A N 1
ATOM 10217 C CA . GLU A 1 1254 ? -156.585 -55.771 196.297 1.00 49.84 1254 GLU A CA 1
ATOM 10218 C C . GLU A 1 1254 ? -155.631 -54.622 196.682 1.00 49.84 1254 GLU A C 1
ATOM 10220 O O . GLU A 1 1254 ? -156.042 -53.465 196.666 1.00 49.84 1254 GLU A O 1
ATOM 10225 N N . GLN A 1 1255 ? -154.331 -54.907 196.888 1.00 41.78 1255 GLN A N 1
ATOM 10226 C CA . GLN A 1 1255 ? -153.214 -53.961 196.783 1.00 41.78 1255 GLN A CA 1
ATOM 10227 C C . GLN A 1 1255 ? -152.006 -54.458 195.942 1.00 41.78 1255 GLN A C 1
ATOM 10229 O O . GLN A 1 1255 ? -150.962 -53.818 195.988 1.00 41.78 1255 GLN A O 1
ATOM 10234 N N . LEU A 1 1256 ? -152.128 -55.532 195.135 1.00 39.66 1256 LEU A N 1
ATOM 10235 C CA . LEU A 1 1256 ? -151.025 -56.040 194.281 1.00 39.66 1256 LEU A CA 1
ATOM 10236 C C . LEU A 1 1256 ? -151.344 -56.048 192.771 1.00 39.66 1256 LEU A C 1
ATOM 10238 O O . LEU A 1 1256 ? -150.608 -55.439 192.000 1.00 39.66 1256 LEU A O 1
ATOM 10242 N N . GLU A 1 1257 ? -152.495 -56.580 192.346 1.00 45.53 1257 GLU A N 1
ATOM 10243 C CA . GLU A 1 1257 ? -153.118 -56.221 191.051 1.00 45.53 1257 GLU A CA 1
ATOM 10244 C C . GLU A 1 1257 ? -153.315 -54.692 190.932 1.00 45.53 1257 GLU A C 1
ATOM 10246 O O . GLU A 1 1257 ? -153.303 -54.146 189.841 1.00 45.53 1257 GLU A O 1
ATOM 10251 N N . LYS A 1 1258 ? -153.368 -53.982 192.068 1.00 56.09 1258 LYS A N 1
ATOM 10252 C CA . LYS A 1 1258 ? -153.358 -52.514 192.180 1.00 56.09 1258 LYS A CA 1
ATOM 10253 C C . LYS A 1 1258 ? -152.064 -51.849 191.674 1.00 56.09 1258 LYS A C 1
ATOM 10255 O O . LYS A 1 1258 ? -152.106 -50.694 191.290 1.00 56.09 1258 LYS A O 1
ATOM 10260 N N . ALA A 1 1259 ? -150.934 -52.564 191.654 1.00 39.34 1259 ALA A N 1
ATOM 10261 C CA . ALA A 1 1259 ? -149.662 -52.073 191.109 1.00 39.34 1259 ALA A CA 1
ATOM 10262 C C . ALA A 1 1259 ? -149.388 -52.585 189.683 1.00 39.34 1259 ALA A C 1
ATOM 10264 O O . ALA A 1 1259 ? -148.670 -51.939 188.926 1.00 39.34 1259 ALA A O 1
ATOM 10265 N N . LYS A 1 1260 ? -149.977 -53.726 189.295 1.00 45.22 1260 LYS A N 1
ATOM 10266 C CA . LYS A 1 1260 ? -150.015 -54.136 187.885 1.00 45.22 1260 LYS A CA 1
ATOM 10267 C C . LYS A 1 1260 ? -150.907 -53.208 187.069 1.00 45.22 1260 LYS A C 1
ATOM 10269 O O . LYS A 1 1260 ? -150.479 -52.734 186.028 1.00 45.22 1260 LYS A O 1
ATOM 10274 N N . LEU A 1 1261 ? -152.118 -52.928 187.552 1.00 55.50 1261 LEU A N 1
ATOM 10275 C CA . LEU A 1 1261 ? -153.130 -52.229 186.768 1.00 55.50 1261 LEU A CA 1
ATOM 10276 C C . LEU A 1 1261 ? -152.872 -50.719 186.676 1.00 55.50 1261 LEU A C 1
ATOM 10278 O O . LEU A 1 1261 ? -153.190 -50.161 185.646 1.00 55.50 1261 LEU A O 1
ATOM 10282 N N . GLU A 1 1262 ? -152.181 -50.072 187.626 1.00 42.91 1262 GLU A N 1
ATOM 10283 C CA . GLU A 1 1262 ? -151.694 -48.689 187.421 1.00 42.91 1262 GLU A CA 1
ATOM 10284 C C . GLU A 1 1262 ? -150.584 -48.592 186.350 1.00 42.91 1262 GLU A C 1
ATOM 10286 O O . GLU A 1 1262 ? -150.402 -47.527 185.762 1.00 42.91 1262 GLU A O 1
ATOM 10291 N N . LEU A 1 1263 ? -149.863 -49.685 186.038 1.00 46.12 1263 LEU A N 1
ATOM 10292 C CA . LEU A 1 1263 ? -148.901 -49.712 184.926 1.00 46.12 1263 LEU A CA 1
ATOM 10293 C C . LEU A 1 1263 ? -149.459 -50.345 183.642 1.00 46.12 1263 LEU A C 1
ATOM 10295 O O . LEU A 1 1263 ? -148.968 -50.032 182.565 1.00 46.12 1263 LEU A O 1
ATOM 10299 N N . GLU A 1 1264 ? -150.518 -51.149 183.716 1.00 50.62 1264 GLU A N 1
ATOM 10300 C CA . GLU A 1 1264 ? -151.299 -51.556 182.542 1.00 50.62 1264 GLU A CA 1
ATOM 10301 C C . GLU A 1 1264 ? -152.272 -50.430 182.116 1.00 50.62 1264 GLU A C 1
ATOM 10303 O O . GLU A 1 1264 ? -152.488 -50.253 180.926 1.00 50.62 1264 GLU A O 1
ATOM 10308 N N . GLU A 1 1265 ? -152.691 -49.542 183.034 1.00 48.91 1265 GLU A N 1
ATOM 10309 C CA . GLU A 1 1265 ? -153.233 -48.198 182.750 1.00 48.91 1265 GLU A CA 1
ATOM 10310 C C . GLU A 1 1265 ? -152.138 -47.177 182.404 1.00 48.91 1265 GLU A C 1
ATOM 10312 O O . GLU A 1 1265 ? -152.427 -46.224 181.688 1.00 48.91 1265 GLU A O 1
ATOM 10317 N N . ALA A 1 1266 ? -150.866 -47.347 182.788 1.00 41.56 1266 ALA A N 1
ATOM 10318 C CA . ALA A 1 1266 ? -149.780 -46.616 182.114 1.00 41.56 1266 ALA A CA 1
ATOM 10319 C C . ALA A 1 1266 ? -149.609 -47.129 180.674 1.00 41.56 1266 ALA A C 1
ATOM 10321 O O . ALA A 1 1266 ? -149.392 -46.343 179.757 1.00 41.56 1266 ALA A O 1
ATOM 10322 N N . GLN A 1 1267 ? -149.825 -48.425 180.446 1.00 45.75 1267 GLN A N 1
ATOM 10323 C CA . GLN A 1 1267 ? -149.937 -49.047 179.129 1.00 45.75 1267 GLN A CA 1
ATOM 10324 C C . GLN A 1 1267 ? -151.311 -48.813 178.465 1.00 45.75 1267 GLN A C 1
ATOM 10326 O O . GLN A 1 1267 ? -151.534 -49.338 177.379 1.00 45.75 1267 GLN A O 1
ATOM 10331 N N . ASP A 1 1268 ? -152.185 -47.971 179.036 1.00 50.69 1268 ASP A N 1
ATOM 10332 C CA . ASP A 1 1268 ? -153.435 -47.506 178.409 1.00 50.69 1268 ASP A CA 1
ATOM 10333 C C . ASP A 1 1268 ? -153.493 -45.966 178.291 1.00 50.69 1268 ASP A C 1
ATOM 10335 O O . ASP A 1 1268 ? -153.960 -45.428 177.294 1.00 50.69 1268 ASP A O 1
ATOM 10339 N N . THR A 1 1269 ? -152.882 -45.216 179.211 1.00 45.94 1269 THR A N 1
ATOM 10340 C CA . THR A 1 1269 ? -152.650 -43.761 179.099 1.00 45.94 1269 THR A CA 1
ATOM 10341 C C . THR A 1 1269 ? -151.465 -43.427 178.193 1.00 45.94 1269 THR A C 1
ATOM 10343 O O . THR A 1 1269 ? -151.497 -42.401 177.513 1.00 45.94 1269 THR A O 1
ATOM 10346 N N . VAL A 1 1270 ? -150.466 -44.313 178.080 1.00 43.94 1270 VAL A N 1
ATOM 10347 C CA . VAL A 1 1270 ? -149.486 -44.262 176.986 1.00 43.94 1270 VAL A CA 1
ATOM 10348 C C . VAL A 1 1270 ? -150.022 -44.953 175.731 1.00 43.94 1270 VAL A C 1
ATOM 10350 O O . VAL A 1 1270 ? -149.693 -44.468 174.657 1.00 43.94 1270 VAL A O 1
ATOM 10353 N N . SER A 1 1271 ? -150.912 -45.960 175.784 1.00 53.75 1271 SER A N 1
ATOM 10354 C CA . SER A 1 1271 ? -151.529 -46.480 174.539 1.00 53.75 1271 SER A CA 1
ATOM 10355 C C . SER A 1 1271 ? -152.526 -45.504 173.903 1.00 53.75 1271 SER A C 1
ATOM 10357 O O . SER A 1 1271 ? -152.539 -45.358 172.684 1.00 53.75 1271 SER A O 1
ATOM 10359 N N . ASN A 1 1272 ? -153.268 -44.716 174.683 1.00 47.47 1272 ASN A N 1
ATOM 10360 C CA . ASN A 1 1272 ? -154.092 -43.625 174.148 1.00 47.47 1272 ASN A CA 1
ATOM 10361 C C . ASN A 1 1272 ? -153.262 -42.417 173.649 1.00 47.47 1272 ASN A C 1
ATOM 10363 O O . ASN A 1 1272 ? -153.811 -41.554 172.969 1.00 47.47 1272 ASN A O 1
ATOM 10367 N N . LEU A 1 1273 ? -151.943 -42.373 173.896 1.00 42.28 1273 LEU A N 1
ATOM 10368 C CA . LEU A 1 1273 ? -151.007 -41.449 173.229 1.00 42.28 1273 LEU A CA 1
ATOM 10369 C C . LEU A 1 1273 ? -150.237 -42.104 172.066 1.00 42.28 1273 LEU A C 1
ATOM 10371 O O . LEU A 1 1273 ? -149.982 -41.445 171.059 1.00 42.28 1273 LEU A O 1
ATOM 10375 N N . HIS A 1 1274 ? -149.940 -43.403 172.157 1.00 50.22 1274 HIS A N 1
ATOM 10376 C CA . HIS A 1 1274 ? -149.423 -44.255 171.078 1.00 50.22 1274 HIS A CA 1
ATOM 10377 C C . HIS A 1 1274 ? -150.333 -44.175 169.846 1.00 50.22 1274 HIS A C 1
ATOM 10379 O O . HIS A 1 1274 ? -149.854 -44.113 168.716 1.00 50.22 1274 HIS A O 1
ATOM 10385 N N . GLN A 1 1275 ? -151.647 -44.100 170.081 1.00 57.31 1275 GLN A N 1
ATOM 10386 C CA . GLN A 1 1275 ? -152.665 -44.102 169.041 1.00 57.31 1275 GLN A CA 1
ATOM 10387 C C . GLN A 1 1275 ? -153.140 -42.719 168.558 1.00 57.31 1275 GLN A C 1
ATOM 10389 O O . GLN A 1 1275 ? -154.006 -42.717 167.688 1.00 57.31 1275 GLN A O 1
ATOM 10394 N N . GLN A 1 1276 ? -152.631 -41.577 169.072 1.00 34.59 1276 GLN A N 1
ATOM 10395 C CA . GLN A 1 1276 ? -153.220 -40.240 168.784 1.00 34.59 1276 GLN A CA 1
ATOM 10396 C C . GLN A 1 1276 ? -152.306 -39.140 168.184 1.00 34.59 1276 GLN A C 1
ATOM 10398 O O . GLN A 1 1276 ? -152.778 -38.052 167.871 1.00 34.59 1276 GLN A O 1
ATOM 10403 N N . VAL A 1 1277 ? -151.025 -39.415 167.915 1.00 39.59 1277 VAL A N 1
ATOM 10404 C CA . VAL A 1 1277 ? -150.308 -38.804 166.765 1.00 39.59 1277 VAL A CA 1
ATOM 10405 C C . VAL A 1 1277 ? -149.448 -39.916 166.147 1.00 39.59 1277 VAL A C 1
ATOM 10407 O O . VAL A 1 1277 ? -148.222 -39.890 166.262 1.00 39.59 1277 VAL A O 1
ATOM 10410 N N . GLN A 1 1278 ? -150.029 -41.021 165.652 1.00 51.22 1278 GLN A N 1
ATOM 10411 C CA . GLN A 1 1278 ? -151.207 -41.112 164.757 1.00 51.22 1278 GLN A CA 1
ATOM 10412 C C . GLN A 1 1278 ? -150.975 -40.288 163.503 1.00 51.22 1278 GLN A C 1
ATOM 10414 O O . GLN A 1 1278 ? -150.714 -39.090 163.584 1.00 51.22 1278 GLN A O 1
ATOM 10419 N N . ASP A 1 1279 ? -150.946 -40.968 162.363 1.00 45.66 1279 ASP A N 1
ATOM 10420 C CA . ASP A 1 1279 ? -150.762 -40.399 161.025 1.00 45.66 1279 ASP A CA 1
ATOM 10421 C C . ASP A 1 1279 ? -149.471 -39.560 160.865 1.00 45.66 1279 ASP A C 1
ATOM 10423 O O . ASP A 1 1279 ? -149.181 -39.000 159.814 1.00 45.66 1279 ASP A O 1
ATOM 10427 N N . ARG A 1 1280 ? -148.593 -39.594 161.875 1.00 45.41 1280 ARG A N 1
ATOM 10428 C CA . ARG A 1 1280 ? -147.197 -39.133 161.871 1.00 45.41 1280 ARG A CA 1
ATOM 10429 C C . ARG A 1 1280 ? -146.366 -39.805 160.773 1.00 45.41 1280 ARG A C 1
ATOM 10431 O O . ARG A 1 1280 ? -145.383 -39.228 160.327 1.00 45.41 1280 ARG A O 1
ATOM 10438 N N . ASN A 1 1281 ? -146.801 -40.993 160.347 1.00 50.59 1281 ASN A N 1
ATOM 10439 C CA . ASN A 1 1281 ? -146.227 -41.776 159.257 1.00 50.59 1281 ASN A CA 1
ATOM 10440 C C . ASN A 1 1281 ? -146.928 -41.550 157.897 1.00 50.59 1281 ASN A C 1
ATOM 10442 O O . ASN A 1 1281 ? -146.487 -42.141 156.921 1.00 50.59 1281 ASN A O 1
ATOM 10446 N N . GLU A 1 1282 ? -147.997 -40.741 157.813 1.00 45.75 1282 GLU A N 1
ATOM 10447 C CA . GLU A 1 1282 ? -148.768 -40.538 156.564 1.00 45.75 1282 GLU A CA 1
ATOM 10448 C C . GLU A 1 1282 ? -149.083 -39.060 156.230 1.00 45.75 1282 GLU A C 1
ATOM 10450 O O . GLU A 1 1282 ? -149.343 -38.738 155.073 1.00 45.75 1282 GLU A O 1
ATOM 10455 N N . VAL A 1 1283 ? -149.009 -38.127 157.190 1.00 43.78 1283 VAL A N 1
ATOM 10456 C CA . VAL A 1 1283 ? -149.371 -36.706 156.992 1.00 43.78 1283 VAL A CA 1
ATOM 10457 C C . VAL A 1 1283 ? -148.161 -35.767 156.921 1.00 43.78 1283 VAL A C 1
ATOM 10459 O O . VAL A 1 1283 ? -148.249 -34.763 156.226 1.00 43.78 1283 VAL A O 1
ATOM 10462 N N . ILE A 1 1284 ? -147.014 -36.076 157.546 1.00 40.97 1284 ILE A N 1
ATOM 10463 C CA . ILE A 1 1284 ? -145.794 -35.225 157.480 1.00 40.97 1284 ILE A CA 1
ATOM 10464 C C . ILE A 1 1284 ? -144.801 -35.678 156.385 1.00 40.97 1284 ILE A C 1
ATOM 10466 O O . ILE A 1 1284 ? -143.622 -35.349 156.421 1.00 40.97 1284 ILE A O 1
ATOM 10470 N N . GLU A 1 1285 ? -145.294 -36.375 155.359 1.00 38.31 1285 GLU A N 1
ATOM 10471 C CA . GLU A 1 1285 ? -144.650 -36.399 154.030 1.00 38.31 1285 GLU A CA 1
ATOM 10472 C C . GLU A 1 1285 ? -145.511 -35.626 153.013 1.00 38.31 1285 GLU A C 1
ATOM 10474 O O . GLU A 1 1285 ? -145.004 -34.766 152.297 1.00 38.31 1285 GLU A O 1
ATOM 10479 N N . ALA A 1 1286 ? -146.843 -35.732 153.128 1.00 37.31 1286 ALA A N 1
ATOM 10480 C CA . ALA A 1 1286 ? -147.791 -34.749 152.587 1.00 37.31 1286 ALA A CA 1
ATOM 10481 C C . ALA A 1 1286 ? -147.684 -33.342 153.234 1.00 37.31 1286 ALA A C 1
ATOM 10483 O O . ALA A 1 1286 ? -148.416 -32.432 152.843 1.00 37.31 1286 ALA A O 1
ATOM 10484 N N . ALA A 1 1287 ? -146.794 -33.144 154.219 1.00 33.38 1287 ALA A N 1
ATOM 10485 C CA . ALA A 1 1287 ? -146.567 -31.862 154.886 1.00 33.38 1287 ALA A CA 1
ATOM 10486 C C . ALA A 1 1287 ? -145.076 -31.575 155.215 1.00 33.38 1287 ALA A C 1
ATOM 10488 O O . ALA A 1 1287 ? -144.727 -31.344 156.369 1.00 33.38 1287 ALA A O 1
ATOM 10489 N N . ASN A 1 1288 ? -144.141 -31.519 154.261 1.00 41.34 1288 ASN A N 1
ATOM 10490 C CA . ASN A 1 1288 ? -144.300 -31.466 152.804 1.00 41.34 1288 ASN A CA 1
ATOM 10491 C C . ASN A 1 1288 ? -142.987 -31.810 152.079 1.00 41.34 1288 ASN A C 1
ATOM 10493 O O . ASN A 1 1288 ? -141.904 -31.437 152.535 1.00 41.34 1288 ASN A O 1
ATOM 10497 N N . GLU A 1 1289 ? -143.134 -32.217 150.821 1.00 45.84 1289 GLU A N 1
ATOM 10498 C CA . GLU A 1 1289 ? -142.194 -32.050 149.698 1.00 45.84 1289 GLU A CA 1
ATOM 10499 C C . GLU A 1 1289 ? -141.831 -30.563 149.369 1.00 45.84 1289 GLU A C 1
ATOM 10501 O O . GLU A 1 1289 ? -141.680 -30.212 148.198 1.00 45.84 1289 GLU A O 1
ATOM 10506 N N . ALA A 1 1290 ? -141.741 -29.640 150.347 1.00 38.88 1290 ALA A N 1
ATOM 10507 C CA . ALA A 1 1290 ? -141.749 -28.188 150.060 1.00 38.88 1290 ALA A CA 1
ATOM 10508 C C . ALA A 1 1290 ? -140.828 -27.248 150.869 1.00 38.88 1290 ALA A C 1
ATOM 10510 O O . ALA A 1 1290 ? -140.631 -26.117 150.417 1.00 38.88 1290 ALA A O 1
ATOM 10511 N N . LEU A 1 1291 ? -140.304 -27.602 152.055 1.00 38.62 1291 LEU A N 1
ATOM 10512 C CA . LEU A 1 1291 ? -139.739 -26.590 152.976 1.00 38.62 1291 LEU A CA 1
ATOM 10513 C C . LEU A 1 1291 ? -138.447 -26.977 153.714 1.00 38.62 1291 LEU A C 1
ATOM 10515 O O . LEU A 1 1291 ? -138.225 -28.138 154.030 1.00 38.62 1291 LEU A O 1
ATOM 10519 N N . LEU A 1 1292 ? -137.671 -25.932 154.057 1.00 39.31 1292 LEU A N 1
ATOM 10520 C CA . LEU A 1 1292 ? -136.473 -25.923 154.919 1.00 39.31 1292 LEU A CA 1
ATOM 10521 C C . LEU A 1 1292 ? -135.274 -26.676 154.310 1.00 39.31 1292 LEU A C 1
ATOM 10523 O O . LEU A 1 1292 ? -134.921 -27.761 154.747 1.00 39.31 1292 LEU A O 1
ATOM 10527 N N . THR A 1 1293 ? -134.618 -26.208 153.238 1.00 42.09 1293 THR A N 1
ATOM 10528 C CA . THR A 1 1293 ? -134.211 -24.840 152.820 1.00 42.09 1293 THR A CA 1
ATOM 10529 C C . THR A 1 1293 ? -133.308 -24.080 153.798 1.00 42.09 1293 THR A C 1
ATOM 10531 O O . THR A 1 1293 ? -133.781 -23.689 154.862 1.00 42.09 1293 THR A O 1
ATOM 10534 N N . LYS A 1 1294 ? -132.115 -23.683 153.307 1.00 43.16 1294 LYS A N 1
ATOM 10535 C CA . LYS A 1 1294 ? -131.169 -22.706 153.909 1.00 43.16 1294 LYS A CA 1
ATOM 10536 C C . LYS A 1 1294 ? -130.508 -23.250 155.201 1.00 43.16 1294 LYS A C 1
ATOM 10538 O O . LYS A 1 1294 ? -130.977 -24.227 155.761 1.00 43.16 1294 LYS A O 1
ATOM 10543 N N . GLY A 1 1295 ? -129.299 -22.845 155.598 1.00 43.69 1295 GLY A N 1
ATOM 10544 C CA . GLY A 1 1295 ? -128.799 -21.476 155.772 1.00 43.69 1295 GLY A CA 1
ATOM 10545 C C . GLY A 1 1295 ? -129.165 -21.008 157.195 1.00 43.69 1295 GLY A C 1
ATOM 10546 O O . GLY A 1 1295 ? -130.233 -21.350 157.680 1.00 43.69 1295 GLY A O 1
ATOM 10547 N N . GLU A 1 1296 ? -128.328 -20.290 157.942 1.00 35.19 1296 GLU A N 1
ATOM 10548 C CA . GLU A 1 1296 ? -127.305 -19.325 157.525 1.00 35.19 1296 GLU A CA 1
ATOM 10549 C C . GLU A 1 1296 ? -126.183 -19.164 158.584 1.00 35.19 1296 GLU A C 1
ATOM 10551 O O . GLU A 1 1296 ? -126.424 -19.303 159.778 1.00 35.19 1296 GLU A O 1
ATOM 10556 N N . ASN A 1 1297 ? -124.991 -18.772 158.118 1.00 32.88 1297 ASN A N 1
ATOM 10557 C CA . ASN A 1 1297 ? -124.014 -17.903 158.800 1.00 32.88 1297 ASN A CA 1
ATOM 10558 C C . ASN A 1 1297 ? -123.476 -18.284 160.203 1.00 32.88 1297 ASN A C 1
ATOM 10560 O O . ASN A 1 1297 ? -123.812 -17.640 161.200 1.00 32.88 1297 ASN A O 1
ATOM 10564 N N . VAL A 1 1298 ? -122.477 -19.176 160.220 1.00 37.59 1298 VAL A N 1
ATOM 10565 C CA . VAL A 1 1298 ? -121.174 -18.938 160.889 1.00 37.59 1298 VAL A CA 1
ATOM 10566 C C . VAL A 1 1298 ? -120.074 -19.214 159.866 1.00 37.59 1298 VAL A C 1
ATOM 10568 O O . VAL A 1 1298 ? -120.261 -20.184 159.097 1.00 37.59 1298 VAL A O 1
#

Foldseek 3Di:
DDDDDDDDPPCVVVVVVVVVVVVVVVVVVVVVVVVVVVVVVVVPDDDDDDDDDDDDDDDDDDDDDDDDDDDDDDDDDDDDDDDDDDDDDDDDDDDDDDDDDDDDDDDCPVVVVVVVVVVVVVVVVVVVVVVVVVVVVVVVVVVVVVVVVVVVVVVVVVVVPPPDPPCPVVVVVVVVVVVVVVVVVVVVVVVVVVVVVVVVVVVVVVVVVVVVVVVVVVVVVVVVVVVVVVVVVVVVVVVVVVVVVVVVVVVVVVVVVVVVVVVVVVVVVVVVVVVVVVVVVVVVVVVVVVVVVVVVVVVVVVVVVVVVVVVVVVVVVVVVVVVVVVVVVVVVVVVVVVVVVVVVVVVVVVVVVVVVVVVVVVVVVVVVVVVVVVVVVVVVVVCVVVVVVVQVVCCCPDVSHDYDYDDDDDDDDDDDDDDDDDDDDDDDDDDDDPVVVVVVVVVVVVVCVVVVVVVVVVCVVVVVVVVVPPDDPDDDDDDDDDDDDDDDDDDDDDDDDDDDDDDDCVVVVVVVVVVVVVVVVVVVVVVVVVVVVVVVVVVVVVVVVVVVVVVVVVVVVVVVVVVVVVVVVVVVVVVVVVVVVVVVVVVVVVVVVVVVVVVVVVVVVVVVVVVVVVVVVVVVVVVVVVVVVVVVVVVVVVVVVVVVVVVVVVVVVVVVVVVVVVVVVVVVVVVVVVVVVVVVVVVVVVVVVVVVVVVVVVVVVVVVVVVVVVVVVVVVVVVVVVVVVVVVVVVVVVVVVVVVVVVVVVVVVVVVVVVVVVVVVVVVVVVVVVVVVVVVVVVVVVVVVVVVVVVVVVVVVVVVVVVVVVVVVVVVVVVVVVVVVVVVVVVVVVVVVVVVVVVVVVVVVVVVVVVVVVVVVVVVVVVVVVVVVVVVVVVVVVVVVVVVVVVVVVVVVVVVVVVVVVVVVVVVVVVVVVVVVVVVVVVVVVVVVVVVVVVVVVVVVVCVVVVVVVVVVVVVVVVVVVVVVVVVVVVVVVVVVVVVVVVVVVVVVVVVVVVVVVVVVVVVVVVVVVVVVVVVVVVVVVVVVVVVVVVVVVVVVVVVVVVVVVVVVVVVVVVVVVVVVVVVVVVVVVVVVVVVVVVVVVVVVVVVVVVVVVVVVVVVVVVVVVVVVVVVVVVVVVVVVVVVVVVVVVVVVVVVVVVVVVVVVVVVVVVVVVVVVVVVVVVVVVVVCVVVVVVVVVVVCVVVVVVVVVVVVVVVVVVVVVVVVVVVVVVVVVVVVVVVVVVVVVVCVVVCVVVVPDDDPPYDDDDDVSVCPVVPVVVVVVVVVVVVVVVVVVCPPPCVVPVVPVVHPDDDDDDDDD

Secondary structure (DSSP, 8-state):
--------S-THHHHHHHHHHHHHHHHHHHHHHHHHHHHHHHHT-S-------------------------------------------------------------SHHHHHHHHHHHHHHHHHHHHHHHHHHHHHHHHHHHHHHHHHHHHHHHHHHGGGTT-TTSHHHHHHHHHHHHHHHHHHHHHHHHHHHHHHHHHHHHHHHHHHHHHHHHHHHHHHHHHHHHHHHHHHHHHHHHHHHHHHHHHHHHHHHHHHHHHHHHHHHHHHHHHHHHHHHHHHHHHHHHHHHHHHHHHHHHHHHHHHHHHHHHHHHHHHHHHHHHHHHHHHHHHHHHHHHHHHHHHHHHHHHHHHHHHHHHHHHHHHHHHHHHHHHHHHHHHHHHHHHHHHHHTTTTTSSSS---------------------------------HHHHHHHHHHHHHHHHHHHHHHHHHHHHHHHHHTTTSS-SSS----------------------------S-HHHHHHHHHHHHHHHHHHHHHHHHHHHHHHHHHHHHHHHHHHHHHHHHHHHHHHHHHHHHHHHHHHHHHHHHHHHHHHHHHHHHHHHHHHHHHHHHHHHHHHHHHHHHHHHHHHHHHHHHHHHHHHHHHHHHHHHHHHHHHHHHHHHHHHHHHHHHHHHHHHHHHHHHHHHHHHHHHHHHHHHHHHHHHHHHHHHHHHHHHHHHHHHHHHHHHHHHHHHHHHHHHHHHHHHHHHHHHHHHHHHHHHHHHHHHHHHHHHHHHHHHHHHHHHHHHHHHHHHHHHHHHHHHHHHHHHHHHHHHHHHHHHHHHHHHHHHHHHHHHHHHHHHHHHHHHHHHHHHHHHHHHHHHHHHHHHHHHHHHHHHHHHHHHHHHHHHHHHHHHHHHHHHHHHHHHHHHHHHHHHHHHHHHHHHHHHHHHHHHHHHHHHHHHHHHHHHHHHHHHHHHHHHHHHHHHHHHHHHHHHHHHHHHHHHHHHHHHHHHHHHHHHHHHHHHHHHHHHHHHHHHHHHHHHHHHHHHHHHHHHHHHHHHHHHHHHHHHHHHHHHHHHHHHHHHHHHHHHHHHHHHHHHHHHHHHHHHHHHHHHHHHHHHHHHHHHHHHHHHHHHHHHHHHHHHHHHHHHHHHHHHHHHHHHHHHHHHHHHHHHHHHHHHHHHHHHHHHHHHHHHHHHHHHHHHHHHHHHHHHHHHHHHHHHHHHHHHHHHHHHHHHHHHHHHHHHHHHHHHHHHHHHHHHHTTS-SSS-----SSTTTTTSSHHHHHHHHTHHHHTHHHHTTS-STTTTSSTTTTT--------